Protein AF-A0A4Q5EMG2-F1 (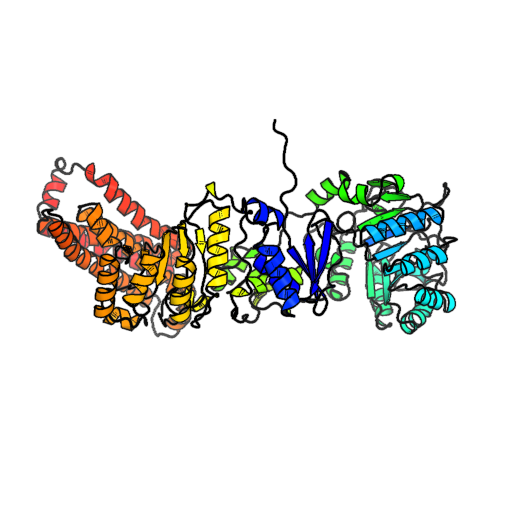afdb_monomer_lite)

Structure (mmCIF, N/CA/C/O backbone):
data_AF-A0A4Q5EMG2-F1
#
_entry.id   AF-A0A4Q5EMG2-F1
#
loop_
_atom_site.group_PDB
_atom_site.id
_atom_site.type_symbol
_atom_site.label_atom_id
_atom_site.label_alt_id
_atom_site.label_comp_id
_atom_site.label_asym_id
_atom_site.label_entity_id
_atom_site.label_seq_id
_atom_site.pdbx_PDB_ins_code
_atom_site.Cartn_x
_atom_site.Cartn_y
_atom_site.Cartn_z
_atom_site.occupancy
_atom_site.B_iso_or_equiv
_atom_site.auth_seq_id
_atom_site.auth_comp_id
_atom_site.auth_asym_id
_atom_site.auth_atom_id
_atom_site.pdbx_PDB_model_num
ATOM 1 N N . MET A 1 1 ? -4.865 -40.317 0.118 1.00 27.92 1 MET A N 1
ATOM 2 C CA . MET A 1 1 ? -5.092 -39.932 -1.301 1.00 27.92 1 MET A CA 1
ATOM 3 C C . MET A 1 1 ? -5.924 -38.646 -1.334 1.00 27.92 1 MET A C 1
ATOM 5 O O . MET A 1 1 ? -7.135 -38.726 -1.454 1.00 27.92 1 MET A O 1
ATOM 9 N N . GLU A 1 2 ? -5.395 -37.437 -1.139 1.00 19.64 2 GLU A N 1
ATOM 10 C CA . GLU A 1 2 ? -3.994 -36.978 -1.219 1.00 19.64 2 GLU A CA 1
ATOM 11 C C . GLU A 1 2 ? -3.327 -37.380 -2.540 1.00 19.64 2 GLU A C 1
ATOM 13 O O . GLU A 1 2 ? -2.670 -38.415 -2.619 1.00 19.64 2 GLU A O 1
ATOM 18 N N . ASN A 1 3 ? -3.545 -36.606 -3.606 1.00 23.00 3 ASN A N 1
ATOM 19 C CA . ASN A 1 3 ? -2.606 -35.532 -3.965 1.00 23.00 3 ASN A CA 1
ATOM 20 C C . ASN A 1 3 ? -3.003 -34.847 -5.297 1.00 23.00 3 ASN A C 1
ATOM 22 O O . ASN A 1 3 ? -3.150 -35.547 -6.290 1.00 23.00 3 ASN A O 1
ATOM 26 N N . ILE A 1 4 ? -3.095 -33.517 -5.446 1.00 27.78 4 ILE A N 1
ATOM 27 C CA . ILE A 1 4 ? -3.473 -32.428 -4.519 1.00 27.78 4 ILE A CA 1
ATOM 28 C C . ILE A 1 4 ? -3.737 -31.158 -5.385 1.00 27.78 4 ILE A C 1
ATOM 30 O O . ILE A 1 4 ? -2.862 -30.760 -6.142 1.00 27.78 4 ILE A O 1
ATOM 34 N N . TYR A 1 5 ? -4.936 -30.559 -5.282 1.00 32.84 5 TYR A N 1
ATOM 35 C CA . TYR A 1 5 ? -5.430 -29.303 -5.915 1.00 32.84 5 TYR A CA 1
ATOM 36 C C . TYR A 1 5 ? -5.467 -29.128 -7.456 1.00 32.84 5 TYR A C 1
ATOM 38 O O . TYR A 1 5 ? -4.550 -29.482 -8.186 1.00 32.84 5 TYR A O 1
ATOM 46 N N . GLY A 1 6 ? -6.522 -28.441 -7.926 1.00 27.72 6 GLY A N 1
ATOM 47 C CA . GLY A 1 6 ? -6.612 -27.826 -9.259 1.00 27.72 6 GLY A CA 1
ATOM 48 C C . GLY A 1 6 ? -8.016 -27.282 -9.575 1.00 27.72 6 GLY A C 1
ATOM 49 O O . GLY A 1 6 ? -8.986 -28.020 -9.450 1.00 27.72 6 GLY A O 1
ATOM 50 N N . PHE A 1 7 ? -8.106 -26.018 -10.011 1.00 24.73 7 PHE A N 1
ATOM 51 C CA . PHE A 1 7 ? -9.298 -25.359 -10.591 1.00 24.73 7 PHE A CA 1
ATOM 52 C C . PHE A 1 7 ? -10.506 -25.077 -9.676 1.00 24.73 7 PHE A C 1
ATOM 54 O O . PHE A 1 7 ? -11.634 -25.483 -9.942 1.00 24.73 7 PHE A O 1
ATOM 61 N N . ALA A 1 8 ? -10.283 -24.233 -8.668 1.00 31.03 8 ALA A N 1
ATOM 62 C CA . ALA A 1 8 ? -11.223 -23.142 -8.388 1.00 31.03 8 ALA A CA 1
ATOM 63 C C . ALA A 1 8 ? -10.710 -21.900 -9.131 1.00 31.03 8 ALA A C 1
ATOM 65 O O . ALA A 1 8 ? -9.516 -21.649 -9.019 1.00 31.03 8 ALA A O 1
ATOM 66 N N . GLU A 1 9 ? -11.534 -21.116 -9.844 1.00 35.69 9 GLU A N 1
ATOM 67 C CA . GLU A 1 9 ? -11.050 -19.883 -10.503 1.00 35.69 9 GLU A CA 1
ATOM 68 C C . GLU A 1 9 ? -12.164 -18.899 -10.932 1.00 35.69 9 GLU A C 1
ATOM 70 O O . GLU A 1 9 ? -13.204 -19.287 -11.457 1.00 35.69 9 GLU A O 1
ATOM 75 N N . GLN A 1 10 ? -11.942 -17.599 -10.692 1.00 36.19 10 GLN A N 1
ATOM 76 C CA . GLN A 1 10 ? -12.961 -16.533 -10.728 1.00 36.19 10 GLN A CA 1
ATOM 77 C C . GLN A 1 10 ? -12.978 -15.725 -12.040 1.00 36.19 10 GLN A C 1
ATOM 79 O O . GLN A 1 10 ? -11.938 -15.512 -12.667 1.00 36.19 10 GLN A O 1
ATOM 84 N N . LEU A 1 11 ? -14.133 -15.140 -12.391 1.00 36.66 11 LEU A N 1
ATOM 85 C CA . LEU A 1 11 ? -14.200 -14.101 -13.429 1.00 36.66 11 LEU A CA 1
ATOM 86 C C . LEU A 1 11 ? -13.647 -12.757 -12.917 1.00 36.66 11 LEU A C 1
ATOM 88 O O . LEU A 1 11 ? -14.057 -12.281 -11.861 1.00 36.66 11 LEU A O 1
ATOM 92 N N . SER A 1 12 ? -12.758 -12.105 -13.675 1.00 38.66 12 SER A N 1
ATOM 93 C CA . SER A 1 12 ? -12.147 -10.818 -13.276 1.00 38.66 12 SER A CA 1
ATOM 94 C C . SER A 1 12 ? -12.086 -9.787 -14.408 1.00 38.66 12 SER A C 1
ATOM 96 O O . SER A 1 12 ? -11.680 -10.107 -15.526 1.00 38.66 12 SER A O 1
ATOM 98 N N . ILE A 1 13 ? -12.449 -8.522 -14.138 1.00 40.47 13 ILE A N 1
ATOM 99 C CA . ILE A 1 13 ? -12.189 -7.420 -15.082 1.00 40.47 13 ILE A CA 1
ATOM 100 C C . ILE A 1 13 ? -10.678 -7.248 -15.225 1.00 40.47 13 ILE A C 1
ATOM 102 O O . ILE A 1 13 ? -9.959 -7.075 -14.244 1.00 40.47 13 ILE A O 1
ATOM 106 N N . LYS A 1 14 ? -10.213 -7.241 -16.472 1.00 42.47 14 LYS A N 1
ATOM 107 C CA . LYS A 1 14 ? -8.791 -7.190 -16.806 1.00 42.47 14 LYS A CA 1
ATOM 108 C C . LYS A 1 14 ? -8.358 -5.927 -17.546 1.00 42.47 14 LYS A C 1
ATOM 110 O O . LYS A 1 14 ? -7.235 -5.471 -17.353 1.00 42.47 14 LYS A O 1
ATOM 115 N N . LYS A 1 15 ? -9.206 -5.369 -18.417 1.00 42.41 15 LYS A N 1
ATOM 116 C CA . LYS A 1 15 ? -8.889 -4.156 -19.192 1.00 42.41 15 LYS A CA 1
ATOM 117 C C . LYS A 1 15 ? -10.165 -3.442 -19.633 1.00 42.41 15 LYS A C 1
ATOM 119 O O . LYS A 1 15 ? -11.160 -4.098 -19.924 1.00 42.41 15 LYS A O 1
ATOM 124 N N . ARG A 1 16 ? -10.132 -2.111 -19.720 1.00 42.53 16 ARG A N 1
ATOM 125 C CA . ARG A 1 16 ? -11.170 -1.301 -20.382 1.00 42.53 16 ARG A CA 1
ATOM 126 C C . ARG A 1 16 ? -10.596 -0.744 -21.687 1.00 42.53 16 ARG A C 1
ATOM 128 O O . ARG A 1 16 ? -9.432 -0.347 -21.707 1.00 42.53 16 ARG A O 1
ATOM 135 N N . ILE A 1 17 ? -11.372 -0.787 -22.766 1.00 42.50 17 ILE A N 1
ATOM 136 C CA . ILE A 1 17 ? -11.002 -0.309 -24.105 1.00 42.50 17 ILE A CA 1
ATOM 137 C C . ILE A 1 17 ? -12.223 0.430 -24.651 1.00 42.50 17 ILE A C 1
ATOM 139 O O . ILE A 1 17 ? -13.274 -0.182 -24.842 1.00 42.50 17 ILE A O 1
ATOM 143 N N . ASP A 1 18 ? -12.093 1.739 -24.857 1.00 49.81 18 ASP A N 1
ATOM 144 C CA . ASP A 1 18 ? -13.205 2.643 -25.170 1.00 49.81 18 ASP A CA 1
ATOM 145 C C . ASP A 1 18 ? -14.402 2.401 -24.220 1.00 49.81 18 ASP A C 1
ATOM 147 O O . ASP A 1 18 ? -14.230 2.355 -23.001 1.00 49.81 18 ASP A O 1
ATOM 151 N N . ASN A 1 19 ? -15.601 2.170 -24.763 1.00 39.34 19 ASN A N 1
ATOM 152 C CA . ASN A 1 19 ? -16.832 1.909 -24.004 1.00 39.34 19 ASN A CA 1
ATOM 153 C C . ASN A 1 19 ? -17.039 0.406 -23.676 1.00 39.34 19 ASN A C 1
ATOM 155 O O . ASN A 1 19 ? -18.169 -0.037 -23.434 1.00 39.34 19 ASN A O 1
ATOM 159 N N . LYS A 1 20 ? -15.978 -0.412 -23.745 1.00 42.12 20 LYS A N 1
ATOM 160 C CA . LYS A 1 20 ? -16.014 -1.879 -23.602 1.00 42.12 20 LYS A CA 1
ATOM 161 C C . LYS A 1 20 ? -15.039 -2.383 -22.536 1.00 42.12 20 LYS A C 1
ATOM 163 O O . LYS A 1 20 ? -14.019 -1.760 -22.242 1.00 42.12 20 LYS A O 1
ATOM 168 N N . ILE A 1 21 ? -15.361 -3.528 -21.940 1.00 44.53 21 ILE A N 1
ATOM 169 C CA . ILE A 1 21 ? -14.656 -4.110 -20.796 1.00 44.53 21 ILE A CA 1
ATOM 170 C C . ILE A 1 21 ? -14.336 -5.581 -21.070 1.00 44.53 21 ILE A C 1
ATOM 172 O O . ILE A 1 21 ? -15.192 -6.364 -21.472 1.00 44.53 21 ILE A O 1
ATOM 176 N N . VAL A 1 22 ? -13.075 -5.948 -20.848 1.00 44.16 22 VAL A N 1
ATOM 177 C CA . VAL A 1 22 ? -12.539 -7.298 -21.035 1.00 44.16 22 VAL A CA 1
ATOM 178 C C . VAL A 1 22 ? -12.550 -8.039 -19.696 1.00 44.16 22 VAL A C 1
ATOM 180 O O . VAL A 1 22 ? -11.909 -7.580 -18.746 1.00 44.16 22 VAL A O 1
ATOM 183 N N . ILE A 1 23 ? -13.244 -9.179 -19.623 1.00 46.97 23 ILE A N 1
ATOM 184 C CA . ILE A 1 23 ? -13.405 -10.006 -18.414 1.00 46.97 23 ILE A CA 1
ATOM 185 C C . ILE A 1 23 ? -12.776 -11.385 -18.622 1.00 46.97 23 ILE A C 1
ATOM 187 O O . ILE A 1 23 ? -13.158 -12.103 -19.540 1.00 46.97 23 ILE A O 1
ATOM 191 N N . SER A 1 24 ? -11.833 -11.773 -17.769 1.00 40.97 24 SER A N 1
ATOM 192 C CA . SER A 1 24 ? -11.163 -13.078 -17.788 1.00 40.97 24 SER A CA 1
ATOM 193 C C . SER A 1 24 ? -12.045 -14.216 -17.287 1.00 40.97 24 SER A C 1
ATOM 195 O O . SER A 1 24 ? -12.793 -13.997 -16.343 1.00 40.97 24 SER A O 1
ATOM 197 N N . GLY A 1 25 ? -11.936 -15.408 -17.888 1.00 42.31 25 GLY A N 1
ATOM 198 C CA . GLY A 1 25 ? -12.520 -16.655 -17.378 1.00 42.31 25 GLY A CA 1
ATOM 199 C C . GLY A 1 25 ? -11.681 -17.875 -17.764 1.00 42.31 25 GLY A C 1
ATOM 200 O O . GLY A 1 25 ? -11.574 -18.211 -18.947 1.00 42.31 25 GLY A O 1
ATOM 201 N N . LEU A 1 26 ? -11.067 -18.517 -16.768 1.00 38.69 26 LEU A N 1
ATOM 202 C CA . LEU A 1 26 ? -9.758 -19.155 -16.944 1.00 38.69 26 LEU A CA 1
ATOM 203 C C . LEU A 1 26 ? -9.726 -20.436 -17.793 1.00 38.69 26 LEU A C 1
ATOM 205 O O . LEU A 1 26 ? -8.726 -20.664 -18.461 1.00 38.69 26 LEU A O 1
ATOM 209 N N . ASN A 1 27 ? -10.829 -21.180 -17.924 1.00 34.81 27 ASN A N 1
ATOM 210 C CA . ASN A 1 27 ? -10.855 -22.407 -18.745 1.00 34.81 27 ASN A CA 1
ATOM 211 C C . ASN A 1 27 ? -11.343 -22.235 -20.194 1.00 34.81 27 ASN A C 1
ATOM 213 O O . ASN A 1 27 ? -11.466 -23.213 -20.922 1.00 34.81 27 ASN A O 1
ATOM 217 N N . ASN A 1 28 ? -11.627 -21.007 -20.640 1.00 39.84 28 ASN A N 1
ATOM 218 C CA . ASN A 1 28 ? -11.915 -20.732 -22.058 1.00 39.84 28 ASN A CA 1
ATOM 219 C C . ASN A 1 28 ? -11.331 -19.370 -22.548 1.00 39.84 28 ASN A C 1
ATOM 221 O O . ASN A 1 28 ? -11.437 -19.061 -23.732 1.00 39.84 28 ASN A O 1
ATOM 225 N N . GLY A 1 29 ? -10.798 -18.506 -21.659 1.00 42.53 29 GLY A N 1
ATOM 226 C CA . GLY A 1 29 ? -10.196 -17.176 -21.933 1.00 42.53 29 GLY A CA 1
ATOM 227 C C . GLY A 1 29 ? -11.034 -15.924 -21.535 1.00 42.53 29 GLY A C 1
ATOM 228 O O . GLY A 1 29 ? -12.084 -16.040 -20.908 1.00 42.53 29 GLY A O 1
ATOM 229 N N . ASN A 1 30 ? -10.655 -14.718 -21.986 1.00 43.72 30 ASN A N 1
ATOM 230 C CA . ASN A 1 30 ? -11.194 -13.405 -21.567 1.00 43.72 30 ASN A CA 1
ATOM 231 C C . ASN A 1 30 ? -12.160 -12.705 -22.558 1.00 43.72 30 ASN A C 1
ATOM 233 O O . ASN A 1 30 ? -11.714 -12.255 -23.605 1.00 43.72 30 ASN A O 1
ATOM 237 N N . TRP A 1 31 ? -13.438 -12.516 -22.216 1.00 46.03 31 TRP A N 1
ATOM 238 C CA . TRP A 1 31 ? -14.500 -11.949 -23.067 1.00 46.03 31 TRP A CA 1
ATOM 239 C C . TRP A 1 31 ? -14.543 -10.398 -23.137 1.00 46.03 31 TRP A C 1
ATOM 241 O O . TRP A 1 31 ? -14.512 -9.750 -22.096 1.00 46.03 31 TRP A O 1
ATOM 251 N N . VAL A 1 32 ? -14.698 -9.789 -24.328 1.00 47.12 32 VAL A N 1
ATOM 252 C CA . VAL A 1 32 ? -14.875 -8.318 -24.526 1.00 47.12 32 VAL A CA 1
ATOM 253 C C . VAL A 1 32 ? -16.352 -7.861 -24.603 1.00 47.12 32 VAL A C 1
ATOM 255 O O . VAL A 1 32 ? -16.915 -7.815 -25.697 1.00 47.12 32 VAL A O 1
ATOM 258 N N . LEU A 1 33 ? -16.935 -7.457 -23.469 1.00 47.97 33 LEU A N 1
ATOM 259 C CA . LEU A 1 33 ? -18.333 -7.002 -23.287 1.00 47.97 33 LEU A CA 1
ATOM 260 C C . LEU A 1 33 ? -18.477 -5.469 -23.369 1.00 47.97 33 LEU A C 1
ATOM 262 O O . LEU A 1 33 ? -17.478 -4.752 -23.310 1.00 47.97 33 LEU A O 1
ATOM 266 N N . SER A 1 34 ? -19.695 -4.918 -23.479 1.00 48.34 34 SER A N 1
ATOM 267 C CA . SER A 1 34 ? -19.894 -3.476 -23.232 1.00 48.34 34 SER A CA 1
ATOM 268 C C . SER A 1 34 ? -19.811 -3.140 -21.738 1.00 48.34 34 SER A C 1
ATOM 270 O O . SER A 1 34 ? -19.992 -3.998 -20.876 1.00 48.34 34 SER A O 1
ATOM 272 N N . GLN A 1 35 ? -19.544 -1.872 -21.418 1.00 44.25 35 GLN A N 1
ATOM 273 C CA . GLN A 1 35 ? -19.372 -1.416 -20.037 1.00 44.25 35 GLN A CA 1
ATOM 274 C C . GLN A 1 35 ? -20.612 -1.628 -19.147 1.00 44.25 35 GLN A C 1
ATOM 276 O O . GLN A 1 35 ? -20.455 -1.906 -17.960 1.00 44.25 35 GLN A O 1
ATOM 281 N N . ILE A 1 36 ? -21.827 -1.554 -19.702 1.00 42.75 36 ILE A N 1
ATOM 282 C CA . ILE A 1 36 ? -23.071 -1.834 -18.961 1.00 42.75 36 ILE A CA 1
ATOM 283 C C . ILE A 1 36 ? -23.240 -3.347 -18.765 1.00 42.75 36 ILE A C 1
ATOM 285 O O . ILE A 1 36 ? -23.458 -3.793 -17.641 1.00 42.75 36 ILE A O 1
ATOM 289 N N . GLU A 1 37 ? -23.043 -4.144 -19.822 1.00 46.97 37 GLU A N 1
ATOM 290 C CA . GLU A 1 37 ? -23.110 -5.614 -19.765 1.00 46.97 37 GLU A CA 1
ATOM 291 C C . GLU A 1 37 ? -22.126 -6.201 -18.746 1.00 46.97 37 GLU A C 1
ATOM 293 O O . GLU A 1 37 ? -22.497 -7.095 -17.988 1.00 46.97 37 GLU A O 1
ATOM 298 N N . SER A 1 38 ? -20.899 -5.673 -18.668 1.00 48.97 38 SER A N 1
ATOM 299 C CA . SER A 1 38 ? -19.909 -6.133 -17.689 1.00 48.97 38 SER A CA 1
ATOM 300 C C . SER A 1 38 ? -20.278 -5.804 -16.246 1.00 48.97 38 SER A C 1
ATOM 302 O O . SER A 1 38 ? -20.010 -6.617 -15.370 1.00 48.97 38 SER A O 1
ATOM 304 N N . ILE A 1 39 ? -20.885 -4.636 -15.995 1.00 45.84 39 ILE A N 1
ATOM 305 C CA . ILE A 1 39 ? -21.298 -4.242 -14.640 1.00 45.84 39 ILE A CA 1
ATOM 306 C C . ILE A 1 39 ? -22.461 -5.134 -14.203 1.00 45.84 39 ILE A C 1
ATOM 308 O O . ILE A 1 39 ? -22.395 -5.737 -13.141 1.00 45.84 39 ILE A O 1
ATOM 312 N N . VAL A 1 40 ? -23.475 -5.317 -15.057 1.00 42.59 40 VAL A N 1
ATOM 313 C CA . VAL A 1 40 ? -24.609 -6.202 -14.751 1.00 42.59 40 VAL A CA 1
ATOM 314 C C . VAL A 1 40 ? -24.144 -7.643 -14.504 1.00 42.59 40 VAL A C 1
ATOM 316 O O . VAL A 1 40 ? -24.553 -8.236 -13.513 1.00 42.59 40 VAL A O 1
ATOM 319 N N . LEU A 1 41 ? -23.257 -8.206 -15.334 1.00 47.03 41 LEU A N 1
ATOM 320 C CA . LEU A 1 41 ? -22.753 -9.575 -15.138 1.00 47.03 41 LEU A CA 1
ATOM 321 C C . LEU A 1 41 ? -21.890 -9.740 -13.876 1.00 47.03 41 LEU A C 1
ATOM 323 O O . LEU A 1 41 ? -21.997 -10.766 -13.207 1.00 47.03 41 LEU A O 1
ATOM 327 N N . GLN A 1 42 ? -21.051 -8.755 -13.544 1.00 46.09 42 GLN A N 1
ATOM 328 C CA . GLN A 1 42 ? -20.165 -8.820 -12.379 1.00 46.09 42 GLN A CA 1
ATOM 329 C C . GLN A 1 42 ? -20.924 -8.627 -11.055 1.00 46.09 42 GLN A C 1
ATOM 331 O O . GLN A 1 42 ? -20.636 -9.316 -10.079 1.00 46.09 42 GLN A O 1
ATOM 336 N N . GLU A 1 43 ? -21.930 -7.749 -11.029 1.00 41.72 43 GLU A N 1
ATOM 337 C CA . GLU A 1 43 ? -22.809 -7.570 -9.865 1.00 41.72 43 GLU A CA 1
ATOM 338 C C . GLU A 1 43 ? -23.739 -8.782 -9.660 1.00 41.72 43 GLU A C 1
ATOM 340 O O . GLU A 1 43 ? -23.987 -9.183 -8.525 1.00 41.72 43 GLU A O 1
ATOM 345 N N . PHE A 1 44 ? -24.219 -9.426 -10.737 1.00 39.19 44 PHE A N 1
ATOM 346 C CA . PHE A 1 44 ? -25.084 -10.612 -10.620 1.00 39.19 44 PHE A CA 1
ATOM 347 C C . PHE A 1 44 ? -24.350 -11.902 -10.227 1.00 39.19 44 PHE A C 1
ATOM 349 O O . PHE A 1 44 ? -24.978 -12.766 -9.615 1.00 39.19 44 PHE A O 1
ATOM 356 N N . ASN A 1 45 ? -23.066 -12.076 -10.572 1.00 38.62 45 ASN A N 1
ATOM 357 C CA . ASN A 1 45 ? -22.351 -13.313 -10.227 1.00 38.62 45 ASN A CA 1
ATOM 358 C C . ASN A 1 45 ? -21.724 -13.292 -8.823 1.00 38.62 45 ASN A C 1
ATOM 360 O O . ASN A 1 45 ? -21.423 -14.355 -8.282 1.00 38.62 45 ASN A O 1
ATOM 364 N N . GLY A 1 46 ? -21.501 -12.114 -8.224 1.00 36.81 46 GLY A N 1
ATOM 365 C CA . GLY A 1 46 ? -20.886 -11.988 -6.896 1.00 36.81 46 GLY A CA 1
ATOM 366 C C . GLY A 1 46 ? -19.517 -12.679 -6.771 1.00 36.81 46 GLY A C 1
ATOM 367 O O . GLY A 1 46 ? -19.140 -13.111 -5.683 1.00 36.81 46 GLY A O 1
ATOM 368 N N . GLY A 1 47 ? -18.803 -12.859 -7.889 1.00 39.62 47 GLY A N 1
ATOM 369 C CA . GLY A 1 47 ? -17.549 -13.613 -7.964 1.00 39.62 47 GLY A CA 1
ATOM 370 C C . GLY A 1 47 ? -17.669 -15.148 -7.991 1.00 39.62 47 GLY A C 1
ATOM 371 O O . GLY A 1 47 ? -16.625 -15.798 -7.945 1.00 39.62 47 GLY A O 1
ATOM 372 N N . ARG A 1 48 ? -18.879 -15.726 -8.066 1.00 36.09 48 ARG A N 1
ATOM 373 C CA . ARG A 1 48 ? -19.130 -17.175 -8.245 1.00 36.09 48 ARG A CA 1
ATOM 374 C C . ARG A 1 48 ? -19.348 -17.559 -9.712 1.00 36.09 48 ARG A C 1
ATOM 376 O O . ARG A 1 48 ? -19.688 -16.710 -10.542 1.00 36.09 48 ARG A O 1
ATOM 383 N N . ASP A 1 49 ? -19.148 -18.832 -10.033 1.00 37.03 49 ASP A N 1
ATOM 384 C CA . ASP A 1 49 ? -19.483 -19.375 -11.351 1.00 37.03 49 ASP A CA 1
ATOM 385 C C . ASP A 1 49 ? -21.009 -19.471 -11.546 1.00 37.03 49 ASP A C 1
ATOM 387 O O . ASP A 1 49 ? -21.781 -19.601 -10.592 1.00 37.03 49 ASP A O 1
ATOM 391 N N . LEU A 1 50 ? -21.466 -19.408 -12.796 1.00 35.44 50 LEU A N 1
ATOM 392 C CA . LEU A 1 50 ? -22.889 -19.508 -13.117 1.00 35.44 50 LEU A CA 1
ATOM 393 C C . LEU A 1 50 ? -23.423 -20.908 -12.781 1.00 35.44 50 LEU A C 1
ATOM 395 O O . LEU A 1 50 ? -24.528 -21.029 -12.252 1.00 35.44 50 LEU A O 1
ATOM 399 N N . GLU A 1 51 ? -22.615 -21.949 -13.015 1.00 36.78 51 GLU A N 1
ATOM 400 C CA . GLU A 1 51 ? -22.938 -23.321 -12.612 1.00 36.78 51 GLU A CA 1
ATOM 401 C C . GLU A 1 51 ? -22.828 -23.535 -11.094 1.00 36.78 51 GLU A C 1
ATOM 403 O O . GLU A 1 51 ? -23.639 -24.278 -10.551 1.00 36.78 51 GLU A O 1
ATOM 408 N N . GLU A 1 52 ? -21.953 -22.824 -10.366 1.00 36.72 52 GLU A N 1
ATOM 409 C CA . GLU A 1 52 ? -21.971 -22.831 -8.890 1.00 36.72 52 GLU A CA 1
ATOM 410 C C . GLU A 1 52 ? -23.309 -22.301 -8.349 1.00 36.72 52 GLU A C 1
ATOM 412 O O . GLU A 1 52 ? -23.906 -22.912 -7.462 1.00 36.72 52 GLU A O 1
ATOM 417 N N . ILE A 1 53 ? -23.828 -21.194 -8.894 1.00 36.28 53 ILE A N 1
ATOM 418 C CA . ILE A 1 53 ? -25.124 -20.642 -8.463 1.00 36.28 53 ILE A CA 1
ATOM 419 C C . ILE A 1 53 ? -26.279 -21.597 -8.821 1.00 36.28 53 ILE A C 1
ATOM 421 O O . ILE A 1 53 ? -27.222 -21.734 -8.039 1.00 36.28 53 ILE A O 1
ATOM 425 N N . LEU A 1 54 ? -26.201 -22.299 -9.957 1.00 35.09 54 LEU A N 1
ATOM 426 C CA . LEU A 1 54 ? -27.179 -23.324 -10.345 1.00 35.09 54 LEU A CA 1
ATOM 427 C C . LEU A 1 54 ? -27.078 -24.593 -9.471 1.00 35.09 54 LEU A C 1
ATOM 429 O O . LEU A 1 54 ? -28.108 -25.161 -9.113 1.00 35.09 54 LEU A O 1
ATOM 433 N N . ALA A 1 55 ? -25.876 -24.992 -9.046 1.00 38.31 55 ALA A N 1
ATOM 434 C CA . ALA A 1 55 ? -25.641 -26.138 -8.165 1.00 38.31 55 ALA A CA 1
ATOM 435 C C . ALA A 1 55 ? -26.101 -25.893 -6.714 1.00 38.31 55 ALA A C 1
ATOM 437 O O . ALA A 1 55 ? -26.562 -26.818 -6.044 1.00 38.31 55 ALA A O 1
ATOM 438 N N . ILE A 1 56 ? -26.035 -24.645 -6.233 1.00 35.34 56 ILE A N 1
ATOM 439 C CA . ILE A 1 56 ? -26.557 -24.233 -4.913 1.00 35.34 56 ILE A CA 1
ATOM 440 C C . ILE A 1 56 ? -28.101 -24.091 -4.932 1.00 35.34 56 ILE A C 1
ATOM 442 O O . ILE A 1 56 ? -28.732 -23.982 -3.879 1.00 35.34 56 ILE A O 1
ATOM 446 N N . LEU A 1 57 ? -28.739 -24.147 -6.110 1.00 31.72 57 LEU A N 1
ATOM 447 C CA . LEU A 1 57 ? -30.194 -24.081 -6.306 1.00 31.72 57 LEU A CA 1
ATOM 448 C C . LEU A 1 57 ? -30.793 -25.438 -6.748 1.00 31.72 57 LEU A C 1
ATOM 450 O O . LEU A 1 57 ? -31.340 -25.533 -7.854 1.00 31.72 57 LEU A O 1
ATOM 454 N N . PRO A 1 58 ? -30.781 -26.490 -5.901 1.00 31.41 58 PRO A N 1
ATOM 455 C CA . PRO A 1 58 ? -31.385 -27.770 -6.254 1.00 31.41 58 PRO A CA 1
ATOM 456 C C . PRO A 1 58 ? -32.894 -27.601 -6.508 1.00 31.41 58 PRO A C 1
ATOM 458 O O . PRO A 1 58 ? -33.686 -27.395 -5.588 1.00 31.41 58 PRO A O 1
ATOM 461 N N . GLY A 1 59 ? -33.289 -27.697 -7.782 1.00 41.25 59 GLY A N 1
ATOM 462 C CA . GLY A 1 59 ? -34.686 -27.763 -8.220 1.00 41.25 59 GLY A CA 1
ATOM 463 C C . GLY A 1 59 ? -35.296 -26.516 -8.880 1.00 41.25 59 GLY A C 1
ATOM 464 O O . GLY A 1 59 ? -36.517 -26.496 -9.036 1.00 41.25 59 GLY A O 1
ATOM 465 N N . ARG A 1 60 ? -34.530 -25.477 -9.274 1.00 34.56 60 ARG A N 1
ATOM 466 C CA . ARG A 1 60 ? -35.081 -24.316 -10.029 1.00 34.56 60 ARG A CA 1
ATOM 467 C C . ARG A 1 60 ? -34.154 -23.732 -11.114 1.00 34.56 60 ARG A C 1
ATOM 469 O O . ARG A 1 60 ? -33.742 -22.578 -11.028 1.00 34.56 60 ARG A O 1
ATOM 476 N N . GLU A 1 61 ? -33.971 -24.460 -12.215 1.00 36.16 61 GLU A N 1
ATOM 477 C CA . GLU A 1 61 ? -33.246 -24.011 -13.432 1.00 36.16 61 GLU A CA 1
ATOM 478 C C . GLU A 1 61 ? -33.840 -22.756 -14.126 1.00 36.16 61 GLU A C 1
ATOM 480 O O . GLU A 1 61 ? -33.250 -22.186 -15.038 1.00 36.16 61 GLU A O 1
ATOM 485 N N . VAL A 1 62 ? -35.021 -22.290 -13.704 1.00 39.81 62 VAL A N 1
ATOM 486 C CA . VAL A 1 62 ? -35.857 -21.325 -14.446 1.00 39.81 62 VAL A CA 1
ATOM 487 C C . VAL A 1 62 ? -35.586 -19.851 -14.079 1.00 39.81 62 VAL A C 1
ATOM 489 O O . VAL A 1 62 ? -36.252 -18.967 -14.608 1.00 39.81 62 VAL A O 1
ATOM 492 N N . SER A 1 63 ? -34.651 -19.540 -13.170 1.00 43.72 63 SER A N 1
ATOM 493 C CA . SER A 1 63 ? -34.507 -18.167 -12.635 1.00 43.72 63 SER A CA 1
ATOM 494 C C . SER A 1 63 ? -33.520 -17.275 -13.406 1.00 43.72 63 SER A C 1
ATOM 496 O O . SER A 1 63 ? -33.891 -16.200 -13.869 1.00 43.72 63 SER A O 1
ATOM 498 N N . ILE A 1 64 ? -32.262 -17.701 -13.567 1.00 37.28 64 ILE A N 1
ATOM 499 C CA . ILE A 1 64 ? -31.170 -16.811 -14.013 1.00 37.28 64 ILE A CA 1
ATOM 500 C C . ILE A 1 64 ? -31.166 -16.571 -15.525 1.00 37.28 64 ILE A C 1
ATOM 502 O O . ILE A 1 64 ? -31.051 -15.425 -15.958 1.00 37.28 64 ILE A O 1
ATOM 506 N N . ILE A 1 65 ? -31.385 -17.617 -16.327 1.00 40.94 65 ILE A N 1
ATOM 507 C CA . ILE A 1 65 ? -31.506 -17.491 -17.789 1.00 40.94 65 ILE A CA 1
ATOM 508 C C . ILE A 1 65 ? -32.668 -16.547 -18.133 1.00 40.94 65 ILE A C 1
ATOM 510 O O . ILE A 1 65 ? -32.491 -15.612 -18.903 1.00 40.94 65 ILE A O 1
ATOM 514 N N . LYS A 1 66 ? -33.803 -16.678 -17.437 1.00 45.75 66 LYS A N 1
ATOM 515 C CA . LYS A 1 66 ? -34.984 -15.816 -17.604 1.00 45.75 66 LYS A CA 1
ATOM 516 C C . LYS A 1 66 ? -34.779 -14.364 -17.171 1.00 45.75 66 LYS A C 1
ATOM 518 O O . LYS A 1 66 ? -35.504 -13.493 -17.649 1.00 45.75 66 LYS A O 1
ATOM 523 N N . ILE A 1 67 ? -33.840 -14.092 -16.262 1.00 44.47 67 ILE A N 1
ATOM 524 C CA . ILE A 1 67 ? -33.434 -12.730 -15.877 1.00 44.47 67 ILE A CA 1
ATOM 525 C C . ILE A 1 67 ? -32.565 -12.120 -16.982 1.00 44.47 67 ILE A C 1
ATOM 527 O O . ILE A 1 67 ? -32.831 -10.999 -17.410 1.00 44.47 67 ILE A O 1
ATOM 531 N N . TYR A 1 68 ? -31.593 -12.875 -17.498 1.00 44.66 68 TYR A N 1
ATOM 532 C CA . TYR A 1 68 ? -30.752 -12.456 -18.621 1.00 44.66 68 TYR A CA 1
ATOM 533 C C . TYR A 1 68 ? -31.575 -12.227 -19.903 1.00 44.66 68 TYR A C 1
ATOM 535 O O . TYR A 1 68 ? -31.444 -11.186 -20.546 1.00 44.66 68 TYR A O 1
ATOM 543 N N . GLU A 1 69 ? -32.501 -13.136 -20.217 1.00 47.09 69 GLU A N 1
ATOM 544 C CA . GLU A 1 69 ? -33.479 -12.993 -21.301 1.00 47.09 69 GLU A CA 1
ATOM 545 C C . GLU A 1 69 ? -34.399 -11.788 -21.072 1.00 47.09 69 GLU A C 1
ATOM 547 O O . GLU A 1 69 ? -34.515 -10.963 -21.968 1.00 47.09 69 GLU A O 1
ATOM 552 N N . ASN A 1 70 ? -34.945 -11.573 -19.863 1.00 45.34 70 ASN A N 1
ATOM 553 C CA . ASN A 1 70 ? -35.719 -10.357 -19.559 1.00 45.34 70 ASN A CA 1
ATOM 554 C C . ASN A 1 70 ? -34.919 -9.064 -19.767 1.00 45.34 70 ASN A C 1
ATOM 556 O O . ASN A 1 70 ? -35.504 -8.044 -20.123 1.00 45.34 70 ASN A O 1
ATOM 560 N N . PHE A 1 71 ? -33.610 -9.063 -19.506 1.00 44.47 71 PHE A N 1
ATOM 561 C CA . PHE A 1 71 ? -32.771 -7.887 -19.734 1.00 44.47 71 PHE A CA 1
ATOM 562 C C . PHE A 1 71 ? -32.456 -7.667 -21.221 1.00 44.47 71 PHE A C 1
ATOM 564 O O . PHE A 1 71 ? -32.323 -6.518 -21.637 1.00 44.47 71 PHE A O 1
ATOM 571 N N . ILE A 1 72 ? -32.417 -8.718 -22.042 1.00 46.06 72 ILE A N 1
ATOM 572 C CA . ILE A 1 72 ? -32.366 -8.589 -23.507 1.00 46.06 72 ILE A CA 1
ATOM 573 C C . ILE A 1 72 ? -33.733 -8.135 -24.055 1.00 46.06 72 ILE A C 1
ATOM 575 O O . ILE A 1 72 ? -33.796 -7.158 -24.798 1.00 46.06 72 ILE A O 1
ATOM 579 N N . ASP A 1 73 ? -34.832 -8.762 -23.630 1.00 47.66 73 ASP A N 1
ATOM 580 C CA . ASP A 1 73 ? -36.201 -8.474 -24.088 1.00 47.66 73 ASP A CA 1
ATOM 581 C C . ASP A 1 73 ? -36.681 -7.067 -23.697 1.00 47.66 73 ASP A C 1
ATOM 583 O O . ASP A 1 73 ? -37.439 -6.433 -24.430 1.00 47.66 73 ASP A O 1
ATOM 587 N N . LYS A 1 74 ? -36.214 -6.537 -22.558 1.00 46.31 74 LYS A N 1
ATOM 588 C CA . LYS A 1 74 ? -36.453 -5.143 -22.138 1.00 46.31 74 LYS A CA 1
ATOM 589 C C . LYS A 1 74 ? -35.455 -4.142 -22.737 1.00 46.31 74 LYS A C 1
ATOM 591 O O . LYS A 1 74 ? -35.486 -2.973 -22.361 1.00 46.31 74 LYS A O 1
ATOM 596 N N . GLY A 1 75 ? -34.577 -4.576 -23.645 1.00 34.66 75 GLY A N 1
ATOM 597 C CA . GLY A 1 75 ? -33.623 -3.717 -24.355 1.00 34.66 75 GLY A CA 1
ATOM 598 C C . GLY A 1 75 ? -32.492 -3.151 -23.488 1.00 34.66 75 GLY A C 1
ATOM 599 O O . GLY A 1 75 ? -31.909 -2.130 -23.843 1.00 34.66 75 GLY A O 1
ATOM 600 N N . ILE A 1 76 ? -32.195 -3.781 -22.347 1.00 37.72 76 ILE A N 1
ATOM 601 C CA . ILE A 1 76 ? -31.172 -3.341 -21.383 1.00 37.72 76 ILE A CA 1
ATOM 602 C C . ILE A 1 76 ? -29.777 -3.866 -21.777 1.00 37.72 76 ILE A C 1
ATOM 604 O O . ILE A 1 76 ? -28.778 -3.198 -21.513 1.00 37.72 76 ILE A O 1
ATOM 608 N N . LEU A 1 77 ? -29.701 -5.029 -22.437 1.00 38.50 77 LEU A N 1
ATOM 609 C CA . LEU A 1 77 ? -28.467 -5.645 -22.954 1.00 38.50 77 LEU A CA 1
ATOM 610 C C . LEU A 1 77 ? -28.585 -5.901 -24.467 1.00 38.50 77 LEU A C 1
ATOM 612 O O . LEU A 1 77 ? -29.681 -6.173 -24.960 1.00 38.50 77 LEU A O 1
ATOM 616 N N . VAL A 1 78 ? -27.473 -5.854 -25.214 1.00 42.38 78 VAL A N 1
ATOM 617 C CA . VAL A 1 78 ? -27.482 -5.983 -26.683 1.00 42.38 78 VAL A CA 1
ATOM 618 C C . VAL A 1 78 ? -26.849 -7.302 -27.127 1.00 42.38 78 VAL A C 1
ATOM 620 O O . VAL A 1 78 ? -25.705 -7.630 -26.823 1.00 42.38 78 VAL A O 1
ATOM 623 N N . LYS A 1 79 ? -27.588 -8.075 -27.924 1.00 38.69 79 LYS A N 1
ATOM 624 C CA . LYS A 1 79 ? -27.189 -9.420 -28.359 1.00 38.69 79 LYS A CA 1
ATOM 625 C C . LYS A 1 79 ? -26.103 -9.392 -29.453 1.00 38.69 79 LYS A C 1
ATOM 627 O O . LYS A 1 79 ? -26.450 -9.534 -30.620 1.00 38.69 79 LYS A O 1
ATOM 632 N N . ASN A 1 80 ? -24.824 -9.184 -29.083 1.00 42.31 80 ASN A N 1
ATOM 633 C CA . ASN A 1 80 ? -23.586 -9.687 -29.745 1.00 42.31 80 ASN A CA 1
ATOM 634 C C . ASN A 1 80 ? -22.298 -8.974 -29.241 1.00 42.31 80 ASN A C 1
ATOM 636 O O . ASN A 1 80 ? -21.763 -8.091 -29.917 1.00 42.31 80 ASN A O 1
ATOM 640 N N . SER A 1 81 ? -21.746 -9.363 -28.083 1.00 41.97 81 SER A N 1
ATOM 641 C CA . SER A 1 81 ? -20.581 -8.674 -27.483 1.00 41.97 81 SER A CA 1
ATOM 642 C C . SER A 1 81 ? -19.637 -9.572 -26.652 1.00 41.97 81 SER A C 1
ATOM 644 O O . SER A 1 81 ? -19.316 -9.248 -25.518 1.00 41.97 81 SER A O 1
ATOM 646 N N . ALA A 1 82 ? -19.143 -10.704 -27.178 1.00 38.69 82 ALA A N 1
ATOM 647 C CA . ALA A 1 82 ? -18.188 -11.545 -26.431 1.00 38.69 82 ALA A CA 1
ATOM 648 C C . ALA A 1 82 ? -17.093 -12.197 -27.316 1.00 38.69 82 ALA A C 1
ATOM 650 O O . ALA A 1 82 ? -17.402 -12.851 -28.310 1.00 38.69 82 ALA A O 1
ATOM 651 N N . ARG A 1 83 ? -15.803 -12.032 -26.952 1.00 38.22 83 ARG A N 1
ATOM 652 C CA . ARG A 1 83 ? -14.598 -12.665 -27.572 1.00 38.22 83 ARG A CA 1
ATOM 653 C C . ARG A 1 83 ? -13.412 -12.793 -26.593 1.00 38.22 83 ARG A C 1
ATOM 655 O O . ARG A 1 83 ? -13.198 -11.821 -25.885 1.00 38.22 83 ARG A O 1
ATOM 662 N N . LYS A 1 84 ? -12.668 -13.919 -26.626 1.00 33.81 84 LYS A N 1
ATOM 663 C CA . LYS A 1 84 ? -11.650 -14.470 -25.672 1.00 33.81 84 LYS A CA 1
ATOM 664 C C . LYS A 1 84 ? -10.167 -13.971 -25.806 1.00 33.81 84 LYS A C 1
ATOM 666 O O . LYS A 1 84 ? -9.781 -13.609 -26.911 1.00 33.81 84 LYS A O 1
ATOM 671 N N . ILE A 1 85 ? -9.348 -14.021 -24.720 1.00 35.34 85 ILE A N 1
ATOM 672 C CA . ILE A 1 85 ? -7.860 -13.750 -24.543 1.00 35.34 85 ILE A CA 1
ATOM 673 C C . ILE A 1 85 ? -7.314 -14.510 -23.259 1.00 35.34 85 ILE A C 1
ATOM 675 O O . ILE A 1 85 ? -8.113 -15.223 -22.676 1.00 35.34 85 ILE A O 1
ATOM 679 N N . ASP A 1 86 ? -6.075 -14.376 -22.727 1.00 32.69 86 ASP A N 1
ATOM 680 C CA . ASP A 1 86 ? -5.677 -14.728 -21.311 1.00 32.69 86 ASP A CA 1
ATOM 681 C C . ASP A 1 86 ? -4.794 -13.637 -20.637 1.00 32.69 86 ASP A C 1
ATOM 683 O O . ASP A 1 86 ? -4.220 -12.828 -21.360 1.00 32.69 86 ASP A O 1
ATOM 687 N N . LEU A 1 87 ? -4.740 -13.571 -19.282 1.00 33.09 87 LEU A N 1
ATOM 688 C CA . LEU A 1 87 ? -3.979 -12.613 -18.446 1.00 33.09 87 LEU A CA 1
ATOM 689 C C . LEU A 1 87 ? -3.487 -13.130 -17.049 1.00 33.09 87 LEU A C 1
ATOM 691 O O . LEU A 1 87 ? -3.654 -12.432 -16.038 1.00 33.09 87 LEU A O 1
ATOM 695 N N . SER A 1 88 ? -2.886 -14.317 -16.940 1.00 31.69 88 SER A N 1
ATOM 696 C CA . SER A 1 88 ? -2.128 -14.732 -15.730 1.00 31.69 88 SER A CA 1
ATOM 697 C C . SER A 1 88 ? -0.871 -13.862 -15.471 1.00 31.69 88 SER A C 1
ATOM 699 O O . SER A 1 88 ? -0.343 -13.234 -16.386 1.00 31.69 88 SER A O 1
ATOM 701 N N . ALA A 1 89 ? -0.372 -13.793 -14.224 1.00 36.06 89 ALA A N 1
ATOM 702 C CA . ALA A 1 89 ? 0.849 -13.043 -13.870 1.00 36.06 89 ALA A CA 1
ATOM 703 C C . ALA A 1 89 ? 2.131 -13.820 -14.233 1.00 36.06 89 ALA A C 1
ATOM 705 O O . ALA A 1 89 ? 2.976 -14.104 -13.385 1.00 36.06 89 ALA A O 1
ATOM 706 N N . LYS A 1 90 ? 2.254 -14.181 -15.512 1.00 47.53 90 LYS A N 1
ATOM 707 C CA . LYS A 1 90 ? 3.487 -14.713 -16.093 1.00 47.53 90 LYS A CA 1
ATOM 708 C C . LYS A 1 90 ? 4.547 -13.609 -16.132 1.00 47.53 90 LYS A C 1
ATOM 710 O O . LYS A 1 90 ? 4.221 -12.432 -16.303 1.00 47.53 90 LYS A O 1
ATOM 715 N N . TRP A 1 91 ? 5.821 -13.989 -16.040 1.00 57.12 91 TRP A N 1
ATOM 716 C CA . TRP A 1 91 ? 6.895 -13.139 -16.556 1.00 57.12 91 TRP A CA 1
ATOM 717 C C . TRP A 1 91 ? 6.573 -12.872 -18.027 1.00 57.12 91 TRP A C 1
ATOM 719 O O . TRP A 1 91 ? 6.384 -13.824 -18.782 1.00 57.12 91 TRP A O 1
ATOM 729 N N . THR A 1 92 ? 6.437 -11.617 -18.444 1.00 65.75 92 THR A N 1
ATOM 730 C CA . THR A 1 92 ? 6.110 -11.306 -19.839 1.00 65.75 92 THR A CA 1
ATOM 731 C C . THR A 1 92 ? 7.395 -11.209 -20.646 1.00 65.75 92 THR A C 1
ATOM 733 O O . THR A 1 92 ? 8.349 -10.535 -20.251 1.00 65.75 92 THR A O 1
ATOM 736 N N . LEU A 1 93 ? 7.452 -11.922 -21.772 1.00 77.81 93 LEU A N 1
ATOM 737 C CA . LEU A 1 93 ? 8.567 -11.812 -22.704 1.00 77.81 93 LEU A CA 1
ATOM 738 C C . LEU A 1 93 ? 8.358 -10.558 -23.562 1.00 77.81 93 LEU A C 1
ATOM 740 O O . LEU A 1 93 ? 7.926 -10.634 -24.705 1.00 77.81 93 LEU A O 1
ATOM 744 N N . ASP A 1 94 ? 8.612 -9.387 -22.985 1.00 75.88 94 ASP A N 1
ATOM 745 C CA . ASP A 1 94 ? 8.333 -8.100 -23.632 1.00 75.88 94 ASP A CA 1
ATOM 746 C C . ASP A 1 94 ? 9.251 -7.850 -24.845 1.00 75.88 94 ASP A C 1
ATOM 748 O O . ASP A 1 94 ? 8.828 -7.259 -25.846 1.00 75.88 94 ASP A O 1
ATOM 752 N N . GLU A 1 95 ? 10.516 -8.283 -24.754 1.00 85.50 95 GLU A N 1
ATOM 753 C CA . GLU A 1 95 ? 11.564 -7.999 -25.740 1.00 85.50 95 GLU A CA 1
ATOM 754 C C . GLU A 1 95 ? 12.347 -9.271 -26.142 1.00 85.50 95 GLU A C 1
ATOM 756 O O . GLU A 1 95 ? 12.827 -10.003 -25.280 1.00 85.50 95 GLU A O 1
ATOM 761 N N . VAL A 1 96 ? 12.598 -9.514 -27.434 1.00 91.00 96 VAL A N 1
ATOM 762 C CA . VAL A 1 96 ? 13.499 -10.606 -27.877 1.00 91.00 96 VAL A CA 1
ATOM 763 C C . VAL A 1 96 ? 14.588 -10.079 -28.804 1.00 91.00 96 VAL A C 1
ATOM 765 O O . VAL A 1 96 ? 14.316 -9.334 -29.743 1.00 91.00 96 VAL A O 1
ATOM 768 N N . PHE A 1 97 ? 15.838 -10.456 -28.544 1.00 93.62 97 PHE A N 1
ATOM 769 C CA . PHE A 1 97 ? 16.971 -10.169 -29.421 1.00 93.62 97 PHE A CA 1
ATOM 770 C C . PHE A 1 97 ? 17.148 -11.303 -30.434 1.00 93.62 97 PHE A C 1
ATOM 772 O O . PHE A 1 97 ? 17.303 -12.458 -30.043 1.00 93.62 97 PHE A O 1
ATOM 779 N N . PHE A 1 98 ? 17.146 -10.962 -31.722 1.00 95.81 98 PHE A N 1
ATOM 780 C CA . PHE A 1 98 ? 17.442 -11.874 -32.824 1.00 95.81 98 PHE A CA 1
ATOM 781 C C . PHE A 1 98 ? 18.830 -11.554 -33.371 1.00 95.81 98 PHE A C 1
ATOM 783 O O . PHE A 1 98 ? 19.017 -10.525 -34.026 1.00 95.81 98 PHE A O 1
ATOM 790 N N . GLU A 1 99 ? 19.794 -12.433 -33.131 1.00 93.00 99 GLU A N 1
ATOM 791 C CA . GLU A 1 99 ? 21.065 -12.427 -33.845 1.00 93.00 99 GLU A CA 1
ATOM 792 C C . GLU A 1 99 ? 20.830 -13.017 -35.244 1.00 93.00 99 GLU A C 1
ATOM 794 O O . GLU A 1 99 ? 20.871 -14.228 -35.438 1.00 93.00 99 GLU A O 1
ATOM 799 N N . LEU A 1 100 ? 20.510 -12.175 -36.231 1.00 93.25 100 LEU A N 1
ATOM 800 C CA . LEU A 1 100 ? 20.128 -12.677 -37.557 1.00 93.25 100 LEU A CA 1
ATOM 801 C C . LEU A 1 100 ? 21.295 -13.345 -38.290 1.00 93.25 100 LEU A C 1
ATOM 803 O O . LEU A 1 100 ? 21.085 -14.276 -39.061 1.00 93.25 100 LEU A O 1
ATOM 807 N N . THR A 1 101 ? 22.517 -12.864 -38.069 1.00 90.31 101 THR A N 1
ATOM 808 C CA . THR A 1 101 ? 23.732 -13.449 -38.639 1.00 90.31 101 THR A CA 1
ATOM 809 C C . THR A 1 101 ? 24.962 -13.074 -37.817 1.00 90.31 101 THR A C 1
ATOM 811 O O . THR A 1 101 ? 25.041 -11.974 -37.262 1.00 90.31 101 THR A O 1
ATOM 814 N N . LYS A 1 102 ? 25.963 -13.955 -37.789 1.00 88.06 102 LYS A N 1
ATOM 815 C CA . LYS A 1 102 ? 27.321 -13.648 -37.311 1.00 88.06 102 LYS A CA 1
ATOM 816 C C . LYS A 1 102 ? 28.182 -12.971 -38.385 1.00 88.06 102 LYS A C 1
ATOM 818 O O . LYS A 1 102 ? 29.279 -12.504 -38.091 1.00 88.06 102 LYS A O 1
ATOM 823 N N . GLN A 1 103 ? 27.699 -12.855 -39.622 1.00 88.50 103 GLN A N 1
ATOM 824 C CA . GLN A 1 103 ? 28.397 -12.124 -40.677 1.00 88.50 103 GLN A CA 1
ATOM 825 C C . GLN A 1 103 ? 28.413 -10.621 -40.373 1.00 88.50 103 GLN A C 1
ATOM 827 O O . GLN A 1 103 ? 27.389 -10.014 -40.070 1.00 88.50 103 GLN A O 1
ATOM 832 N N . CYS A 1 104 ? 29.593 -10.009 -40.472 1.00 89.56 104 CYS A N 1
ATOM 833 C CA . CYS A 1 104 ? 29.798 -8.568 -40.362 1.00 89.56 104 CYS A CA 1
ATOM 834 C C . CYS A 1 104 ? 30.735 -8.105 -41.479 1.00 89.56 104 CYS A C 1
ATOM 836 O O . CYS A 1 104 ? 31.689 -8.809 -41.826 1.00 89.56 104 CYS A O 1
ATOM 838 N N . ASN A 1 105 ? 30.511 -6.900 -41.996 1.00 91.25 105 ASN A N 1
ATOM 839 C CA . ASN A 1 105 ? 31.406 -6.229 -42.936 1.00 91.25 105 ASN A CA 1
ATOM 840 C C . ASN A 1 105 ? 32.520 -5.413 -42.250 1.00 91.25 105 ASN A C 1
ATOM 842 O O . ASN A 1 105 ? 33.438 -4.976 -42.935 1.00 91.25 105 ASN A O 1
ATOM 846 N N . LEU A 1 106 ? 32.471 -5.236 -40.924 1.00 90.81 106 LEU A N 1
ATOM 847 C CA . LEU A 1 106 ? 33.516 -4.572 -40.132 1.00 90.81 106 LEU A CA 1
ATOM 848 C C . LEU A 1 106 ? 34.345 -5.579 -39.316 1.00 90.81 106 LEU A C 1
ATOM 850 O O . LEU A 1 106 ? 33.994 -6.758 -39.200 1.00 90.81 106 LEU A O 1
ATOM 854 N N . ARG A 1 107 ? 35.470 -5.127 -38.750 1.00 86.31 107 ARG A N 1
ATOM 855 C CA . ARG A 1 107 ? 36.400 -5.945 -37.944 1.00 86.31 107 ARG A CA 1
ATOM 856 C C . ARG A 1 107 ? 36.863 -5.188 -36.691 1.00 86.31 107 ARG A C 1
ATOM 858 O O . ARG A 1 107 ? 38.057 -5.004 -36.478 1.00 86.31 107 ARG A O 1
ATOM 865 N N . CYS A 1 108 ? 35.894 -4.747 -35.890 1.00 86.31 108 CYS A N 1
ATOM 866 C CA . CYS A 1 108 ? 36.092 -3.940 -34.682 1.00 86.31 108 CYS A CA 1
ATOM 867 C C . CYS A 1 108 ? 36.979 -4.636 -33.635 1.00 86.31 108 CYS A C 1
ATOM 869 O O . CYS A 1 108 ? 36.850 -5.843 -33.421 1.00 86.31 108 CYS A O 1
ATOM 871 N N . HIS A 1 109 ? 37.788 -3.863 -32.907 1.00 80.88 109 HIS A N 1
ATOM 872 C CA . HIS A 1 109 ? 38.731 -4.397 -31.914 1.00 80.88 109 HIS A CA 1
ATOM 873 C C . HIS A 1 109 ? 38.063 -5.075 -30.697 1.00 80.88 109 HIS A C 1
ATOM 875 O O . HIS A 1 109 ? 38.604 -6.041 -30.169 1.00 80.88 109 HIS A O 1
ATOM 881 N N . HIS A 1 110 ? 36.858 -4.635 -30.317 1.00 76.12 110 HIS A N 1
ATOM 882 C CA . HIS A 1 110 ? 36.061 -5.151 -29.188 1.00 76.12 110 HIS A CA 1
ATOM 883 C C . HIS A 1 110 ? 35.010 -6.215 -29.586 1.00 76.12 110 HIS A C 1
ATOM 885 O O . HIS A 1 110 ? 34.066 -6.474 -28.836 1.00 76.12 110 HIS A O 1
ATOM 891 N N . CYS A 1 111 ? 35.056 -6.753 -30.811 1.00 76.69 111 CYS A N 1
ATOM 892 C CA . CYS A 1 111 ? 33.974 -7.604 -31.311 1.00 76.69 111 CYS A CA 1
ATOM 893 C C . CYS A 1 111 ? 33.958 -8.979 -30.615 1.00 76.69 111 CYS A C 1
ATOM 895 O O . CYS A 1 111 ? 34.967 -9.683 -30.605 1.00 76.69 111 CYS A O 1
ATOM 897 N N . TYR A 1 112 ? 32.807 -9.387 -30.072 1.00 70.62 112 TYR A N 1
ATOM 898 C CA . TYR A 1 112 ? 32.612 -10.704 -29.439 1.00 70.62 112 TYR A CA 1
ATOM 899 C C . TYR A 1 112 ? 32.247 -11.823 -30.430 1.00 70.62 112 TYR A C 1
ATOM 901 O O . TYR A 1 112 ? 32.104 -12.983 -30.047 1.00 70.62 112 TYR A O 1
ATOM 909 N N . ILE A 1 113 ? 32.060 -11.488 -31.708 1.00 71.94 113 ILE A N 1
ATOM 910 C CA . ILE A 1 113 ? 31.656 -12.440 -32.744 1.00 71.94 113 ILE A CA 1
ATOM 911 C C . ILE A 1 113 ? 32.915 -13.090 -33.348 1.00 71.94 113 ILE A C 1
ATOM 913 O O . ILE A 1 113 ? 33.844 -12.365 -33.718 1.00 71.94 113 ILE A O 1
ATOM 917 N N . PRO A 1 114 ? 32.979 -14.436 -33.449 1.00 65.06 114 PRO A N 1
ATOM 918 C CA . PRO A 1 114 ? 34.157 -15.146 -33.947 1.00 65.06 114 PRO A CA 1
ATOM 919 C C . PRO A 1 114 ? 34.550 -14.730 -35.370 1.00 65.06 114 PRO A C 1
ATOM 921 O O . PRO A 1 114 ? 33.705 -14.434 -36.214 1.00 65.06 114 PRO A O 1
ATOM 924 N N . LYS A 1 115 ? 35.860 -14.759 -35.647 1.00 62.34 115 LYS A N 1
ATOM 925 C CA . LYS A 1 115 ? 36.425 -14.449 -36.974 1.00 62.34 115 LYS A CA 1
ATOM 926 C C . LYS A 1 115 ? 36.119 -15.523 -38.026 1.00 62.34 115 LYS A C 1
ATOM 928 O O . LYS A 1 115 ? 36.108 -15.207 -39.213 1.00 62.34 115 LYS A O 1
ATOM 933 N N . GLU A 1 116 ? 35.870 -16.754 -37.588 1.00 60.09 116 GLU A N 1
ATOM 934 C CA . GLU A 1 116 ? 35.550 -17.915 -38.422 1.00 60.09 116 GLU A CA 1
ATOM 935 C C . GLU A 1 116 ? 34.120 -18.376 -38.112 1.00 60.09 116 GLU A C 1
ATOM 937 O O . GLU A 1 116 ? 33.763 -18.604 -36.955 1.00 60.09 116 GLU A O 1
ATOM 942 N N . ILE A 1 117 ? 33.278 -18.476 -39.146 1.00 64.19 117 ILE A N 1
ATOM 943 C CA . ILE A 1 117 ? 31.857 -18.833 -39.019 1.00 64.19 117 ILE A CA 1
ATOM 944 C C . ILE A 1 117 ? 31.673 -20.280 -39.485 1.00 64.19 117 ILE A C 1
ATOM 946 O O . ILE A 1 117 ? 31.187 -20.551 -40.582 1.00 64.19 117 ILE A O 1
ATOM 950 N N . GLU A 1 118 ? 32.066 -21.233 -38.642 1.00 55.88 118 GLU A N 1
ATOM 951 C CA . GLU A 1 118 ? 31.796 -22.654 -38.877 1.00 55.88 118 GLU A CA 1
ATOM 952 C C . GLU A 1 118 ? 30.403 -23.052 -38.366 1.00 55.88 118 GLU A C 1
ATOM 954 O O . GLU A 1 118 ? 30.261 -23.578 -37.260 1.00 55.88 118 GLU A O 1
ATOM 959 N N . LYS A 1 119 ? 29.367 -22.789 -39.179 1.00 59.88 119 LYS A N 1
ATOM 960 C CA . LYS A 1 119 ? 28.079 -23.522 -39.230 1.00 59.88 119 LYS A CA 1
ATOM 961 C C . LYS A 1 119 ? 27.128 -22.908 -40.258 1.00 59.88 119 LYS A C 1
ATOM 963 O O . LYS A 1 119 ? 27.225 -21.735 -40.601 1.00 59.88 119 LYS A O 1
ATOM 968 N N . LYS A 1 120 ? 26.157 -23.708 -40.704 1.00 77.62 120 LYS A N 1
ATOM 969 C CA . LYS A 1 120 ? 25.001 -23.230 -41.470 1.00 77.62 120 LYS A CA 1
ATOM 970 C C . LYS A 1 120 ? 24.041 -22.500 -40.521 1.00 77.62 120 LYS A C 1
ATOM 972 O O . LYS A 1 120 ? 23.510 -23.124 -39.606 1.00 77.62 120 LYS A O 1
ATOM 977 N N . GLU A 1 121 ? 23.849 -21.201 -40.737 1.00 88.19 121 GLU A N 1
ATOM 978 C CA . GLU A 1 121 ? 22.892 -20.370 -39.989 1.00 88.19 121 GLU A CA 1
ATOM 979 C C . GLU A 1 121 ? 21.432 -20.790 -40.269 1.00 88.19 121 GLU A C 1
ATOM 981 O O . GLU A 1 121 ? 21.148 -21.527 -41.223 1.00 88.19 121 GLU A O 1
ATOM 986 N N . LEU A 1 122 ? 20.495 -20.339 -39.429 1.00 90.25 122 LEU A N 1
ATOM 987 C CA . LEU A 1 122 ? 19.069 -20.642 -39.571 1.00 90.25 122 LEU A CA 1
ATOM 988 C C . LEU A 1 122 ? 18.502 -20.175 -40.923 1.00 90.25 122 LEU A C 1
ATOM 990 O O . LEU A 1 122 ? 18.629 -19.018 -41.317 1.00 90.25 122 LEU A O 1
ATOM 994 N N . GLY A 1 123 ? 17.793 -21.078 -41.605 1.00 89.75 123 GLY A N 1
ATOM 995 C CA . GLY A 1 123 ? 17.038 -20.749 -42.815 1.00 89.75 123 GLY A CA 1
ATOM 996 C C . GLY A 1 123 ? 15.797 -19.894 -42.533 1.00 89.75 123 GLY A C 1
ATOM 997 O O . GLY A 1 123 ? 15.273 -19.876 -41.418 1.00 89.75 123 GLY A O 1
ATOM 998 N N . LEU A 1 124 ? 15.285 -19.232 -43.576 1.00 93.81 124 LEU A N 1
ATOM 999 C CA . LEU A 1 124 ? 14.139 -18.314 -43.510 1.00 93.81 124 LEU A CA 1
ATOM 1000 C C . LEU A 1 124 ? 12.909 -18.900 -42.791 1.00 93.81 124 LEU A C 1
ATOM 1002 O O . LEU A 1 124 ? 12.313 -18.239 -41.944 1.00 93.81 124 LEU A O 1
ATOM 1006 N N . GLU A 1 125 ? 12.569 -20.159 -43.073 1.00 94.44 125 GLU A N 1
ATOM 1007 C CA . GLU A 1 125 ? 11.433 -20.861 -42.457 1.00 94.44 125 GLU A CA 1
ATOM 1008 C C . GLU A 1 125 ? 11.538 -20.943 -40.927 1.00 94.44 125 GLU A C 1
ATOM 1010 O O . GLU A 1 125 ? 10.530 -20.846 -40.229 1.00 94.44 125 GLU A O 1
ATOM 1015 N N . LYS A 1 126 ? 12.758 -21.079 -40.387 1.00 94.56 126 LYS A N 1
ATOM 1016 C CA . LYS A 1 126 ? 12.984 -21.126 -38.937 1.00 94.56 126 LYS A CA 1
ATOM 1017 C C . LYS A 1 126 ? 12.815 -19.755 -38.298 1.00 94.56 126 LYS A C 1
ATOM 1019 O O . LYS A 1 126 ? 12.205 -19.669 -37.238 1.00 94.56 126 LYS A O 1
ATOM 1024 N N . TRP A 1 127 ? 13.252 -18.687 -38.964 1.00 96.25 127 TRP A N 1
ATOM 1025 C CA . TRP A 1 127 ? 12.971 -17.326 -38.506 1.00 96.25 127 TRP A CA 1
ATOM 1026 C C . TRP A 1 127 ? 11.474 -17.003 -38.512 1.00 96.25 127 TRP A C 1
ATOM 1028 O O . TRP A 1 127 ? 11.003 -16.372 -37.572 1.00 96.25 127 TRP A O 1
ATOM 1038 N N . PHE A 1 128 ? 10.703 -17.480 -39.494 1.00 97.06 128 PHE A N 1
ATOM 1039 C CA . PHE A 1 128 ? 9.242 -17.333 -39.472 1.00 97.06 128 PHE A CA 1
ATOM 1040 C C . PHE A 1 128 ? 8.606 -18.082 -38.286 1.00 97.06 128 PHE A C 1
ATOM 1042 O O . PHE A 1 128 ? 7.870 -17.461 -37.526 1.00 97.06 128 PHE A O 1
ATOM 1049 N N . GLN A 1 129 ? 8.988 -19.343 -38.036 1.00 94.81 129 GLN A N 1
ATOM 1050 C CA . GLN A 1 129 ? 8.521 -20.115 -36.866 1.00 94.81 129 GLN A CA 1
ATOM 1051 C C . GLN A 1 129 ? 8.825 -19.418 -35.524 1.00 94.81 129 GLN A C 1
ATOM 1053 O O . GLN A 1 129 ? 7.987 -19.410 -34.623 1.00 94.81 129 GLN A O 1
ATOM 1058 N N . ILE A 1 130 ? 10.005 -18.800 -35.399 1.00 95.81 130 ILE A N 1
ATOM 1059 C CA . ILE A 1 130 ? 10.399 -18.010 -34.221 1.00 95.81 130 ILE A CA 1
ATOM 1060 C C . ILE A 1 130 ? 9.523 -16.755 -34.085 1.00 95.81 130 ILE A C 1
ATOM 1062 O O . ILE A 1 130 ? 9.070 -16.453 -32.985 1.00 95.81 130 ILE A O 1
ATOM 1066 N N . VAL A 1 131 ? 9.252 -16.032 -35.179 1.00 96.12 131 VAL A N 1
ATOM 1067 C CA . VAL A 1 131 ? 8.385 -14.837 -35.162 1.00 96.12 131 VAL A CA 1
ATOM 1068 C C . VAL A 1 131 ? 6.952 -15.185 -34.772 1.00 96.12 131 VAL A C 1
ATOM 1070 O O . VAL A 1 131 ? 6.356 -14.451 -33.984 1.00 96.12 131 VAL A O 1
ATOM 1073 N N . ASP A 1 132 ? 6.417 -16.297 -35.275 1.00 93.69 132 ASP A N 1
ATOM 1074 C CA . ASP A 1 132 ? 5.085 -16.775 -34.901 1.00 93.69 132 ASP A CA 1
ATOM 1075 C C . ASP A 1 132 ? 5.041 -17.137 -33.404 1.00 93.69 132 ASP A C 1
ATOM 1077 O O . ASP A 1 132 ? 4.182 -16.641 -32.681 1.00 93.69 132 ASP A O 1
ATOM 1081 N N . SER A 1 133 ? 6.053 -17.846 -32.890 1.00 91.75 133 SER A N 1
ATOM 1082 C CA . SER A 1 133 ? 6.179 -18.127 -31.447 1.00 91.75 133 SER A CA 1
ATOM 1083 C C . SER A 1 133 ? 6.292 -16.853 -30.592 1.00 91.75 133 SER A C 1
ATOM 1085 O O . SER A 1 133 ? 5.696 -16.763 -29.521 1.00 91.75 133 SER A O 1
ATOM 1087 N N . CYS A 1 134 ? 7.035 -15.838 -31.046 1.00 87.19 134 CYS A N 1
ATOM 1088 C CA . CYS A 1 134 ? 7.126 -14.545 -30.358 1.00 87.19 134 CYS A CA 1
ATOM 1089 C C . CYS A 1 134 ? 5.783 -13.797 -30.345 1.00 87.19 134 CYS A C 1
ATOM 1091 O O . CYS A 1 134 ? 5.435 -13.170 -29.346 1.00 87.19 134 CYS A O 1
ATOM 1093 N N . LYS A 1 135 ? 5.017 -13.865 -31.435 1.00 85.62 135 LYS A N 1
ATOM 1094 C CA . LYS A 1 135 ? 3.680 -13.272 -31.528 1.00 85.62 135 LYS A CA 1
ATOM 1095 C C . LYS A 1 135 ? 2.698 -13.952 -30.575 1.00 85.62 135 LYS A C 1
ATOM 1097 O O . LYS A 1 135 ? 1.973 -13.250 -29.875 1.00 85.62 135 LYS A O 1
ATOM 1102 N N . ASP A 1 136 ? 2.701 -15.282 -30.529 1.00 83.25 136 ASP A N 1
ATOM 1103 C CA . ASP A 1 136 ? 1.810 -16.062 -29.665 1.00 83.25 136 ASP A CA 1
ATOM 1104 C C . ASP A 1 136 ? 2.116 -15.817 -28.172 1.00 83.25 136 ASP A C 1
ATOM 1106 O O . ASP A 1 136 ? 1.200 -15.717 -27.358 1.00 83.25 136 ASP A O 1
ATOM 1110 N N . LEU A 1 137 ? 3.389 -15.569 -27.834 1.00 77.69 137 LEU A N 1
ATOM 1111 C CA . LEU A 1 137 ? 3.843 -15.110 -26.511 1.00 77.69 137 LEU A CA 1
ATOM 1112 C C . LEU A 1 137 ? 3.568 -13.625 -26.198 1.00 77.69 137 LEU A C 1
ATOM 1114 O O . LEU A 1 137 ? 3.859 -13.170 -25.091 1.00 77.69 137 LEU A O 1
ATOM 1118 N N . GLY A 1 138 ? 3.036 -12.847 -27.145 1.00 77.75 138 GLY A N 1
ATOM 1119 C CA . GLY A 1 138 ? 2.738 -11.425 -26.950 1.00 77.75 138 GLY A CA 1
ATOM 1120 C C . GLY A 1 138 ? 3.958 -10.493 -26.937 1.00 77.75 138 GLY A C 1
ATOM 1121 O O . GLY A 1 138 ? 3.862 -9.392 -26.392 1.00 77.75 138 GLY A O 1
ATOM 1122 N N . VAL A 1 139 ? 5.087 -10.897 -27.538 1.00 81.38 139 VAL A N 1
ATOM 1123 C CA . VAL A 1 139 ? 6.319 -10.089 -27.619 1.00 81.38 139 VAL A CA 1
ATOM 1124 C C . VAL A 1 139 ? 6.038 -8.744 -28.292 1.00 81.38 139 VAL A C 1
ATOM 1126 O O . VAL A 1 139 ? 5.640 -8.680 -29.456 1.00 81.38 139 VAL A O 1
ATOM 1129 N N . GLY A 1 140 ? 6.296 -7.647 -27.577 1.00 78.38 140 GLY A N 1
ATOM 1130 C CA . GLY A 1 140 ? 6.056 -6.292 -28.077 1.00 78.38 140 GLY A CA 1
ATOM 1131 C C . GLY A 1 140 ? 7.172 -5.754 -28.976 1.00 78.38 140 GLY A C 1
ATOM 1132 O O . GLY A 1 140 ? 6.903 -4.946 -29.870 1.00 78.38 140 GLY A O 1
ATOM 1133 N N . LEU A 1 141 ? 8.419 -6.188 -28.752 1.00 85.94 141 LEU A N 1
ATOM 1134 C CA . LEU A 1 141 ? 9.608 -5.660 -29.426 1.00 85.94 141 LEU A CA 1
ATOM 1135 C C . LEU A 1 141 ? 10.602 -6.760 -29.829 1.00 85.94 141 LEU A C 1
ATOM 1137 O O . LEU A 1 141 ? 11.177 -7.435 -28.977 1.00 85.94 141 LEU A O 1
ATOM 1141 N N . ILE A 1 142 ? 10.915 -6.850 -31.124 1.00 93.81 142 ILE A N 1
ATOM 1142 C CA . ILE A 1 142 ? 12.069 -7.608 -31.622 1.00 93.81 142 ILE A CA 1
ATOM 1143 C C . ILE A 1 142 ? 13.245 -6.657 -31.881 1.00 93.81 142 ILE A C 1
ATOM 1145 O O . ILE A 1 142 ? 13.123 -5.624 -32.548 1.00 93.81 142 ILE A O 1
ATOM 1149 N N . LYS A 1 143 ? 14.410 -7.023 -31.346 1.00 93.94 143 LYS A N 1
ATOM 1150 C CA . LYS A 1 143 ? 15.686 -6.328 -31.526 1.00 93.94 143 LYS A CA 1
ATOM 1151 C C . LYS A 1 143 ? 16.557 -7.097 -32.504 1.00 93.94 143 LYS A C 1
ATOM 1153 O O . LYS A 1 143 ? 17.107 -8.141 -32.165 1.00 93.94 143 LYS A O 1
ATOM 1158 N N . LEU A 1 144 ? 16.692 -6.560 -33.705 1.00 96.81 144 LEU A N 1
ATOM 1159 C CA . LEU A 1 144 ? 17.500 -7.140 -34.772 1.00 96.81 144 LEU A CA 1
ATOM 1160 C C . LEU A 1 144 ? 18.966 -6.792 -34.512 1.00 96.81 144 LEU A C 1
ATOM 1162 O O . LEU A 1 144 ? 19.304 -5.613 -34.425 1.00 96.81 144 LEU A O 1
ATOM 1166 N N . THR A 1 145 ? 19.811 -7.803 -34.350 1.00 93.12 145 THR A N 1
ATOM 1167 C CA . THR A 1 145 ? 21.232 -7.679 -34.006 1.00 93.12 145 THR A CA 1
ATOM 1168 C C . THR A 1 145 ? 22.050 -8.771 -34.712 1.00 93.12 145 THR A C 1
ATOM 1170 O O . THR A 1 145 ? 21.525 -9.505 -35.553 1.00 93.12 145 THR A O 1
ATOM 1173 N N . GLY A 1 146 ? 23.344 -8.859 -34.416 1.00 88.25 146 GLY A N 1
ATOM 1174 C CA . GLY A 1 146 ? 24.296 -9.765 -35.054 1.00 88.25 146 GLY A CA 1
ATOM 1175 C C . GLY A 1 146 ? 25.614 -9.069 -35.356 1.00 88.25 146 GLY A C 1
ATOM 1176 O O . GLY A 1 146 ? 25.953 -8.073 -34.719 1.00 88.25 146 GLY A O 1
ATOM 1177 N N . GLY A 1 147 ? 26.342 -9.583 -36.347 1.00 87.50 147 GLY A N 1
ATOM 1178 C CA . GLY A 1 147 ? 27.527 -8.921 -36.891 1.00 87.50 147 GLY A CA 1
ATOM 1179 C C . GLY A 1 147 ? 27.151 -7.617 -37.591 1.00 87.50 147 GLY A C 1
ATOM 1180 O O . GLY A 1 147 ? 27.526 -6.529 -37.159 1.00 87.50 147 GLY A O 1
ATOM 1181 N N . GLU A 1 148 ? 26.374 -7.724 -38.662 1.00 93.25 148 GLU A N 1
ATOM 1182 C CA . GLU A 1 148 ? 25.542 -6.648 -39.194 1.00 93.25 148 GLU A CA 1
ATOM 1183 C C . GLU A 1 148 ? 24.261 -7.283 -39.739 1.00 93.25 148 GLU A C 1
ATOM 1185 O O . GLU A 1 148 ? 24.283 -8.001 -40.739 1.00 93.25 148 GLU A O 1
ATOM 1190 N N . ALA A 1 149 ? 23.141 -7.053 -39.051 1.00 93.94 149 ALA A N 1
ATOM 1191 C CA . ALA A 1 149 ? 21.873 -7.723 -39.327 1.00 93.94 149 ALA A CA 1
ATOM 1192 C C . ALA A 1 149 ? 21.400 -7.515 -40.777 1.00 93.94 149 ALA A C 1
ATOM 1194 O O . ALA A 1 149 ? 20.822 -8.426 -41.371 1.00 93.94 149 ALA A O 1
ATOM 1195 N N . MET A 1 150 ? 21.696 -6.351 -41.371 1.00 95.12 150 MET A N 1
ATOM 1196 C CA . MET A 1 150 ? 21.329 -6.025 -42.754 1.00 95.12 150 MET A CA 1
ATOM 1197 C C . MET A 1 150 ? 22.057 -6.863 -43.824 1.00 95.12 150 MET A C 1
ATOM 1199 O O . MET A 1 150 ? 21.642 -6.830 -44.983 1.00 95.12 150 MET A O 1
ATOM 1203 N N . LEU A 1 151 ? 23.106 -7.616 -43.465 1.00 93.19 151 LEU A N 1
ATOM 1204 C CA . LEU A 1 151 ? 23.814 -8.526 -44.378 1.00 93.19 151 LEU A CA 1
ATOM 1205 C C . LEU A 1 151 ? 23.164 -9.913 -44.487 1.00 93.19 151 LEU A C 1
ATOM 1207 O O . LEU A 1 151 ? 23.519 -10.673 -45.387 1.00 93.19 151 LEU A O 1
ATOM 1211 N N . HIS A 1 152 ? 22.224 -10.264 -43.601 1.00 93.06 152 HIS A N 1
ATOM 1212 C CA . HIS A 1 152 ? 21.558 -11.563 -43.667 1.00 93.06 152 HIS A CA 1
ATOM 1213 C C . HIS A 1 152 ? 20.796 -11.707 -45.007 1.00 93.06 152 HIS A C 1
ATOM 1215 O O . HIS A 1 152 ? 19.986 -10.828 -45.323 1.00 93.06 152 HIS A O 1
ATOM 1221 N N . PRO A 1 153 ? 20.970 -12.800 -45.785 1.00 91.19 153 PRO A N 1
ATOM 1222 C CA . PRO A 1 153 ? 20.416 -12.917 -47.143 1.00 91.19 153 PRO A CA 1
ATOM 1223 C C . PRO A 1 153 ? 18.902 -12.690 -47.246 1.00 91.19 153 PRO A C 1
ATOM 1225 O O . PRO A 1 153 ? 18.421 -12.159 -48.244 1.00 91.19 153 PRO A O 1
ATOM 1228 N N . HIS A 1 154 ? 18.161 -13.040 -46.191 1.00 94.75 154 HIS A N 1
ATOM 1229 C CA . HIS A 1 154 ? 16.710 -12.862 -46.098 1.00 94.75 154 HIS A CA 1
ATOM 1230 C C . HIS A 1 154 ? 16.284 -11.746 -45.130 1.00 94.75 154 HIS A C 1
ATOM 1232 O O . HIS A 1 154 ? 15.153 -11.757 -44.646 1.00 94.75 154 HIS A O 1
ATOM 1238 N N . PHE A 1 155 ? 17.164 -10.788 -44.800 1.00 95.56 155 PHE A N 1
ATOM 1239 C CA . PHE A 1 155 ? 16.858 -9.686 -43.871 1.00 95.56 155 PHE A CA 1
ATOM 1240 C C . PHE A 1 155 ? 15.521 -9.010 -44.204 1.00 95.56 155 PHE A C 1
ATOM 1242 O O . PHE A 1 155 ? 14.645 -8.904 -43.348 1.00 95.56 155 PHE A O 1
ATOM 1249 N N . TRP A 1 156 ? 15.331 -8.624 -45.471 1.00 95.81 156 TRP A N 1
ATOM 1250 C CA . TRP A 1 156 ? 14.122 -7.940 -45.935 1.00 95.81 156 TRP A CA 1
ATOM 1251 C C . TRP A 1 156 ? 12.854 -8.791 -45.837 1.00 95.81 156 TRP A C 1
ATOM 1253 O O . TRP A 1 156 ? 11.776 -8.231 -45.655 1.00 95.81 156 TRP A O 1
ATOM 1263 N N . ASP A 1 157 ? 12.962 -10.113 -45.949 1.00 96.75 157 ASP A N 1
ATOM 1264 C CA . ASP A 1 157 ? 11.819 -11.021 -45.845 1.00 96.75 157 ASP A CA 1
ATOM 1265 C C . ASP A 1 157 ? 11.424 -11.220 -44.378 1.00 96.75 157 ASP A C 1
ATOM 1267 O O . ASP A 1 157 ? 10.244 -11.142 -44.038 1.00 96.75 157 ASP A O 1
ATOM 1271 N N . ILE A 1 158 ? 12.417 -11.358 -43.492 1.00 97.19 158 ILE A N 1
ATOM 1272 C CA . ILE A 1 158 ? 12.228 -11.475 -42.040 1.00 97.19 158 ILE A CA 1
ATOM 1273 C C . ILE A 1 158 ? 11.580 -10.208 -41.468 1.00 97.19 158 ILE A C 1
ATOM 1275 O O . ILE A 1 158 ? 10.552 -10.306 -40.802 1.00 97.19 158 ILE A O 1
ATOM 1279 N N . VAL A 1 159 ? 12.098 -9.009 -41.763 1.00 97.06 159 VAL A N 1
ATOM 1280 C CA . VAL A 1 159 ? 11.522 -7.760 -41.216 1.00 97.06 159 VAL A CA 1
ATOM 1281 C C . VAL A 1 159 ? 10.114 -7.472 -41.745 1.00 97.06 159 VAL A C 1
ATOM 1283 O O . VAL A 1 159 ? 9.253 -7.029 -40.987 1.00 97.06 159 VAL A O 1
ATOM 1286 N N . LYS A 1 160 ? 9.822 -7.805 -43.012 1.00 96.38 160 LYS A N 1
ATOM 1287 C CA . LYS A 1 160 ? 8.447 -7.757 -43.543 1.00 96.38 160 LYS A CA 1
ATOM 1288 C C . LYS A 1 160 ? 7.525 -8.719 -42.794 1.00 96.38 160 LYS A C 1
ATOM 1290 O O . LYS A 1 160 ? 6.379 -8.364 -42.533 1.00 96.38 160 LYS A O 1
ATOM 1295 N N . TYR A 1 161 ? 8.007 -9.915 -42.454 1.00 97.19 161 TYR A N 1
ATOM 1296 C CA . TYR A 1 161 ? 7.231 -10.921 -41.732 1.00 97.19 161 TYR A CA 1
ATOM 1297 C C . TYR A 1 161 ? 6.960 -10.518 -40.274 1.00 97.19 161 TYR A C 1
ATOM 1299 O O . TYR A 1 161 ? 5.830 -10.647 -39.805 1.00 97.19 161 TYR A O 1
ATOM 1307 N N . ILE A 1 162 ? 7.950 -9.932 -39.592 1.00 95.56 162 ILE A N 1
ATOM 1308 C CA . ILE A 1 162 ? 7.793 -9.348 -38.250 1.00 95.56 162 ILE A CA 1
ATOM 1309 C C . ILE A 1 162 ? 6.733 -8.237 -38.266 1.00 95.56 162 ILE A C 1
ATOM 1311 O O . ILE A 1 162 ? 5.784 -8.278 -37.484 1.00 95.56 162 ILE A O 1
ATOM 1315 N N . ASN A 1 163 ? 6.836 -7.293 -39.209 1.00 92.69 163 ASN A N 1
ATOM 1316 C CA . ASN A 1 163 ? 5.874 -6.197 -39.354 1.00 92.69 163 ASN A CA 1
ATOM 1317 C C . ASN A 1 163 ? 4.459 -6.696 -39.697 1.00 92.69 163 ASN A C 1
ATOM 1319 O O . ASN A 1 163 ? 3.477 -6.222 -39.132 1.00 92.69 163 ASN A O 1
ATOM 1323 N N . LYS A 1 164 ? 4.340 -7.706 -40.573 1.00 92.69 164 LYS A N 1
ATOM 1324 C CA . LYS A 1 164 ? 3.062 -8.368 -40.900 1.00 92.69 164 LYS A CA 1
ATOM 1325 C C . LYS A 1 164 ? 2.398 -8.991 -39.664 1.00 92.69 164 LYS A C 1
ATOM 1327 O O . LYS A 1 164 ? 1.172 -9.030 -39.596 1.00 92.69 164 LYS A O 1
ATOM 1332 N N . ASN A 1 165 ? 3.191 -9.460 -38.702 1.00 87.50 165 ASN A N 1
ATOM 1333 C CA . ASN A 1 165 ? 2.717 -10.003 -37.431 1.00 87.50 165 ASN A CA 1
ATOM 1334 C C . ASN A 1 165 ? 2.521 -8.938 -36.328 1.00 87.50 165 ASN A C 1
ATOM 1336 O O . ASN A 1 165 ? 2.109 -9.288 -35.226 1.00 87.50 165 ASN A O 1
ATOM 1340 N N . GLY A 1 166 ? 2.733 -7.648 -36.624 1.00 84.69 166 GLY A N 1
ATOM 1341 C CA . GLY A 1 166 ? 2.400 -6.525 -35.738 1.00 84.69 166 GLY A CA 1
ATOM 1342 C C . GLY A 1 166 ? 3.396 -6.256 -34.604 1.00 84.69 166 GLY A C 1
ATOM 1343 O O . GLY A 1 166 ? 3.108 -5.436 -33.733 1.00 84.69 166 GLY A O 1
ATOM 1344 N N . ILE A 1 167 ? 4.557 -6.915 -34.604 1.00 86.75 167 ILE A N 1
ATOM 1345 C CA . ILE A 1 167 ? 5.586 -6.745 -33.571 1.00 86.75 167 ILE A CA 1
ATOM 1346 C C . ILE A 1 167 ? 6.466 -5.536 -33.924 1.00 86.75 167 ILE A C 1
ATOM 1348 O O . ILE A 1 167 ? 6.910 -5.389 -35.065 1.00 86.75 167 ILE A O 1
ATOM 1352 N N . SER A 1 168 ? 6.753 -4.667 -32.948 1.00 87.50 168 SER A N 1
ATOM 1353 C CA . SER A 1 168 ? 7.637 -3.518 -33.184 1.00 87.50 168 SER A CA 1
ATOM 1354 C C . SER A 1 168 ? 9.081 -3.969 -33.390 1.00 87.50 168 SER A C 1
ATOM 1356 O O . SER A 1 168 ? 9.547 -4.912 -32.755 1.00 87.50 168 SER A O 1
ATOM 1358 N N . MET A 1 169 ? 9.826 -3.251 -34.231 1.00 94.06 169 MET A N 1
ATOM 1359 C CA . MET A 1 169 ? 11.246 -3.524 -34.471 1.00 94.06 169 MET A CA 1
ATOM 1360 C C . MET A 1 169 ? 12.147 -2.381 -34.011 1.00 94.06 169 MET A C 1
ATOM 1362 O O . MET A 1 169 ? 11.852 -1.202 -34.258 1.00 94.06 169 MET A O 1
ATOM 1366 N N . ARG A 1 170 ? 13.285 -2.763 -33.417 1.00 94.31 170 ARG A N 1
ATOM 1367 C CA . ARG A 1 170 ? 14.489 -1.933 -33.281 1.00 94.31 170 ARG A CA 1
ATOM 1368 C C . ARG A 1 170 ? 15.657 -2.613 -33.996 1.00 94.31 170 ARG A C 1
ATOM 1370 O O . ARG A 1 170 ? 15.943 -3.776 -33.722 1.00 94.31 170 ARG A O 1
ATOM 1377 N N . LEU A 1 171 ? 16.350 -1.888 -34.869 1.00 96.94 171 LEU A N 1
ATOM 1378 C CA . LEU A 1 171 ? 17.571 -2.368 -35.527 1.00 96.94 171 LEU A CA 1
ATOM 1379 C C . LEU A 1 171 ? 18.815 -1.900 -34.765 1.00 96.94 171 LEU A C 1
ATOM 1381 O O . LEU A 1 171 ? 18.931 -0.714 -34.468 1.00 96.94 171 LEU A O 1
ATOM 1385 N N . TYR A 1 172 ? 19.743 -2.812 -34.494 1.00 94.44 172 TYR A N 1
ATOM 1386 C CA . TYR A 1 172 ? 21.110 -2.522 -34.064 1.00 94.44 172 TYR A CA 1
ATOM 1387 C C . TYR A 1 172 ? 22.022 -2.651 -35.286 1.00 94.44 172 TYR A C 1
ATOM 1389 O O . TYR A 1 172 ? 22.006 -3.684 -35.952 1.00 94.44 172 TYR A O 1
ATOM 1397 N N . THR A 1 173 ? 22.783 -1.605 -35.603 1.00 95.38 173 THR A N 1
ATOM 1398 C CA . THR A 1 173 ? 23.628 -1.558 -36.807 1.00 95.38 173 THR A CA 1
ATOM 1399 C C . THR A 1 173 ? 24.934 -0.811 -36.554 1.00 95.38 173 THR A C 1
ATOM 1401 O O . THR A 1 173 ? 25.006 0.113 -35.739 1.00 95.38 173 THR A O 1
ATOM 1404 N N . ASN A 1 174 ? 25.972 -1.185 -37.300 1.00 94.31 174 ASN A N 1
ATOM 1405 C CA . ASN A 1 174 ? 27.233 -0.450 -37.360 1.00 94.31 174 ASN A CA 1
ATOM 1406 C C . ASN A 1 174 ? 27.168 0.808 -38.261 1.00 94.31 174 ASN A C 1
ATOM 1408 O O . ASN A 1 174 ? 28.146 1.548 -38.357 1.00 94.31 174 ASN A O 1
ATOM 1412 N N . GLY A 1 175 ? 26.025 1.048 -38.916 1.00 94.94 175 GLY A N 1
ATOM 1413 C CA . GLY A 1 175 ? 25.730 2.239 -39.712 1.00 94.94 175 GLY A CA 1
ATOM 1414 C C . GLY A 1 175 ? 26.116 2.152 -41.190 1.00 94.94 175 GLY A C 1
ATOM 1415 O O . GLY A 1 175 ? 25.477 2.806 -42.007 1.00 94.94 175 GLY A O 1
ATOM 1416 N N . SER A 1 176 ? 27.080 1.309 -41.565 1.00 94.50 176 SER A N 1
ATOM 1417 C CA . SER A 1 176 ? 27.651 1.244 -42.927 1.00 94.50 176 SER A CA 1
ATOM 1418 C C . SER A 1 176 ? 26.666 0.859 -44.047 1.00 94.50 176 SER A C 1
ATOM 1420 O O . SER A 1 176 ? 26.904 1.138 -45.222 1.00 94.50 176 SER A O 1
ATOM 1422 N N . CYS A 1 177 ? 25.552 0.205 -43.702 1.00 94.38 177 CYS A N 1
ATOM 1423 C CA . CYS A 1 177 ? 24.504 -0.193 -44.648 1.00 94.38 177 CYS A CA 1
ATOM 1424 C C . CYS A 1 177 ? 23.428 0.897 -44.860 1.00 94.38 177 CYS A C 1
ATOM 1426 O O . CYS A 1 177 ? 22.481 0.701 -45.635 1.00 94.38 177 CYS A O 1
ATOM 1428 N N . LEU A 1 178 ? 23.537 2.045 -44.181 1.00 95.69 178 LEU A N 1
ATOM 1429 C CA . LEU A 1 178 ? 22.531 3.103 -44.201 1.00 95.69 178 LEU A CA 1
ATOM 1430 C C . LEU A 1 178 ? 22.757 4.081 -45.361 1.00 95.69 178 LEU A C 1
ATOM 1432 O O . LEU A 1 178 ? 23.784 4.725 -45.520 1.00 95.69 178 LEU A O 1
ATOM 1436 N N . ASN A 1 179 ? 21.747 4.231 -46.202 1.00 94.50 179 ASN A N 1
ATOM 1437 C CA . ASN A 1 179 ? 21.701 5.217 -47.273 1.00 94.50 179 ASN A CA 1
ATOM 1438 C C . ASN A 1 179 ? 20.237 5.572 -47.545 1.00 94.50 179 ASN A C 1
ATOM 1440 O O . ASN A 1 179 ? 19.332 4.949 -46.995 1.00 94.50 179 ASN A O 1
ATOM 1444 N N . LYS A 1 180 ? 19.976 6.557 -48.412 1.00 93.50 180 LYS A N 1
ATOM 1445 C CA . LYS A 1 180 ? 18.604 7.010 -48.694 1.00 93.50 180 LYS A CA 1
ATOM 1446 C C . LYS A 1 180 ? 17.648 5.855 -49.043 1.00 93.50 180 LYS A C 1
ATOM 1448 O O . LYS A 1 180 ? 16.557 5.806 -48.490 1.00 93.50 180 LYS A O 1
ATOM 1453 N N . LYS A 1 181 ? 18.075 4.918 -49.900 1.00 94.56 181 LYS A N 1
ATOM 1454 C CA . LYS A 1 181 ? 17.252 3.785 -50.353 1.00 94.56 181 LYS A CA 1
ATOM 1455 C C . LYS A 1 181 ? 17.021 2.764 -49.239 1.00 94.56 181 LYS A C 1
ATOM 1457 O O . LYS A 1 181 ? 15.912 2.259 -49.100 1.00 94.56 181 LYS A O 1
ATOM 1462 N N . THR A 1 182 ? 18.040 2.449 -48.437 1.00 94.75 182 THR A N 1
ATOM 1463 C CA . THR A 1 182 ? 17.856 1.511 -47.321 1.00 94.75 182 THR A CA 1
ATOM 1464 C C . THR A 1 182 ? 17.035 2.126 -46.193 1.00 94.75 182 THR A C 1
ATOM 1466 O O . THR A 1 182 ? 16.161 1.441 -45.681 1.00 94.75 182 THR A O 1
ATOM 1469 N N . VAL A 1 183 ? 17.207 3.410 -45.865 1.00 94.81 183 VAL A N 1
ATOM 1470 C CA . VAL A 1 183 ? 16.375 4.123 -44.874 1.00 94.81 183 VAL A CA 1
ATOM 1471 C C . VAL A 1 183 ? 14.903 4.182 -45.300 1.00 94.81 183 VAL A C 1
ATOM 1473 O O . VAL A 1 183 ? 14.024 3.900 -44.489 1.00 94.81 183 VAL A O 1
ATOM 1476 N N . GLU A 1 184 ? 14.631 4.479 -46.572 1.00 93.81 184 GLU A N 1
ATOM 1477 C CA . GLU A 1 184 ? 13.282 4.454 -47.148 1.00 93.81 184 GLU A CA 1
ATOM 1478 C C . GLU A 1 184 ? 12.650 3.057 -47.024 1.00 93.81 184 GLU A C 1
ATOM 1480 O O . GLU A 1 184 ? 11.570 2.922 -46.448 1.00 93.81 184 GLU A O 1
ATOM 1485 N N . ASN A 1 185 ? 13.376 2.002 -47.415 1.00 93.94 185 ASN A N 1
ATOM 1486 C CA . ASN A 1 185 ? 12.931 0.620 -47.224 1.00 93.94 185 ASN A CA 1
ATOM 1487 C C . ASN A 1 185 ? 12.692 0.269 -45.741 1.00 93.94 185 ASN A C 1
ATOM 1489 O O . ASN A 1 185 ? 11.703 -0.391 -45.428 1.00 93.94 185 ASN A O 1
ATOM 1493 N N . LEU A 1 186 ? 13.575 0.693 -44.826 1.00 94.75 186 LEU A N 1
ATOM 1494 C CA . LEU A 1 186 ? 13.467 0.438 -43.381 1.00 94.75 186 LEU A CA 1
ATOM 1495 C C . LEU A 1 186 ? 12.212 1.098 -42.784 1.00 94.75 186 LEU A C 1
ATOM 1497 O O . LEU A 1 186 ? 11.539 0.484 -41.954 1.00 94.75 186 LEU A O 1
ATOM 1501 N N . LYS A 1 187 ? 11.841 2.299 -43.253 1.00 92.00 187 LYS A N 1
ATOM 1502 C CA . LYS A 1 187 ? 10.562 2.938 -42.908 1.00 92.00 187 LYS A CA 1
ATOM 1503 C C . LYS A 1 187 ? 9.377 2.153 -43.477 1.00 92.00 187 LYS A C 1
ATOM 1505 O O . LYS A 1 187 ? 8.425 1.897 -42.744 1.00 92.00 187 LYS A O 1
ATOM 1510 N N . THR A 1 188 ? 9.438 1.730 -44.743 1.00 90.81 188 THR A N 1
ATOM 1511 C CA . THR A 1 188 ? 8.369 0.955 -45.404 1.00 90.81 188 THR A CA 1
ATOM 1512 C C . THR A 1 188 ? 8.095 -0.387 -44.720 1.00 90.81 188 THR A C 1
ATOM 1514 O O . THR A 1 188 ? 6.940 -0.793 -44.622 1.00 90.81 188 THR A O 1
ATOM 1517 N N . VAL A 1 189 ? 9.127 -1.071 -44.214 1.00 91.19 189 VAL A N 1
ATOM 1518 C CA . VAL A 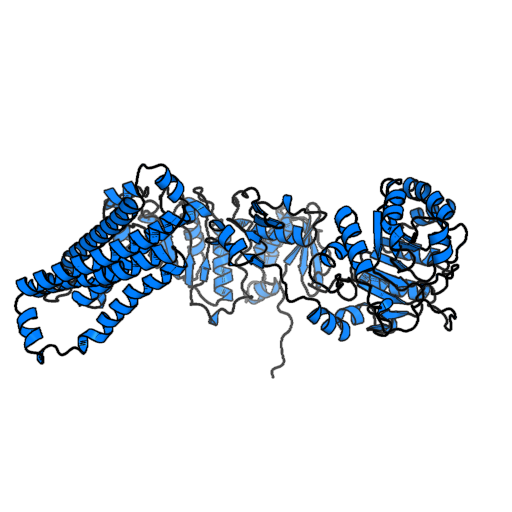1 189 ? 8.971 -2.328 -43.456 1.00 91.19 189 VAL A CA 1
ATOM 1519 C C . VAL A 1 189 ? 8.675 -2.117 -41.965 1.00 91.19 189 VAL A C 1
ATOM 1521 O O . VAL A 1 189 ? 8.641 -3.093 -41.230 1.00 91.19 189 VAL A O 1
ATOM 1524 N N . GLY A 1 190 ? 8.444 -0.884 -41.502 1.00 88.50 190 GLY A N 1
ATOM 1525 C CA . GLY A 1 190 ? 7.964 -0.616 -40.142 1.00 88.50 190 GLY A CA 1
ATOM 1526 C C . GLY A 1 190 ? 9.030 -0.592 -39.038 1.00 88.50 190 GLY A C 1
ATOM 1527 O O . GLY A 1 190 ? 8.688 -0.758 -37.866 1.00 88.50 190 GLY A O 1
ATOM 1528 N N . ILE A 1 191 ? 10.314 -0.367 -39.351 1.00 92.50 191 ILE A N 1
ATOM 1529 C CA . ILE A 1 191 ? 11.327 -0.188 -38.294 1.00 92.50 191 ILE A CA 1
ATOM 1530 C C . ILE A 1 191 ? 11.065 1.124 -37.544 1.00 92.50 191 ILE A C 1
ATOM 1532 O O . ILE A 1 191 ? 11.087 2.215 -38.114 1.00 92.50 191 ILE A O 1
ATOM 1536 N N . SER A 1 192 ? 10.821 1.007 -36.236 1.00 80.56 192 SER A N 1
ATOM 1537 C CA . SER A 1 192 ? 10.361 2.116 -35.390 1.00 80.56 192 SER A CA 1
ATOM 1538 C C . SER A 1 192 ? 11.492 2.891 -34.705 1.00 80.56 192 SER A C 1
ATOM 1540 O O . SER A 1 192 ? 11.282 4.006 -34.219 1.00 80.56 192 SER A O 1
ATOM 1542 N N . GLU A 1 193 ? 12.673 2.281 -34.591 1.00 91.19 193 GLU A N 1
ATOM 1543 C CA . GLU A 1 193 ? 13.844 2.840 -33.917 1.00 91.19 193 GLU A CA 1
ATOM 1544 C C . GLU A 1 193 ? 15.119 2.156 -34.439 1.00 91.19 193 GLU A C 1
ATOM 1546 O O . GLU A 1 193 ? 15.124 0.948 -34.685 1.00 91.19 193 GLU A O 1
ATOM 1551 N N . ILE A 1 194 ? 16.203 2.909 -34.616 1.00 95.00 194 ILE A N 1
ATOM 1552 C CA . ILE A 1 194 ? 17.507 2.383 -35.043 1.00 95.00 194 ILE A CA 1
ATOM 1553 C C . ILE A 1 194 ? 18.565 2.835 -34.041 1.00 95.00 194 ILE A C 1
ATOM 1555 O O . ILE A 1 194 ? 18.710 4.029 -33.781 1.00 95.00 194 ILE A O 1
ATOM 1559 N N . GLN A 1 195 ? 19.297 1.873 -33.482 1.00 94.38 195 GLN A N 1
ATOM 1560 C CA . GLN A 1 195 ? 20.463 2.097 -32.641 1.00 94.38 195 GLN A CA 1
ATOM 1561 C C . GLN A 1 195 ? 21.729 1.919 -33.485 1.00 94.38 195 GLN A C 1
ATOM 1563 O O . GLN A 1 195 ? 22.043 0.813 -33.924 1.00 94.38 195 GLN A O 1
ATOM 1568 N N . ILE A 1 196 ? 22.433 3.025 -33.722 1.00 95.31 196 ILE A N 1
ATOM 1569 C CA . ILE A 1 196 ? 23.652 3.082 -34.532 1.00 95.31 196 ILE A CA 1
ATOM 1570 C C . ILE A 1 196 ? 24.852 3.185 -33.596 1.00 95.31 196 ILE A C 1
ATOM 1572 O O . ILE A 1 196 ? 24.878 4.033 -32.702 1.00 95.31 196 ILE A O 1
ATOM 1576 N N . SER A 1 197 ? 25.848 2.331 -33.798 1.00 93.19 197 SER A N 1
ATOM 1577 C CA . SER A 1 197 ? 27.117 2.408 -33.075 1.00 93.19 197 SER A CA 1
ATOM 1578 C C . SER A 1 197 ? 27.962 3.602 -33.529 1.00 93.19 197 SER A C 1
ATOM 1580 O O . SER A 1 197 ? 28.313 3.687 -34.701 1.00 93.19 197 SER A O 1
ATOM 1582 N N . LEU A 1 198 ? 28.325 4.489 -32.601 1.00 93.69 198 LEU A N 1
ATOM 1583 C CA . LEU A 1 198 ? 29.196 5.647 -32.817 1.00 93.69 198 LEU A CA 1
ATOM 1584 C C . LEU A 1 198 ? 30.141 5.822 -31.614 1.00 93.69 198 LEU A C 1
ATOM 1586 O O . LEU A 1 198 ? 30.008 6.737 -30.813 1.00 93.69 198 LEU A O 1
ATOM 1590 N N . ASP A 1 199 ? 31.082 4.891 -31.462 1.00 90.50 199 ASP A N 1
ATOM 1591 C CA . ASP A 1 199 ? 31.949 4.740 -30.279 1.00 90.50 199 ASP A CA 1
ATOM 1592 C C . ASP A 1 199 ? 33.227 5.605 -30.323 1.00 90.50 199 ASP A C 1
ATOM 1594 O O . ASP A 1 199 ? 34.298 5.188 -29.885 1.00 90.50 199 ASP A O 1
ATOM 1598 N N . GLY A 1 200 ? 33.116 6.803 -30.891 1.00 91.06 200 GLY A N 1
ATOM 1599 C CA . GLY A 1 200 ? 34.154 7.830 -30.901 1.00 91.06 200 GLY A CA 1
ATOM 1600 C C . GLY A 1 200 ? 33.493 9.205 -30.957 1.00 91.06 200 GLY A C 1
ATOM 1601 O O . GLY A 1 200 ? 32.435 9.364 -31.564 1.00 91.06 200 GLY A O 1
ATOM 1602 N N . GLY A 1 201 ? 34.090 10.186 -30.290 1.00 90.44 201 GLY A N 1
ATOM 1603 C CA . GLY A 1 201 ? 33.797 11.605 -30.485 1.00 90.44 201 GLY A CA 1
ATOM 1604 C C . GLY A 1 201 ? 34.513 12.186 -31.709 1.00 90.44 201 GLY A C 1
ATOM 1605 O O . GLY A 1 201 ? 34.126 13.252 -32.182 1.00 90.44 201 GLY A O 1
ATOM 1606 N N . THR A 1 202 ? 35.528 11.493 -32.236 1.00 93.44 202 THR A N 1
ATOM 1607 C CA . THR A 1 202 ? 36.221 11.836 -33.486 1.00 93.44 202 THR A CA 1
ATOM 1608 C C . THR A 1 202 ? 36.122 10.728 -34.541 1.00 93.44 202 THR A C 1
ATOM 1610 O O . THR A 1 202 ? 35.869 9.559 -34.237 1.00 93.44 202 THR A O 1
ATOM 1613 N N . GLU A 1 203 ? 36.351 11.105 -35.804 1.00 94.94 203 GLU A N 1
ATOM 1614 C CA . GLU A 1 203 ? 36.467 10.172 -36.933 1.00 94.94 203 GLU A CA 1
ATOM 1615 C C . GLU A 1 203 ? 37.624 9.189 -36.739 1.00 94.94 203 GLU A C 1
ATOM 1617 O O . GLU A 1 203 ? 37.426 7.990 -36.896 1.00 94.94 203 GLU A O 1
ATOM 1622 N N . GLU A 1 204 ? 38.797 9.684 -36.335 1.00 94.19 204 GLU A N 1
ATOM 1623 C CA . GLU A 1 204 ? 39.994 8.873 -36.095 1.00 94.19 204 GLU A CA 1
ATOM 1624 C C . GLU A 1 204 ? 39.740 7.784 -35.045 1.00 94.19 204 GLU A C 1
ATOM 1626 O O . GLU A 1 204 ? 39.965 6.603 -35.321 1.00 94.19 204 GLU A O 1
ATOM 1631 N N . THR A 1 205 ? 39.194 8.157 -33.884 1.00 93.44 205 THR A N 1
ATOM 1632 C CA . THR A 1 205 ? 38.893 7.212 -32.803 1.00 93.44 205 THR A CA 1
ATOM 1633 C C . THR A 1 205 ? 37.824 6.203 -33.220 1.00 93.44 205 THR A C 1
ATOM 1635 O O . THR A 1 205 ? 38.022 5.002 -33.033 1.00 93.44 205 THR A O 1
ATOM 1638 N N . HIS A 1 206 ? 36.711 6.637 -33.827 1.00 94.44 206 HIS A N 1
ATOM 1639 C CA . HIS A 1 206 ? 35.645 5.713 -34.231 1.00 94.44 206 HIS A CA 1
ATOM 1640 C C . HIS A 1 206 ? 36.094 4.743 -35.332 1.00 94.44 206 HIS A C 1
ATOM 1642 O O . HIS A 1 206 ? 35.891 3.531 -35.209 1.00 94.44 206 HIS A O 1
ATOM 1648 N N . ASP A 1 207 ? 36.694 5.264 -36.403 1.00 94.69 207 ASP A N 1
ATOM 1649 C CA . ASP A 1 207 ? 37.070 4.473 -37.572 1.00 94.69 207 ASP A CA 1
ATOM 1650 C C . ASP A 1 207 ? 38.211 3.503 -37.237 1.00 94.69 207 ASP A C 1
ATOM 1652 O O . ASP A 1 207 ? 38.197 2.370 -37.721 1.00 94.69 207 ASP A O 1
ATOM 1656 N N . THR A 1 208 ? 39.144 3.884 -36.355 1.00 90.62 208 THR A N 1
ATOM 1657 C CA . THR A 1 208 ? 40.168 2.969 -35.821 1.00 90.62 208 THR A CA 1
ATOM 1658 C C . THR A 1 208 ? 39.523 1.892 -34.950 1.00 90.62 208 THR A C 1
ATOM 1660 O O . THR A 1 208 ? 39.669 0.703 -35.225 1.00 90.62 208 THR A O 1
ATOM 1663 N N . PHE A 1 209 ? 38.714 2.279 -33.958 1.00 87.75 209 PHE A N 1
ATOM 1664 C CA . PHE A 1 209 ? 38.060 1.357 -33.022 1.00 87.75 209 PHE A CA 1
ATOM 1665 C C . PHE A 1 209 ? 37.181 0.297 -33.713 1.00 87.75 209 PHE A C 1
ATOM 1667 O O . PHE A 1 209 ? 37.144 -0.874 -33.307 1.00 87.75 209 PHE A O 1
ATOM 1674 N N . ARG A 1 210 ? 36.477 0.697 -34.780 1.00 89.12 210 ARG A N 1
ATOM 1675 C CA . ARG A 1 210 ? 35.613 -0.175 -35.596 1.00 89.12 210 ARG A CA 1
ATOM 1676 C C . ARG A 1 210 ? 36.332 -0.826 -36.785 1.00 89.12 210 ARG A C 1
ATOM 1678 O O . ARG A 1 210 ? 35.753 -1.722 -37.401 1.00 89.12 210 ARG A O 1
ATOM 1685 N N . ASN A 1 211 ? 37.576 -0.431 -37.065 1.00 90.44 211 ASN A N 1
ATOM 1686 C CA . ASN A 1 211 ? 38.350 -0.793 -38.255 1.00 90.44 211 ASN A CA 1
ATOM 1687 C C . ASN A 1 211 ? 37.543 -0.555 -39.549 1.00 90.44 211 ASN A C 1
ATOM 1689 O O . ASN A 1 211 ? 37.229 -1.482 -40.299 1.00 90.44 211 ASN A O 1
ATOM 1693 N N . ALA A 1 212 ? 37.107 0.695 -39.729 1.00 92.75 212 ALA A N 1
ATOM 1694 C CA . ALA A 1 212 ? 36.101 1.099 -40.706 1.00 92.75 212 ALA A CA 1
ATOM 1695 C C . ALA A 1 212 ? 36.340 2.532 -41.246 1.00 92.75 212 ALA A C 1
ATOM 1697 O O . ALA A 1 212 ? 35.600 3.447 -40.887 1.00 92.75 212 ALA A O 1
ATOM 1698 N N . PRO A 1 213 ? 37.351 2.761 -42.108 1.00 94.56 213 PRO A N 1
ATOM 1699 C CA . PRO A 1 213 ? 37.685 4.099 -42.607 1.00 94.56 213 PRO A CA 1
ATOM 1700 C C . PRO A 1 213 ? 36.515 4.813 -43.307 1.00 94.56 213 PRO A C 1
ATOM 1702 O O . PRO A 1 213 ? 35.914 4.290 -44.246 1.00 94.56 213 PRO A O 1
ATOM 1705 N N . GLY A 1 214 ? 36.217 6.036 -42.868 1.00 94.31 214 GLY A N 1
ATOM 1706 C CA . GLY A 1 214 ? 35.121 6.883 -43.333 1.00 94.31 214 GLY A CA 1
ATOM 1707 C C . GLY A 1 214 ? 33.749 6.585 -42.709 1.00 94.31 214 GLY A C 1
ATOM 1708 O O . GLY A 1 214 ? 32.779 7.269 -43.063 1.00 94.31 214 GLY A O 1
ATOM 1709 N N . ASN A 1 215 ? 33.623 5.602 -41.807 1.00 95.62 215 ASN A N 1
ATOM 1710 C CA . ASN A 1 215 ? 32.329 5.181 -41.259 1.00 95.62 215 ASN A CA 1
ATOM 1711 C C . ASN A 1 215 ? 31.700 6.254 -40.359 1.00 95.62 215 ASN A C 1
ATOM 1713 O O . ASN A 1 215 ? 30.501 6.507 -40.462 1.00 95.62 215 ASN A O 1
ATOM 1717 N N . TYR A 1 216 ? 32.500 6.963 -39.560 1.00 95.75 216 TYR A N 1
ATOM 1718 C CA . TYR A 1 216 ? 32.041 8.086 -38.738 1.00 95.75 216 TYR A CA 1
ATOM 1719 C C . TYR A 1 216 ? 31.342 9.166 -39.582 1.00 95.75 216 TYR A C 1
ATOM 1721 O O . TYR A 1 216 ? 30.177 9.510 -39.354 1.00 95.75 216 TYR A O 1
ATOM 1729 N N . LYS A 1 217 ? 32.014 9.655 -40.638 1.00 94.75 217 LYS A N 1
ATOM 1730 C CA . LYS A 1 217 ? 31.437 10.633 -41.580 1.00 94.75 217 LYS A CA 1
ATOM 1731 C C . LYS A 1 217 ? 30.218 10.078 -42.313 1.00 94.75 217 LYS A C 1
ATOM 1733 O O . LYS A 1 217 ? 29.299 10.840 -42.619 1.00 94.75 217 LYS A O 1
ATOM 1738 N N . HIS A 1 218 ? 30.205 8.784 -42.628 1.00 95.50 218 HIS A N 1
ATOM 1739 C CA . HIS A 1 218 ? 29.059 8.129 -43.248 1.00 95.50 218 HIS A CA 1
ATOM 1740 C C . HIS A 1 218 ? 27.835 8.152 -42.319 1.00 95.50 218 HIS A C 1
ATOM 1742 O O . HIS A 1 218 ? 26.793 8.671 -42.723 1.00 95.50 218 HIS A O 1
ATOM 1748 N N . ILE A 1 219 ? 27.978 7.720 -41.059 1.00 95.25 219 ILE A N 1
ATOM 1749 C CA . ILE A 1 219 ? 26.912 7.759 -40.047 1.00 95.25 219 ILE A CA 1
ATOM 1750 C C . ILE A 1 219 ? 26.337 9.172 -39.929 1.00 95.25 219 ILE A C 1
ATOM 1752 O O . ILE A 1 219 ? 25.138 9.352 -40.151 1.00 95.25 219 ILE A O 1
ATOM 1756 N N . LEU A 1 220 ? 27.171 10.188 -39.680 1.00 93.06 220 LEU A N 1
ATOM 1757 C CA . LEU A 1 220 ? 26.701 11.570 -39.504 1.00 93.06 220 LEU A CA 1
ATOM 1758 C C . LEU A 1 220 ? 25.933 12.109 -40.725 1.00 93.06 220 LEU A C 1
ATOM 1760 O O . LEU A 1 220 ? 24.954 12.836 -40.565 1.00 93.06 220 LEU A O 1
ATOM 1764 N N . ARG A 1 221 ? 26.307 11.709 -41.948 1.00 93.12 221 ARG A N 1
ATOM 1765 C CA . ARG A 1 221 ? 25.577 12.065 -43.182 1.00 93.12 221 ARG A CA 1
ATOM 1766 C C . ARG A 1 221 ? 24.218 11.366 -43.312 1.00 93.12 221 ARG A C 1
ATOM 1768 O O . ARG A 1 221 ? 23.350 11.873 -44.020 1.00 93.12 221 ARG A O 1
ATOM 1775 N N . THR A 1 222 ? 24.012 10.227 -42.648 1.00 93.12 222 THR A N 1
ATOM 1776 C CA . THR A 1 222 ? 22.731 9.492 -42.659 1.00 93.12 222 THR A CA 1
ATOM 1777 C C . THR A 1 222 ? 21.742 9.969 -41.593 1.00 93.12 222 THR A C 1
ATOM 1779 O O . THR A 1 222 ? 20.535 9.843 -41.808 1.00 93.12 222 THR A O 1
ATOM 1782 N N . LEU A 1 223 ? 22.204 10.587 -40.495 1.00 92.50 223 LEU A N 1
ATOM 1783 C CA . LEU A 1 223 ? 21.332 11.074 -39.412 1.00 92.50 223 LEU A CA 1
ATOM 1784 C C . LEU A 1 223 ? 20.219 12.029 -39.900 1.00 92.50 223 LEU A C 1
ATOM 1786 O O . LEU A 1 223 ? 19.057 11.774 -39.574 1.00 92.50 223 LEU A O 1
ATOM 1790 N N . PRO A 1 224 ? 20.478 13.049 -40.749 1.00 90.94 224 PRO A N 1
ATOM 1791 C CA . PRO A 1 224 ? 19.416 13.914 -41.273 1.00 90.94 224 PRO A CA 1
ATOM 1792 C C . PRO A 1 224 ? 18.392 13.168 -42.141 1.00 90.94 224 PRO A C 1
ATOM 1794 O O . PRO A 1 224 ? 17.229 13.565 -42.206 1.00 90.94 224 PRO A O 1
ATOM 1797 N N . ILE A 1 225 ? 18.803 12.079 -42.802 1.00 92.44 225 ILE A N 1
ATOM 1798 C CA . ILE A 1 225 ? 17.915 11.241 -43.618 1.00 92.44 225 ILE A CA 1
ATOM 1799 C C . ILE A 1 225 ? 16.963 10.469 -42.697 1.00 92.44 225 ILE A C 1
ATOM 1801 O O . ILE A 1 225 ? 15.753 10.517 -42.895 1.00 92.44 225 ILE A O 1
ATOM 1805 N N . LEU A 1 226 ? 17.492 9.819 -41.657 1.00 91.56 226 LEU A N 1
ATOM 1806 C CA . LEU A 1 226 ? 16.705 9.083 -40.660 1.00 91.56 226 LEU A CA 1
ATOM 1807 C C . LEU A 1 226 ? 15.677 9.976 -39.953 1.00 91.56 226 LEU A C 1
ATOM 1809 O O . LEU A 1 226 ? 14.508 9.602 -39.849 1.00 91.56 226 LEU A O 1
ATOM 1813 N N . ILE A 1 227 ? 16.097 11.179 -39.545 1.00 87.50 227 ILE A N 1
ATOM 1814 C CA . ILE A 1 227 ? 15.226 12.188 -38.925 1.00 87.50 227 ILE A CA 1
ATOM 1815 C C . ILE A 1 227 ? 14.114 12.608 -39.898 1.00 87.50 227 ILE A C 1
ATOM 1817 O O . ILE A 1 227 ? 12.949 12.651 -39.509 1.00 87.50 227 ILE A O 1
ATOM 1821 N N . ARG A 1 228 ? 14.437 12.850 -41.179 1.00 89.56 228 ARG A N 1
ATOM 1822 C CA . ARG A 1 228 ? 13.452 13.220 -42.213 1.00 89.56 228 ARG A CA 1
ATOM 1823 C C . ARG A 1 228 ? 12.419 12.124 -42.496 1.00 89.56 228 ARG A C 1
ATOM 1825 O O . ARG A 1 228 ? 11.289 12.450 -42.841 1.00 89.56 228 ARG A O 1
ATOM 1832 N N . PHE A 1 229 ? 12.788 10.851 -42.369 1.00 89.00 229 PHE A N 1
ATOM 1833 C CA . PHE A 1 229 ? 11.852 9.725 -42.472 1.00 89.00 229 PHE A CA 1
ATOM 1834 C C . PHE A 1 229 ? 11.144 9.409 -41.140 1.00 89.00 229 PHE A C 1
ATOM 1836 O O . PHE A 1 229 ? 10.446 8.399 -41.046 1.00 89.00 229 PHE A O 1
ATOM 1843 N N . GLU A 1 230 ? 11.292 10.250 -40.110 1.00 87.38 230 GLU A N 1
ATOM 1844 C CA . GLU A 1 230 ? 10.695 10.074 -38.779 1.00 87.38 230 GLU A CA 1
ATOM 1845 C C . GLU A 1 230 ? 11.000 8.688 -38.179 1.00 87.38 230 GLU A C 1
ATOM 1847 O O . GLU A 1 230 ? 10.124 8.008 -37.636 1.00 87.38 230 GLU A O 1
ATOM 1852 N N . ILE A 1 231 ? 12.241 8.224 -38.339 1.00 89.25 231 ILE A N 1
ATOM 1853 C CA . ILE A 1 231 ? 12.755 7.049 -37.635 1.00 89.25 231 ILE A CA 1
ATOM 1854 C C . ILE A 1 231 ? 13.434 7.547 -36.359 1.00 89.25 231 ILE A C 1
ATOM 1856 O O . ILE A 1 231 ? 14.276 8.443 -36.407 1.00 89.25 231 ILE A O 1
ATOM 1860 N N . ARG A 1 232 ? 13.082 6.973 -35.203 1.00 89.06 232 ARG A N 1
ATOM 1861 C CA . ARG A 1 232 ? 13.739 7.316 -33.933 1.00 89.06 232 ARG A CA 1
ATOM 1862 C C . ARG A 1 232 ? 15.182 6.817 -33.969 1.00 89.06 232 ARG A C 1
ATOM 1864 O O . ARG A 1 232 ? 15.410 5.641 -34.243 1.00 89.06 232 ARG A O 1
ATOM 1871 N N . VAL A 1 233 ? 16.147 7.683 -33.678 1.00 91.56 233 VAL A N 1
ATOM 1872 C CA . VAL A 1 233 ? 17.570 7.317 -33.698 1.00 91.56 233 VAL A CA 1
ATOM 1873 C C . VAL A 1 233 ? 18.128 7.286 -32.282 1.00 91.56 233 VAL A C 1
ATOM 1875 O O . VAL A 1 233 ? 17.891 8.199 -31.490 1.00 91.56 233 VAL A O 1
ATOM 1878 N N . ILE A 1 234 ? 18.888 6.237 -31.982 1.00 90.75 234 ILE A N 1
ATOM 1879 C CA . ILE A 1 234 ? 19.744 6.129 -30.805 1.00 90.75 234 ILE A CA 1
ATOM 1880 C C . ILE A 1 234 ? 21.192 6.069 -31.301 1.00 90.75 234 ILE A C 1
ATOM 1882 O O . ILE A 1 234 ? 21.536 5.172 -32.066 1.00 90.75 234 ILE A O 1
ATOM 1886 N N . LEU A 1 235 ? 22.053 6.978 -30.850 1.00 91.75 235 LEU A N 1
ATOM 1887 C CA . LEU A 1 235 ? 23.502 6.827 -30.985 1.00 91.75 235 LEU A CA 1
ATOM 1888 C C . LEU A 1 235 ? 24.049 6.061 -29.778 1.00 91.75 235 LEU A C 1
ATOM 1890 O O . LEU A 1 235 ? 23.723 6.385 -28.636 1.00 91.75 235 LEU A O 1
ATOM 1894 N N . SER A 1 236 ? 24.852 5.032 -30.039 1.00 89.56 236 SER A N 1
ATOM 1895 C CA . SER A 1 236 ? 25.373 4.097 -29.040 1.00 89.56 236 SER A CA 1
ATOM 1896 C C . SER A 1 236 ? 26.889 4.207 -28.922 1.00 89.56 236 SER A C 1
ATOM 1898 O O . SER A 1 236 ? 27.577 4.035 -29.924 1.00 89.56 236 SER A O 1
ATOM 1900 N N . PHE A 1 237 ? 27.409 4.407 -27.713 1.00 86.44 237 PHE A N 1
ATOM 1901 C CA . PHE A 1 237 ? 28.846 4.498 -27.442 1.00 86.44 237 PHE A CA 1
ATOM 1902 C C . PHE A 1 237 ? 29.274 3.418 -26.447 1.00 86.44 237 PHE A C 1
ATOM 1904 O O . PHE A 1 237 ? 28.864 3.442 -25.288 1.00 86.44 237 PHE A O 1
ATOM 1911 N N . THR A 1 238 ? 30.090 2.464 -26.887 1.00 84.06 238 THR A N 1
ATOM 1912 C CA . THR A 1 238 ? 30.699 1.440 -26.026 1.00 84.06 238 THR A CA 1
ATOM 1913 C C . THR A 1 238 ? 31.971 1.996 -25.408 1.00 84.06 238 THR A C 1
ATOM 1915 O O . THR A 1 238 ? 32.891 2.355 -26.142 1.00 84.06 238 THR A O 1
ATOM 1918 N N . VAL A 1 239 ? 32.030 2.089 -24.078 1.00 77.62 239 VAL A N 1
ATOM 1919 C CA . VAL A 1 239 ? 33.201 2.653 -23.391 1.00 77.62 239 VAL A CA 1
ATOM 1920 C C . VAL A 1 239 ? 34.324 1.626 -23.329 1.00 77.62 239 VAL A C 1
ATOM 1922 O O . VAL A 1 239 ? 34.089 0.470 -22.993 1.00 77.62 239 VAL A O 1
ATOM 1925 N N . THR A 1 240 ? 35.544 2.067 -23.605 1.00 76.81 240 THR A N 1
ATOM 1926 C CA . THR A 1 240 ? 36.787 1.307 -23.464 1.00 76.81 240 THR A CA 1
ATOM 1927 C C . THR A 1 240 ? 37.899 2.215 -22.938 1.00 76.81 240 THR A C 1
ATOM 1929 O O . THR A 1 240 ? 37.770 3.441 -22.950 1.00 76.81 240 THR A O 1
ATOM 1932 N N . ASP A 1 241 ? 39.015 1.624 -22.524 1.00 76.56 241 ASP A N 1
ATOM 1933 C CA . ASP A 1 241 ? 40.266 2.314 -22.191 1.00 76.56 241 ASP A CA 1
ATOM 1934 C C . ASP A 1 241 ? 40.778 3.221 -23.324 1.00 76.56 241 ASP A C 1
ATOM 1936 O O . ASP A 1 241 ? 41.367 4.268 -23.058 1.00 76.56 241 ASP A O 1
ATOM 1940 N N . TYR A 1 242 ? 40.485 2.877 -24.582 1.00 82.75 242 TYR A N 1
ATOM 1941 C CA . TYR A 1 242 ? 40.871 3.666 -25.752 1.00 82.75 242 TYR A CA 1
ATOM 1942 C C . TYR A 1 242 ? 40.025 4.938 -25.947 1.00 82.75 242 TYR A C 1
ATOM 1944 O O . TYR A 1 242 ? 40.567 5.987 -26.287 1.00 82.75 242 TYR A O 1
ATOM 1952 N N . ASN A 1 243 ? 38.706 4.879 -25.717 1.00 86.69 243 ASN A N 1
ATOM 1953 C CA . ASN A 1 243 ? 37.777 5.963 -26.084 1.00 86.69 243 ASN A CA 1
ATOM 1954 C C . ASN A 1 243 ? 37.114 6.700 -24.900 1.00 86.69 243 ASN A C 1
ATOM 1956 O O . ASN A 1 243 ? 36.426 7.695 -25.128 1.00 86.69 243 ASN A O 1
ATOM 1960 N N . VAL A 1 244 ? 37.324 6.283 -23.642 1.00 82.06 244 VAL A N 1
ATOM 1961 C CA . VAL A 1 244 ? 36.668 6.884 -22.455 1.00 82.06 244 VAL A CA 1
ATOM 1962 C C . VAL A 1 244 ? 36.824 8.409 -22.361 1.00 82.06 244 VAL A C 1
ATOM 1964 O O . VAL A 1 244 ? 35.888 9.106 -21.966 1.00 82.06 244 VAL A O 1
ATOM 1967 N N . ASN A 1 245 ? 37.967 8.960 -22.778 1.00 85.31 245 ASN A N 1
ATOM 1968 C CA . ASN A 1 245 ? 38.215 10.403 -22.715 1.00 85.31 245 ASN A CA 1
ATOM 1969 C C . ASN A 1 245 ? 37.373 11.209 -23.737 1.00 85.31 245 ASN A C 1
ATOM 1971 O O . ASN A 1 245 ? 37.222 12.420 -23.584 1.00 85.31 245 ASN A O 1
ATOM 1975 N N . GLU A 1 246 ? 36.780 10.562 -24.750 1.00 89.62 246 GLU A N 1
ATOM 1976 C CA . GLU A 1 246 ? 35.961 11.218 -25.782 1.00 89.62 246 GLU A CA 1
ATOM 1977 C C . GLU A 1 246 ? 34.450 11.238 -25.482 1.00 89.62 246 GLU A C 1
ATOM 1979 O O . GLU A 1 246 ? 33.702 11.855 -26.240 1.00 89.62 246 GLU A O 1
ATOM 1984 N N . ILE A 1 247 ? 33.963 10.636 -24.386 1.00 84.31 247 ILE A N 1
ATOM 1985 C CA . ILE A 1 247 ? 32.509 10.530 -24.113 1.00 84.31 247 ILE A CA 1
ATOM 1986 C C . ILE A 1 247 ? 31.822 11.911 -24.127 1.00 84.31 247 ILE A C 1
ATOM 1988 O O . ILE A 1 247 ? 30.765 12.084 -24.737 1.00 84.31 247 ILE A O 1
ATOM 1992 N N . ASN A 1 248 ? 32.440 12.926 -23.514 1.00 84.69 248 ASN A N 1
ATOM 1993 C CA . ASN A 1 248 ? 31.908 14.295 -23.499 1.00 84.69 248 ASN A CA 1
ATOM 1994 C C . ASN A 1 248 ? 31.891 14.957 -24.893 1.00 84.69 248 ASN A C 1
ATOM 1996 O O . ASN A 1 248 ? 31.029 15.797 -25.160 1.00 84.69 248 ASN A O 1
ATOM 2000 N N . LEU A 1 249 ? 32.820 14.584 -25.780 1.00 89.19 249 LEU A N 1
ATOM 2001 C CA . LEU A 1 249 ? 32.853 15.046 -27.169 1.00 89.19 249 LEU A CA 1
ATOM 2002 C C . LEU A 1 249 ? 31.759 14.352 -27.987 1.00 89.19 249 LEU A C 1
ATOM 2004 O O . LEU A 1 249 ? 30.962 15.029 -28.625 1.00 89.19 249 LEU A O 1
ATOM 2008 N N . PHE A 1 250 ? 31.631 13.030 -27.870 1.00 89.88 250 PHE A N 1
ATOM 2009 C CA . PHE A 1 250 ? 30.537 12.264 -28.472 1.00 89.88 250 PHE A CA 1
ATOM 2010 C C . PHE A 1 250 ? 29.151 12.811 -28.079 1.00 89.88 250 PHE A C 1
ATOM 2012 O O . PHE A 1 250 ? 28.305 13.027 -28.947 1.00 89.88 250 PHE A O 1
ATOM 2019 N N . ILE A 1 251 ? 28.920 13.122 -26.794 1.00 85.62 251 ILE A N 1
ATOM 2020 C CA . ILE A 1 251 ? 27.662 13.742 -26.335 1.00 85.62 251 ILE A CA 1
ATOM 2021 C C . ILE A 1 251 ? 27.437 15.111 -26.998 1.00 85.62 251 ILE A C 1
ATOM 2023 O O . ILE A 1 251 ? 26.301 15.446 -27.340 1.00 85.62 251 ILE A O 1
ATOM 2027 N N . ARG A 1 252 ? 28.495 15.912 -27.182 1.00 86.31 252 ARG A N 1
ATOM 2028 C CA . ARG A 1 252 ? 28.419 17.224 -27.844 1.00 86.31 252 ARG A CA 1
ATOM 2029 C C . ARG A 1 252 ? 28.031 17.088 -29.315 1.00 86.31 252 ARG A C 1
ATOM 2031 O O . ARG A 1 252 ? 27.118 17.788 -29.743 1.00 86.31 252 ARG A O 1
ATOM 2038 N N . GLU A 1 253 ? 28.664 16.176 -30.049 1.00 85.69 253 GLU A N 1
ATOM 2039 C CA . GLU A 1 253 ? 28.369 15.934 -31.467 1.00 85.69 253 GLU A CA 1
ATOM 2040 C C . GLU A 1 253 ? 26.960 15.361 -31.660 1.00 85.69 253 GLU A C 1
ATOM 2042 O O . GLU A 1 253 ? 26.181 15.871 -32.463 1.00 85.69 253 GLU A O 1
ATOM 2047 N N . ALA A 1 254 ? 26.568 14.375 -30.850 1.00 85.19 254 ALA A N 1
ATOM 2048 C CA . ALA A 1 254 ? 25.230 13.791 -30.895 1.00 85.19 254 ALA A CA 1
ATOM 2049 C C . ALA A 1 254 ? 24.113 14.821 -30.616 1.00 85.19 254 ALA A C 1
ATOM 2051 O O . ALA A 1 254 ? 23.064 14.776 -31.259 1.00 85.19 254 ALA A O 1
ATOM 2052 N N . ARG A 1 255 ? 24.342 15.787 -29.711 1.00 82.12 255 ARG A N 1
ATOM 2053 C CA . ARG A 1 255 ? 23.391 16.875 -29.398 1.00 82.12 255 ARG A CA 1
ATOM 2054 C C . ARG A 1 255 ? 23.156 17.866 -30.542 1.00 82.12 255 ARG A C 1
ATOM 2056 O O . ARG A 1 255 ? 22.179 18.608 -30.471 1.00 82.12 255 ARG A O 1
ATOM 2063 N N . GLN A 1 256 ? 23.998 17.898 -31.577 1.00 85.12 256 GLN A N 1
ATOM 2064 C CA . GLN A 1 256 ? 23.764 18.750 -32.754 1.00 85.12 256 GLN A CA 1
ATOM 2065 C C . GLN A 1 256 ? 22.539 18.290 -33.566 1.00 85.12 256 GLN A C 1
ATOM 2067 O O . GLN A 1 256 ? 21.972 19.070 -34.331 1.00 85.12 256 GLN A O 1
ATOM 2072 N N . PHE A 1 257 ? 22.105 17.038 -33.388 1.00 83.25 257 PHE A N 1
ATOM 2073 C CA . PHE A 1 257 ? 20.991 16.443 -34.116 1.00 83.25 257 PHE A CA 1
ATOM 2074 C C . PHE A 1 257 ? 19.718 16.410 -33.249 1.00 83.25 257 PHE A C 1
ATOM 2076 O O . PHE A 1 257 ? 19.686 15.727 -32.220 1.00 83.25 257 PHE A O 1
ATOM 2083 N N . PRO A 1 258 ? 18.631 17.104 -33.640 1.00 73.38 258 PRO A N 1
ATOM 2084 C CA . PRO A 1 258 ? 17.384 17.076 -32.883 1.00 73.38 258 PRO A CA 1
ATOM 2085 C C . PRO A 1 258 ? 16.759 15.674 -32.904 1.00 73.38 258 PRO A C 1
ATOM 2087 O O . PRO A 1 258 ? 16.832 14.957 -33.901 1.00 73.38 258 PRO A O 1
ATOM 2090 N N . ASN A 1 259 ? 16.093 15.304 -31.807 1.00 73.19 259 ASN A N 1
ATOM 2091 C CA . ASN A 1 259 ? 15.402 14.019 -31.616 1.00 73.19 259 ASN A CA 1
ATOM 2092 C C . ASN A 1 259 ? 16.290 12.755 -31.667 1.00 73.19 259 ASN A C 1
ATOM 2094 O O . ASN A 1 259 ? 15.761 11.642 -31.711 1.00 73.19 259 ASN A O 1
ATOM 2098 N N . VAL A 1 260 ? 17.617 12.900 -31.594 1.00 82.31 260 VAL A N 1
ATOM 2099 C CA . VAL A 1 260 ? 18.544 11.777 -31.396 1.00 82.31 260 VAL A CA 1
ATOM 2100 C C . VAL A 1 260 ? 18.684 11.478 -29.902 1.00 82.31 260 VAL A C 1
ATOM 2102 O O . VAL A 1 260 ? 19.021 12.349 -29.101 1.00 82.31 260 VAL A O 1
ATOM 2105 N N . LYS A 1 261 ? 18.425 10.228 -29.513 1.00 82.62 261 LYS A N 1
ATOM 2106 C CA . LYS A 1 261 ? 18.735 9.710 -28.174 1.00 82.62 261 LYS A CA 1
ATOM 2107 C C . LYS A 1 261 ? 20.187 9.248 -28.118 1.00 82.62 261 LYS A C 1
ATOM 2109 O O . LYS A 1 261 ? 20.756 8.846 -29.129 1.00 82.62 261 LYS A O 1
ATOM 2114 N N . ILE A 1 262 ? 20.756 9.219 -26.919 1.00 81.44 262 ILE A N 1
ATOM 2115 C CA . ILE A 1 262 ? 22.115 8.734 -26.679 1.00 81.44 262 ILE A CA 1
ATOM 2116 C C . ILE A 1 262 ? 22.048 7.571 -25.688 1.00 81.44 262 ILE A C 1
ATOM 2118 O O . ILE A 1 262 ? 21.323 7.631 -24.697 1.00 81.44 262 ILE A O 1
ATOM 2122 N N . VAL A 1 263 ? 22.801 6.509 -25.958 1.00 77.06 263 VAL A N 1
ATOM 2123 C CA . VAL A 1 263 ? 23.027 5.381 -25.051 1.00 77.06 263 VAL A CA 1
ATOM 2124 C C . VAL A 1 263 ? 24.529 5.179 -24.925 1.00 77.06 263 VAL A C 1
ATOM 2126 O O . VAL A 1 263 ? 25.236 5.076 -25.922 1.00 77.06 263 VAL A O 1
ATOM 2129 N N . ILE A 1 264 ? 25.015 5.103 -23.693 1.00 74.38 264 ILE A N 1
ATOM 2130 C CA . ILE A 1 264 ? 26.392 4.715 -23.395 1.00 74.38 264 ILE A CA 1
ATOM 2131 C C . ILE A 1 264 ? 26.323 3.302 -22.815 1.00 74.38 264 ILE A C 1
ATOM 2133 O O . ILE A 1 264 ? 25.552 3.044 -21.891 1.00 74.38 264 ILE A O 1
ATOM 2137 N N . SER A 1 265 ? 27.054 2.371 -23.416 1.00 69.88 265 SER A N 1
ATOM 2138 C CA . SER A 1 265 ? 27.097 0.961 -23.024 1.00 69.88 265 SER A CA 1
ATOM 2139 C C . SER A 1 265 ? 28.194 0.716 -21.974 1.00 69.88 265 SER A C 1
ATOM 2141 O O . SER A 1 265 ? 29.102 1.541 -21.853 1.00 69.88 265 SER A O 1
ATOM 2143 N N . PRO A 1 266 ? 28.126 -0.390 -21.201 1.00 61.31 266 PRO A N 1
ATOM 2144 C CA . PRO A 1 266 ? 29.123 -0.712 -20.177 1.00 61.31 266 PRO A CA 1
ATOM 2145 C C . PRO A 1 266 ? 30.556 -0.767 -20.717 1.00 61.31 266 PRO A C 1
ATOM 2147 O O . PRO A 1 266 ? 30.766 -0.955 -21.916 1.00 61.31 266 PRO A O 1
ATOM 2150 N N . TYR A 1 267 ? 31.528 -0.637 -19.812 1.00 65.00 267 TYR A N 1
ATOM 2151 C CA . TYR A 1 267 ? 32.947 -0.734 -20.146 1.00 65.00 267 TYR A CA 1
ATOM 2152 C C . TYR A 1 267 ? 33.308 -2.118 -20.712 1.00 65.00 267 TYR A C 1
ATOM 2154 O O . TYR A 1 267 ? 32.942 -3.144 -20.136 1.00 65.00 267 TYR A O 1
ATOM 2162 N N . ILE A 1 268 ? 34.064 -2.137 -21.809 1.00 63.53 268 ILE A N 1
ATOM 2163 C CA . ILE A 1 268 ? 34.673 -3.323 -22.425 1.00 63.53 268 ILE A CA 1
ATOM 2164 C C . ILE A 1 268 ? 36.162 -3.018 -22.655 1.00 63.53 268 ILE A C 1
ATOM 2166 O O . ILE A 1 268 ? 36.531 -1.880 -22.920 1.00 63.53 268 ILE A O 1
ATOM 2170 N N . ASN A 1 269 ? 37.044 -4.011 -22.551 1.00 59.22 269 ASN A N 1
ATOM 2171 C CA . ASN A 1 269 ? 38.466 -3.813 -22.844 1.00 59.22 269 ASN A CA 1
ATOM 2172 C C . ASN A 1 269 ? 38.707 -3.703 -24.365 1.00 59.22 269 ASN A C 1
ATOM 2174 O O . ASN A 1 269 ? 38.155 -4.492 -25.135 1.00 59.22 269 ASN A O 1
ATOM 2178 N N . TYR A 1 270 ? 39.563 -2.773 -24.801 1.00 57.03 270 TYR A N 1
ATOM 2179 C CA . TYR A 1 270 ? 39.865 -2.526 -26.219 1.00 57.03 270 TYR A CA 1
ATOM 2180 C C . TYR A 1 270 ? 40.455 -3.737 -26.978 1.00 57.03 270 TYR A C 1
ATOM 2182 O O . TYR A 1 270 ? 40.439 -3.748 -28.209 1.00 57.03 270 TYR A O 1
ATOM 2190 N N . HIS A 1 271 ? 40.958 -4.772 -26.292 1.00 54.09 271 HIS A N 1
ATOM 2191 C CA . HIS A 1 271 ? 41.681 -5.892 -26.913 1.00 54.09 271 HIS A CA 1
ATOM 2192 C C . HIS A 1 271 ? 41.199 -7.311 -26.543 1.00 54.09 271 HIS A C 1
ATOM 2194 O O . HIS A 1 271 ? 41.791 -8.283 -27.020 1.00 54.09 271 HIS A O 1
ATOM 2200 N N . GLN A 1 272 ? 40.140 -7.482 -25.738 1.00 51.38 272 GLN A N 1
ATOM 2201 C CA . GLN A 1 272 ? 39.672 -8.815 -25.314 1.00 51.38 272 GLN A CA 1
ATOM 2202 C C . GLN A 1 272 ? 38.147 -8.987 -25.317 1.00 51.38 272 GLN A C 1
ATOM 2204 O O . GLN A 1 272 ? 37.460 -8.505 -24.423 1.00 51.38 272 GLN A O 1
ATOM 2209 N N . THR A 1 273 ? 37.644 -9.808 -26.248 1.00 53.56 273 THR A N 1
ATOM 2210 C CA . THR A 1 273 ? 36.255 -10.322 -26.264 1.00 53.56 273 THR A CA 1
ATOM 2211 C C . THR A 1 273 ? 36.139 -11.737 -26.865 1.00 53.56 273 THR A C 1
ATOM 2213 O O . THR A 1 273 ? 35.148 -12.063 -27.510 1.00 53.56 273 THR A O 1
ATOM 2216 N N . TYR A 1 274 ? 37.141 -12.609 -26.667 1.00 46.97 274 TYR A N 1
ATOM 2217 C CA . TYR A 1 274 ? 37.052 -14.033 -27.067 1.00 46.97 274 TYR A CA 1
ATOM 2218 C C . TYR A 1 274 ? 37.449 -15.047 -25.976 1.00 46.97 274 TYR A C 1
ATOM 2220 O O . TYR A 1 274 ? 37.415 -16.253 -26.200 1.00 46.97 274 TYR A O 1
ATOM 2228 N N . GLN A 1 275 ? 37.809 -14.588 -24.777 1.00 38.72 275 GLN A N 1
ATOM 2229 C CA . GLN A 1 275 ? 37.998 -15.461 -23.616 1.00 38.72 275 GLN A CA 1
ATOM 2230 C C . GLN A 1 275 ? 36.847 -15.192 -22.652 1.00 38.72 275 GLN A C 1
ATOM 2232 O O . GLN A 1 275 ? 36.822 -14.164 -21.984 1.00 38.72 275 GLN A O 1
ATOM 2237 N N . GLY A 1 276 ? 35.856 -16.086 -22.666 1.00 42.69 276 GLY A N 1
ATOM 2238 C CA . GLY A 1 276 ? 34.561 -15.931 -21.997 1.00 42.69 276 GLY A CA 1
ATOM 2239 C C . GLY A 1 276 ? 34.587 -16.080 -20.476 1.00 42.69 276 GLY A C 1
ATOM 2240 O O . GLY A 1 276 ? 33.719 -16.759 -19.949 1.00 42.69 276 GLY A O 1
ATOM 2241 N N . ASP A 1 277 ? 35.574 -15.476 -19.809 1.00 39.06 277 ASP A N 1
ATOM 2242 C CA . ASP A 1 277 ? 35.619 -15.251 -18.361 1.00 39.06 277 ASP A CA 1
ATOM 2243 C C . ASP A 1 277 ? 36.656 -14.164 -18.030 1.00 39.06 277 ASP A C 1
ATOM 2245 O O . ASP A 1 277 ? 37.857 -14.440 -17.952 1.00 39.06 277 ASP A O 1
ATOM 2249 N N . ARG A 1 278 ? 36.165 -12.927 -17.852 1.00 39.34 278 ARG A N 1
ATOM 2250 C CA . ARG A 1 278 ? 36.694 -11.826 -17.013 1.00 39.34 278 ARG A CA 1
ATOM 2251 C C . ARG A 1 278 ? 35.977 -10.527 -17.381 1.00 39.34 278 ARG A C 1
ATOM 2253 O O . ARG A 1 278 ? 36.244 -9.936 -18.425 1.00 39.34 278 ARG A O 1
ATOM 2260 N N . PHE A 1 279 ? 35.139 -10.023 -16.475 1.00 44.59 279 PHE A N 1
ATOM 2261 C CA . PHE A 1 279 ? 35.007 -8.571 -16.363 1.00 44.59 279 PHE A CA 1
ATOM 2262 C C . PHE A 1 279 ? 36.396 -8.054 -15.980 1.00 44.59 279 PHE A C 1
ATOM 2264 O O . PHE A 1 279 ? 36.925 -8.446 -14.942 1.00 44.59 279 PHE A O 1
ATOM 2271 N N . VAL A 1 280 ? 37.024 -7.263 -16.849 1.00 49.59 280 VAL A N 1
ATOM 2272 C CA . VAL A 1 280 ? 38.309 -6.636 -16.527 1.00 49.59 280 VAL A CA 1
ATOM 2273 C C . VAL A 1 280 ? 38.046 -5.575 -15.465 1.00 49.59 280 VAL A C 1
ATOM 2275 O O . VAL A 1 280 ? 37.120 -4.778 -15.633 1.00 49.59 280 VAL A O 1
ATOM 2278 N N . ASP A 1 281 ? 38.846 -5.563 -14.397 1.00 50.47 281 ASP A N 1
ATOM 2279 C CA . ASP A 1 281 ? 38.768 -4.519 -13.378 1.00 50.47 281 ASP A CA 1
ATOM 2280 C C . ASP A 1 281 ? 38.936 -3.149 -14.044 1.00 50.47 281 ASP A C 1
ATOM 2282 O O . ASP A 1 281 ? 39.967 -2.832 -14.644 1.00 50.47 281 ASP A O 1
ATOM 2286 N N . VAL A 1 282 ? 37.876 -2.347 -13.977 1.00 58.59 282 VAL A N 1
ATOM 2287 C CA . VAL A 1 282 ? 37.862 -0.985 -14.507 1.00 58.59 282 VAL A CA 1
ATOM 2288 C C . VAL A 1 282 ? 38.713 -0.136 -13.568 1.00 58.59 282 VAL A C 1
ATOM 2290 O O . VAL A 1 282 ? 38.431 -0.098 -12.371 1.00 58.59 282 VAL A O 1
ATOM 2293 N N . SER A 1 283 ? 39.750 0.536 -14.083 1.00 64.25 283 SER A N 1
ATOM 2294 C CA . SER A 1 283 ? 40.614 1.367 -13.234 1.00 64.25 283 SER A CA 1
ATOM 2295 C C . SER A 1 283 ? 39.798 2.434 -12.502 1.00 64.25 283 SER A C 1
ATOM 2297 O O . SER A 1 283 ? 38.847 2.981 -13.066 1.00 64.25 283 SER A O 1
ATOM 2299 N N . GLU A 1 284 ? 40.166 2.757 -11.258 1.00 66.62 284 GLU A N 1
ATOM 2300 C CA . GLU A 1 284 ? 39.429 3.741 -10.451 1.00 66.62 284 GLU A CA 1
ATOM 2301 C C . GLU A 1 284 ? 39.312 5.092 -11.177 1.00 66.62 284 GLU A C 1
ATOM 2303 O O . GLU A 1 284 ? 38.225 5.656 -11.233 1.00 66.62 284 GLU A O 1
ATOM 2308 N N . GLU A 1 285 ? 40.368 5.527 -11.874 1.00 68.56 285 GLU A N 1
ATOM 2309 C CA . GLU A 1 285 ? 40.364 6.706 -12.756 1.00 68.56 285 GLU A CA 1
ATOM 2310 C C . GLU A 1 285 ? 39.279 6.633 -13.854 1.00 68.56 285 GLU A C 1
ATOM 2312 O O . GLU A 1 285 ? 38.585 7.612 -14.136 1.00 68.56 285 GLU A O 1
ATOM 2317 N N . THR A 1 286 ? 39.092 5.464 -14.474 1.00 66.56 286 THR A N 1
ATOM 2318 C CA . THR A 1 286 ? 38.045 5.240 -15.486 1.00 66.56 286 THR A CA 1
ATOM 2319 C C . THR A 1 286 ? 36.655 5.260 -14.843 1.00 66.56 286 THR A C 1
ATOM 2321 O O . THR A 1 286 ? 35.721 5.826 -15.415 1.00 66.56 286 THR A O 1
ATOM 2324 N N . VAL A 1 287 ? 36.507 4.705 -13.634 1.00 66.62 287 VAL A N 1
ATOM 2325 C CA . VAL A 1 287 ? 35.256 4.755 -12.856 1.00 66.62 287 VAL A CA 1
ATOM 2326 C C . VAL A 1 287 ? 34.912 6.190 -12.440 1.00 66.62 287 VAL A C 1
ATOM 2328 O O . VAL A 1 287 ? 33.747 6.579 -12.526 1.00 66.62 287 VAL A O 1
ATOM 2331 N N . GLU A 1 288 ? 35.889 6.996 -12.027 1.00 68.69 288 GLU A N 1
ATOM 2332 C CA . GLU A 1 288 ? 35.694 8.406 -11.670 1.00 68.69 288 GLU A CA 1
ATOM 2333 C C . GLU A 1 288 ? 35.278 9.253 -12.875 1.00 68.69 288 GLU A C 1
ATOM 2335 O O . GLU A 1 288 ? 34.265 9.950 -12.800 1.00 68.69 288 GLU A O 1
ATOM 2340 N N . LYS A 1 289 ? 35.959 9.119 -14.021 1.00 67.81 289 LYS A N 1
ATOM 2341 C CA . LYS A 1 289 ? 35.563 9.788 -15.276 1.00 67.81 289 LYS A CA 1
ATOM 2342 C C . LYS A 1 289 ? 34.152 9.397 -15.724 1.00 67.81 289 LYS A C 1
ATOM 2344 O O . LYS A 1 289 ? 33.380 10.247 -16.176 1.00 67.81 289 LYS A O 1
ATOM 2349 N N . LEU A 1 290 ? 33.784 8.121 -15.574 1.00 67.50 290 LEU A N 1
ATOM 2350 C CA . LEU A 1 290 ? 32.426 7.642 -15.843 1.00 67.50 290 LEU A CA 1
ATOM 2351 C C . LEU A 1 290 ? 31.397 8.261 -14.890 1.00 67.50 290 LEU A C 1
ATOM 2353 O O . LEU A 1 290 ? 30.339 8.687 -15.353 1.00 67.50 290 LEU A O 1
ATOM 2357 N N . LYS A 1 291 ? 31.706 8.362 -13.589 1.00 66.50 291 LYS A N 1
ATOM 2358 C CA . LYS A 1 291 ? 30.855 9.039 -12.597 1.00 66.50 291 LYS A CA 1
ATOM 2359 C C . LYS A 1 291 ? 30.683 10.522 -12.931 1.00 66.50 291 LYS A C 1
ATOM 2361 O O . LYS A 1 291 ? 29.546 10.972 -13.016 1.00 66.50 291 LYS A O 1
ATOM 2366 N N . GLU A 1 292 ? 31.760 11.261 -13.194 1.00 68.44 292 GLU A N 1
ATOM 2367 C CA . GLU A 1 292 ? 31.710 12.692 -13.535 1.00 68.44 292 GLU A CA 1
ATOM 2368 C C . GLU A 1 292 ? 30.880 12.949 -14.806 1.00 68.44 292 GLU A C 1
ATOM 2370 O O . GLU A 1 292 ? 29.989 13.807 -14.834 1.00 68.44 292 GLU A O 1
ATOM 2375 N N . CYS A 1 293 ? 31.118 12.168 -15.865 1.00 64.31 293 CYS A N 1
ATOM 2376 C CA . CYS A 1 293 ? 30.355 12.280 -17.105 1.00 64.31 293 CYS A CA 1
ATOM 2377 C C . CYS A 1 293 ? 28.876 11.911 -16.901 1.00 64.31 293 CYS A C 1
ATOM 2379 O O . CYS A 1 293 ? 27.986 12.588 -17.430 1.00 64.31 293 CYS A O 1
ATOM 2381 N N . PHE A 1 294 ? 28.592 10.878 -16.102 1.00 61.50 294 PHE A N 1
ATOM 2382 C CA . PHE A 1 294 ? 27.231 10.513 -15.723 1.00 61.50 294 PHE A CA 1
ATOM 2383 C C . PHE A 1 294 ? 26.540 11.642 -14.949 1.00 61.50 294 PHE A C 1
ATOM 2385 O O . PHE A 1 294 ? 25.417 12.025 -15.290 1.00 61.50 294 PHE A O 1
ATOM 2392 N N . GLU A 1 295 ? 27.220 12.225 -13.959 1.00 62.94 295 GLU A N 1
A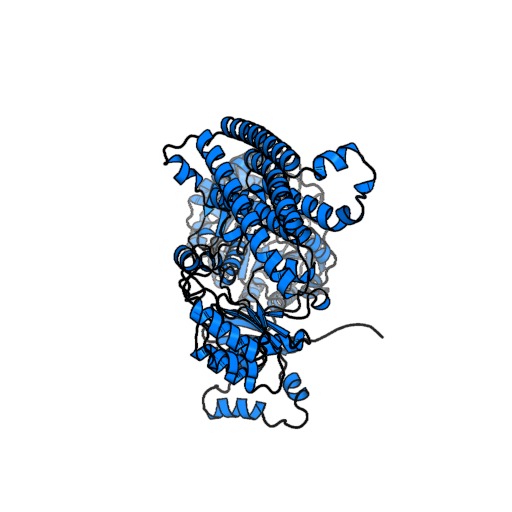TOM 2393 C CA . GLU A 1 295 ? 26.673 13.263 -13.088 1.00 62.94 295 GLU A CA 1
ATOM 2394 C C . GLU A 1 295 ? 26.266 14.526 -13.848 1.00 62.94 295 GLU A C 1
ATOM 2396 O O . GLU A 1 295 ? 25.170 15.051 -13.636 1.00 62.94 295 GLU A O 1
ATOM 2401 N N . ASN A 1 296 ? 27.100 14.952 -14.794 1.00 63.38 296 ASN A N 1
ATOM 2402 C CA . ASN A 1 296 ? 26.852 16.125 -15.628 1.00 63.38 296 ASN A CA 1
ATOM 2403 C C . ASN A 1 296 ? 25.791 15.896 -16.725 1.00 63.38 296 ASN A C 1
ATOM 2405 O O . ASN A 1 296 ? 25.345 16.850 -17.364 1.00 63.38 296 ASN A O 1
ATOM 2409 N N . ASN A 1 297 ? 25.359 14.648 -16.960 1.00 60.53 297 ASN A N 1
ATOM 2410 C CA . ASN A 1 297 ? 24.473 14.291 -18.077 1.00 60.53 297 ASN A CA 1
ATOM 2411 C C . ASN A 1 297 ? 23.255 13.427 -17.684 1.00 60.53 297 ASN A C 1
ATOM 2413 O O . ASN A 1 297 ? 22.609 12.866 -18.572 1.00 60.53 297 ASN A O 1
ATOM 2417 N N . LYS A 1 298 ? 22.888 13.345 -16.391 1.00 54.03 298 LYS A N 1
ATOM 2418 C CA . LYS A 1 298 ? 21.840 12.449 -15.827 1.00 54.03 298 LYS A CA 1
ATOM 2419 C C . LYS A 1 298 ? 20.511 12.387 -16.603 1.00 54.03 298 LYS A C 1
ATOM 2421 O O . LYS A 1 298 ? 19.844 11.358 -16.576 1.00 54.03 298 LYS A O 1
ATOM 2426 N N . ASN A 1 299 ? 20.131 13.445 -17.320 1.00 51.12 299 ASN A N 1
ATOM 2427 C CA . ASN A 1 299 ? 18.887 13.517 -18.101 1.00 51.12 299 ASN A CA 1
ATOM 2428 C C . ASN A 1 299 ? 18.906 12.734 -19.431 1.00 51.12 299 ASN A C 1
ATOM 2430 O O . ASN A 1 299 ? 17.865 12.622 -20.071 1.00 51.12 299 ASN A O 1
ATOM 2434 N N . ILE A 1 300 ? 20.064 12.229 -19.868 1.00 52.06 300 ILE A N 1
ATOM 2435 C CA . ILE A 1 300 ? 20.257 11.611 -21.194 1.00 52.06 300 ILE A CA 1
ATOM 2436 C C . ILE A 1 300 ? 20.425 10.086 -21.112 1.00 52.06 300 ILE A C 1
ATOM 2438 O O . ILE A 1 300 ? 20.109 9.375 -22.063 1.00 52.06 300 ILE A O 1
ATOM 2442 N N . TRP A 1 301 ? 20.883 9.570 -19.973 1.00 49.12 301 TRP A N 1
ATOM 2443 C CA . TRP A 1 301 ? 21.078 8.137 -19.760 1.00 49.12 301 TRP A CA 1
ATOM 2444 C C . TRP A 1 301 ? 19.740 7.398 -19.686 1.00 49.12 301 TRP A C 1
ATOM 2446 O O . TRP A 1 301 ? 18.797 7.869 -19.046 1.00 49.12 301 TRP A O 1
ATOM 2456 N N . SER A 1 302 ? 19.676 6.199 -20.277 1.00 46.69 302 SER A N 1
ATOM 2457 C CA . SER A 1 302 ? 18.529 5.307 -20.077 1.00 46.69 302 SER A CA 1
ATOM 2458 C C . SER A 1 302 ? 18.375 4.982 -18.590 1.00 46.69 302 SER A C 1
ATOM 2460 O O . SER A 1 302 ? 19.381 4.719 -17.926 1.00 46.69 302 SER A O 1
ATOM 2462 N N . ASP A 1 303 ? 17.142 4.933 -18.081 1.00 39.12 303 ASP A N 1
ATOM 2463 C CA . ASP A 1 303 ? 16.883 4.778 -16.640 1.00 39.12 303 ASP A CA 1
ATOM 2464 C C . ASP A 1 303 ? 17.543 3.526 -16.031 1.00 39.12 303 ASP A C 1
ATOM 2466 O O . ASP A 1 303 ? 17.960 3.550 -14.878 1.00 39.12 303 ASP A O 1
ATOM 2470 N N . LYS A 1 304 ? 17.770 2.479 -16.839 1.00 41.94 304 LYS A N 1
ATOM 2471 C CA . LYS A 1 304 ? 18.469 1.236 -16.457 1.00 41.94 304 LYS A CA 1
ATOM 2472 C C . LYS A 1 304 ? 19.935 1.443 -16.013 1.00 41.94 304 LYS A C 1
ATOM 2474 O O . LYS A 1 304 ? 20.456 0.605 -15.288 1.00 41.94 304 LYS A O 1
ATOM 2479 N N . ILE A 1 305 ? 20.585 2.546 -16.408 1.00 39.12 305 ILE A N 1
ATOM 2480 C CA . ILE A 1 305 ? 21.954 2.916 -15.978 1.00 39.12 305 ILE A CA 1
ATOM 2481 C C . ILE A 1 305 ? 21.928 3.915 -14.808 1.00 39.12 305 ILE A C 1
ATOM 2483 O O . ILE A 1 305 ? 22.894 4.012 -14.057 1.00 39.12 305 ILE A O 1
ATOM 2487 N N . LYS A 1 306 ? 20.812 4.626 -14.576 1.00 36.91 306 LYS A N 1
ATOM 2488 C CA . LYS A 1 306 ? 20.731 5.573 -13.449 1.00 36.91 306 LYS A CA 1
ATOM 2489 C C . LYS A 1 306 ? 20.912 4.890 -12.095 1.00 36.91 306 LYS A C 1
ATOM 2491 O O . LYS A 1 306 ? 21.552 5.465 -11.223 1.00 36.91 306 LYS A O 1
ATOM 2496 N N . TYR A 1 307 ? 20.397 3.669 -11.959 1.00 34.03 307 TYR A N 1
ATOM 2497 C CA . TYR A 1 307 ? 20.502 2.870 -10.738 1.00 34.03 307 TYR A CA 1
ATOM 2498 C C . TYR A 1 307 ? 21.891 2.239 -10.529 1.00 34.03 307 TYR A C 1
ATOM 2500 O O . TYR A 1 307 ? 22.294 2.047 -9.388 1.00 34.03 307 TYR A O 1
ATOM 2508 N N . SER A 1 308 ? 22.657 1.964 -11.594 1.00 41.25 308 SER A N 1
ATOM 2509 C CA . SER A 1 308 ? 23.934 1.229 -11.496 1.00 41.25 308 SER A CA 1
ATOM 2510 C C . SER A 1 308 ? 25.119 2.063 -11.002 1.00 41.25 308 SER A C 1
ATOM 2512 O O . SER A 1 308 ? 26.200 1.522 -10.790 1.00 41.25 308 SER A O 1
ATOM 2514 N N . LEU A 1 309 ? 24.944 3.383 -10.896 1.00 37.59 309 LEU A N 1
ATOM 2515 C CA . LEU A 1 309 ? 25.973 4.337 -10.466 1.00 37.59 309 LEU A CA 1
ATOM 2516 C C . LEU A 1 309 ? 25.589 5.095 -9.186 1.00 37.59 309 LEU A C 1
ATOM 2518 O O . LEU A 1 309 ? 26.436 5.778 -8.617 1.00 37.59 309 LEU A O 1
ATOM 2522 N N . SER A 1 310 ? 24.335 4.992 -8.728 1.00 36.53 310 SER A N 1
ATOM 2523 C CA . SER A 1 310 ? 23.848 5.708 -7.543 1.00 36.53 310 SER A CA 1
ATOM 2524 C C . SER A 1 310 ? 23.999 4.932 -6.231 1.00 36.53 310 SER A C 1
ATOM 2526 O O . SER A 1 310 ? 23.967 5.563 -5.178 1.00 36.53 310 SER A O 1
ATOM 2528 N N . PHE A 1 311 ? 24.177 3.605 -6.271 1.00 33.19 311 PHE A N 1
ATOM 2529 C CA . PHE A 1 311 ? 24.260 2.759 -5.073 1.00 33.19 311 PHE A CA 1
ATOM 2530 C C . PHE A 1 311 ? 25.431 1.756 -5.129 1.00 33.19 311 PHE A C 1
ATOM 2532 O O . PHE A 1 311 ? 25.355 0.709 -5.766 1.00 33.19 311 PHE A O 1
ATOM 2539 N N . SER A 1 312 ? 26.482 2.054 -4.353 1.00 30.42 312 SER A N 1
ATOM 2540 C CA . SER A 1 312 ? 27.623 1.182 -3.995 1.00 30.42 312 SER A CA 1
ATOM 2541 C C . SER A 1 312 ? 28.702 0.872 -5.060 1.00 30.42 312 SER A C 1
ATOM 2543 O O . SER A 1 312 ? 28.556 1.110 -6.255 1.00 30.42 312 SER A O 1
ATOM 2545 N N . ASN A 1 313 ? 29.845 0.354 -4.587 1.00 31.34 313 ASN A N 1
ATOM 2546 C CA . ASN A 1 313 ? 31.101 0.159 -5.334 1.00 31.34 313 ASN A CA 1
ATOM 2547 C C . ASN A 1 313 ? 31.139 -1.095 -6.241 1.00 31.34 313 ASN A C 1
ATOM 2549 O O . ASN A 1 313 ? 32.205 -1.676 -6.441 1.00 31.34 313 ASN A O 1
ATOM 2553 N N . ARG A 1 314 ? 30.008 -1.543 -6.803 1.00 32.81 314 ARG A N 1
ATOM 2554 C CA . ARG A 1 314 ? 29.992 -2.601 -7.832 1.00 32.81 314 ARG A CA 1
ATOM 2555 C C . ARG A 1 314 ? 29.010 -2.261 -8.944 1.00 32.81 314 ARG A C 1
ATOM 2557 O O . ARG A 1 314 ? 27.864 -1.917 -8.692 1.00 32.81 314 ARG A O 1
ATOM 2564 N N . PHE A 1 315 ? 29.478 -2.381 -10.183 1.00 33.88 315 PHE A N 1
ATOM 2565 C CA . PHE A 1 315 ? 28.741 -1.998 -11.386 1.00 33.88 315 PHE A CA 1
ATOM 2566 C C . PHE A 1 315 ? 27.621 -3.014 -11.682 1.00 33.88 315 PHE A C 1
ATOM 2568 O O . PHE A 1 315 ? 27.801 -3.940 -12.471 1.00 33.88 315 PHE A O 1
ATOM 2575 N N . ILE A 1 316 ? 26.462 -2.862 -11.036 1.00 34.69 316 ILE A N 1
ATOM 2576 C CA . ILE A 1 316 ? 25.287 -3.720 -11.247 1.00 34.69 316 ILE A CA 1
ATOM 2577 C C . ILE A 1 316 ? 24.125 -2.855 -11.737 1.00 34.69 316 ILE A C 1
ATOM 2579 O O . ILE A 1 316 ? 23.390 -2.245 -10.967 1.00 34.69 316 ILE A O 1
ATOM 2583 N N . GLY A 1 317 ? 23.962 -2.793 -13.058 1.00 40.50 317 GLY A N 1
ATOM 2584 C CA . GLY A 1 317 ? 22.706 -2.362 -13.667 1.00 40.50 317 GLY A CA 1
ATOM 2585 C C . GLY A 1 317 ? 21.789 -3.560 -13.861 1.00 40.50 317 GLY A C 1
ATOM 2586 O O . GLY A 1 317 ? 22.247 -4.609 -14.313 1.00 40.50 317 GLY A O 1
ATOM 2587 N N . TYR A 1 318 ? 20.497 -3.398 -13.566 1.00 46.53 318 TYR A N 1
ATOM 2588 C CA . TYR A 1 318 ? 19.483 -4.424 -13.819 1.00 46.53 318 TYR A CA 1
ATOM 2589 C C . TYR A 1 318 ? 19.340 -4.679 -15.326 1.00 46.53 318 TYR A C 1
ATOM 2591 O O . TYR A 1 318 ? 18.585 -4.014 -16.045 1.00 46.53 318 TYR A O 1
ATOM 2599 N N . CYS A 1 319 ? 20.108 -5.650 -15.815 1.00 54.97 319 CYS A N 1
ATOM 2600 C CA . CYS A 1 319 ? 20.041 -6.122 -17.184 1.00 54.97 319 CYS A CA 1
ATOM 2601 C C . CYS A 1 319 ? 18.739 -6.913 -17.383 1.00 54.97 319 CYS A C 1
ATOM 2603 O O . CYS A 1 319 ? 18.397 -7.765 -16.574 1.00 54.97 319 CYS A O 1
ATOM 2605 N N . GLY A 1 320 ? 17.992 -6.629 -18.454 1.00 60.62 320 GLY A N 1
ATOM 2606 C CA . GLY A 1 320 ? 16.644 -7.186 -18.658 1.00 60.62 320 GLY A CA 1
ATOM 2607 C C . GLY A 1 320 ? 16.565 -8.667 -19.020 1.00 60.62 320 GLY A C 1
ATOM 2608 O O . GLY A 1 320 ? 15.476 -9.249 -19.029 1.00 60.62 320 GLY A O 1
ATOM 2609 N N . PHE A 1 321 ? 17.711 -9.262 -19.345 1.00 74.12 321 PHE A N 1
ATOM 2610 C CA . PHE A 1 321 ? 17.809 -10.649 -19.767 1.00 74.12 321 PHE A CA 1
ATOM 2611 C C . PHE A 1 321 ? 17.311 -11.607 -18.682 1.00 74.12 321 PHE A C 1
ATOM 2613 O O . PHE A 1 321 ? 17.648 -11.463 -17.516 1.00 74.12 321 PHE A O 1
ATOM 2620 N N . GLY A 1 322 ? 16.469 -12.564 -19.067 1.00 71.94 322 GLY A N 1
ATOM 2621 C CA . GLY A 1 322 ? 15.818 -13.513 -18.162 1.00 71.94 322 GLY A CA 1
ATOM 2622 C C . GLY A 1 322 ? 14.631 -12.956 -17.365 1.00 71.94 322 GLY A C 1
ATOM 2623 O O . GLY A 1 322 ? 13.806 -13.741 -16.902 1.00 71.94 322 GLY A O 1
ATOM 2624 N N . ILE A 1 323 ? 14.489 -11.630 -17.253 1.00 71.62 323 ILE A N 1
ATOM 2625 C CA . ILE A 1 323 ? 13.403 -10.970 -16.504 1.00 71.62 323 ILE A CA 1
ATOM 2626 C C . ILE A 1 323 ? 12.238 -10.601 -17.428 1.00 71.62 323 ILE A C 1
ATOM 2628 O O . ILE A 1 323 ? 11.112 -11.025 -17.195 1.00 71.62 323 ILE A O 1
ATOM 2632 N N . TYR A 1 324 ? 12.527 -9.877 -18.514 1.00 70.56 324 TYR A N 1
ATOM 2633 C CA . TYR A 1 324 ? 11.565 -9.539 -19.578 1.00 70.56 324 TYR A CA 1
ATOM 2634 C C . TYR A 1 324 ? 12.156 -9.669 -20.994 1.00 70.56 324 TYR A C 1
ATOM 2636 O O . TYR A 1 324 ? 11.486 -9.339 -21.974 1.00 70.56 324 TYR A O 1
ATOM 2644 N N . SER A 1 325 ? 13.410 -10.132 -21.138 1.00 83.25 325 SER A N 1
ATOM 2645 C CA . SER A 1 325 ? 14.001 -10.366 -22.461 1.00 83.25 325 SER A CA 1
ATOM 2646 C C . SER A 1 325 ? 14.829 -11.639 -22.616 1.00 83.25 325 SER A C 1
ATOM 2648 O O . SER A 1 325 ? 15.486 -12.088 -21.678 1.00 83.25 325 SER A O 1
ATOM 2650 N N . LEU A 1 326 ? 14.867 -12.174 -23.839 1.00 88.31 326 LEU A N 1
ATOM 2651 C CA . LEU A 1 326 ? 15.700 -13.316 -24.250 1.00 88.31 326 LEU A CA 1
ATOM 2652 C C . LEU A 1 326 ? 16.605 -12.967 -25.437 1.00 88.31 326 LEU A C 1
ATOM 2654 O O . LEU A 1 326 ? 16.352 -12.000 -26.160 1.00 88.31 326 LEU A O 1
ATOM 2658 N N . TYR A 1 327 ? 17.640 -13.781 -25.653 1.00 91.25 327 TYR A N 1
ATOM 2659 C CA . TYR A 1 327 ? 18.519 -13.716 -26.820 1.00 91.25 327 TYR A CA 1
ATOM 2660 C C . TYR A 1 327 ? 18.474 -15.032 -27.602 1.00 91.25 327 TYR A C 1
ATOM 2662 O O . TYR A 1 327 ? 18.650 -16.103 -27.018 1.00 91.25 327 TYR A O 1
ATOM 2670 N N . ILE A 1 328 ? 18.262 -14.943 -28.916 1.00 93.25 328 ILE A N 1
ATOM 2671 C CA . ILE A 1 328 ? 18.273 -16.072 -29.853 1.00 93.25 328 ILE A CA 1
ATOM 2672 C C . ILE A 1 328 ? 19.428 -15.865 -30.836 1.00 93.25 328 ILE A C 1
ATOM 2674 O O . ILE A 1 328 ? 19.482 -14.829 -31.503 1.00 93.25 328 ILE A O 1
ATOM 2678 N N . ASP A 1 329 ? 20.358 -16.822 -30.893 1.00 90.69 329 ASP A N 1
ATOM 2679 C CA . ASP A 1 329 ? 21.538 -16.755 -31.766 1.00 90.69 329 ASP A CA 1
ATOM 2680 C C . ASP A 1 329 ? 21.235 -17.196 -33.217 1.00 90.69 329 ASP A C 1
ATOM 2682 O O . ASP A 1 329 ? 20.192 -17.805 -33.487 1.00 90.69 329 ASP A O 1
ATOM 2686 N N . SER A 1 330 ? 22.147 -16.931 -34.163 1.00 90.94 330 SER A N 1
ATOM 2687 C CA . SER A 1 330 ? 21.934 -17.268 -35.586 1.00 90.94 330 SER A CA 1
ATOM 2688 C C . SER A 1 330 ? 21.912 -18.774 -35.899 1.00 90.94 330 SER A C 1
ATOM 2690 O O . SER A 1 330 ? 21.644 -19.173 -37.037 1.00 90.94 330 SER A O 1
ATOM 2692 N N . PHE A 1 331 ? 22.144 -19.625 -34.894 1.00 89.81 331 PHE A N 1
ATOM 2693 C CA . PHE A 1 331 ? 22.060 -21.084 -34.962 1.00 89.81 331 PHE A CA 1
ATOM 2694 C C . PHE A 1 331 ? 20.820 -21.647 -34.244 1.00 89.81 331 PHE A C 1
ATOM 2696 O O . PHE A 1 331 ? 20.604 -22.859 -34.262 1.00 89.81 331 PHE A O 1
ATOM 2703 N N . GLY A 1 332 ? 19.991 -20.796 -33.629 1.00 89.69 332 GLY A N 1
ATOM 2704 C CA . GLY A 1 332 ? 18.794 -21.204 -32.895 1.00 89.69 332 GLY A CA 1
ATOM 2705 C C . GLY A 1 332 ? 19.049 -21.662 -31.460 1.00 89.69 332 GLY A C 1
ATOM 2706 O O . GLY A 1 332 ? 18.205 -22.354 -30.887 1.00 89.69 332 GLY A O 1
ATOM 2707 N N . LYS A 1 333 ? 20.177 -21.290 -30.849 1.00 90.88 333 LYS A N 1
ATOM 2708 C CA . LYS A 1 333 ? 20.344 -21.380 -29.395 1.00 90.88 333 LYS A CA 1
ATOM 2709 C C . LYS A 1 333 ? 19.619 -20.230 -28.716 1.00 90.88 333 LYS A C 1
ATOM 2711 O O . LYS A 1 333 ? 19.627 -19.104 -29.207 1.00 90.88 333 LYS A O 1
ATOM 2716 N N . ILE A 1 334 ? 19.058 -20.506 -27.546 1.00 92.12 334 ILE A N 1
ATOM 2717 C CA . ILE A 1 334 ? 18.448 -19.496 -26.685 1.00 92.12 334 ILE A CA 1
ATOM 2718 C C . ILE A 1 334 ? 19.341 -19.370 -25.455 1.00 92.12 334 ILE A C 1
ATOM 2720 O O . ILE A 1 334 ? 19.580 -20.351 -24.748 1.00 92.12 334 ILE A O 1
ATOM 2724 N N . ILE A 1 335 ? 19.894 -18.180 -25.241 1.00 86.69 335 ILE A N 1
ATOM 2725 C CA . ILE A 1 335 ? 20.912 -17.905 -24.218 1.00 86.69 335 ILE A CA 1
ATOM 2726 C C . ILE A 1 335 ? 20.466 -16.750 -23.324 1.00 86.69 335 ILE A C 1
ATOM 2728 O O . ILE A 1 335 ? 19.670 -15.905 -23.741 1.00 86.69 335 ILE A O 1
ATOM 2732 N N . LEU A 1 336 ? 20.985 -16.701 -22.093 1.00 80.00 336 LEU A N 1
ATOM 2733 C CA . LEU A 1 336 ? 20.651 -15.616 -21.171 1.00 80.00 336 LEU A CA 1
ATOM 2734 C C . LEU A 1 336 ? 21.228 -14.286 -21.672 1.00 80.00 336 LEU A C 1
ATOM 2736 O O . LEU A 1 336 ? 20.493 -13.323 -21.833 1.00 80.00 336 LEU A O 1
ATOM 2740 N N . CYS A 1 337 ? 22.529 -14.229 -21.960 1.00 76.44 337 CYS A N 1
ATOM 2741 C CA . CYS A 1 337 ? 23.199 -13.022 -22.441 1.00 76.44 337 CYS A CA 1
ATOM 2742 C C . CYS A 1 337 ? 24.406 -13.402 -23.317 1.00 76.44 337 CYS A C 1
ATOM 2744 O O . CYS A 1 337 ? 25.187 -14.257 -22.893 1.00 76.44 337 CYS A O 1
ATOM 2746 N N . PRO A 1 338 ? 24.627 -12.762 -24.485 1.00 70.00 338 PRO A N 1
ATOM 2747 C CA . PRO A 1 338 ? 25.780 -13.057 -25.343 1.00 70.00 338 PRO A CA 1
ATOM 2748 C C . PRO A 1 338 ? 27.124 -12.750 -24.666 1.00 70.00 338 PRO A C 1
ATOM 2750 O O . PRO A 1 338 ? 28.097 -13.455 -24.906 1.00 70.00 338 PRO A O 1
ATOM 2753 N N . LEU A 1 339 ? 27.174 -11.759 -23.764 1.00 64.62 339 LEU A N 1
ATOM 2754 C CA . LEU A 1 339 ? 28.381 -11.434 -22.989 1.00 64.62 339 LEU A CA 1
ATOM 2755 C C . LEU A 1 339 ? 28.701 -12.475 -21.906 1.00 64.62 339 LEU A C 1
ATOM 2757 O O . LEU A 1 339 ? 29.837 -12.537 -21.451 1.00 64.62 339 LEU A O 1
ATOM 2761 N N . LEU A 1 340 ? 27.717 -13.280 -21.488 1.00 63.88 340 LEU A N 1
ATOM 2762 C CA . LEU A 1 340 ? 27.910 -14.341 -20.494 1.00 63.88 340 LEU A CA 1
ATOM 2763 C C . LEU A 1 340 ? 28.248 -15.700 -21.124 1.00 63.88 340 LEU A C 1
ATOM 2765 O O . LEU A 1 340 ? 28.468 -16.638 -20.367 1.00 63.88 340 LEU A O 1
ATOM 2769 N N . GLY A 1 341 ? 28.285 -15.800 -22.466 1.00 53.97 341 GLY A N 1
ATOM 2770 C CA . GLY A 1 341 ? 28.894 -16.857 -23.301 1.00 53.97 341 GLY A CA 1
ATOM 2771 C C . GLY A 1 341 ? 28.389 -18.301 -23.145 1.00 53.97 341 GLY A C 1
ATOM 2772 O O . GLY A 1 341 ? 28.023 -18.953 -24.121 1.00 53.97 341 GLY A O 1
ATOM 2773 N N . ASN A 1 342 ? 28.371 -18.791 -21.911 1.00 59.44 342 ASN A N 1
ATOM 2774 C CA . ASN A 1 342 ? 28.253 -20.186 -21.506 1.00 59.44 342 ASN A CA 1
ATOM 2775 C C . ASN A 1 342 ? 26.848 -20.541 -20.973 1.00 59.44 342 ASN A C 1
ATOM 2777 O O . ASN A 1 342 ? 26.513 -21.718 -20.858 1.00 59.44 342 ASN A O 1
ATOM 2781 N N . ILE A 1 343 ? 26.001 -19.546 -20.668 1.00 76.62 343 ILE A N 1
ATOM 2782 C CA . ILE A 1 343 ? 24.653 -19.754 -20.104 1.00 76.62 343 ILE A CA 1
ATOM 2783 C C . ILE A 1 343 ? 23.619 -19.951 -21.226 1.00 76.62 343 ILE A C 1
ATOM 2785 O O . ILE A 1 343 ? 22.864 -19.039 -21.588 1.00 76.62 343 ILE A O 1
ATOM 2789 N N . GLN A 1 344 ? 23.590 -21.163 -21.783 1.00 86.75 344 GLN A N 1
ATOM 2790 C CA . GLN A 1 344 ? 22.541 -21.606 -22.701 1.00 86.75 344 GLN A CA 1
ATOM 2791 C C . GLN A 1 344 ? 21.299 -22.055 -21.913 1.00 86.75 344 GLN A C 1
ATOM 2793 O O . GLN A 1 344 ? 21.385 -22.913 -21.040 1.00 86.75 344 GLN A O 1
ATOM 2798 N N . LEU A 1 345 ? 20.142 -21.478 -22.240 1.00 89.69 345 LEU A N 1
ATOM 2799 C CA . LEU A 1 345 ? 18.846 -21.785 -21.622 1.00 89.69 345 LEU A CA 1
ATOM 2800 C C . LEU A 1 345 ? 18.114 -22.926 -22.342 1.00 89.69 345 LEU A C 1
ATOM 2802 O O . LEU A 1 345 ? 17.309 -23.618 -21.725 1.00 89.69 345 LEU A O 1
ATOM 2806 N N . GLY A 1 346 ? 18.392 -23.098 -23.637 1.00 90.69 346 GLY A N 1
ATOM 2807 C CA . GLY A 1 346 ? 17.830 -24.135 -24.500 1.00 90.69 346 GLY A CA 1
ATOM 2808 C C . GLY A 1 346 ? 18.100 -23.839 -25.977 1.00 90.69 346 GLY A C 1
ATOM 2809 O O . GLY A 1 346 ? 19.085 -23.181 -26.329 1.00 90.69 346 GLY A O 1
ATOM 2810 N N . THR A 1 347 ? 17.227 -24.325 -26.847 1.00 92.62 347 THR A N 1
ATOM 2811 C CA . THR A 1 347 ? 17.235 -24.135 -28.301 1.00 92.62 347 THR A CA 1
ATOM 2812 C C . THR A 1 347 ? 15.818 -23.902 -28.826 1.00 92.62 347 THR A C 1
ATOM 2814 O O . THR A 1 347 ? 14.833 -24.216 -28.163 1.00 92.62 347 THR A O 1
ATOM 2817 N N . ILE A 1 348 ? 15.685 -23.389 -30.049 1.00 91.19 348 ILE A N 1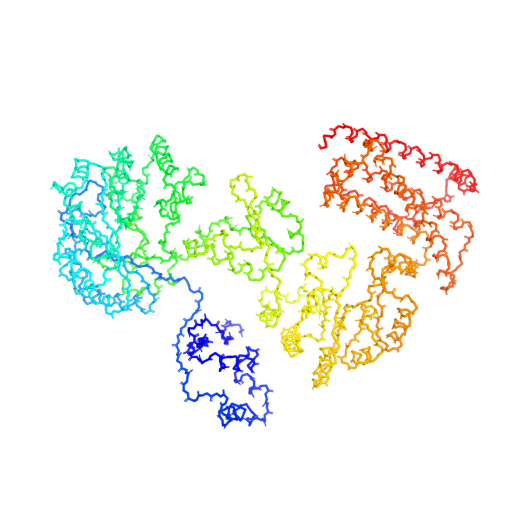
ATOM 2818 C CA . ILE A 1 348 ? 14.375 -23.149 -30.679 1.00 91.19 348 ILE A CA 1
ATOM 2819 C C . ILE A 1 348 ? 13.526 -24.422 -30.849 1.00 91.19 348 ILE A C 1
ATOM 2821 O O . ILE A 1 348 ? 12.314 -24.316 -31.013 1.00 91.19 348 ILE A O 1
ATOM 2825 N N . THR A 1 349 ? 14.127 -25.618 -30.803 1.00 90.06 349 THR A N 1
ATOM 2826 C CA . THR A 1 349 ? 13.397 -26.897 -30.827 1.00 90.06 349 THR A CA 1
ATOM 2827 C C . THR A 1 349 ? 12.759 -27.265 -29.490 1.00 90.06 349 THR A C 1
ATOM 2829 O O . THR A 1 349 ? 11.816 -28.048 -29.490 1.00 90.06 349 THR A O 1
ATOM 2832 N N . ASP A 1 350 ? 13.213 -26.682 -28.377 1.00 89.75 350 ASP A N 1
ATOM 2833 C CA . ASP A 1 350 ? 12.644 -26.933 -27.043 1.00 89.75 350 ASP A CA 1
ATOM 2834 C C . ASP A 1 350 ? 11.411 -26.051 -26.751 1.00 89.75 350 ASP A C 1
ATOM 2836 O O . ASP A 1 350 ? 10.752 -26.233 -25.727 1.00 89.75 350 ASP A O 1
ATOM 2840 N N . GLY A 1 351 ? 11.103 -25.103 -27.650 1.00 90.31 351 GLY A N 1
ATOM 2841 C CA . GLY A 1 351 ? 10.011 -24.132 -27.546 1.00 90.31 351 GLY A CA 1
ATOM 2842 C C . GLY A 1 351 ? 10.388 -22.883 -26.740 1.00 90.31 351 GLY A C 1
ATOM 2843 O O . GLY A 1 351 ? 10.815 -22.977 -25.591 1.00 90.31 351 GLY A O 1
ATOM 2844 N N . ILE A 1 352 ? 10.195 -21.690 -27.321 1.00 91.44 352 ILE A N 1
ATOM 2845 C CA . ILE A 1 352 ? 10.514 -20.408 -26.655 1.00 91.44 352 ILE A CA 1
ATOM 2846 C C . ILE A 1 352 ? 9.679 -20.236 -25.377 1.00 91.44 352 ILE A C 1
ATOM 2848 O O . ILE A 1 352 ? 10.220 -19.851 -24.345 1.00 91.44 352 ILE A O 1
ATOM 2852 N N . GLU A 1 353 ? 8.388 -20.576 -25.440 1.00 88.25 353 GLU A N 1
ATOM 2853 C CA . GLU A 1 353 ? 7.453 -20.561 -24.306 1.00 88.25 353 GLU A CA 1
ATOM 2854 C C . GLU A 1 353 ? 7.941 -21.461 -23.169 1.00 88.25 353 GLU A C 1
ATOM 2856 O O . GLU A 1 353 ? 8.169 -21.003 -22.053 1.00 88.25 353 GLU A O 1
ATOM 2861 N N . ASN A 1 354 ? 8.211 -22.729 -23.479 1.00 89.38 354 ASN A N 1
ATOM 2862 C CA . ASN A 1 354 ? 8.682 -23.710 -22.512 1.00 89.38 354 ASN A CA 1
ATOM 2863 C C . ASN A 1 354 ? 10.021 -23.305 -21.864 1.00 89.38 354 ASN A C 1
ATOM 2865 O O . ASN A 1 354 ? 10.176 -23.432 -20.652 1.00 89.38 354 ASN A O 1
ATOM 2869 N N . ILE A 1 355 ? 10.972 -22.754 -22.627 1.00 91.06 355 ILE A N 1
ATOM 2870 C CA . ILE A 1 355 ? 12.215 -22.213 -22.053 1.00 91.06 355 ILE A CA 1
ATOM 2871 C C . ILE A 1 355 ? 11.920 -21.021 -21.137 1.00 91.06 355 ILE A C 1
ATOM 2873 O O . ILE A 1 355 ? 12.498 -20.919 -20.057 1.00 91.06 355 ILE A O 1
ATOM 2877 N N . TRP A 1 356 ? 11.036 -20.116 -21.550 1.00 88.56 356 TRP A N 1
ATOM 2878 C CA . TRP A 1 356 ? 10.728 -18.900 -20.804 1.00 88.56 356 TRP A CA 1
ATOM 2879 C C . TRP A 1 356 ? 10.007 -19.160 -19.474 1.00 88.56 356 TRP A C 1
ATOM 2881 O O . TRP A 1 356 ? 10.271 -18.470 -18.481 1.00 88.56 356 TRP A O 1
ATOM 2891 N N . GLU A 1 357 ? 9.129 -20.162 -19.450 1.00 83.88 357 GLU A N 1
ATOM 2892 C CA . GLU A 1 357 ? 8.325 -20.539 -18.286 1.00 83.88 357 GLU A CA 1
ATOM 2893 C C . GLU A 1 357 ? 9.035 -21.555 -17.385 1.00 83.88 357 GLU A C 1
ATOM 2895 O O . GLU A 1 357 ? 9.090 -21.354 -16.172 1.00 83.88 357 GLU A O 1
ATOM 2900 N N . ASN A 1 358 ? 9.641 -22.599 -17.962 1.00 83.56 358 ASN A N 1
ATOM 2901 C CA . ASN A 1 358 ? 10.083 -23.789 -17.225 1.00 83.56 358 ASN A CA 1
ATOM 2902 C C . ASN A 1 358 ? 11.611 -23.934 -17.096 1.00 83.56 358 ASN A C 1
ATOM 2904 O O . ASN A 1 358 ? 12.086 -24.895 -16.479 1.00 83.56 358 ASN A O 1
ATOM 2908 N N . SER A 1 359 ? 12.420 -23.019 -17.649 1.00 87.81 359 SER A N 1
ATOM 2909 C CA . SER A 1 359 ? 13.880 -23.098 -17.494 1.00 87.81 359 SER A CA 1
ATOM 2910 C C . SER A 1 359 ? 14.292 -22.925 -16.030 1.00 87.81 359 SER A C 1
ATOM 2912 O O . SER A 1 359 ? 14.113 -21.863 -15.431 1.00 87.81 359 SER A O 1
ATOM 2914 N N . LYS A 1 360 ? 14.925 -23.963 -15.467 1.00 83.88 360 LYS A N 1
ATOM 2915 C CA . LYS A 1 360 ? 15.483 -23.948 -14.104 1.00 83.88 360 LYS A CA 1
ATOM 2916 C C . LYS A 1 360 ? 16.459 -22.792 -13.890 1.00 83.88 360 LYS A C 1
ATOM 2918 O O . LYS A 1 360 ? 16.391 -22.135 -12.859 1.00 83.88 360 LYS A O 1
ATOM 2923 N N . ILE A 1 361 ? 17.286 -22.500 -14.899 1.00 83.56 361 ILE A N 1
ATOM 2924 C CA . ILE A 1 361 ? 18.243 -21.386 -14.879 1.00 83.56 361 ILE A CA 1
ATOM 2925 C C . ILE A 1 361 ? 17.503 -20.049 -14.761 1.00 83.56 361 ILE A C 1
ATOM 2927 O O . ILE A 1 361 ? 17.918 -19.194 -13.988 1.00 83.56 361 ILE A O 1
ATOM 2931 N N . LEU A 1 362 ? 16.391 -19.862 -15.484 1.00 81.25 362 LEU A N 1
ATOM 2932 C CA . LEU A 1 362 ? 15.591 -18.641 -15.354 1.00 81.25 362 LEU A CA 1
ATOM 2933 C C . LEU A 1 362 ? 14.901 -18.549 -13.994 1.00 81.25 362 LEU A C 1
ATOM 2935 O O . LEU A 1 362 ? 14.888 -17.467 -13.421 1.00 81.25 362 LEU A O 1
ATOM 2939 N N . MET A 1 363 ? 14.355 -19.645 -13.460 1.00 77.25 363 MET A N 1
ATOM 2940 C CA . MET A 1 363 ? 13.726 -19.644 -12.132 1.00 77.25 363 MET A CA 1
ATOM 2941 C C . MET A 1 363 ? 14.725 -19.279 -11.024 1.00 77.25 363 MET A C 1
ATOM 2943 O O . MET A 1 363 ? 14.437 -18.401 -10.215 1.00 77.25 363 MET A O 1
ATOM 2947 N N . GLU A 1 364 ? 15.914 -19.883 -11.035 1.00 74.12 364 GLU A N 1
ATOM 2948 C CA . GLU A 1 364 ? 16.994 -19.596 -10.083 1.00 74.12 364 GLU A CA 1
ATOM 2949 C C . GLU A 1 364 ? 17.573 -18.183 -10.268 1.00 74.12 364 GLU A C 1
ATOM 2951 O O . GLU A 1 364 ? 17.821 -17.472 -9.297 1.00 74.12 364 GLU A O 1
ATOM 2956 N N . TYR A 1 365 ? 17.727 -17.713 -11.509 1.00 72.12 365 TYR A N 1
ATOM 2957 C CA . TYR A 1 365 ? 18.145 -16.336 -11.776 1.00 72.12 365 TYR A CA 1
ATOM 2958 C C . TYR A 1 365 ? 17.109 -15.322 -11.266 1.00 72.12 365 TYR A C 1
ATOM 2960 O O . TYR A 1 365 ? 17.466 -14.348 -10.602 1.00 72.12 365 TYR A O 1
ATOM 2968 N N . ARG A 1 366 ? 15.815 -15.568 -11.514 1.00 70.88 366 ARG A N 1
ATOM 2969 C CA . ARG A 1 366 ? 14.694 -14.724 -11.063 1.00 70.88 366 ARG A CA 1
ATOM 2970 C C . ARG A 1 366 ? 14.567 -14.687 -9.536 1.00 70.88 366 ARG A C 1
ATOM 2972 O O . ARG A 1 366 ? 14.234 -13.635 -9.003 1.00 70.88 366 ARG A O 1
ATOM 2979 N N . SER A 1 367 ? 14.877 -15.775 -8.822 1.00 59.97 367 SER A N 1
ATOM 2980 C CA . SER A 1 367 ? 14.827 -15.788 -7.351 1.00 59.97 367 SER A CA 1
ATOM 2981 C C . SER A 1 367 ? 15.949 -14.985 -6.684 1.00 59.97 367 SER A C 1
ATOM 2983 O O . SER A 1 367 ? 15.756 -14.525 -5.567 1.00 59.97 367 SER A O 1
ATOM 2985 N N . HIS A 1 368 ? 17.092 -14.794 -7.353 1.00 53.53 368 HIS A N 1
ATOM 2986 C CA . HIS A 1 368 ? 18.242 -14.037 -6.826 1.00 53.53 368 HIS A CA 1
ATOM 2987 C C . HIS A 1 368 ? 18.362 -12.604 -7.385 1.00 53.53 368 HIS A C 1
ATOM 2989 O O . HIS A 1 368 ? 19.236 -11.848 -6.969 1.00 53.53 368 HIS A O 1
ATOM 2995 N N . THR A 1 369 ? 17.521 -12.223 -8.352 1.00 48.59 369 THR A N 1
ATOM 2996 C CA . THR A 1 369 ? 17.509 -10.878 -8.973 1.00 48.59 369 THR A CA 1
ATOM 2997 C C . THR A 1 369 ? 16.379 -9.985 -8.475 1.00 48.59 369 THR A C 1
ATOM 2999 O O . THR A 1 369 ? 16.401 -8.779 -8.726 1.00 48.59 369 THR A O 1
ATOM 3002 N N . ILE A 1 370 ? 15.432 -10.541 -7.716 1.00 48.81 370 ILE A N 1
ATOM 3003 C CA . ILE A 1 370 ? 14.650 -9.772 -6.749 1.00 48.81 370 ILE A CA 1
ATOM 3004 C C . ILE A 1 370 ? 15.621 -9.426 -5.615 1.00 48.81 370 ILE A C 1
ATOM 3006 O O . ILE A 1 370 ? 15.855 -10.242 -4.731 1.00 48.81 370 ILE A O 1
ATOM 3010 N N . ALA A 1 371 ? 16.255 -8.256 -5.694 1.00 42.09 371 ALA A N 1
ATOM 3011 C CA . ALA A 1 371 ? 17.173 -7.810 -4.654 1.00 42.09 371 ALA A CA 1
ATOM 3012 C C . ALA A 1 371 ? 16.438 -7.602 -3.321 1.00 42.09 371 ALA A C 1
ATOM 3014 O O . ALA A 1 371 ? 15.297 -7.136 -3.306 1.00 42.09 371 ALA A O 1
ATOM 3015 N N . ASP A 1 372 ? 17.137 -7.854 -2.212 1.00 38.84 372 ASP A N 1
ATOM 3016 C CA . ASP A 1 372 ? 16.657 -7.675 -0.831 1.00 38.84 372 ASP A CA 1
ATOM 3017 C C . ASP A 1 372 ? 16.361 -6.204 -0.433 1.00 38.84 372 ASP A C 1
ATOM 3019 O O . ASP A 1 372 ? 16.058 -5.916 0.722 1.00 38.84 372 ASP A O 1
ATOM 3023 N N . GLU A 1 373 ? 16.400 -5.260 -1.380 1.00 51.78 373 GLU A N 1
ATOM 3024 C CA . GLU A 1 373 ? 16.025 -3.851 -1.202 1.00 51.78 373 GLU A CA 1
ATOM 3025 C C . GLU A 1 373 ? 14.689 -3.558 -1.908 1.00 51.78 373 GLU A C 1
ATOM 3027 O O . GLU A 1 373 ? 14.611 -2.912 -2.956 1.00 51.78 373 GLU A O 1
ATOM 3032 N N . GLY A 1 374 ? 13.603 -4.078 -1.330 1.00 60.69 374 GLY A N 1
ATOM 3033 C CA . GLY A 1 374 ? 12.242 -3.743 -1.746 1.00 60.69 374 GLY A CA 1
ATOM 3034 C C . GLY A 1 374 ? 11.849 -2.320 -1.332 1.00 60.69 374 GLY A C 1
ATOM 3035 O O . GLY A 1 374 ? 12.102 -1.907 -0.202 1.00 60.69 374 GLY A O 1
ATOM 3036 N N . ILE A 1 375 ? 11.171 -1.588 -2.226 1.00 72.06 375 ILE A N 1
ATOM 3037 C CA . ILE A 1 375 ? 10.686 -0.226 -1.943 1.00 72.06 375 ILE A CA 1
ATOM 3038 C C . ILE A 1 375 ? 9.681 -0.262 -0.784 1.00 72.06 375 ILE A C 1
ATOM 3040 O O . ILE A 1 375 ? 8.599 -0.845 -0.895 1.00 72.06 375 ILE A O 1
ATOM 3044 N N . THR A 1 376 ? 10.022 0.406 0.313 1.00 77.12 376 THR A N 1
ATOM 3045 C CA . THR A 1 376 ? 9.236 0.430 1.545 1.00 77.12 376 THR A CA 1
ATOM 3046 C C . THR A 1 376 ? 8.225 1.571 1.514 1.00 77.12 376 THR A C 1
ATOM 3048 O O . THR A 1 376 ? 8.573 2.753 1.556 1.00 77.12 376 THR A O 1
ATOM 3051 N N . VAL A 1 377 ? 6.940 1.212 1.477 1.00 88.25 377 VAL A N 1
ATOM 3052 C CA . VAL A 1 377 ? 5.815 2.157 1.496 1.00 88.25 377 VAL A CA 1
ATOM 3053 C C . VAL A 1 377 ? 5.016 1.974 2.783 1.00 88.25 377 VAL A C 1
ATOM 3055 O O . VAL A 1 377 ? 4.525 0.880 3.056 1.00 88.25 377 VAL A O 1
ATOM 3058 N N . VAL A 1 378 ? 4.835 3.046 3.556 1.00 91.56 378 VAL A N 1
ATOM 3059 C CA . VAL A 1 378 ? 4.033 3.034 4.793 1.00 91.56 378 VAL A CA 1
ATOM 3060 C C . VAL A 1 378 ? 2.822 3.959 4.690 1.00 91.56 378 VAL A C 1
ATOM 3062 O O . VAL A 1 378 ? 2.854 4.982 4.010 1.00 91.56 378 VAL A O 1
ATOM 3065 N N . GLY A 1 379 ? 1.727 3.623 5.372 1.00 92.06 379 GLY A N 1
ATOM 3066 C CA . GLY A 1 379 ? 0.478 4.385 5.296 1.00 92.06 379 GLY A CA 1
ATOM 3067 C C . GLY A 1 379 ? -0.481 4.102 6.451 1.00 92.06 379 GLY A C 1
ATOM 3068 O O . GLY A 1 379 ? -0.205 3.292 7.334 1.00 92.06 379 GLY A O 1
ATOM 3069 N N . GLY A 1 380 ? -1.622 4.793 6.450 1.00 89.06 380 GLY A N 1
ATOM 3070 C CA . GLY A 1 380 ? -2.639 4.691 7.501 1.00 89.06 380 GLY A CA 1
ATOM 3071 C C . GLY A 1 380 ? -2.566 5.819 8.542 1.00 89.06 380 GLY A C 1
ATOM 3072 O O . GLY A 1 380 ? -1.861 6.813 8.332 1.00 89.06 380 GLY A O 1
ATOM 3073 N N . PRO A 1 381 ? -3.308 5.714 9.664 1.00 87.19 381 PRO A N 1
ATOM 3074 C CA . PRO A 1 381 ? -3.566 6.849 10.552 1.00 87.19 381 PRO A CA 1
ATOM 3075 C C . PRO A 1 381 ? -2.311 7.483 11.160 1.00 87.19 381 PRO A C 1
ATOM 3077 O O . PRO A 1 381 ? -2.206 8.703 11.192 1.00 87.19 381 PRO A O 1
ATOM 3080 N N . HIS A 1 382 ? -1.345 6.686 11.625 1.00 87.00 382 HIS A N 1
ATOM 3081 C CA . HIS A 1 382 ? -0.134 7.222 12.253 1.00 87.00 382 HIS A CA 1
ATOM 3082 C C . HIS A 1 382 ? 0.846 7.842 11.231 1.00 87.00 382 HIS A C 1
ATOM 3084 O O . HIS A 1 382 ? 1.179 9.019 11.420 1.00 87.00 382 HIS A O 1
ATOM 3090 N N . PRO A 1 383 ? 1.221 7.165 10.122 1.00 89.69 383 PRO A N 1
ATOM 3091 C CA . PRO A 1 383 ? 2.026 7.771 9.055 1.00 89.69 383 PRO A CA 1
ATOM 3092 C C . PRO A 1 383 ? 1.426 9.059 8.474 1.00 89.69 383 PRO A C 1
ATOM 3094 O O . PRO A 1 383 ? 2.159 10.004 8.198 1.00 89.69 383 PRO A O 1
ATOM 3097 N N . SER A 1 384 ? 0.092 9.153 8.381 1.00 88.81 384 SER A N 1
ATOM 3098 C CA . SER A 1 384 ? -0.614 10.332 7.846 1.00 88.81 384 SER A CA 1
ATOM 3099 C C . SER A 1 384 ? -0.378 11.640 8.615 1.00 88.81 384 SER A C 1
ATOM 3101 O O . SER A 1 384 ? -0.597 12.713 8.048 1.00 88.81 384 SER A O 1
ATOM 3103 N N . PHE A 1 385 ? 0.035 11.560 9.886 1.00 86.69 385 PHE A N 1
ATOM 3104 C CA . PHE A 1 385 ? 0.306 12.716 10.754 1.00 86.69 385 PHE A CA 1
ATOM 3105 C C . PHE A 1 385 ? 1.767 12.807 11.228 1.00 86.69 385 PHE A C 1
ATOM 3107 O O . PHE A 1 385 ? 2.095 13.717 11.982 1.00 86.69 385 PHE A O 1
ATOM 3114 N N . ASN A 1 386 ? 2.623 11.840 10.879 1.00 85.75 386 ASN A N 1
ATOM 3115 C CA . ASN A 1 386 ? 3.996 11.738 11.390 1.00 85.75 386 ASN A CA 1
ATOM 3116 C C . ASN A 1 386 ? 4.960 11.349 10.250 1.00 85.75 386 ASN A C 1
ATOM 3118 O O . ASN A 1 386 ? 5.849 10.526 10.440 1.00 85.75 386 ASN A O 1
ATOM 3122 N N . GLU A 1 387 ? 4.792 11.909 9.046 1.00 85.06 387 GLU A N 1
ATOM 3123 C CA . GLU A 1 387 ? 5.558 11.480 7.864 1.00 85.06 387 GLU A CA 1
ATOM 3124 C C . GLU A 1 387 ? 7.082 11.627 8.011 1.00 85.06 387 GLU A C 1
ATOM 3126 O O . GLU A 1 387 ? 7.821 10.879 7.384 1.00 85.06 387 GLU A O 1
ATOM 3131 N N . ARG A 1 388 ? 7.564 12.545 8.859 1.00 84.00 388 ARG A N 1
ATOM 3132 C CA . ARG A 1 388 ? 9.001 12.696 9.142 1.00 84.00 388 ARG A CA 1
ATOM 3133 C C . ARG A 1 388 ? 9.550 11.526 9.956 1.00 84.00 388 ARG A C 1
ATOM 3135 O O . ARG A 1 388 ? 10.524 10.934 9.530 1.00 84.00 388 ARG A O 1
ATOM 3142 N N . GLU A 1 389 ? 8.870 11.121 11.034 1.00 83.75 389 GLU A N 1
ATOM 3143 C CA . GLU A 1 389 ? 9.205 9.922 11.839 1.00 83.75 389 GLU A CA 1
ATOM 3144 C C . GLU A 1 389 ? 9.325 8.683 10.925 1.00 83.75 389 GLU A C 1
ATOM 3146 O O . GLU A 1 389 ? 10.257 7.892 11.028 1.00 83.75 389 GLU A O 1
ATOM 3151 N N . MET A 1 390 ? 8.427 8.559 9.943 1.00 85.44 390 MET A N 1
ATOM 3152 C CA . MET A 1 390 ? 8.438 7.447 8.988 1.00 85.44 390 MET A CA 1
ATOM 3153 C C . MET A 1 390 ? 9.596 7.492 7.971 1.00 85.44 390 MET A C 1
ATOM 3155 O O . MET A 1 390 ? 10.104 6.443 7.583 1.00 85.44 390 MET A O 1
ATOM 3159 N N . LEU A 1 391 ? 10.006 8.679 7.514 1.00 78.94 391 LEU A N 1
ATOM 3160 C CA . LEU A 1 391 ? 11.088 8.833 6.532 1.00 78.94 391 LEU A CA 1
ATOM 3161 C C . LEU A 1 391 ? 12.476 8.877 7.191 1.00 78.94 391 LEU A C 1
ATOM 3163 O O . LEU A 1 391 ? 13.436 8.374 6.610 1.00 78.94 391 LEU A O 1
ATOM 3167 N N . ASP A 1 392 ? 12.600 9.514 8.359 1.00 78.88 392 ASP A N 1
ATOM 3168 C CA . ASP A 1 392 ? 13.855 9.755 9.087 1.00 78.88 392 ASP A CA 1
ATOM 3169 C C . ASP A 1 392 ? 14.212 8.604 10.043 1.00 78.88 392 ASP A C 1
ATOM 3171 O O . ASP A 1 392 ? 15.335 8.109 9.976 1.00 78.88 392 ASP A O 1
ATOM 3175 N N . ASP A 1 393 ? 13.279 8.146 10.889 1.00 76.25 393 ASP A N 1
ATOM 3176 C CA . ASP A 1 393 ? 13.576 7.154 11.940 1.00 76.25 393 ASP A CA 1
ATOM 3177 C C . ASP A 1 393 ? 13.319 5.706 11.484 1.00 76.25 393 ASP A C 1
ATOM 3179 O O . ASP A 1 393 ? 14.055 4.794 11.861 1.00 76.25 393 ASP A O 1
ATOM 3183 N N . ILE A 1 394 ? 12.271 5.481 10.679 1.00 72.88 394 ILE A N 1
ATOM 3184 C CA . ILE A 1 394 ? 11.931 4.156 10.119 1.00 72.88 394 ILE A CA 1
ATOM 3185 C C . ILE A 1 394 ? 12.652 3.889 8.786 1.00 72.88 394 ILE A C 1
ATOM 3187 O O . ILE A 1 394 ? 12.823 2.732 8.408 1.00 72.88 394 ILE A O 1
ATOM 3191 N N . GLY A 1 395 ? 13.090 4.937 8.080 1.00 70.75 395 GLY A N 1
ATOM 3192 C CA . GLY A 1 395 ? 13.791 4.808 6.799 1.00 70.75 395 GLY A CA 1
ATOM 3193 C C . GLY A 1 395 ? 12.908 4.348 5.634 1.00 70.75 395 GLY A C 1
ATOM 3194 O O . GLY A 1 395 ? 13.421 3.750 4.694 1.00 70.75 395 GLY A O 1
ATOM 3195 N N . ALA A 1 396 ? 11.593 4.597 5.676 1.00 77.06 396 ALA A N 1
ATOM 3196 C CA . ALA A 1 396 ? 10.710 4.281 4.553 1.00 77.06 396 ALA A CA 1
ATOM 3197 C C . ALA A 1 396 ? 11.021 5.160 3.325 1.00 77.06 396 ALA A C 1
ATOM 3199 O O . ALA A 1 396 ? 11.333 6.343 3.464 1.00 77.06 396 ALA A O 1
ATOM 3200 N N . ASP A 1 397 ? 10.855 4.616 2.118 1.00 81.31 397 ASP A N 1
ATOM 3201 C CA . ASP A 1 397 ? 11.013 5.370 0.868 1.00 81.31 397 ASP A CA 1
ATOM 3202 C C . ASP A 1 397 ? 9.838 6.330 0.632 1.00 81.31 397 ASP A C 1
ATOM 3204 O O . ASP A 1 397 ? 10.019 7.478 0.211 1.00 81.31 397 ASP A O 1
ATOM 3208 N N . PHE A 1 398 ? 8.618 5.858 0.920 1.00 89.25 398 PHE A N 1
ATOM 3209 C CA . PHE A 1 398 ? 7.373 6.589 0.685 1.00 89.25 398 PHE A CA 1
ATOM 3210 C C . PHE A 1 398 ? 6.405 6.488 1.867 1.00 89.25 398 PHE A C 1
ATOM 3212 O O . PHE A 1 398 ? 6.162 5.417 2.425 1.00 89.25 398 PHE A O 1
ATOM 3219 N N . VAL A 1 399 ? 5.758 7.610 2.176 1.00 94.12 399 VAL A N 1
ATOM 3220 C CA . VAL A 1 399 ? 4.650 7.710 3.130 1.00 94.12 399 VAL A CA 1
ATOM 3221 C C . VAL A 1 399 ? 3.382 8.103 2.391 1.00 94.12 399 VAL A C 1
ATOM 3223 O O . VAL A 1 399 ? 3.356 9.135 1.725 1.00 94.12 399 VAL A O 1
ATOM 3226 N N . ILE A 1 400 ? 2.312 7.331 2.552 1.00 95.00 400 ILE A N 1
ATOM 3227 C CA . ILE A 1 400 ? 0.974 7.641 2.039 1.00 95.00 400 ILE A CA 1
ATOM 3228 C C . ILE A 1 400 ? 0.138 8.300 3.140 1.00 95.00 400 ILE A C 1
ATOM 3230 O O . ILE A 1 400 ? 0.019 7.779 4.252 1.00 95.00 400 ILE A O 1
ATOM 3234 N N . LYS A 1 401 ? -0.467 9.446 2.815 1.00 90.25 401 LYS A N 1
ATOM 3235 C CA . LYS A 1 401 ? -1.239 10.287 3.734 1.00 90.25 401 LYS A CA 1
ATOM 3236 C C . LYS A 1 401 ? -2.734 10.241 3.419 1.00 90.25 401 LYS A C 1
ATOM 3238 O O . LYS A 1 401 ? -3.157 10.594 2.321 1.00 90.25 401 LYS A O 1
ATOM 3243 N N . GLY A 1 402 ? -3.545 9.920 4.424 1.00 89.75 402 GLY A N 1
ATOM 3244 C CA . GLY A 1 402 ? -5.000 9.856 4.308 1.00 89.75 402 GLY A CA 1
ATOM 3245 C C . GLY A 1 402 ? -5.478 8.563 3.650 1.00 89.75 402 GLY A C 1
ATOM 3246 O O . GLY A 1 402 ? -5.081 7.473 4.055 1.00 89.75 402 GLY A O 1
ATOM 3247 N N . GLU A 1 403 ? -6.368 8.693 2.667 1.00 90.44 403 GLU A N 1
ATOM 3248 C CA . GLU A 1 403 ? -6.950 7.565 1.933 1.00 90.44 403 GLU A CA 1
ATOM 3249 C C . GLU A 1 403 ? -5.960 7.077 0.864 1.00 90.44 403 GLU A C 1
ATOM 3251 O O . GLU A 1 403 ? -5.500 7.833 0.003 1.00 90.44 403 GLU A O 1
ATOM 3256 N N . GLY A 1 404 ? -5.550 5.815 0.993 1.00 90.25 404 GLY A N 1
ATOM 3257 C CA . GLY A 1 404 ? -4.377 5.281 0.309 1.00 90.25 404 GLY A CA 1
ATOM 3258 C C . GLY A 1 404 ? -4.667 4.527 -0.982 1.00 90.25 404 GLY A C 1
ATOM 3259 O O . GLY A 1 404 ? -3.736 4.263 -1.727 1.00 90.25 404 GLY A O 1
ATOM 3260 N N . GLU A 1 405 ? -5.918 4.185 -1.274 1.00 87.75 405 GLU A N 1
ATOM 3261 C CA . GLU A 1 405 ? -6.285 3.203 -2.299 1.00 87.75 405 GLU A CA 1
ATOM 3262 C C . GLU A 1 405 ? -5.866 3.648 -3.708 1.00 87.75 405 GLU A C 1
ATOM 3264 O O . GLU A 1 405 ? -5.092 2.969 -4.386 1.00 87.75 405 GLU A O 1
ATOM 3269 N N . PHE A 1 406 ? -6.310 4.834 -4.133 1.00 86.38 406 PHE A N 1
ATOM 3270 C CA . PHE A 1 406 ? -5.901 5.407 -5.418 1.00 86.38 406 PHE A CA 1
ATOM 3271 C C . PHE A 1 406 ? -4.473 5.962 -5.375 1.00 86.38 406 PHE A C 1
ATOM 3273 O O . PHE A 1 406 ? -3.752 5.865 -6.366 1.00 86.38 406 PHE A O 1
ATOM 3280 N N . THR A 1 407 ? -4.043 6.503 -4.233 1.00 89.81 407 THR A N 1
ATOM 3281 C CA . THR A 1 407 ? -2.689 7.041 -4.035 1.00 89.81 407 THR A CA 1
ATOM 3282 C C . THR A 1 407 ? -1.620 5.968 -4.240 1.00 89.81 407 THR A C 1
ATOM 3284 O O . THR A 1 407 ? -0.660 6.184 -4.976 1.00 89.81 407 THR A O 1
ATOM 3287 N N . PHE A 1 408 ? -1.812 4.785 -3.653 1.00 90.50 408 PHE A N 1
ATOM 3288 C CA . PHE A 1 408 ? -0.908 3.646 -3.780 1.00 90.50 408 PHE A CA 1
ATOM 3289 C C . PHE A 1 408 ? -0.903 3.098 -5.206 1.00 90.50 408 PHE A C 1
ATOM 3291 O O . PHE A 1 408 ? 0.169 2.875 -5.761 1.00 90.50 408 PHE A O 1
ATOM 3298 N N . LEU A 1 409 ? -2.070 2.987 -5.854 1.00 84.88 409 LEU A N 1
ATOM 3299 C CA . LEU A 1 409 ? -2.145 2.630 -7.273 1.00 84.88 409 LEU A CA 1
ATOM 3300 C C . LEU A 1 409 ? -1.348 3.611 -8.152 1.00 84.88 409 LEU A C 1
ATOM 3302 O O . LEU A 1 409 ? -0.589 3.176 -9.015 1.00 84.88 409 LEU A O 1
ATOM 3306 N N . LYS A 1 410 ? -1.463 4.926 -7.916 1.00 83.25 410 LYS A N 1
ATOM 3307 C CA . LYS A 1 410 ? -0.698 5.942 -8.662 1.00 83.25 410 LYS A CA 1
ATOM 3308 C C . LYS A 1 410 ? 0.793 5.942 -8.342 1.00 83.25 410 LYS A C 1
ATOM 3310 O O . LYS A 1 410 ? 1.591 6.173 -9.248 1.00 83.25 410 LYS A O 1
ATOM 3315 N N . LEU A 1 411 ? 1.181 5.620 -7.110 1.00 83.06 411 LEU A N 1
ATOM 3316 C CA . LEU A 1 411 ? 2.579 5.377 -6.760 1.00 83.06 411 LEU A CA 1
ATOM 3317 C C . LEU A 1 411 ? 3.130 4.158 -7.519 1.00 83.06 411 LEU A C 1
ATOM 3319 O O . LEU A 1 411 ? 4.174 4.267 -8.150 1.00 83.06 411 LEU A O 1
ATOM 3323 N N . LEU A 1 412 ? 2.406 3.035 -7.552 1.00 80.44 412 LEU A N 1
ATOM 3324 C CA . LEU A 1 412 ? 2.808 1.830 -8.290 1.00 80.44 412 LEU A CA 1
ATOM 3325 C C . LEU A 1 412 ? 2.886 2.063 -9.810 1.00 80.44 412 LEU A C 1
ATOM 3327 O O . LEU A 1 412 ? 3.851 1.638 -10.442 1.00 80.44 412 LEU A O 1
ATOM 3331 N N . GLU A 1 413 ? 1.921 2.778 -10.401 1.00 74.00 413 GLU A N 1
ATOM 3332 C CA . GLU A 1 413 ? 1.991 3.224 -11.803 1.00 74.00 413 GLU A CA 1
ATOM 3333 C C . GLU A 1 413 ? 3.238 4.088 -12.063 1.00 74.00 413 GLU A C 1
ATOM 3335 O O . GLU A 1 413 ? 3.891 3.928 -13.095 1.00 74.00 413 GLU A O 1
ATOM 3340 N N . SER A 1 414 ? 3.586 4.975 -11.125 1.00 73.69 414 SER A N 1
ATOM 3341 C CA . SER A 1 414 ? 4.748 5.860 -11.228 1.00 73.69 414 SER A CA 1
ATOM 3342 C C . SER A 1 414 ? 6.077 5.118 -11.115 1.00 73.69 414 SER A C 1
ATOM 3344 O O . SER A 1 414 ? 6.967 5.329 -11.935 1.00 73.69 414 SER A O 1
ATOM 3346 N N . LEU A 1 415 ? 6.193 4.197 -10.156 1.00 71.31 415 LEU A N 1
ATOM 3347 C CA . LEU A 1 415 ? 7.380 3.363 -9.971 1.00 71.31 415 LEU A CA 1
ATOM 3348 C C . LEU A 1 415 ? 7.594 2.408 -11.156 1.00 71.31 415 LEU A C 1
ATOM 3350 O O . LEU A 1 415 ? 8.730 2.186 -11.568 1.00 71.31 415 LEU A O 1
ATOM 3354 N N . LYS A 1 416 ? 6.511 1.876 -11.743 1.00 67.50 416 LYS A N 1
ATOM 3355 C CA . LYS A 1 416 ? 6.585 0.949 -12.882 1.00 67.50 416 LYS A CA 1
ATOM 3356 C C . LYS A 1 416 ? 6.787 1.649 -14.234 1.00 67.50 416 LYS A C 1
ATOM 3358 O O . LYS A 1 416 ? 7.445 1.090 -15.109 1.00 67.50 416 LYS A O 1
ATOM 3363 N N . TYR A 1 417 ? 6.242 2.854 -14.421 1.00 62.00 417 TYR A N 1
ATOM 3364 C CA . TYR A 1 417 ? 6.289 3.592 -15.692 1.00 62.00 417 TYR A CA 1
ATOM 3365 C C . TYR A 1 417 ? 6.659 5.084 -15.497 1.00 62.00 417 TYR A C 1
ATOM 3367 O O . TYR A 1 417 ? 5.891 5.971 -15.892 1.00 62.00 417 TYR A O 1
ATOM 3375 N N . PRO A 1 418 ? 7.848 5.403 -14.946 1.00 48.97 418 PRO A N 1
ATOM 3376 C CA . PRO A 1 418 ? 8.197 6.755 -14.479 1.00 48.97 418 PRO A CA 1
ATOM 3377 C C . PRO A 1 418 ? 8.222 7.832 -15.574 1.00 48.97 418 PRO A C 1
ATOM 3379 O O . PRO A 1 418 ? 8.023 9.012 -15.287 1.00 48.97 418 PRO A O 1
ATOM 3382 N N . VAL A 1 419 ? 8.423 7.444 -16.839 1.00 49.72 419 VAL A N 1
ATOM 3383 C CA . VAL A 1 419 ? 8.370 8.357 -17.998 1.00 49.72 419 VAL A CA 1
ATOM 3384 C C . VAL A 1 419 ? 6.935 8.803 -18.313 1.00 49.72 419 VAL A C 1
ATOM 3386 O O . VAL A 1 419 ? 6.719 9.939 -18.729 1.00 49.72 419 VAL A O 1
ATOM 3389 N N . GLN A 1 420 ? 5.948 7.922 -18.121 1.00 56.16 420 GLN A N 1
ATOM 3390 C CA . GLN A 1 420 ? 4.538 8.202 -18.412 1.00 56.16 420 GLN A CA 1
ATOM 3391 C C . GLN A 1 420 ? 3.825 8.828 -17.206 1.00 56.16 420 GLN A C 1
ATOM 3393 O O . GLN A 1 420 ? 3.020 9.751 -17.363 1.00 56.16 420 GLN A O 1
ATOM 3398 N N . TYR A 1 421 ? 4.158 8.357 -16.003 1.00 62.06 421 TYR A N 1
ATOM 3399 C CA . TYR A 1 421 ? 3.587 8.803 -14.736 1.00 62.06 421 TYR A CA 1
ATOM 3400 C C . TYR A 1 421 ? 4.714 9.298 -13.811 1.00 62.06 421 TYR A C 1
ATOM 3402 O O . TYR A 1 421 ? 5.155 8.567 -12.928 1.00 62.06 421 TYR A O 1
ATOM 3410 N N . PRO A 1 422 ? 5.231 10.526 -13.999 1.00 68.50 422 PRO A N 1
ATOM 3411 C CA . PRO A 1 422 ? 6.302 11.051 -13.153 1.00 68.50 422 PRO A CA 1
ATOM 3412 C C . PRO A 1 422 ? 5.836 11.223 -11.701 1.00 68.50 422 PRO A C 1
ATOM 3414 O O . PRO A 1 422 ? 4.728 11.705 -11.455 1.00 68.50 422 PRO A O 1
ATOM 3417 N N . ILE A 1 423 ? 6.709 10.889 -10.745 1.00 76.44 423 ILE A N 1
ATOM 3418 C CA . ILE A 1 423 ? 6.409 10.871 -9.299 1.0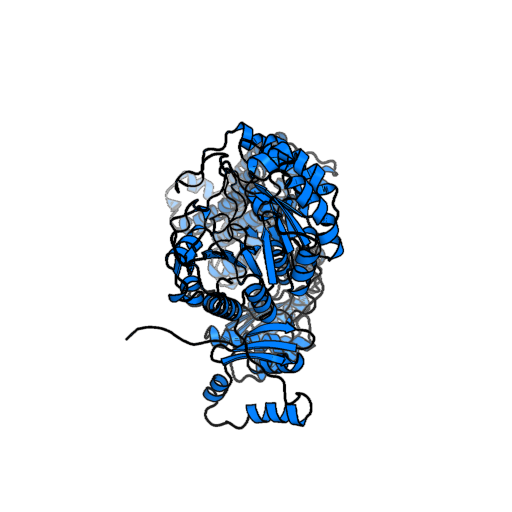0 76.44 423 ILE A CA 1
ATOM 3419 C C . ILE A 1 423 ? 5.887 12.212 -8.762 1.00 76.44 423 ILE A C 1
ATOM 3421 O O . ILE A 1 423 ? 5.040 12.245 -7.874 1.00 76.44 423 ILE A O 1
ATOM 3425 N N . SER A 1 424 ? 6.292 13.328 -9.375 1.00 77.25 424 SER A N 1
ATOM 3426 C CA . SER A 1 424 ? 5.805 14.679 -9.065 1.00 77.25 424 SER A CA 1
ATOM 3427 C C . SER A 1 424 ? 4.311 14.905 -9.342 1.00 77.25 424 SER A C 1
ATOM 3429 O O . SER A 1 424 ? 3.765 15.916 -8.908 1.00 77.25 424 SER A O 1
ATOM 3431 N N . ARG A 1 425 ? 3.633 13.990 -10.051 1.00 80.38 425 ARG A N 1
ATOM 3432 C CA . ARG A 1 425 ? 2.174 14.009 -10.265 1.00 80.38 425 ARG A CA 1
ATOM 3433 C C . ARG A 1 425 ? 1.396 13.135 -9.279 1.00 80.38 425 ARG A C 1
ATOM 3435 O O . ARG A 1 425 ? 0.167 13.193 -9.283 1.00 80.38 425 ARG A O 1
ATOM 3442 N N . VAL A 1 426 ? 2.069 12.335 -8.452 1.00 85.50 426 VAL A N 1
ATOM 3443 C CA . VAL A 1 426 ? 1.410 11.537 -7.413 1.00 85.50 426 VAL A CA 1
ATOM 3444 C C . VAL A 1 426 ? 1.108 12.456 -6.226 1.00 85.50 426 VAL A C 1
ATOM 3446 O O . VAL A 1 426 ? 2.013 13.035 -5.630 1.00 85.50 426 VAL A O 1
ATOM 3449 N N . LYS A 1 427 ? -0.181 12.623 -5.916 1.00 92.12 427 LYS A N 1
ATOM 3450 C CA . LYS A 1 427 ? -0.675 13.387 -4.758 1.00 92.12 427 LYS A CA 1
ATOM 3451 C C . LYS A 1 427 ? -0.835 12.473 -3.545 1.00 92.12 427 LYS A C 1
ATOM 3453 O O . LYS A 1 427 ? -0.996 11.271 -3.707 1.00 92.12 427 LYS A O 1
ATOM 3458 N N . GLY A 1 428 ? -0.850 13.040 -2.341 1.00 92.50 428 GLY A N 1
ATOM 3459 C CA . GLY A 1 428 ? -1.067 12.297 -1.095 1.00 92.50 428 GLY A CA 1
ATOM 3460 C C . GLY A 1 428 ? 0.147 11.511 -0.585 1.00 92.50 428 GLY A C 1
ATOM 3461 O O . GLY A 1 428 ? -0.011 10.713 0.334 1.00 92.50 428 GLY A O 1
ATOM 3462 N N . ILE A 1 429 ? 1.341 11.737 -1.141 1.00 94.12 429 ILE A N 1
ATOM 3463 C CA . ILE A 1 429 ? 2.601 11.110 -0.708 1.00 94.12 429 ILE A CA 1
ATOM 3464 C C . ILE A 1 429 ? 3.609 12.101 -0.105 1.00 94.12 429 ILE A C 1
ATOM 3466 O O . ILE A 1 429 ? 3.668 13.266 -0.514 1.00 94.12 429 ILE A O 1
ATOM 3470 N N . SER A 1 430 ? 4.455 11.604 0.796 1.00 90.62 430 SER A N 1
ATOM 3471 C CA . SER A 1 430 ? 5.727 12.222 1.196 1.00 90.62 430 SER A CA 1
ATOM 3472 C C . SER A 1 430 ? 6.878 11.251 0.926 1.00 90.62 430 SER A C 1
ATOM 3474 O O . SER A 1 430 ? 6.710 10.049 1.116 1.00 90.62 430 SER A O 1
ATOM 3476 N N . TYR A 1 431 ? 8.030 11.749 0.478 1.00 85.31 431 TYR A N 1
ATOM 3477 C CA . TYR A 1 431 ? 9.206 10.935 0.136 1.00 85.31 431 TYR A CA 1
ATOM 3478 C C . TYR A 1 431 ? 10.492 11.766 0.192 1.00 85.31 431 TYR A C 1
ATOM 3480 O O . TYR A 1 431 ? 10.437 12.998 0.190 1.00 85.31 431 TYR A O 1
ATOM 3488 N N . ARG A 1 432 ? 11.660 11.117 0.251 1.00 70.12 432 ARG A N 1
ATOM 3489 C CA . ARG A 1 432 ? 12.960 11.807 0.311 1.00 70.12 432 ARG A CA 1
ATOM 3490 C C . ARG A 1 432 ? 13.587 11.954 -1.079 1.00 70.12 432 ARG A C 1
ATOM 3492 O O . ARG A 1 432 ? 13.597 11.015 -1.868 1.00 70.12 432 ARG A O 1
ATOM 3499 N N . ILE A 1 433 ? 14.177 13.116 -1.361 1.00 63.03 433 ILE A N 1
ATOM 3500 C CA . ILE A 1 433 ? 15.113 13.321 -2.474 1.00 63.03 433 ILE A CA 1
ATOM 3501 C C . ILE A 1 433 ? 16.412 13.875 -1.880 1.00 63.03 433 ILE A C 1
ATOM 3503 O O . ILE A 1 433 ? 16.442 14.999 -1.384 1.00 63.03 433 ILE A O 1
ATOM 3507 N N . LYS A 1 434 ? 17.506 13.104 -1.946 1.00 64.38 434 LYS A N 1
ATOM 3508 C CA . LYS A 1 434 ? 18.774 13.417 -1.255 1.00 64.38 434 LYS A CA 1
ATOM 3509 C C . LYS A 1 434 ? 18.543 13.615 0.254 1.00 64.38 434 LYS A C 1
ATOM 3511 O O . LYS A 1 434 ? 18.168 12.658 0.916 1.00 64.38 434 LYS A O 1
ATOM 3516 N N . ASN A 1 435 ? 18.725 14.830 0.775 1.00 65.06 435 ASN A N 1
ATOM 3517 C CA . ASN A 1 435 ? 18.501 15.167 2.184 1.00 65.06 435 ASN A CA 1
ATOM 3518 C C . ASN A 1 435 ? 17.140 15.843 2.427 1.00 65.06 435 ASN A C 1
ATOM 3520 O O . ASN A 1 435 ? 16.744 16.000 3.580 1.00 65.06 435 ASN A O 1
ATOM 3524 N N . ASP A 1 436 ? 16.418 16.223 1.370 1.00 67.62 436 ASP A N 1
ATOM 3525 C CA . ASP A 1 436 ? 15.180 16.992 1.468 1.00 67.62 436 ASP A CA 1
ATOM 3526 C C . ASP A 1 436 ? 13.951 16.076 1.447 1.00 67.62 436 ASP A C 1
ATOM 3528 O O . ASP A 1 436 ? 13.836 15.164 0.624 1.00 67.62 436 ASP A O 1
ATOM 3532 N N . ILE A 1 437 ? 13.002 16.337 2.348 1.00 77.00 437 ILE A N 1
ATOM 3533 C CA . ILE A 1 437 ? 11.699 15.663 2.366 1.00 77.00 437 ILE A CA 1
ATOM 3534 C C . ILE A 1 437 ? 10.737 16.439 1.469 1.00 77.00 437 ILE A C 1
ATOM 3536 O O . ILE A 1 437 ? 10.382 17.583 1.761 1.00 77.00 437 ILE A O 1
ATOM 3540 N N . TYR A 1 438 ? 10.282 15.794 0.399 1.00 79.31 438 TYR A N 1
ATOM 3541 C CA . TYR A 1 438 ? 9.242 16.309 -0.475 1.00 79.31 438 TYR A CA 1
ATOM 3542 C C . TYR A 1 438 ? 7.867 15.858 0.024 1.00 79.31 438 TYR A C 1
ATOM 3544 O O . TYR A 1 438 ? 7.653 14.680 0.312 1.00 79.31 438 TYR A O 1
ATOM 3552 N N . ILE A 1 439 ? 6.922 16.793 0.110 1.00 85.88 439 ILE A N 1
ATOM 3553 C CA . ILE A 1 439 ? 5.534 16.537 0.508 1.00 85.88 439 ILE A CA 1
ATOM 3554 C C . ILE A 1 439 ? 4.652 17.002 -0.648 1.00 85.88 439 ILE A C 1
ATOM 3556 O O . ILE A 1 439 ? 4.627 18.187 -0.975 1.00 85.88 439 ILE A O 1
ATOM 3560 N N . SER A 1 440 ? 3.961 16.062 -1.290 1.00 87.25 440 SER A N 1
ATOM 3561 C CA . SER A 1 440 ? 3.035 16.370 -2.384 1.00 87.25 440 SER A CA 1
ATOM 3562 C C . SER A 1 440 ? 1.737 17.008 -1.873 1.00 87.25 440 SER A C 1
ATOM 3564 O O . SER A 1 440 ? 1.415 16.968 -0.682 1.00 87.25 440 SER A O 1
ATOM 3566 N N . GLU A 1 441 ? 0.963 17.593 -2.788 1.00 88.06 441 GLU A N 1
ATOM 3567 C CA . GLU A 1 441 ? -0.377 18.098 -2.481 1.00 88.06 441 GLU A CA 1
ATOM 3568 C C . GLU A 1 441 ? -1.273 17.003 -1.885 1.00 88.06 441 GLU A C 1
ATOM 3570 O O . GLU A 1 441 ? -1.204 15.836 -2.278 1.00 88.06 441 GLU A O 1
ATOM 3575 N N . LYS A 1 442 ? -2.170 17.382 -0.968 1.00 82.81 442 LYS A N 1
ATOM 3576 C CA . LYS A 1 442 ? -3.172 16.460 -0.422 1.00 82.81 442 LYS A CA 1
ATOM 3577 C C . LYS A 1 442 ? -4.118 15.992 -1.540 1.00 82.81 442 LYS A C 1
ATOM 3579 O O . LYS A 1 442 ? -4.597 16.807 -2.327 1.00 82.81 442 LYS A O 1
ATOM 3584 N N . ILE A 1 443 ? -4.409 14.692 -1.585 1.00 83.50 443 ILE A N 1
ATOM 3585 C CA . ILE A 1 443 ? -5.457 14.133 -2.448 1.00 83.50 443 ILE A CA 1
ATOM 3586 C C . ILE A 1 443 ? -6.852 14.424 -1.866 1.00 83.50 443 ILE A C 1
ATOM 3588 O O . ILE A 1 443 ? -7.028 14.502 -0.647 1.00 83.50 443 ILE A O 1
ATOM 3592 N N . GLU A 1 444 ? -7.844 14.611 -2.734 1.00 85.38 444 GLU A N 1
ATOM 3593 C CA . GLU A 1 444 ? -9.240 14.731 -2.310 1.00 85.38 444 GLU A CA 1
ATOM 3594 C C . GLU A 1 444 ? -9.765 13.414 -1.726 1.00 85.38 444 GLU A C 1
ATOM 3596 O O . GLU A 1 444 ? -9.245 12.331 -1.997 1.00 85.38 444 GLU A O 1
ATOM 3601 N N . TYR A 1 445 ? -10.805 13.519 -0.900 1.00 90.44 445 TYR A N 1
ATOM 3602 C CA . TYR A 1 445 ? -11.458 12.362 -0.304 1.00 90.44 445 TYR A CA 1
ATOM 3603 C C . TYR A 1 445 ? -12.249 11.562 -1.343 1.00 90.44 445 TYR A C 1
ATOM 3605 O O . TYR A 1 445 ? -12.877 12.127 -2.235 1.00 90.44 445 TYR A O 1
ATOM 3613 N N . ILE A 1 446 ? -12.266 10.239 -1.191 1.00 87.44 446 ILE A N 1
ATOM 3614 C CA . ILE A 1 446 ? -12.983 9.313 -2.070 1.00 87.44 446 ILE A CA 1
ATOM 3615 C C . ILE A 1 446 ? -14.489 9.504 -1.867 1.00 87.44 446 ILE A C 1
ATOM 3617 O O . ILE A 1 446 ? -15.060 9.021 -0.891 1.00 87.44 446 ILE A O 1
ATOM 3621 N N . GLU A 1 447 ? -15.127 10.254 -2.762 1.00 85.19 447 GLU A N 1
ATOM 3622 C CA . GLU A 1 447 ? -16.547 10.613 -2.657 1.00 85.19 447 GLU A CA 1
ATOM 3623 C C . GLU A 1 447 ? -17.482 9.407 -2.815 1.00 85.19 447 GLU A C 1
ATOM 3625 O O . GLU A 1 447 ? -18.366 9.202 -1.985 1.00 85.19 447 GLU A O 1
ATOM 3630 N N . ASN A 1 448 ? -17.262 8.579 -3.842 1.00 83.31 448 ASN A N 1
ATOM 3631 C CA . ASN A 1 448 ? -18.016 7.344 -4.040 1.00 83.31 448 ASN A CA 1
ATOM 3632 C C . ASN A 1 448 ? -17.268 6.153 -3.427 1.00 83.31 448 ASN A C 1
ATOM 3634 O O . ASN A 1 448 ? -16.324 5.638 -4.027 1.00 83.31 448 ASN A O 1
ATOM 3638 N N . LEU A 1 449 ? -17.707 5.702 -2.251 1.00 84.75 449 LEU A N 1
ATOM 3639 C CA . LEU A 1 449 ? -17.118 4.544 -1.576 1.00 84.75 449 LEU A CA 1
ATOM 3640 C C . LEU A 1 449 ? -17.528 3.196 -2.200 1.00 84.75 449 LEU A C 1
ATOM 3642 O O . LEU A 1 449 ? -16.801 2.228 -2.009 1.00 84.75 449 LEU A O 1
ATOM 3646 N N . ASP A 1 450 ? -18.612 3.124 -2.984 1.00 79.50 450 ASP A N 1
ATOM 3647 C CA . ASP A 1 450 ? -19.006 1.895 -3.705 1.00 79.50 450 ASP A CA 1
ATOM 3648 C C . ASP A 1 450 ? -18.070 1.585 -4.887 1.00 79.50 450 ASP A C 1
ATOM 3650 O O . ASP A 1 450 ? -18.078 0.479 -5.419 1.00 79.50 450 ASP A O 1
ATOM 3654 N N . ALA A 1 451 ? -17.239 2.548 -5.301 1.00 76.12 451 ALA A N 1
ATOM 3655 C CA . ALA A 1 451 ? -16.194 2.332 -6.302 1.00 76.12 451 ALA A CA 1
ATOM 3656 C C . ALA A 1 451 ? -14.969 1.573 -5.748 1.00 76.12 451 ALA A C 1
ATOM 3658 O O . ALA A 1 451 ? -14.058 1.249 -6.514 1.00 76.12 451 ALA A O 1
ATOM 3659 N N . LEU A 1 452 ? -14.918 1.323 -4.434 1.00 74.44 452 LEU A N 1
ATOM 3660 C CA . LEU A 1 452 ? -13.884 0.510 -3.802 1.00 74.44 452 LEU A CA 1
ATOM 3661 C C . LEU A 1 452 ? -14.248 -0.983 -3.885 1.00 74.44 452 LEU A C 1
ATOM 3663 O O . LEU A 1 452 ? -15.423 -1.333 -3.768 1.00 74.44 452 LEU A O 1
ATOM 3667 N N . PRO A 1 453 ? -13.263 -1.880 -4.071 1.00 69.19 453 PRO A N 1
ATOM 3668 C CA . PRO A 1 453 ? -13.516 -3.314 -4.047 1.00 69.19 453 PRO A CA 1
ATOM 3669 C C . PRO A 1 453 ? -13.957 -3.774 -2.650 1.00 69.19 453 PRO A C 1
ATOM 3671 O O . PRO A 1 453 ? -13.590 -3.173 -1.637 1.00 69.19 453 PRO A O 1
ATOM 3674 N N . LEU A 1 454 ? -14.688 -4.891 -2.604 1.00 73.38 454 LEU A N 1
ATOM 3675 C CA . LEU A 1 454 ? -14.943 -5.625 -1.361 1.00 73.38 454 LEU A CA 1
ATOM 3676 C C . LEU A 1 454 ? -13.618 -6.070 -0.718 1.00 73.38 454 LEU A C 1
ATOM 3678 O O . LEU A 1 454 ? -12.608 -6.217 -1.415 1.00 73.38 454 LEU A O 1
ATOM 3682 N N . GLN A 1 455 ? -13.608 -6.315 0.597 1.00 71.31 455 GLN A N 1
ATOM 3683 C CA . GLN A 1 455 ? -12.395 -6.744 1.296 1.00 71.31 455 GLN A CA 1
ATOM 3684 C C . GLN A 1 455 ? -11.766 -7.993 0.665 1.00 71.31 455 GLN A C 1
ATOM 3686 O O . GLN A 1 455 ? -12.401 -9.039 0.511 1.00 71.31 455 GLN A O 1
ATOM 3691 N N . ALA A 1 456 ? -10.477 -7.878 0.339 1.00 65.25 456 ALA A N 1
ATOM 3692 C CA . ALA A 1 456 ? -9.680 -8.966 -0.203 1.00 65.25 456 ALA A CA 1
ATOM 3693 C C . ALA A 1 456 ? -9.407 -10.021 0.881 1.00 65.25 456 ALA A C 1
ATOM 3695 O O . ALA A 1 456 ? -8.507 -9.878 1.710 1.00 65.25 456 ALA A O 1
ATOM 3696 N N . ILE A 1 457 ? -10.188 -11.095 0.855 1.00 58.91 457 ILE A N 1
ATOM 3697 C CA . ILE A 1 457 ? -10.007 -12.289 1.684 1.00 58.91 457 ILE A CA 1
ATOM 3698 C C . ILE A 1 457 ? -9.372 -13.421 0.868 1.00 58.91 457 ILE A C 1
ATOM 3700 O O . ILE A 1 457 ? -9.629 -13.553 -0.326 1.00 58.91 457 ILE A O 1
ATOM 3704 N N . GLY A 1 458 ? -8.520 -14.222 1.516 1.00 54.22 458 GLY A N 1
ATOM 3705 C CA . GLY A 1 458 ? -7.686 -15.254 0.875 1.00 54.22 458 GLY A CA 1
ATOM 3706 C C . GLY A 1 458 ? -6.173 -15.026 1.004 1.00 54.22 458 GLY A C 1
ATOM 3707 O O . GLY A 1 458 ? -5.404 -15.944 0.749 1.00 54.22 458 GLY A O 1
ATOM 3708 N N . ILE A 1 459 ? -5.740 -13.837 1.444 1.00 51.69 459 ILE A N 1
ATOM 3709 C CA . ILE A 1 459 ? -4.336 -13.546 1.817 1.00 51.69 459 ILE A CA 1
ATOM 3710 C C . ILE A 1 459 ? -4.109 -13.770 3.325 1.00 51.69 459 ILE A C 1
ATOM 3712 O O . ILE A 1 459 ? -3.010 -14.102 3.761 1.00 51.69 459 ILE A O 1
ATOM 3716 N N . ILE A 1 460 ? -5.163 -13.594 4.127 1.00 55.81 460 ILE A N 1
ATOM 3717 C CA . ILE A 1 460 ? -5.167 -13.831 5.572 1.00 55.81 460 ILE A CA 1
ATOM 3718 C C . ILE A 1 460 ? -5.748 -15.206 5.899 1.00 55.81 460 ILE A C 1
ATOM 3720 O O . ILE A 1 460 ? -6.716 -15.640 5.278 1.00 55.81 460 ILE A O 1
ATOM 3724 N N . ASP A 1 461 ? -5.167 -15.851 6.905 1.00 66.50 461 ASP A N 1
ATOM 3725 C CA . ASP A 1 461 ? -5.631 -17.106 7.497 1.00 66.50 461 ASP A CA 1
ATOM 3726 C C . ASP A 1 461 ? -6.728 -16.809 8.541 1.00 66.50 461 ASP A C 1
ATOM 3728 O O . ASP A 1 461 ? -6.405 -16.236 9.587 1.00 66.50 461 ASP A O 1
ATOM 3732 N N . PRO A 1 462 ? -8.009 -17.152 8.288 1.00 64.44 462 PRO A N 1
ATOM 3733 C CA . PRO A 1 462 ? -9.110 -16.796 9.180 1.00 64.44 462 PRO A CA 1
ATOM 3734 C C . PRO A 1 462 ? -9.014 -17.414 10.576 1.00 64.44 462 PRO A C 1
ATOM 3736 O O . PRO A 1 462 ? -9.490 -16.803 11.530 1.00 64.44 462 PRO A O 1
ATOM 3739 N N . GLU A 1 463 ? -8.388 -18.587 10.723 1.00 69.25 463 GLU A N 1
ATOM 3740 C CA . GLU A 1 463 ? -8.325 -19.307 12.004 1.00 69.25 463 GLU A CA 1
ATOM 3741 C C . GLU A 1 463 ? -7.461 -18.575 13.042 1.00 69.25 463 GLU A C 1
ATOM 3743 O O . GLU A 1 463 ? -7.639 -18.746 14.249 1.00 69.25 463 GLU A O 1
ATOM 3748 N N . LYS A 1 464 ? -6.555 -17.700 12.584 1.00 71.69 464 LYS A N 1
ATOM 3749 C CA . LYS A 1 464 ? -5.688 -16.875 13.439 1.00 71.69 464 LYS A CA 1
ATOM 3750 C C . LYS A 1 464 ? -6.373 -15.627 14.006 1.00 71.69 464 LYS A C 1
ATOM 3752 O O . LYS A 1 464 ? -5.792 -14.970 14.872 1.00 71.69 464 LYS A O 1
ATOM 3757 N N . TYR A 1 465 ? -7.575 -15.281 13.543 1.00 66.06 465 TYR A N 1
ATOM 3758 C CA . TYR A 1 465 ? -8.277 -14.054 13.928 1.00 66.06 465 TYR A CA 1
ATOM 3759 C C . TYR A 1 465 ? -9.626 -14.351 14.594 1.00 66.06 465 TYR A C 1
ATOM 3761 O O . TYR A 1 465 ? -10.232 -15.404 14.421 1.00 66.06 465 TYR A O 1
ATOM 3769 N N . SER A 1 466 ? -10.103 -13.421 15.427 1.00 57.91 466 SER A N 1
ATOM 3770 C CA . SER A 1 466 ? -11.318 -13.650 16.216 1.00 57.91 466 SER A CA 1
ATOM 3771 C C . SER A 1 466 ? -12.574 -13.757 15.342 1.00 57.91 466 SER A C 1
ATOM 3773 O O . SER A 1 466 ? -12.696 -13.044 14.354 1.00 57.91 466 SER A O 1
ATOM 3775 N N . THR A 1 467 ? -13.548 -14.553 15.794 1.00 57.44 467 THR A N 1
ATOM 3776 C CA . THR A 1 467 ? -14.798 -14.956 15.100 1.00 57.44 467 THR A CA 1
ATOM 3777 C C . THR A 1 467 ? -15.698 -13.877 14.457 1.00 57.44 467 THR A C 1
ATOM 3779 O O . THR A 1 467 ? -16.717 -14.245 13.872 1.00 57.44 467 THR A O 1
ATOM 3782 N N . ALA A 1 468 ? -15.395 -12.581 14.562 1.00 69.38 468 ALA A N 1
ATOM 3783 C CA . ALA A 1 468 ? -16.167 -11.500 13.949 1.00 69.38 468 ALA A CA 1
ATOM 3784 C C . ALA A 1 468 ? -15.304 -10.694 12.968 1.00 69.38 468 ALA A C 1
ATOM 3786 O O . ALA A 1 468 ? -14.268 -10.155 13.357 1.00 69.38 468 ALA A O 1
ATOM 3787 N N . PHE A 1 469 ? -15.754 -10.580 11.716 1.00 82.25 469 PHE A N 1
ATOM 3788 C CA . PHE A 1 469 ? -15.069 -9.786 10.694 1.00 82.25 469 PHE A CA 1
ATOM 3789 C C . PHE A 1 469 ? -15.449 -8.304 10.777 1.00 82.25 469 PHE A C 1
ATOM 3791 O O . PHE A 1 469 ? -16.531 -7.943 11.246 1.00 82.25 469 PHE A O 1
ATOM 3798 N N . THR A 1 470 ? -14.553 -7.427 10.333 1.00 88.19 470 THR A N 1
ATOM 3799 C CA . THR A 1 470 ? -14.757 -5.974 10.365 1.00 88.19 470 THR A CA 1
ATOM 3800 C C . THR A 1 470 ? -15.271 -5.438 9.035 1.00 88.19 470 THR A C 1
ATOM 3802 O O . THR A 1 470 ? -14.916 -5.945 7.976 1.00 88.19 470 THR A O 1
ATOM 3805 N N . LEU A 1 471 ? -16.078 -4.382 9.085 1.00 90.69 471 LEU A N 1
ATOM 3806 C CA . LEU A 1 471 ? -16.597 -3.661 7.924 1.00 90.69 471 LEU A CA 1
ATOM 3807 C C . LEU A 1 471 ? -16.414 -2.157 8.121 1.00 90.69 471 LEU A C 1
ATOM 3809 O O . LEU A 1 471 ? -16.669 -1.633 9.205 1.00 90.69 471 LEU A O 1
ATOM 3813 N N . ILE A 1 472 ? -16.036 -1.461 7.051 1.00 92.88 472 ILE A N 1
ATOM 3814 C CA . ILE A 1 472 ? -16.110 0.000 6.955 1.00 92.88 472 ILE A CA 1
ATOM 3815 C C . ILE A 1 472 ? -17.181 0.312 5.908 1.00 92.88 472 ILE A C 1
ATOM 3817 O O . ILE A 1 472 ? -17.021 0.014 4.721 1.00 92.88 472 ILE A O 1
ATOM 3821 N N . THR A 1 473 ? -18.297 0.877 6.362 1.00 95.12 473 THR A N 1
ATOM 3822 C CA . THR A 1 473 ? -19.473 1.191 5.538 1.00 95.12 473 THR A CA 1
ATOM 3823 C C . THR A 1 473 ? -19.653 2.692 5.305 1.00 95.12 473 THR A C 1
ATOM 3825 O O . THR A 1 473 ? -20.346 3.103 4.373 1.00 95.12 473 THR A O 1
ATOM 3828 N N . SER A 1 474 ? -18.974 3.524 6.095 1.00 95.44 474 SER A N 1
ATOM 3829 C CA . SER A 1 474 ? -18.845 4.964 5.878 1.00 95.44 474 SER A CA 1
ATOM 3830 C C . SER A 1 474 ? -17.494 5.499 6.357 1.00 95.44 474 SER A C 1
ATOM 3832 O O . SER A 1 474 ? -16.765 4.835 7.092 1.00 95.44 474 SER A O 1
ATOM 3834 N N . ARG A 1 475 ? -17.143 6.707 5.908 1.00 94.06 475 ARG A N 1
ATOM 3835 C CA . ARG A 1 475 ? -15.940 7.442 6.310 1.00 94.06 475 ARG A CA 1
ATOM 3836 C C . ARG A 1 475 ? -16.283 8.894 6.611 1.00 94.06 475 ARG A C 1
ATOM 3838 O O . ARG A 1 475 ? -16.992 9.545 5.838 1.00 94.06 475 ARG A O 1
ATOM 3845 N N . GLY A 1 476 ? -15.712 9.407 7.698 1.00 91.06 476 GLY A N 1
ATOM 3846 C CA . GLY A 1 476 ? -15.939 10.767 8.169 1.00 91.06 476 GLY A CA 1
ATOM 3847 C C . GLY A 1 476 ? -17.180 10.872 9.053 1.00 91.06 476 GLY A C 1
ATOM 3848 O O . GLY A 1 476 ? -18.095 10.054 9.001 1.00 91.06 476 GLY A O 1
ATOM 3849 N N . CYS A 1 477 ? -17.219 11.914 9.883 1.00 90.50 477 CYS A N 1
ATOM 3850 C CA . CYS A 1 477 ? -18.247 12.092 10.907 1.00 90.50 477 CYS A CA 1
ATOM 3851 C C . CYS A 1 477 ? -18.770 13.536 10.905 1.00 90.50 477 CYS A C 1
ATOM 3853 O O . CYS A 1 477 ? -17.954 14.458 10.960 1.00 90.50 477 CYS A O 1
ATOM 3855 N N . PRO A 1 478 ? -20.097 13.777 10.958 1.00 89.00 478 PRO A N 1
ATOM 3856 C CA . PRO A 1 478 ? -20.644 15.135 11.056 1.00 89.00 478 PRO A CA 1
ATOM 3857 C C . PRO A 1 478 ? -20.302 15.843 12.386 1.00 89.00 478 PRO A C 1
ATOM 3859 O O . PRO A 1 478 ? -20.552 17.038 12.542 1.00 89.00 478 PRO A O 1
ATOM 3862 N N . GLY A 1 479 ? -19.731 15.131 13.365 1.00 87.19 479 GLY A N 1
ATOM 3863 C CA . GLY A 1 479 ? -19.328 15.680 14.659 1.00 87.19 479 GLY A CA 1
ATOM 3864 C C . GLY A 1 479 ? -18.109 16.612 14.594 1.00 87.19 479 GLY A C 1
ATOM 3865 O O . GLY A 1 479 ? -17.122 16.347 13.909 1.00 87.19 479 GLY A O 1
ATOM 3866 N N . ASN A 1 480 ? -18.138 17.684 15.393 1.00 85.31 480 ASN A N 1
ATOM 3867 C CA . ASN A 1 480 ? -17.058 18.675 15.523 1.00 85.31 480 ASN A CA 1
ATOM 3868 C C . ASN A 1 480 ? -16.185 18.470 16.785 1.00 85.31 480 ASN A C 1
ATOM 3870 O O . ASN A 1 480 ? -15.664 19.428 17.348 1.00 85.31 480 ASN A O 1
ATOM 3874 N N . CYS A 1 481 ? -16.025 17.221 17.237 1.00 80.06 481 CYS A N 1
ATOM 3875 C CA . CYS A 1 481 ? -15.253 16.875 18.436 1.00 80.06 481 CYS A CA 1
ATOM 3876 C C . CYS A 1 481 ? -13.767 17.256 18.291 1.00 80.06 481 CYS A C 1
ATOM 3878 O O . CYS A 1 481 ? -13.085 16.744 17.403 1.00 80.06 481 CYS A O 1
ATOM 3880 N N . VAL A 1 482 ? -13.245 18.089 19.199 1.00 75.50 482 VAL A N 1
ATOM 3881 C CA . VAL A 1 482 ? -11.902 18.705 19.072 1.00 75.50 482 VAL A CA 1
ATOM 3882 C C . VAL A 1 482 ? -10.727 17.730 19.238 1.00 75.50 482 VAL A C 1
ATOM 3884 O O . VAL A 1 482 ? -9.608 18.049 18.859 1.00 75.50 482 VAL A O 1
ATOM 3887 N N . TYR A 1 483 ? -10.977 16.545 19.796 1.00 70.44 483 TYR A N 1
ATOM 3888 C CA . TYR A 1 483 ? -9.978 15.501 20.068 1.00 70.44 483 TYR A CA 1
ATOM 3889 C C . TYR A 1 483 ? -9.962 14.376 19.014 1.00 70.44 483 TYR A C 1
ATOM 3891 O O . TYR A 1 483 ? -9.204 13.417 19.141 1.00 70.44 483 TYR A O 1
ATOM 3899 N N . CYS A 1 484 ? -10.852 14.419 18.016 1.00 77.00 484 CYS A N 1
ATOM 3900 C CA . CYS A 1 484 ? -11.131 13.266 17.162 1.00 77.00 484 CYS A CA 1
ATOM 3901 C C . CYS A 1 484 ? -10.119 13.124 16.011 1.00 77.00 484 CYS A C 1
ATOM 3903 O O . CYS A 1 484 ? -10.187 13.850 15.019 1.00 77.00 484 CYS A O 1
ATOM 3905 N N . ALA A 1 485 ? -9.236 12.125 16.106 1.00 78.31 485 ALA A N 1
ATOM 3906 C CA . ALA A 1 485 ? -8.286 11.786 15.043 1.00 78.31 485 ALA A CA 1
ATOM 3907 C C . ALA A 1 485 ? -8.973 11.366 13.728 1.00 78.31 485 ALA A C 1
ATOM 3909 O O . ALA A 1 485 ? -8.496 11.723 12.653 1.00 78.31 485 ALA A O 1
ATOM 3910 N N . SER A 1 486 ? -10.120 10.676 13.790 1.00 80.19 486 SER A N 1
ATOM 3911 C CA . SER A 1 486 ? -10.835 10.251 12.576 1.00 80.19 486 SER A CA 1
ATOM 3912 C C . SER A 1 486 ? -11.359 11.435 11.756 1.00 80.19 486 SER A C 1
ATOM 3914 O O . SER A 1 486 ? -11.237 11.440 10.537 1.00 80.19 486 SER A O 1
ATOM 3916 N N . ARG A 1 487 ? -11.810 12.522 12.402 1.00 83.31 487 ARG A N 1
ATOM 3917 C CA . ARG A 1 487 ? -12.152 13.775 11.705 1.00 83.31 487 ARG A CA 1
ATOM 3918 C C . ARG A 1 487 ? -10.951 14.358 10.952 1.00 83.31 487 ARG A C 1
ATOM 3920 O O . ARG A 1 487 ? -11.117 14.854 9.840 1.00 83.31 487 ARG A O 1
ATOM 3927 N N . ALA A 1 488 ? -9.761 14.325 11.553 1.00 79.88 488 ALA A N 1
ATOM 3928 C CA . ALA A 1 488 ? -8.540 14.821 10.921 1.00 79.88 488 ALA A CA 1
ATOM 3929 C C . ALA A 1 488 ? -8.093 13.934 9.742 1.00 79.88 488 ALA A C 1
ATOM 3931 O O . ALA A 1 488 ? -7.545 14.445 8.766 1.00 79.88 488 ALA A O 1
ATOM 3932 N N . LEU A 1 489 ? -8.365 12.626 9.816 1.00 83.81 489 LEU A N 1
ATOM 3933 C CA . LEU A 1 489 ? -8.048 11.661 8.767 1.00 83.81 489 LEU A CA 1
ATOM 3934 C C . LEU A 1 489 ? -9.079 11.704 7.630 1.00 83.81 489 LEU A C 1
ATOM 3936 O O . LEU A 1 489 ? -8.730 12.062 6.510 1.00 83.81 489 LEU A O 1
ATOM 3940 N N . SER A 1 490 ? -10.343 11.408 7.933 1.00 85.75 490 SER A N 1
ATOM 3941 C CA . SER A 1 490 ? -11.440 11.107 6.996 1.00 85.75 490 SER A CA 1
ATOM 3942 C C . SER A 1 490 ? -12.353 12.296 6.664 1.00 85.75 490 SER A C 1
ATOM 3944 O O . SER A 1 490 ? -13.219 12.177 5.792 1.00 85.75 490 SER A O 1
ATOM 3946 N N . GLY A 1 491 ? -12.179 13.430 7.351 1.00 86.44 491 GLY A N 1
ATOM 3947 C CA . GLY A 1 491 ? -12.984 14.642 7.190 1.00 86.44 491 GLY A CA 1
ATOM 3948 C C . GLY A 1 491 ? -14.273 14.671 8.025 1.00 86.44 491 GLY A C 1
ATOM 3949 O O . GLY A 1 491 ? -14.590 13.758 8.788 1.00 86.44 491 GLY A O 1
ATOM 3950 N N . ASN A 1 492 ? -15.031 15.764 7.885 1.00 87.75 492 ASN A N 1
ATOM 3951 C CA . ASN A 1 492 ? -16.322 15.976 8.555 1.00 87.75 492 ASN A CA 1
ATOM 3952 C C . ASN A 1 492 ? -17.549 15.688 7.667 1.00 87.75 492 ASN A C 1
ATOM 3954 O O . ASN A 1 492 ? -18.684 15.741 8.140 1.00 87.75 492 ASN A O 1
ATOM 3958 N N . LYS A 1 493 ? -17.334 15.418 6.376 1.00 90.94 493 LYS A N 1
ATOM 3959 C CA . LYS A 1 493 ? -18.379 15.012 5.437 1.00 90.94 493 LYS A CA 1
ATOM 3960 C C . LYS A 1 493 ? -18.623 13.513 5.594 1.00 90.94 493 LYS A C 1
ATOM 3962 O O . LYS A 1 493 ? -17.693 12.729 5.440 1.00 90.94 493 LYS A O 1
ATOM 3967 N N . TYR A 1 494 ? -19.864 13.134 5.889 1.00 93.00 494 TYR A N 1
ATOM 3968 C CA . TYR A 1 494 ? -20.271 11.733 5.967 1.00 93.00 494 TYR A CA 1
ATOM 3969 C C . TYR A 1 494 ? -20.373 11.149 4.552 1.00 93.00 494 TYR A C 1
ATOM 3971 O O . TYR A 1 494 ? -21.296 11.488 3.811 1.00 93.00 494 TYR A O 1
ATOM 3979 N N . ARG A 1 495 ? -19.406 10.311 4.171 1.00 93.94 495 ARG A N 1
ATOM 3980 C CA . ARG A 1 495 ? -19.387 9.568 2.901 1.00 93.94 495 ARG A CA 1
ATOM 3981 C C . ARG A 1 495 ? -19.719 8.118 3.208 1.00 93.94 495 ARG A C 1
ATOM 3983 O O . ARG A 1 495 ? -19.170 7.569 4.157 1.00 93.94 495 ARG A O 1
ATOM 3990 N N . MET A 1 496 ? -20.616 7.498 2.454 1.00 92.81 496 MET A N 1
ATOM 3991 C CA . MET A 1 496 ? -21.161 6.177 2.782 1.00 92.81 496 MET A CA 1
ATOM 3992 C C . MET A 1 496 ? -21.272 5.294 1.546 1.00 92.81 496 MET A C 1
ATOM 3994 O O . MET A 1 496 ? -21.394 5.799 0.433 1.00 92.81 496 MET A O 1
ATOM 3998 N N . ARG A 1 497 ? -21.250 3.985 1.779 1.00 89.88 497 ARG A N 1
ATOM 3999 C CA . ARG A 1 497 ? -21.582 2.960 0.791 1.00 89.88 497 ARG A CA 1
ATOM 4000 C C . ARG A 1 497 ? -23.096 2.773 0.701 1.00 89.88 497 ARG A C 1
ATOM 4002 O O . ARG A 1 497 ? -23.814 3.073 1.665 1.00 89.88 497 ARG A O 1
ATOM 4009 N N . SER A 1 498 ? -23.590 2.298 -0.439 1.00 86.94 498 SER A N 1
ATOM 4010 C CA . SER A 1 498 ? -24.997 1.906 -0.587 1.00 86.94 498 SER A CA 1
ATOM 4011 C C . SER A 1 498 ? -25.333 0.714 0.311 1.00 86.94 498 SER A C 1
ATOM 4013 O O . SER A 1 498 ? -24.469 -0.080 0.689 1.00 86.94 498 SER A O 1
ATOM 4015 N N . ALA A 1 499 ? -26.608 0.590 0.684 1.00 84.06 499 ALA A N 1
ATOM 4016 C CA . ALA A 1 499 ? -27.056 -0.509 1.533 1.00 84.06 499 ALA A CA 1
ATOM 4017 C C . ALA A 1 499 ? -26.840 -1.864 0.837 1.00 84.06 499 ALA A C 1
ATOM 4019 O O . ALA A 1 499 ? -26.401 -2.815 1.474 1.00 84.06 499 ALA A O 1
ATOM 4020 N N . GLU A 1 500 ? -27.071 -1.921 -0.473 1.00 82.38 500 GLU A N 1
ATOM 4021 C CA . GLU A 1 500 ? -26.805 -3.061 -1.345 1.00 82.38 500 GLU A CA 1
ATOM 4022 C C . GLU A 1 500 ? -25.337 -3.486 -1.279 1.00 82.38 500 GLU A C 1
ATOM 4024 O O . GLU A 1 500 ? -25.053 -4.634 -0.947 1.00 82.38 500 GLU A O 1
ATOM 4029 N N . ASN A 1 501 ? -24.404 -2.558 -1.513 1.00 83.25 501 ASN A N 1
ATOM 4030 C CA . ASN A 1 501 ? -22.970 -2.851 -1.538 1.00 83.25 501 ASN A CA 1
ATOM 4031 C C . ASN A 1 501 ? -22.455 -3.374 -0.178 1.00 83.25 501 ASN A C 1
ATOM 4033 O O . ASN A 1 501 ? -21.624 -4.282 -0.135 1.00 83.25 501 ASN A O 1
ATOM 4037 N N . ILE A 1 502 ? -23.006 -2.871 0.934 1.00 86.75 502 ILE A N 1
ATOM 4038 C CA . ILE A 1 502 ? -22.717 -3.367 2.292 1.00 86.75 502 ILE A CA 1
ATOM 4039 C C . ILE A 1 502 ? -23.269 -4.787 2.497 1.00 86.75 502 ILE A C 1
ATOM 4041 O O . ILE A 1 502 ? -22.576 -5.646 3.042 1.00 86.75 502 ILE A O 1
ATOM 4045 N N . ILE A 1 503 ? -24.510 -5.049 2.077 1.00 82.88 503 ILE A N 1
ATOM 4046 C CA . ILE A 1 503 ? -25.165 -6.358 2.230 1.00 82.88 503 ILE A CA 1
ATOM 4047 C C . ILE A 1 503 ? -24.471 -7.426 1.374 1.00 82.88 503 ILE A C 1
ATOM 4049 O O . ILE A 1 503 ? -24.262 -8.540 1.856 1.00 82.88 503 ILE A O 1
ATOM 4053 N N . CYS A 1 504 ? -24.044 -7.080 0.156 1.00 75.69 504 CYS A N 1
ATOM 4054 C CA . CYS A 1 504 ? -23.231 -7.951 -0.691 1.00 75.69 504 CYS A CA 1
ATOM 4055 C C . CYS A 1 504 ? -21.927 -8.363 0.009 1.00 75.69 504 CYS A C 1
ATOM 4057 O O . CYS A 1 504 ? -21.565 -9.539 -0.022 1.00 75.69 504 CYS A O 1
ATOM 4059 N N . GLU A 1 505 ? -21.249 -7.433 0.693 1.00 82.00 505 GLU A N 1
ATOM 4060 C CA . GLU A 1 505 ? -20.032 -7.756 1.443 1.00 82.00 505 GLU A CA 1
ATOM 4061 C C . GLU A 1 505 ? -20.300 -8.597 2.695 1.00 82.00 505 GLU A C 1
ATOM 4063 O O . GLU A 1 505 ? -19.575 -9.560 2.933 1.00 82.00 505 GLU A O 1
ATOM 4068 N N . ILE A 1 506 ? -21.347 -8.280 3.471 1.00 84.62 506 ILE A N 1
ATOM 4069 C CA . ILE A 1 506 ? -21.760 -9.092 4.629 1.00 84.62 506 ILE A CA 1
ATOM 4070 C C . ILE A 1 506 ? -21.977 -10.538 4.189 1.00 84.62 506 ILE A C 1
ATOM 4072 O O . ILE A 1 506 ? -21.409 -11.444 4.790 1.00 84.62 506 ILE A O 1
ATOM 4076 N N . TYR A 1 507 ? -22.745 -10.752 3.120 1.00 79.19 507 TYR A N 1
ATOM 4077 C CA . TYR A 1 507 ? -23.032 -12.084 2.600 1.00 79.19 507 TYR A CA 1
ATOM 4078 C C . TYR A 1 507 ? -21.757 -12.795 2.113 1.00 79.19 507 TYR A C 1
ATOM 4080 O O . TYR A 1 507 ? -21.476 -13.916 2.537 1.00 79.19 507 TYR A O 1
ATOM 4088 N N . PHE A 1 508 ? -20.933 -12.126 1.299 1.00 77.69 508 PHE A N 1
ATOM 4089 C CA . PHE A 1 508 ? -19.667 -12.668 0.790 1.00 77.69 508 PHE A CA 1
ATOM 4090 C C . PHE A 1 508 ? -18.697 -13.086 1.909 1.00 77.69 508 PHE A C 1
ATOM 4092 O O . PHE A 1 508 ? -18.186 -14.211 1.901 1.00 77.69 508 PHE A O 1
ATOM 4099 N N . LEU A 1 509 ? -18.470 -12.214 2.896 1.00 78.19 509 LEU A N 1
ATOM 4100 C CA . LEU A 1 509 ? -17.595 -12.496 4.035 1.00 78.19 509 LEU A CA 1
ATOM 4101 C C . LEU A 1 509 ? -18.188 -13.572 4.950 1.00 78.19 509 LEU A C 1
ATOM 4103 O O . LEU A 1 509 ? -17.455 -14.441 5.421 1.00 78.19 509 LEU A O 1
ATOM 4107 N N . SER A 1 510 ? -19.505 -13.568 5.166 1.00 80.12 510 SER A N 1
ATOM 4108 C CA . SER A 1 510 ? -20.165 -14.572 5.999 1.00 80.12 510 SER A CA 1
ATOM 4109 C C . SER A 1 510 ? -20.065 -15.984 5.442 1.00 80.12 510 SER A C 1
ATOM 4111 O O . SER A 1 510 ? -19.868 -16.920 6.220 1.00 80.12 510 SER A O 1
ATOM 4113 N N . GLU A 1 511 ? -20.170 -16.139 4.123 1.00 77.44 511 GLU A N 1
ATOM 4114 C CA . GLU A 1 511 ? -19.988 -17.419 3.438 1.00 77.44 511 GLU A CA 1
ATOM 4115 C C . GLU A 1 511 ? -18.531 -17.881 3.474 1.00 77.44 511 GLU A C 1
ATOM 4117 O O . GLU A 1 511 ? -18.252 -19.036 3.786 1.00 77.44 511 GLU A O 1
ATOM 4122 N N . LYS A 1 512 ? -17.579 -16.983 3.198 1.00 74.94 512 LYS A N 1
ATOM 4123 C CA . LYS A 1 512 ? -16.160 -17.352 3.106 1.00 74.94 512 LYS A CA 1
ATOM 4124 C C . LYS A 1 512 ? -15.473 -17.566 4.455 1.00 74.94 512 LYS A C 1
ATOM 4126 O O . LYS A 1 512 ? -14.527 -18.342 4.520 1.00 74.94 512 LYS A O 1
ATOM 4131 N N . LEU A 1 513 ? -15.934 -16.902 5.514 1.00 76.12 513 LEU A N 1
ATOM 4132 C CA . LEU A 1 513 ? -15.390 -17.031 6.872 1.00 76.12 513 LEU A CA 1
ATOM 4133 C C . LEU A 1 513 ? -16.234 -17.957 7.765 1.00 76.12 513 LEU A C 1
ATOM 4135 O O . LEU A 1 513 ? -15.949 -18.073 8.955 1.00 76.12 513 LEU A O 1
ATOM 4139 N N . ASN A 1 514 ? -17.296 -18.568 7.218 1.00 79.00 514 ASN A N 1
ATOM 4140 C CA . ASN A 1 514 ? -18.281 -19.386 7.937 1.00 79.00 514 ASN A CA 1
ATOM 4141 C C . ASN A 1 514 ? -18.753 -18.750 9.266 1.00 79.00 514 ASN A C 1
ATOM 4143 O O . ASN A 1 514 ? -18.899 -19.409 10.296 1.00 79.00 514 ASN A O 1
ATOM 4147 N N . SER A 1 515 ? -18.957 -17.430 9.256 1.00 82.06 515 SER A N 1
ATOM 4148 C CA . SER A 1 515 ? -19.341 -16.656 10.438 1.00 82.06 515 SER A CA 1
ATOM 4149 C C . SER A 1 515 ? -20.476 -15.702 10.111 1.00 82.06 515 SER A C 1
ATOM 4151 O O . SER A 1 515 ? -20.439 -14.975 9.123 1.00 82.06 515 SER A O 1
ATOM 4153 N N . ARG A 1 516 ? -21.487 -15.654 10.978 1.00 87.50 516 ARG A N 1
ATOM 4154 C CA . ARG A 1 516 ? -22.582 -14.673 10.896 1.00 87.50 516 ARG A CA 1
ATOM 4155 C C . ARG A 1 516 ? -22.378 -13.485 11.849 1.00 87.50 516 ARG A C 1
ATOM 4157 O O . ARG A 1 516 ? -23.328 -12.763 12.148 1.00 87.50 516 ARG A O 1
ATOM 4164 N N . LYS A 1 517 ? -21.144 -13.288 12.340 1.00 90.00 517 LYS A N 1
ATOM 4165 C CA . LYS A 1 517 ? -20.763 -12.206 13.260 1.00 90.00 517 LYS A CA 1
ATOM 4166 C C . LYS A 1 517 ? -19.904 -11.150 12.576 1.00 90.00 517 LYS A C 1
ATOM 4168 O O . LYS A 1 517 ? -18.875 -11.489 11.996 1.00 90.00 517 LYS A O 1
ATOM 4173 N N . PHE A 1 518 ? -20.272 -9.877 12.720 1.00 90.75 518 PHE A N 1
ATOM 4174 C CA . PHE A 1 518 ? -19.479 -8.766 12.186 1.00 90.75 518 PHE A CA 1
ATOM 4175 C C . PHE A 1 518 ? -19.503 -7.499 13.054 1.00 90.75 518 PHE A C 1
ATOM 4177 O O . PHE A 1 518 ? -20.375 -7.298 13.902 1.00 90.75 518 PHE A O 1
ATOM 4184 N N . LEU A 1 519 ? -18.514 -6.634 12.843 1.00 92.31 519 LEU A N 1
ATOM 4185 C CA . LEU A 1 519 ? -18.335 -5.354 13.526 1.00 92.31 519 LEU A CA 1
ATOM 4186 C C . LEU A 1 519 ? -18.216 -4.235 12.486 1.00 92.31 519 LEU A C 1
ATOM 4188 O O . LEU A 1 519 ? -17.298 -4.245 11.669 1.00 92.31 519 LEU A O 1
ATOM 4192 N N . ILE A 1 520 ? -19.119 -3.257 12.536 1.00 95.19 520 ILE A N 1
ATOM 4193 C CA . ILE A 1 520 ? -19.035 -2.054 11.706 1.00 95.19 520 ILE A CA 1
ATOM 4194 C C . ILE A 1 520 ? -18.205 -0.996 12.444 1.00 95.19 520 ILE A C 1
ATOM 4196 O O . ILE A 1 520 ? -18.586 -0.557 13.528 1.00 95.19 520 ILE A O 1
ATOM 4200 N N . LEU A 1 521 ? -17.091 -0.584 11.833 1.00 92.50 521 LEU A N 1
ATOM 4201 C CA . LEU A 1 521 ? -16.085 0.345 12.370 1.00 92.50 521 LEU A CA 1
ATOM 4202 C C . LEU A 1 521 ? -16.337 1.823 12.001 1.00 92.50 521 LEU A C 1
ATOM 4204 O O . LEU A 1 521 ? -15.433 2.653 12.059 1.00 92.50 521 LEU A O 1
ATOM 4208 N N . ASP A 1 522 ? -17.553 2.151 11.574 1.00 94.75 522 ASP A N 1
ATOM 4209 C CA . ASP A 1 522 ? -17.950 3.503 11.181 1.00 94.75 522 ASP A CA 1
ATOM 4210 C C . ASP A 1 522 ? -17.913 4.490 12.357 1.00 94.75 522 ASP A C 1
ATOM 4212 O O . ASP A 1 522 ? -18.493 4.221 13.407 1.00 94.75 522 ASP A O 1
ATOM 4216 N N . ASP A 1 523 ? -17.395 5.705 12.137 1.00 91.31 523 ASP A N 1
ATOM 4217 C CA . ASP A 1 523 ? -17.396 6.775 13.151 1.00 91.31 523 ASP A CA 1
ATOM 4218 C C . ASP A 1 523 ? -18.796 7.078 13.716 1.00 91.31 523 ASP A C 1
ATOM 4220 O O . ASP A 1 523 ? -18.956 7.507 14.863 1.00 91.31 523 ASP A O 1
ATOM 4224 N N . THR A 1 524 ? -19.830 6.964 12.874 1.00 93.56 524 THR A N 1
ATOM 4225 C CA . THR A 1 524 ? -21.243 7.071 13.261 1.00 93.56 524 THR A CA 1
ATOM 4226 C C . THR A 1 524 ? -22.130 6.361 12.241 1.00 93.56 524 THR A C 1
ATOM 4228 O O . THR A 1 524 ? -22.659 6.988 11.323 1.00 93.56 524 THR A O 1
ATOM 4231 N N . PHE A 1 525 ? -22.328 5.051 12.411 1.00 96.44 525 PHE A N 1
ATOM 4232 C CA . PHE A 1 525 ? -23.129 4.235 11.489 1.00 96.44 525 PHE A CA 1
ATOM 4233 C C . PHE A 1 525 ? -24.558 4.760 11.256 1.00 96.44 525 PHE A C 1
ATOM 4235 O O . PHE A 1 525 ? -25.095 4.607 10.160 1.00 96.44 525 PHE A O 1
ATOM 4242 N N . THR A 1 526 ? -25.196 5.376 12.258 1.00 95.69 526 THR A N 1
ATOM 4243 C CA . THR A 1 526 ? -26.601 5.824 12.188 1.00 95.69 526 THR A CA 1
ATOM 4244 C C . THR A 1 526 ? -26.802 7.261 11.687 1.00 95.69 526 THR A C 1
ATOM 4246 O O . THR A 1 526 ? -27.916 7.789 11.801 1.00 95.69 526 THR A O 1
ATOM 4249 N N . ALA A 1 527 ? -25.755 7.908 11.154 1.00 94.19 527 ALA A N 1
ATOM 4250 C CA . ALA A 1 527 ? -25.792 9.316 10.745 1.00 94.19 527 ALA A CA 1
ATOM 4251 C C . ALA A 1 527 ? -26.806 9.595 9.620 1.00 94.19 527 ALA A C 1
ATOM 4253 O O . ALA A 1 527 ? -27.538 10.582 9.694 1.00 94.19 527 ALA A O 1
ATOM 4254 N N . ASN A 1 528 ? -26.888 8.723 8.609 1.00 95.62 528 ASN A N 1
ATOM 4255 C CA . ASN A 1 528 ? -27.886 8.818 7.542 1.00 95.62 528 ASN A CA 1
ATOM 4256 C C . ASN A 1 528 ? -29.084 7.895 7.834 1.00 95.62 528 ASN A C 1
ATOM 4258 O O . ASN A 1 528 ? -28.913 6.693 8.039 1.00 95.62 528 ASN A O 1
ATOM 4262 N N . LYS A 1 529 ? -30.300 8.460 7.864 1.00 94.38 529 LYS A N 1
ATOM 4263 C CA . LYS A 1 529 ? -31.528 7.730 8.228 1.00 94.38 529 LYS A CA 1
ATOM 4264 C C . LYS A 1 529 ? -32.090 6.878 7.104 1.00 94.38 529 LYS A C 1
ATOM 4266 O O . LYS A 1 529 ? -32.414 5.725 7.350 1.00 94.38 529 LYS A O 1
ATOM 4271 N N . GLU A 1 530 ? -32.122 7.399 5.886 1.00 94.12 530 GLU A N 1
ATOM 4272 C CA . GLU A 1 530 ? -32.618 6.675 4.712 1.00 94.12 530 GLU A CA 1
ATOM 4273 C C . GLU A 1 530 ? -31.763 5.427 4.448 1.00 94.12 530 GLU A C 1
ATOM 4275 O O . GLU A 1 530 ? -32.289 4.319 4.357 1.00 94.12 530 GLU A O 1
ATOM 4280 N N . ARG A 1 531 ? -30.428 5.567 4.472 1.00 94.75 531 ARG A N 1
ATOM 4281 C CA . ARG A 1 531 ? -29.485 4.444 4.336 1.00 94.75 531 ARG A CA 1
ATOM 4282 C C . ARG A 1 531 ? -29.555 3.463 5.508 1.00 94.75 531 ARG A C 1
ATOM 4284 O O . ARG A 1 531 ? -29.262 2.288 5.321 1.00 94.75 531 ARG A O 1
ATOM 4291 N N . LEU A 1 532 ? -29.898 3.904 6.721 1.00 96.62 532 LEU A N 1
ATOM 4292 C CA . LEU A 1 532 ? -30.077 3.013 7.876 1.00 96.62 532 LEU A CA 1
ATOM 4293 C C . LEU A 1 532 ? -31.376 2.204 7.774 1.00 96.62 532 LEU A C 1
ATOM 4295 O O . LEU A 1 532 ? -31.350 0.988 7.938 1.00 96.62 532 LEU A O 1
ATOM 4299 N N . GLU A 1 533 ? -32.495 2.865 7.484 1.00 93.69 533 GLU A N 1
ATOM 4300 C CA . GLU A 1 533 ? -33.801 2.222 7.317 1.00 93.69 533 GLU A CA 1
ATOM 4301 C C . GLU A 1 533 ? -33.772 1.220 6.162 1.00 93.69 533 GLU A C 1
ATOM 4303 O O . GLU A 1 533 ? -34.236 0.088 6.310 1.00 93.69 533 GLU A O 1
ATOM 4308 N N . TYR A 1 534 ? -33.150 1.597 5.045 1.00 89.50 534 TYR A N 1
ATOM 4309 C CA . TYR A 1 534 ? -33.020 0.735 3.880 1.00 89.50 534 TYR A CA 1
ATOM 4310 C C . TYR A 1 534 ? -32.044 -0.433 4.103 1.00 89.50 534 TYR A C 1
ATOM 4312 O O . TYR A 1 534 ? -32.364 -1.559 3.731 1.00 89.50 534 TYR A O 1
ATOM 4320 N N . PHE A 1 535 ? -30.924 -0.224 4.808 1.00 93.06 535 PHE A N 1
ATOM 4321 C CA . PHE A 1 535 ? -30.048 -1.316 5.262 1.00 93.06 535 PHE A CA 1
ATOM 4322 C C . PHE A 1 535 ? -30.800 -2.335 6.127 1.00 93.06 535 PHE A C 1
ATOM 4324 O O . PHE A 1 535 ? -30.726 -3.534 5.864 1.00 93.06 535 PHE A O 1
ATOM 4331 N N . CYS A 1 536 ? -31.582 -1.878 7.111 1.00 93.62 536 CYS A N 1
ATOM 4332 C CA . CYS A 1 536 ? -32.401 -2.773 7.928 1.00 93.62 536 CYS A CA 1
ATOM 4333 C C . CYS A 1 536 ? -33.482 -3.481 7.085 1.00 93.62 536 CYS A C 1
ATOM 4335 O O . CYS A 1 536 ? -33.718 -4.677 7.261 1.00 93.62 536 CYS A O 1
ATOM 4337 N N . LEU A 1 537 ? -34.110 -2.792 6.125 1.00 86.19 537 LEU A N 1
ATOM 4338 C CA . LEU A 1 537 ? -35.075 -3.411 5.212 1.00 86.19 537 LEU A CA 1
ATOM 4339 C C . LEU A 1 537 ? -34.428 -4.512 4.360 1.00 86.19 537 LEU A C 1
ATOM 4341 O O . LEU A 1 537 ? -35.003 -5.589 4.238 1.00 86.19 537 LEU A O 1
ATOM 4345 N N . LEU A 1 538 ? -33.247 -4.272 3.787 1.00 80.50 538 LEU A N 1
ATOM 4346 C CA . LEU A 1 538 ? -32.529 -5.286 3.015 1.00 80.50 538 LEU A CA 1
ATOM 4347 C C . LEU A 1 538 ? -32.108 -6.459 3.904 1.00 80.50 538 LEU A C 1
ATOM 4349 O O . LEU A 1 538 ? -32.451 -7.593 3.584 1.00 80.50 538 LEU A O 1
ATOM 4353 N N . LEU A 1 539 ? -31.462 -6.206 5.047 1.00 83.94 539 LEU A N 1
ATOM 4354 C CA . LEU A 1 539 ? -30.991 -7.261 5.951 1.00 83.94 539 LEU A CA 1
ATOM 4355 C C . LEU A 1 539 ? -32.146 -8.128 6.487 1.00 83.94 539 LEU A C 1
ATOM 4357 O O . LEU A 1 539 ? -32.009 -9.342 6.558 1.00 83.94 539 LEU A O 1
ATOM 4361 N N . SER A 1 540 ? -33.314 -7.537 6.771 1.00 82.31 540 SER A N 1
ATOM 4362 C CA . SER A 1 540 ? -34.519 -8.281 7.194 1.00 82.31 540 SER A CA 1
ATOM 4363 C C . SER A 1 540 ? -35.168 -9.150 6.108 1.00 82.31 540 SER A C 1
ATOM 4365 O O . SER A 1 540 ? -35.986 -10.008 6.438 1.00 82.31 540 SER A O 1
ATOM 4367 N N . LYS A 1 541 ? -34.830 -8.953 4.825 1.00 76.94 541 LYS A N 1
ATOM 4368 C CA . LYS A 1 541 ? -35.275 -9.830 3.727 1.00 76.94 541 LYS A CA 1
ATOM 4369 C C . LYS A 1 541 ? -34.407 -11.081 3.578 1.00 76.94 541 LYS A C 1
ATOM 4371 O O . LYS A 1 541 ? -34.845 -12.029 2.929 1.00 76.94 541 LYS A O 1
ATOM 4376 N N . TYR A 1 542 ? -33.208 -11.103 4.162 1.00 73.00 542 TYR A N 1
ATOM 4377 C CA . TYR A 1 542 ? -32.389 -12.309 4.224 1.00 73.00 542 TYR A CA 1
ATOM 4378 C C . TYR A 1 542 ? -32.873 -13.188 5.376 1.00 73.00 542 TYR A C 1
ATOM 4380 O O . TYR A 1 542 ? -33.013 -12.735 6.508 1.00 73.00 542 TYR A O 1
ATOM 4388 N N . ASN A 1 543 ? -33.112 -14.470 5.099 1.00 60.88 543 ASN A N 1
ATOM 4389 C CA . ASN A 1 543 ? -33.642 -15.423 6.080 1.00 60.88 543 ASN A CA 1
ATOM 4390 C C . ASN A 1 543 ? -32.564 -15.948 7.059 1.00 60.88 543 ASN A C 1
ATOM 4392 O O . ASN A 1 543 ? -32.704 -17.027 7.633 1.00 60.88 543 ASN A O 1
ATOM 4396 N N . GLU A 1 544 ? -31.467 -15.206 7.222 1.00 72.69 544 GLU A N 1
ATOM 4397 C CA . GLU A 1 544 ? -30.325 -15.560 8.060 1.00 72.69 544 GLU A CA 1
ATOM 4398 C C . GLU A 1 544 ? -30.229 -14.655 9.287 1.00 72.69 544 GLU A C 1
ATOM 4400 O O . GLU A 1 544 ? -30.498 -13.456 9.234 1.00 72.69 544 GLU A O 1
ATOM 4405 N N . LYS A 1 545 ? -29.800 -15.232 10.412 1.00 82.75 545 LYS A N 1
ATOM 4406 C CA . LYS A 1 545 ? -29.597 -14.490 11.657 1.00 82.75 545 LYS A CA 1
ATOM 4407 C C . LYS A 1 545 ? -28.148 -14.041 11.771 1.00 82.75 545 LYS A C 1
ATOM 4409 O O . LYS A 1 545 ? -27.287 -14.814 12.189 1.00 82.75 545 LYS A O 1
ATOM 4414 N N . TYR A 1 546 ? -27.908 -12.782 11.432 1.00 90.00 546 TYR A N 1
ATOM 4415 C CA . TYR A 1 546 ? -26.652 -12.105 11.726 1.00 90.00 546 TYR A CA 1
ATOM 4416 C C . TYR A 1 546 ? -26.620 -11.604 13.172 1.00 90.00 546 TYR A C 1
ATOM 4418 O O . TYR A 1 546 ? -27.658 -11.388 13.796 1.00 90.00 546 TYR A O 1
ATOM 4426 N N . ALA A 1 547 ? -25.415 -11.421 13.699 1.00 91.69 547 ALA A N 1
ATOM 4427 C CA . ALA A 1 547 ? -25.173 -10.868 15.023 1.00 91.69 547 ALA A CA 1
ATOM 4428 C C . ALA A 1 547 ? -24.065 -9.817 14.919 1.00 91.69 547 ALA A C 1
ATOM 4430 O O . ALA A 1 547 ? -22.911 -10.155 14.651 1.00 91.69 547 ALA A O 1
ATOM 4431 N N . PHE A 1 548 ? -24.404 -8.536 15.071 1.00 94.00 548 PHE A N 1
ATOM 4432 C CA . PHE A 1 548 ? -23.457 -7.468 14.755 1.00 94.00 548 PHE A CA 1
ATOM 4433 C C . PHE A 1 548 ? -23.426 -6.305 15.736 1.00 94.00 548 PHE A C 1
ATOM 4435 O O . PHE A 1 548 ? -24.319 -6.099 16.562 1.00 94.00 548 PHE A O 1
ATOM 4442 N N . ARG A 1 549 ? -22.339 -5.542 15.639 1.00 94.56 549 ARG A N 1
ATOM 4443 C CA . ARG A 1 549 ? -22.015 -4.419 16.518 1.00 94.56 549 ARG A CA 1
ATOM 4444 C C . ARG A 1 549 ? -21.737 -3.176 15.688 1.00 94.56 549 ARG A C 1
ATOM 4446 O O . ARG A 1 549 ? -21.153 -3.285 14.611 1.00 94.56 549 ARG A O 1
ATOM 4453 N N . ILE A 1 550 ? -22.145 -2.019 16.198 1.00 95.25 550 ILE A N 1
ATOM 4454 C CA . ILE A 1 550 ? -21.930 -0.722 15.549 1.00 95.25 550 ILE A CA 1
ATOM 4455 C C . ILE A 1 550 ? -21.411 0.309 16.550 1.00 95.25 550 ILE A C 1
ATOM 4457 O O . ILE A 1 550 ? -21.719 0.241 17.744 1.00 95.25 550 ILE A O 1
ATOM 4461 N N . GLU A 1 551 ? -20.708 1.319 16.048 1.00 93.19 551 GLU A N 1
ATOM 4462 C CA . GLU A 1 551 ? -20.424 2.548 16.789 1.00 93.19 551 GLU A CA 1
ATOM 4463 C C . GLU A 1 551 ? -21.308 3.692 16.283 1.00 93.19 551 GLU A C 1
ATOM 4465 O O . GLU A 1 551 ? -21.591 3.812 15.084 1.00 93.19 551 GLU A O 1
ATOM 4470 N N . SER A 1 552 ? -21.823 4.525 17.193 1.00 93.19 552 SER A N 1
ATOM 4471 C CA . SER A 1 552 ? -22.613 5.708 16.832 1.00 93.19 552 SER A CA 1
ATOM 4472 C C . SER A 1 552 ? -22.626 6.781 17.912 1.00 93.19 552 SER A C 1
ATOM 4474 O O . SER A 1 552 ? -22.526 6.519 19.110 1.00 93.19 552 SER A O 1
ATOM 4476 N N . ARG A 1 553 ? -22.800 8.037 17.491 1.00 91.81 553 ARG A N 1
ATOM 4477 C CA . ARG A 1 553 ? -23.129 9.120 18.417 1.00 91.81 553 ARG A CA 1
ATOM 4478 C C . ARG A 1 553 ? -24.575 8.993 18.894 1.00 91.81 553 ARG A C 1
ATOM 4480 O O . ARG A 1 553 ? -25.477 8.710 18.112 1.00 91.81 553 ARG A O 1
ATOM 4487 N N . VAL A 1 554 ? -24.801 9.288 20.170 1.00 90.69 554 VAL A N 1
ATOM 4488 C CA . VAL A 1 554 ? -26.115 9.139 20.817 1.00 90.69 554 VAL A CA 1
ATOM 4489 C C . VAL A 1 554 ? -27.164 10.165 20.355 1.00 90.69 554 VAL A C 1
ATOM 4491 O O . VAL A 1 554 ? -28.358 9.886 20.374 1.00 90.69 554 VAL A O 1
ATOM 4494 N N . ASP A 1 555 ? -26.739 11.333 19.867 1.00 90.81 555 ASP A N 1
ATOM 4495 C CA . ASP A 1 555 ? -27.616 12.323 19.221 1.00 90.81 555 ASP A CA 1
ATOM 4496 C C . ASP A 1 555 ? -28.011 11.929 17.786 1.00 90.81 555 ASP A C 1
ATOM 4498 O O . ASP A 1 555 ? -28.994 12.436 17.248 1.00 90.81 555 ASP A O 1
ATOM 4502 N N . ALA A 1 556 ? -27.292 10.978 17.185 1.00 91.75 556 ALA A N 1
ATOM 4503 C CA . ALA A 1 556 ? -27.598 10.399 15.884 1.00 91.75 556 ALA A CA 1
ATOM 4504 C C . ALA A 1 556 ? -28.443 9.114 15.982 1.00 91.75 556 ALA A C 1
ATOM 4506 O O . ALA A 1 556 ? -28.531 8.387 14.995 1.00 91.75 556 ALA A O 1
ATOM 4507 N N . VAL A 1 557 ? -29.081 8.804 17.118 1.00 93.12 557 VAL A N 1
ATOM 4508 C CA . VAL A 1 557 ? -29.929 7.605 17.301 1.00 93.12 557 VAL A CA 1
ATOM 4509 C C . VAL A 1 557 ? -31.296 7.977 17.879 1.00 93.12 557 VAL A C 1
ATOM 4511 O O . VAL A 1 557 ? -31.404 8.856 18.729 1.00 93.12 557 VAL A O 1
ATOM 4514 N N . ARG A 1 558 ? -32.347 7.306 17.396 1.00 94.19 558 ARG A N 1
ATOM 4515 C CA . ARG A 1 558 ? -33.739 7.393 17.868 1.00 94.19 558 ARG A CA 1
ATOM 4516 C C . ARG A 1 558 ? -34.241 6.006 18.280 1.00 94.19 558 ARG A C 1
ATOM 4518 O O . ARG A 1 558 ? -33.720 5.002 17.804 1.00 94.19 558 ARG A O 1
ATOM 4525 N N . GLU A 1 559 ? -35.302 5.942 19.082 1.00 95.19 559 GLU A N 1
ATOM 4526 C CA . GLU A 1 559 ? -35.922 4.675 19.520 1.00 95.19 559 GLU A CA 1
ATOM 4527 C C . GLU A 1 559 ? -36.280 3.748 18.342 1.00 95.19 559 GLU A C 1
ATOM 4529 O O . GLU A 1 559 ? -35.869 2.590 18.317 1.00 95.19 559 GLU A O 1
ATOM 4534 N N . LYS A 1 560 ? -36.915 4.282 17.286 1.00 95.25 560 LYS A N 1
ATOM 4535 C CA . LYS A 1 560 ? -37.238 3.503 16.075 1.00 95.25 560 LYS A CA 1
ATOM 4536 C C . LYS A 1 560 ? -36.010 2.910 15.364 1.00 95.25 560 LYS A C 1
ATOM 4538 O O . LYS A 1 560 ? -36.124 1.881 14.701 1.00 95.25 560 LYS A O 1
ATOM 4543 N N . ASP A 1 561 ? -34.851 3.562 15.484 1.00 96.00 561 ASP A N 1
ATOM 4544 C CA . ASP A 1 561 ? -33.606 3.110 14.862 1.00 96.00 561 ASP A CA 1
ATOM 4545 C C . ASP A 1 561 ? -33.063 1.895 15.633 1.00 96.00 561 ASP A C 1
ATOM 4547 O O . ASP A 1 561 ? -32.613 0.927 15.026 1.00 96.00 561 ASP A O 1
ATOM 4551 N N . ILE A 1 562 ? -33.166 1.930 16.969 1.00 96.00 562 ILE A N 1
ATOM 4552 C CA . ILE A 1 562 ? -32.829 0.824 17.878 1.00 96.00 562 ILE A CA 1
ATOM 4553 C C . ILE A 1 562 ? -33.726 -0.382 17.592 1.00 96.00 562 ILE A C 1
ATOM 4555 O O . ILE A 1 562 ? -33.216 -1.490 17.450 1.00 96.00 562 ILE A O 1
ATOM 4559 N N . ASP A 1 563 ? -35.037 -0.177 17.445 1.00 95.12 563 ASP A N 1
ATOM 4560 C CA . ASP A 1 563 ? -35.979 -1.256 17.126 1.00 95.12 563 ASP A CA 1
ATOM 4561 C C . ASP A 1 563 ? -35.680 -1.902 15.767 1.00 95.12 563 ASP A C 1
ATOM 4563 O O . ASP A 1 563 ? -35.720 -3.127 15.633 1.00 95.12 563 ASP A O 1
ATOM 4567 N N . ALA A 1 564 ? -35.371 -1.091 14.748 1.00 94.81 564 ALA A N 1
ATOM 4568 C CA . ALA A 1 564 ? -34.993 -1.580 13.425 1.00 94.81 564 ALA A CA 1
ATOM 4569 C C . ALA A 1 564 ? -33.685 -2.384 13.478 1.00 94.81 564 ALA A C 1
ATOM 4571 O O . ALA A 1 564 ? -33.642 -3.509 12.984 1.00 94.81 564 ALA A O 1
ATOM 4572 N N . LEU A 1 565 ? -32.655 -1.846 14.140 1.00 95.56 565 LEU A N 1
ATOM 4573 C CA . LEU A 1 565 ? -31.365 -2.507 14.350 1.00 95.56 565 LEU A CA 1
ATOM 4574 C C . LEU A 1 565 ? -31.506 -3.818 15.135 1.00 95.56 565 LEU A C 1
ATOM 4576 O O . LEU A 1 565 ? -30.900 -4.824 14.763 1.00 95.56 565 LEU A O 1
ATOM 4580 N N . LYS A 1 566 ? -32.330 -3.845 16.191 1.00 94.12 566 LYS A N 1
ATOM 4581 C CA . LYS A 1 566 ? -32.546 -5.050 17.001 1.00 94.12 566 LYS A CA 1
ATOM 4582 C C . LYS A 1 566 ? -33.196 -6.168 16.190 1.00 94.12 566 LYS A C 1
ATOM 4584 O O . LYS A 1 566 ? -32.761 -7.314 16.292 1.00 94.12 566 LYS A O 1
ATOM 4589 N N . LYS A 1 567 ? -34.199 -5.839 15.365 1.00 92.69 567 LYS A N 1
ATOM 4590 C CA . LYS A 1 567 ? -34.904 -6.801 14.495 1.00 92.69 567 LYS A CA 1
ATOM 4591 C C . LYS A 1 567 ? -33.976 -7.513 13.510 1.00 92.69 567 LYS A C 1
ATOM 4593 O O . LYS A 1 567 ? -34.239 -8.665 13.187 1.00 92.69 567 LYS A O 1
ATOM 4598 N N . VAL A 1 568 ? -32.909 -6.850 13.061 1.00 93.12 568 VAL A N 1
ATOM 4599 C CA . VAL A 1 568 ? -31.957 -7.399 12.079 1.00 93.12 568 VAL A CA 1
ATOM 4600 C C . VAL A 1 568 ? -30.677 -7.978 12.687 1.00 93.12 568 VAL A C 1
ATOM 4602 O O . VAL A 1 568 ? -29.787 -8.379 11.945 1.00 93.12 568 VAL A O 1
ATOM 4605 N N . GLY A 1 569 ? -30.578 -8.053 14.020 1.00 93.06 569 GLY A N 1
ATOM 4606 C CA . GLY A 1 569 ? -29.472 -8.738 14.699 1.00 93.06 569 GLY A CA 1
ATOM 4607 C C . GLY A 1 569 ? -28.391 -7.844 15.312 1.00 93.06 569 GLY A C 1
ATOM 4608 O O . GLY A 1 569 ? -27.303 -8.328 15.619 1.00 93.06 569 GLY A O 1
ATOM 4609 N N . CYS A 1 570 ? -28.650 -6.552 15.530 1.00 95.19 570 CYS A N 1
ATOM 4610 C CA . CYS A 1 570 ? -27.720 -5.720 16.292 1.00 95.19 570 CYS A CA 1
ATOM 4611 C C . CYS A 1 570 ? -27.706 -6.138 17.778 1.00 95.19 570 CYS A C 1
ATOM 4613 O O . CYS A 1 570 ? -28.736 -6.119 18.461 1.00 95.19 570 CYS A O 1
ATOM 4615 N N . GLU A 1 571 ? -26.531 -6.524 18.280 1.00 93.38 571 GLU A N 1
ATOM 4616 C CA . GLU A 1 571 ? -26.298 -6.933 19.671 1.00 93.38 571 GLU A CA 1
ATOM 4617 C C . GLU A 1 571 ? -25.770 -5.790 20.545 1.00 93.38 571 GLU A C 1
ATOM 4619 O O . GLU A 1 571 ? -26.078 -5.730 21.736 1.00 93.38 571 GLU A O 1
ATOM 4624 N N . VAL A 1 572 ? -24.943 -4.908 19.972 1.00 91.69 572 VAL A N 1
ATOM 4625 C CA . VAL A 1 572 ? -24.198 -3.874 20.704 1.00 91.69 572 VAL A CA 1
ATOM 4626 C C . VAL A 1 572 ? -24.198 -2.567 19.919 1.00 91.69 572 VAL A C 1
ATOM 4628 O O . VAL A 1 572 ? -23.820 -2.550 18.745 1.00 91.69 572 VAL A O 1
ATOM 4631 N N . ILE A 1 573 ? -24.536 -1.470 20.597 1.00 93.25 573 ILE A N 1
ATOM 4632 C CA . ILE A 1 573 ? -24.289 -0.109 20.112 1.00 93.25 573 ILE A CA 1
ATOM 4633 C C . ILE A 1 573 ? -23.288 0.540 21.070 1.00 93.25 573 ILE A C 1
ATOM 4635 O O . ILE A 1 573 ? -23.582 0.742 22.251 1.00 93.25 573 ILE A O 1
ATOM 4639 N N . HIS A 1 574 ? -22.094 0.857 20.569 1.00 89.94 574 HIS A N 1
ATOM 4640 C CA . HIS A 1 574 ? -21.117 1.645 21.313 1.00 89.94 574 HIS A CA 1
ATOM 4641 C C . HIS A 1 574 ? -21.471 3.130 21.193 1.00 89.94 574 HIS A C 1
ATOM 4643 O O . HIS A 1 574 ? -21.484 3.689 20.092 1.00 89.94 574 HIS A O 1
ATOM 4649 N N . PHE A 1 575 ? -21.765 3.765 22.331 1.00 87.06 575 PHE A N 1
ATOM 4650 C CA . PHE A 1 575 ? -22.062 5.191 22.405 1.00 87.06 575 PHE A CA 1
ATOM 4651 C C . PHE A 1 575 ? -20.881 5.949 23.010 1.00 87.06 575 PHE A C 1
ATOM 4653 O O . PHE A 1 575 ? -20.679 5.964 24.226 1.00 87.06 575 PHE A O 1
ATOM 4660 N N . GLY A 1 576 ? -20.149 6.679 22.169 1.00 78.81 576 GLY A N 1
ATOM 4661 C CA . GLY A 1 576 ? -19.173 7.654 22.647 1.00 78.81 576 GLY A CA 1
ATOM 4662 C C . GLY A 1 576 ? -19.872 8.826 23.345 1.00 78.81 576 GLY A C 1
ATOM 4663 O O . GLY A 1 576 ? -20.264 9.788 22.683 1.00 78.81 576 GLY A O 1
ATOM 4664 N N . VAL A 1 577 ? -20.043 8.760 24.668 1.00 76.50 577 VAL A N 1
ATOM 4665 C CA . VAL A 1 577 ? -20.560 9.867 25.507 1.00 76.50 577 VAL A CA 1
ATOM 4666 C C . VAL A 1 577 ? -19.415 10.694 26.119 1.00 76.50 577 VAL A C 1
ATOM 4668 O O . VAL A 1 577 ? -19.554 11.901 26.304 1.00 76.50 577 VAL A O 1
ATOM 4671 N N . GLU A 1 578 ? -18.260 10.065 26.358 1.00 65.12 578 GLU A N 1
ATOM 4672 C CA . GLU A 1 578 ? -17.005 10.589 26.947 1.00 65.12 578 GLU A CA 1
ATOM 4673 C C . GLU A 1 578 ? -17.061 11.140 28.378 1.00 65.12 578 GLU A C 1
ATOM 4675 O O . GLU A 1 578 ? -16.093 11.011 29.122 1.00 65.12 578 GLU A O 1
ATOM 4680 N N . SER A 1 579 ? -18.144 11.806 28.780 1.00 60.75 579 SER A N 1
ATOM 4681 C CA . SER A 1 579 ? -18.217 12.469 30.082 1.00 60.75 579 SER A CA 1
ATOM 4682 C C . SER A 1 579 ? -19.638 12.535 30.619 1.00 60.75 579 SER A C 1
ATOM 4684 O O . SER A 1 579 ? -20.569 12.852 29.891 1.00 60.75 579 SER A O 1
ATOM 4686 N N . GLY A 1 580 ? -19.794 12.331 31.929 1.00 63.25 580 GLY A N 1
ATOM 4687 C CA . GLY A 1 580 ? -21.041 12.611 32.648 1.00 63.25 580 GLY A CA 1
ATOM 4688 C C . GLY A 1 580 ? -21.277 14.099 32.950 1.00 63.25 580 GLY A C 1
ATOM 4689 O O . GLY A 1 580 ? -22.261 14.423 33.606 1.00 63.25 580 GLY A O 1
ATOM 4690 N N . SER A 1 581 ? -20.397 15.010 32.507 1.00 67.62 581 SER A N 1
ATOM 4691 C CA . SER A 1 581 ? -20.563 16.459 32.683 1.00 67.62 581 SER A CA 1
ATOM 4692 C C . SER A 1 581 ? -20.967 17.147 31.380 1.00 67.62 581 SER A C 1
ATOM 4694 O O . SER A 1 581 ? -20.234 17.142 30.387 1.00 67.62 581 SER A O 1
ATOM 4696 N N . GLN A 1 582 ? -22.120 17.820 31.414 1.00 74.31 582 GLN A N 1
ATOM 4697 C CA . GLN A 1 582 ? -22.647 18.578 30.278 1.00 74.31 582 GLN A CA 1
ATOM 4698 C C . GLN A 1 582 ? -21.735 19.753 29.885 1.00 74.31 582 GLN A C 1
ATOM 4700 O O . GLN A 1 582 ? -21.703 20.147 28.718 1.00 74.31 582 GLN A O 1
ATOM 4705 N N . GLU A 1 583 ? -20.986 20.302 30.845 1.00 59.25 583 GLU A N 1
ATOM 4706 C CA . GLU A 1 583 ? -20.000 21.360 30.621 1.00 59.25 583 GLU A CA 1
ATOM 4707 C C . GLU A 1 583 ? -18.776 20.829 29.860 1.00 59.25 583 GLU A C 1
ATOM 4709 O O . GLU A 1 583 ? -18.346 21.436 28.878 1.00 59.25 583 GLU A O 1
ATOM 4714 N N . ILE A 1 584 ? -18.259 19.659 30.254 1.00 54.19 584 ILE A N 1
ATOM 4715 C CA . ILE A 1 584 ? -17.123 19.015 29.578 1.00 54.19 584 ILE A CA 1
ATOM 4716 C C . ILE A 1 584 ? -17.506 18.640 28.142 1.00 54.19 584 ILE A C 1
ATOM 4718 O O . ILE A 1 584 ? -16.759 18.954 27.219 1.00 54.19 584 ILE A O 1
ATOM 4722 N N . ILE A 1 585 ? -18.699 18.071 27.926 1.00 66.19 585 ILE A N 1
ATOM 4723 C CA . ILE A 1 585 ? -19.225 17.742 26.586 1.00 66.19 585 ILE A CA 1
ATOM 4724 C C . ILE A 1 585 ? -19.278 18.958 25.647 1.00 66.19 585 ILE A C 1
ATOM 4726 O O . ILE A 1 585 ? -18.981 18.825 24.454 1.00 66.19 585 ILE A O 1
ATOM 4730 N N . LYS A 1 586 ? -19.634 20.140 26.170 1.00 73.81 586 LYS A N 1
ATOM 4731 C CA . LYS A 1 586 ? -19.596 21.400 25.412 1.00 73.81 586 LYS A CA 1
ATOM 4732 C C . LYS A 1 586 ? -18.153 21.812 25.105 1.00 73.81 586 LYS A C 1
ATOM 4734 O O . LYS A 1 586 ? -17.837 22.079 23.950 1.00 73.81 586 LYS A O 1
ATOM 4739 N N . LYS A 1 587 ? -17.259 21.794 26.104 1.00 66.50 587 LYS A N 1
ATOM 4740 C CA . LYS A 1 587 ? -15.837 22.167 25.944 1.00 66.50 587 LYS A CA 1
ATOM 4741 C C . LYS A 1 587 ? -15.092 21.300 24.921 1.00 66.50 587 LYS A C 1
ATOM 4743 O O . LYS A 1 587 ? -14.271 21.827 24.181 1.00 66.50 587 LYS A O 1
ATOM 4748 N N . ILE A 1 588 ? -15.400 20.004 24.825 1.00 67.69 588 ILE A N 1
ATOM 4749 C CA . ILE A 1 588 ? -14.788 19.097 23.831 1.00 67.69 588 ILE A CA 1
ATOM 4750 C C . ILE A 1 588 ? -15.446 19.158 22.434 1.00 67.69 588 ILE A C 1
ATOM 4752 O O . ILE A 1 588 ? -15.124 18.342 21.568 1.00 67.69 588 ILE A O 1
ATOM 4756 N N . GLY A 1 589 ? -16.384 20.085 22.199 1.00 74.44 589 GLY A N 1
ATOM 4757 C CA . GLY A 1 589 ? -17.065 20.266 20.909 1.00 74.44 589 GLY A CA 1
ATOM 4758 C C . GLY A 1 589 ? -18.023 19.131 20.526 1.00 74.44 589 GLY A C 1
ATOM 4759 O O . GLY A 1 589 ? -18.386 18.995 19.357 1.00 74.44 589 GLY A O 1
ATOM 4760 N N . LYS A 1 590 ? -18.420 18.280 21.486 1.00 78.69 590 LYS A N 1
ATOM 4761 C CA . LYS A 1 590 ? -19.248 17.095 21.209 1.00 78.69 590 LYS A CA 1
ATOM 4762 C C . LYS A 1 590 ? -20.743 17.406 21.167 1.00 78.69 590 LYS A C 1
ATOM 4764 O O . LYS A 1 590 ? -21.449 16.750 20.407 1.00 78.69 590 LYS A O 1
ATOM 4769 N N . ASN A 1 591 ? -21.193 18.414 21.918 1.00 83.31 591 ASN A N 1
ATOM 4770 C CA . ASN A 1 591 ? -22.524 19.043 21.834 1.00 83.31 591 ASN A CA 1
ATOM 4771 C C . ASN A 1 591 ? -23.746 18.107 21.972 1.00 83.31 591 ASN A C 1
ATOM 4773 O O . ASN A 1 591 ? -24.843 18.468 21.557 1.00 83.31 591 ASN A O 1
ATOM 4777 N N . ILE A 1 592 ? -23.585 16.937 22.596 1.00 87.81 592 ILE A N 1
ATOM 4778 C CA . ILE A 1 592 ? -24.699 16.034 22.927 1.00 87.81 592 ILE A CA 1
ATOM 4779 C C . ILE A 1 592 ? -25.429 16.491 24.203 1.00 87.81 592 ILE A C 1
ATOM 4781 O O . ILE A 1 592 ? -24.820 17.097 25.089 1.00 87.81 592 ILE A O 1
ATOM 4785 N N . ASN A 1 593 ? -26.722 16.180 24.319 1.00 89.38 593 ASN A N 1
ATOM 4786 C CA . ASN A 1 593 ? -27.496 16.375 25.548 1.00 89.38 593 ASN A CA 1
ATOM 4787 C C . ASN A 1 593 ? -27.443 15.100 26.410 1.00 89.38 593 ASN A C 1
ATOM 4789 O O . ASN A 1 593 ? -27.797 14.020 25.939 1.00 89.38 593 ASN A O 1
ATOM 4793 N N . LEU A 1 594 ? -27.022 15.224 27.672 1.00 79.50 594 LEU A N 1
ATOM 4794 C CA . LEU A 1 594 ? -26.914 14.098 28.602 1.00 79.50 594 LEU A CA 1
ATOM 4795 C C . LEU A 1 594 ? -28.249 13.492 29.053 1.00 79.50 594 LEU A C 1
ATOM 4797 O O . LEU A 1 594 ? -28.277 12.293 29.330 1.00 79.50 594 LEU A O 1
ATOM 4801 N N . SER A 1 595 ? -29.342 14.264 29.124 1.00 85.31 595 SER A N 1
ATOM 4802 C CA . SER A 1 595 ? -30.655 13.699 29.478 1.00 85.31 595 SER A CA 1
ATOM 4803 C C . SER A 1 595 ? -31.144 12.768 28.368 1.00 85.31 595 SER A C 1
ATOM 4805 O O . SER A 1 595 ? -31.401 11.594 28.620 1.00 85.31 595 SER A O 1
ATOM 4807 N N . TRP A 1 596 ? -31.104 13.255 27.124 1.00 87.88 596 TRP A N 1
ATOM 4808 C CA . TRP A 1 596 ? -31.379 12.467 25.921 1.00 87.88 596 TRP A CA 1
ATOM 4809 C C . TRP A 1 596 ? -30.463 11.244 25.806 1.00 87.88 596 TRP A C 1
ATOM 4811 O O . TRP A 1 596 ? -30.922 10.138 25.528 1.00 87.88 596 TRP A O 1
ATOM 4821 N N . ALA A 1 597 ? -29.162 11.417 26.068 1.00 86.12 597 ALA A N 1
ATOM 4822 C CA . ALA A 1 597 ? -28.218 10.308 26.035 1.00 86.12 597 ALA A CA 1
ATOM 4823 C C . ALA A 1 597 ? -28.609 9.204 27.027 1.00 86.12 597 ALA A C 1
ATOM 4825 O O . ALA A 1 597 ? -28.601 8.027 26.675 1.00 86.12 597 ALA A O 1
ATOM 4826 N N . LYS A 1 598 ? -28.991 9.578 28.255 1.00 82.56 598 LYS A N 1
ATOM 4827 C CA . LYS A 1 598 ? -29.479 8.639 29.270 1.00 82.56 598 LYS A CA 1
ATOM 4828 C C . LYS A 1 598 ? -30.759 7.931 28.814 1.00 82.56 598 LYS A C 1
ATOM 4830 O O . LYS A 1 598 ? -30.838 6.716 28.954 1.00 82.56 598 LYS A O 1
ATOM 4835 N N . GLU A 1 599 ? -31.725 8.660 28.262 1.00 89.75 599 GLU A N 1
ATOM 4836 C CA . GLU A 1 599 ? -32.993 8.108 27.760 1.00 89.75 599 GLU A CA 1
ATOM 4837 C C . GLU A 1 599 ? -32.761 7.060 26.660 1.00 89.75 599 GLU A C 1
ATOM 4839 O O . GLU A 1 599 ? -33.172 5.910 26.819 1.00 89.75 599 GLU A O 1
ATOM 4844 N N . ILE A 1 600 ? -32.009 7.410 25.611 1.00 91.75 600 ILE A N 1
ATOM 4845 C CA . ILE A 1 600 ? -31.684 6.511 24.492 1.00 91.75 600 ILE A CA 1
ATOM 4846 C C . ILE A 1 600 ? -30.864 5.294 24.937 1.00 91.75 600 ILE A C 1
ATOM 4848 O O . ILE A 1 600 ? -31.149 4.175 24.506 1.00 91.75 600 ILE A O 1
ATOM 4852 N N . MET A 1 601 ? -29.889 5.462 25.838 1.00 85.88 601 MET A N 1
ATOM 4853 C CA . MET A 1 601 ? -29.134 4.329 26.391 1.00 85.88 601 MET A CA 1
ATOM 4854 C C . MET A 1 601 ? -30.022 3.402 27.237 1.00 85.88 601 MET A C 1
ATOM 4856 O O . MET A 1 601 ? -29.925 2.179 27.125 1.00 85.88 601 MET A O 1
ATOM 4860 N N . CYS A 1 602 ? -30.929 3.954 28.050 1.00 83.56 602 CYS A N 1
ATOM 4861 C CA . CYS A 1 602 ? -31.908 3.158 28.789 1.00 83.56 602 CYS A CA 1
ATOM 4862 C C . CYS A 1 602 ? -32.879 2.421 27.852 1.00 83.56 602 CYS A C 1
ATOM 4864 O O . CYS A 1 602 ? -33.241 1.281 28.142 1.00 83.56 602 CYS A O 1
ATOM 4866 N N . TYR A 1 603 ? -33.281 3.036 26.736 1.00 89.56 603 TYR A N 1
ATOM 4867 C CA . TYR A 1 603 ? -34.132 2.407 25.726 1.00 89.56 603 TYR A CA 1
ATOM 4868 C C . TYR A 1 603 ? -33.420 1.242 25.021 1.00 89.56 603 TYR A C 1
ATOM 4870 O O . TYR A 1 603 ? -33.951 0.134 24.982 1.00 89.56 603 TYR A O 1
ATOM 4878 N N . ALA A 1 604 ? -32.185 1.449 24.551 1.00 87.44 604 ALA A N 1
ATOM 4879 C CA . ALA A 1 604 ? -31.364 0.397 23.944 1.00 87.44 604 ALA A CA 1
ATOM 4880 C C . ALA A 1 604 ? -31.209 -0.821 24.871 1.00 87.44 604 ALA A C 1
ATOM 4882 O O . ALA A 1 604 ? -31.437 -1.957 24.452 1.00 87.44 604 ALA A O 1
ATOM 4883 N N . ASN A 1 605 ? -30.928 -0.579 26.155 1.00 81.19 605 ASN A N 1
ATOM 4884 C CA . ASN A 1 605 ? -30.807 -1.643 27.148 1.00 81.19 605 ASN A CA 1
ATOM 4885 C C . ASN A 1 605 ? -32.137 -2.389 27.388 1.00 81.19 605 ASN A C 1
ATOM 4887 O O . ASN A 1 605 ? -32.131 -3.611 27.517 1.00 81.19 605 ASN A O 1
ATOM 4891 N N . LYS A 1 606 ? -33.288 -1.694 27.388 1.00 85.50 606 LYS A N 1
ATOM 4892 C CA . LYS A 1 606 ? -34.620 -2.337 27.453 1.00 85.50 606 LYS A CA 1
ATOM 4893 C C . LYS A 1 606 ? -34.889 -3.252 26.253 1.00 85.50 606 LYS A C 1
ATOM 4895 O O . LYS A 1 606 ? -35.493 -4.304 26.432 1.00 85.50 606 LYS A O 1
ATOM 4900 N N . GLN A 1 607 ? -34.404 -2.894 25.062 1.00 83.88 607 GLN A N 1
ATOM 4901 C CA . GLN A 1 607 ? -34.499 -3.727 23.854 1.00 83.88 607 GLN A CA 1
ATOM 4902 C C . GLN A 1 607 ? -33.451 -4.859 23.796 1.00 83.88 607 GLN A C 1
ATOM 4904 O O . GLN A 1 607 ? -33.285 -5.509 22.762 1.00 83.88 607 GLN A O 1
ATOM 4909 N N . ASN A 1 608 ? -32.733 -5.130 24.895 1.00 79.88 608 ASN A N 1
ATOM 4910 C CA . ASN A 1 608 ? -31.623 -6.086 24.952 1.00 79.88 608 ASN A CA 1
ATOM 4911 C C . ASN A 1 608 ? -30.539 -5.812 23.889 1.00 79.88 608 ASN A C 1
ATOM 4913 O O . ASN A 1 608 ? -29.997 -6.746 23.294 1.00 79.88 608 ASN A O 1
ATOM 4917 N N . ILE A 1 609 ? -30.242 -4.539 23.612 1.00 79.44 609 ILE A N 1
ATOM 4918 C CA . ILE A 1 609 ? -28.981 -4.130 22.986 1.00 79.44 609 ILE A CA 1
ATOM 4919 C C . ILE A 1 609 ? -28.025 -3.741 24.109 1.00 79.44 609 ILE A C 1
ATOM 4921 O O . ILE A 1 609 ? -28.342 -2.885 24.936 1.00 79.44 609 ILE A O 1
ATOM 4925 N N . HIS A 1 610 ? -26.840 -4.348 24.135 1.00 74.06 610 HIS A N 1
ATOM 4926 C CA . HIS A 1 610 ? -25.818 -3.970 25.098 1.00 74.06 610 HIS A CA 1
ATOM 4927 C C . HIS A 1 610 ? -25.298 -2.568 24.776 1.00 74.06 610 HIS A C 1
ATOM 4929 O O . HIS A 1 610 ? -24.788 -2.305 23.685 1.00 74.06 610 HIS A O 1
ATOM 4935 N N . VAL A 1 611 ? -25.406 -1.674 25.755 1.00 63.75 611 VAL A N 1
ATOM 4936 C CA . VAL A 1 611 ? -24.790 -0.350 25.709 1.00 63.75 611 VAL A CA 1
ATOM 4937 C C . VAL A 1 611 ? -23.435 -0.429 26.390 1.00 63.75 611 VAL A C 1
ATOM 4939 O O . VAL A 1 611 ? -23.347 -0.729 27.581 1.00 63.75 611 VAL A O 1
ATOM 4942 N N . VAL A 1 612 ? -22.379 -0.134 25.638 1.00 55.66 612 VAL A N 1
ATOM 4943 C CA . VAL A 1 612 ? -21.033 0.036 26.188 1.00 55.66 612 VAL A CA 1
ATOM 4944 C C . VAL A 1 612 ? -20.732 1.530 26.263 1.00 55.66 612 VAL A C 1
ATOM 4946 O O . VAL A 1 612 ? -20.816 2.232 25.257 1.00 55.66 612 VAL A O 1
ATOM 4949 N N . THR A 1 613 ? -20.359 1.987 27.459 1.00 48.34 613 THR A N 1
ATOM 4950 C CA . THR A 1 613 ? -19.893 3.352 27.732 1.00 48.34 613 THR A CA 1
ATOM 4951 C C . THR A 1 613 ? -18.633 3.263 28.589 1.00 48.34 613 THR A C 1
ATOM 4953 O O . THR A 1 613 ? -18.616 2.582 29.616 1.00 48.34 613 THR A O 1
ATOM 4956 N N . LEU A 1 614 ? -17.562 3.940 28.175 1.00 49.31 614 LEU A N 1
ATOM 4957 C CA . LEU A 1 614 ? -16.241 3.844 28.803 1.00 49.31 614 LEU A CA 1
ATOM 4958 C C . LEU A 1 614 ? -16.180 4.545 30.175 1.00 49.31 614 LEU A C 1
ATOM 4960 O O . LEU A 1 614 ? -15.829 5.715 30.290 1.00 49.31 614 LEU A O 1
ATOM 4964 N N . LEU A 1 615 ? -16.462 3.783 31.236 1.00 54.62 615 LEU A N 1
ATOM 4965 C CA . LEU A 1 615 ? -16.165 4.115 32.638 1.00 54.62 615 LEU A CA 1
ATOM 4966 C C . LEU A 1 615 ? -15.270 3.026 33.259 1.00 54.62 615 LEU A C 1
ATOM 4968 O O . LEU A 1 615 ? -15.603 2.431 34.284 1.00 54.62 615 LEU A O 1
ATOM 4972 N N . ILE A 1 616 ? -14.130 2.753 32.611 1.00 57.12 616 ILE A N 1
ATOM 4973 C CA . ILE A 1 616 ? -13.226 1.625 32.923 1.00 57.12 616 ILE A CA 1
ATOM 4974 C C . ILE A 1 616 ? -12.917 1.484 34.434 1.00 57.12 616 ILE A C 1
ATOM 4976 O O . ILE A 1 616 ? -13.039 0.367 34.940 1.00 57.12 616 ILE A O 1
ATOM 4980 N N . PRO A 1 617 ? -12.599 2.557 35.200 1.00 61.84 617 PRO A N 1
ATOM 4981 C CA . PRO A 1 617 ? -12.306 2.421 36.632 1.00 61.84 617 PRO A CA 1
ATOM 4982 C C . PRO A 1 617 ? -13.489 1.911 37.468 1.00 61.84 617 PRO A C 1
ATOM 4984 O O . PRO A 1 617 ? -13.299 1.121 38.390 1.00 61.84 617 PRO A O 1
ATOM 4987 N N . VAL A 1 618 ? -14.716 2.308 37.112 1.00 63.25 618 VAL A N 1
ATOM 4988 C CA . VAL A 1 618 ? -15.941 1.910 37.823 1.00 63.25 618 VAL A CA 1
ATOM 4989 C C . VAL A 1 618 ? -16.272 0.443 37.546 1.00 63.25 618 VAL A C 1
ATOM 4991 O O . VAL A 1 618 ? -16.610 -0.297 38.466 1.00 63.25 618 VAL A O 1
ATOM 4994 N N . VAL A 1 619 ? -16.112 -0.007 36.297 1.00 63.97 619 VAL A N 1
ATOM 4995 C CA . VAL A 1 619 ? -16.294 -1.421 35.920 1.00 63.97 619 VAL A CA 1
ATOM 4996 C C . VAL A 1 619 ? -15.284 -2.311 36.647 1.00 63.97 619 VAL A C 1
ATOM 4998 O O . VAL A 1 619 ? -15.649 -3.360 37.175 1.00 63.97 619 VAL A O 1
ATOM 5001 N N . PHE A 1 620 ? -14.027 -1.870 36.749 1.00 64.44 620 PHE A N 1
ATOM 5002 C CA . PHE A 1 620 ? -12.997 -2.598 37.487 1.00 64.44 620 PHE A CA 1
ATOM 5003 C C . PHE A 1 620 ? -13.340 -2.746 38.984 1.00 64.44 620 PHE A C 1
ATOM 5005 O O . PHE A 1 620 ? -13.084 -3.804 39.566 1.00 64.44 620 PHE A O 1
ATOM 5012 N N . ALA A 1 621 ? -13.982 -1.736 39.586 1.00 66.81 621 ALA A N 1
ATOM 5013 C CA . ALA A 1 621 ? -14.449 -1.791 40.972 1.00 66.81 621 ALA A CA 1
ATOM 5014 C C . ALA A 1 621 ? -15.584 -2.800 41.201 1.00 66.81 621 ALA A C 1
ATOM 5016 O O . ALA A 1 621 ? -15.568 -3.515 42.204 1.00 66.81 621 ALA A O 1
ATOM 5017 N N . ILE A 1 622 ? -16.520 -2.906 40.251 1.00 67.94 622 ILE A N 1
ATOM 5018 C CA . ILE A 1 622 ? -17.607 -3.898 40.285 1.00 67.94 622 ILE A CA 1
ATOM 5019 C C . ILE A 1 622 ? -17.045 -5.328 40.261 1.00 67.94 622 ILE A C 1
ATOM 5021 O O . ILE A 1 622 ? -17.532 -6.191 40.987 1.00 67.94 622 ILE A O 1
ATOM 5025 N N . ILE A 1 623 ? -16.008 -5.573 39.453 1.00 67.06 623 ILE A N 1
ATOM 5026 C CA . ILE A 1 623 ? -15.412 -6.907 39.279 1.00 67.06 623 ILE A CA 1
ATOM 5027 C C . ILE A 1 623 ? -14.576 -7.324 40.497 1.00 67.06 623 ILE A C 1
ATOM 5029 O O . ILE A 1 623 ? -14.731 -8.433 40.998 1.00 67.06 623 ILE A O 1
ATOM 5033 N N . ASN A 1 624 ? -13.684 -6.452 40.979 1.00 70.50 624 ASN A N 1
ATOM 5034 C CA . ASN A 1 624 ? -12.682 -6.834 41.985 1.00 70.50 624 ASN A CA 1
ATOM 5035 C C . ASN A 1 624 ? -13.172 -6.710 43.432 1.00 70.50 624 ASN A C 1
ATOM 5037 O O . ASN A 1 624 ? -12.479 -7.163 44.339 1.00 70.50 624 ASN A O 1
ATOM 5041 N N . ARG A 1 625 ? -14.315 -6.045 43.664 1.00 74.00 625 ARG A N 1
ATOM 5042 C CA . ARG A 1 625 ? -14.954 -5.861 44.984 1.00 74.00 625 ARG A CA 1
ATOM 5043 C C . ARG A 1 625 ? -14.011 -5.354 46.097 1.00 74.00 625 ARG A C 1
ATOM 5045 O O . ARG A 1 625 ? -14.239 -5.565 47.283 1.00 74.00 625 ARG A O 1
ATOM 5052 N N . SER A 1 626 ? -12.948 -4.643 45.711 1.00 80.12 626 SER A N 1
ATOM 5053 C CA . SER A 1 626 ? -11.881 -4.155 46.591 1.00 80.12 626 SER A CA 1
ATOM 5054 C C . SER A 1 626 ? -11.638 -2.671 46.351 1.00 80.12 626 SER A C 1
ATOM 5056 O O . SER A 1 626 ? -11.195 -2.269 45.271 1.00 80.12 626 SER A O 1
ATOM 5058 N N . LEU A 1 627 ? -11.884 -1.841 47.368 1.00 80.69 627 LEU A N 1
ATOM 5059 C CA . LEU A 1 627 ? -11.693 -0.391 47.276 1.00 80.69 627 LEU A CA 1
ATOM 5060 C C . LEU A 1 627 ? -10.242 -0.027 46.919 1.00 80.69 627 LEU A C 1
ATOM 5062 O O . LEU A 1 627 ? -10.011 0.796 46.033 1.00 80.69 627 LEU A O 1
ATOM 5066 N N . MET A 1 628 ? -9.272 -0.671 47.570 1.00 78.94 628 MET A N 1
ATOM 5067 C CA . MET A 1 628 ? -7.849 -0.371 47.404 1.00 78.94 628 MET A CA 1
ATOM 5068 C C . MET A 1 628 ? -7.342 -0.743 46.008 1.00 78.94 628 MET A C 1
ATOM 5070 O O . MET A 1 628 ? -6.689 0.073 45.354 1.00 78.94 628 MET A O 1
ATOM 5074 N N . THR A 1 629 ? -7.708 -1.925 45.504 1.00 77.81 629 THR A N 1
ATOM 5075 C CA . THR A 1 629 ? -7.350 -2.366 44.147 1.00 77.81 629 THR A CA 1
ATOM 5076 C C . THR A 1 629 ? -8.003 -1.470 43.087 1.00 77.81 629 THR A C 1
ATOM 5078 O O . THR A 1 629 ? -7.372 -1.131 42.090 1.00 77.81 629 THR A O 1
ATOM 5081 N N . SER A 1 630 ? -9.234 -1.006 43.334 1.00 77.62 630 SER A N 1
ATOM 5082 C CA . SER A 1 630 ? -9.979 -0.122 42.422 1.00 77.62 630 SER A CA 1
ATOM 5083 C C . SER A 1 630 ? -9.399 1.288 42.339 1.00 77.62 630 SER A C 1
ATOM 5085 O O . SER A 1 630 ? -9.271 1.845 41.250 1.00 77.62 630 SER A O 1
ATOM 5087 N N . VAL A 1 631 ? -9.018 1.875 43.479 1.00 84.25 631 VAL A N 1
ATOM 5088 C CA . VAL A 1 631 ? -8.329 3.176 43.503 1.00 84.25 631 VAL A CA 1
ATOM 5089 C C . VAL A 1 631 ? -6.931 3.051 42.894 1.00 84.25 631 VAL A C 1
ATOM 5091 O O . VAL A 1 631 ? -6.539 3.928 42.133 1.00 84.25 631 VAL A O 1
ATOM 5094 N N . SER A 1 632 ? -6.218 1.943 43.125 1.00 82.62 632 SER A N 1
ATOM 5095 C CA . SER A 1 632 ? -4.909 1.685 42.498 1.00 82.62 632 SER A CA 1
ATOM 5096 C C . SER A 1 632 ? -5.002 1.547 40.974 1.00 82.62 632 SER A C 1
ATOM 5098 O O . SER A 1 632 ? -4.170 2.083 40.247 1.00 82.62 632 SER A O 1
ATOM 5100 N N . PHE A 1 633 ? -6.044 0.883 40.465 1.00 81.06 633 PHE A N 1
ATOM 5101 C CA . PHE A 1 633 ? -6.311 0.827 39.029 1.00 81.06 633 PHE A CA 1
ATOM 5102 C C . PHE A 1 633 ? -6.627 2.219 38.456 1.00 81.06 633 PHE A C 1
ATOM 5104 O O . PHE A 1 633 ? -6.080 2.604 37.421 1.00 81.06 633 PHE A O 1
ATOM 5111 N N . ALA A 1 634 ? -7.453 3.012 39.149 1.00 82.50 634 ALA A N 1
ATOM 5112 C CA . ALA A 1 634 ? -7.773 4.377 38.739 1.00 82.50 634 ALA A CA 1
ATOM 5113 C C . ALA A 1 634 ? -6.533 5.291 38.713 1.00 82.50 634 ALA A C 1
ATOM 5115 O O . ALA A 1 634 ? -6.336 6.022 37.741 1.00 82.50 634 ALA A O 1
ATOM 5116 N N . THR A 1 635 ? -5.662 5.233 39.727 1.00 85.69 635 THR A N 1
ATOM 5117 C CA . THR A 1 635 ? -4.417 6.022 39.754 1.00 85.69 635 THR A CA 1
ATOM 5118 C C . THR A 1 635 ? -3.423 5.565 38.695 1.00 85.69 635 THR A C 1
ATOM 5120 O O . THR A 1 635 ? -2.793 6.415 38.070 1.00 85.69 635 THR A O 1
ATOM 5123 N N . CYS A 1 636 ? -3.325 4.259 38.432 1.00 83.75 636 CYS A N 1
ATOM 5124 C CA . CYS A 1 636 ? -2.534 3.715 37.331 1.00 83.75 636 CYS A CA 1
ATOM 5125 C C . CYS A 1 636 ? -3.011 4.264 35.979 1.00 83.75 636 CYS A C 1
ATOM 5127 O O . CYS A 1 636 ? -2.229 4.860 35.236 1.00 83.75 636 CYS A O 1
ATOM 5129 N N . PHE A 1 637 ? -4.309 4.133 35.688 1.00 82.00 637 PHE A N 1
ATOM 5130 C CA . PHE A 1 637 ? -4.908 4.604 34.440 1.00 82.00 637 PHE A CA 1
ATOM 5131 C C . PHE A 1 637 ? -4.733 6.118 34.249 1.00 82.00 637 PHE A C 1
ATOM 5133 O O . PHE A 1 637 ? -4.352 6.568 33.168 1.00 82.00 637 PHE A O 1
ATOM 5140 N N . ILE A 1 638 ? -4.943 6.916 35.302 1.00 81.81 638 ILE A N 1
ATOM 5141 C CA . ILE A 1 638 ? -4.790 8.374 35.230 1.00 81.81 638 ILE A CA 1
ATOM 5142 C C . ILE A 1 638 ? -3.318 8.794 35.130 1.00 81.81 638 ILE A C 1
ATOM 5144 O O . ILE A 1 638 ? -3.045 9.755 34.423 1.00 81.81 638 ILE A O 1
ATOM 5148 N N . ALA A 1 639 ? -2.361 8.079 35.736 1.00 83.25 639 ALA A N 1
ATOM 5149 C CA . ALA A 1 639 ? -0.928 8.360 35.564 1.00 83.25 639 ALA A CA 1
ATOM 5150 C C . ALA A 1 639 ? -0.448 8.055 34.131 1.00 83.25 639 ALA A C 1
ATOM 5152 O O . ALA A 1 639 ? 0.309 8.825 33.531 1.00 83.25 639 ALA A O 1
ATOM 5153 N N . MET A 1 640 ? -0.954 6.971 33.533 1.00 77.75 640 MET A N 1
ATOM 5154 C CA . MET A 1 640 ? -0.740 6.670 32.115 1.00 77.75 640 MET A CA 1
ATOM 5155 C C . MET A 1 640 ? -1.357 7.751 31.213 1.00 77.75 640 MET A C 1
ATOM 5157 O O . MET A 1 640 ? -0.678 8.280 30.331 1.00 77.75 640 MET A O 1
ATOM 5161 N N . ALA A 1 641 ? -2.616 8.129 31.457 1.00 71.44 641 ALA A N 1
ATOM 5162 C CA . ALA A 1 641 ? -3.329 9.133 30.668 1.00 71.44 641 ALA A CA 1
ATOM 5163 C C . ALA A 1 641 ? -2.734 10.547 30.813 1.00 71.44 641 ALA A C 1
ATOM 5165 O O . ALA A 1 641 ? -2.641 11.274 29.824 1.00 71.44 641 ALA A O 1
ATOM 5166 N N . SER A 1 642 ? -2.259 10.931 32.004 1.00 69.81 642 SER A N 1
ATOM 5167 C CA . SER A 1 642 ? -1.604 12.227 32.220 1.00 69.81 642 SER A CA 1
ATOM 5168 C C . SER A 1 642 ? -0.260 12.337 31.503 1.00 69.81 642 SER A C 1
ATOM 5170 O O . SER A 1 642 ? 0.140 13.444 31.179 1.00 69.81 642 SER A O 1
ATOM 5172 N N . GLY A 1 643 ? 0.418 11.225 31.191 1.00 62.62 643 GLY A N 1
ATOM 5173 C CA . GLY A 1 643 ? 1.579 11.231 30.290 1.00 62.62 643 GLY A CA 1
ATOM 5174 C C . GLY A 1 643 ? 1.209 11.461 28.817 1.00 62.62 643 GLY A C 1
ATOM 5175 O O . GLY A 1 643 ? 2.020 11.952 28.033 1.00 62.62 643 GLY A O 1
ATOM 5176 N N . TYR A 1 644 ? -0.029 11.154 28.424 1.00 61.75 644 TYR A N 1
ATOM 5177 C CA . TYR A 1 644 ? -0.476 11.241 27.033 1.00 61.75 644 TYR A CA 1
ATOM 5178 C C . TYR A 1 644 ? -0.641 12.694 26.556 1.00 61.75 644 TYR A C 1
ATOM 5180 O O . TYR A 1 644 ? -0.334 13.007 25.406 1.00 61.75 644 TYR A O 1
ATOM 5188 N N . THR A 1 645 ? -1.028 13.618 27.444 1.00 57.69 645 THR A N 1
ATOM 5189 C CA . THR A 1 645 ? -1.104 15.059 27.131 1.00 57.69 645 THR A CA 1
ATOM 5190 C C . THR A 1 645 ? 0.265 15.676 26.820 1.00 57.69 645 THR A C 1
ATOM 5192 O O . THR A 1 645 ? 0.335 16.622 26.037 1.00 57.69 645 THR A O 1
ATOM 5195 N N . PHE A 1 646 ? 1.362 15.109 27.338 1.00 59.34 646 PHE A N 1
ATOM 5196 C CA . PHE A 1 646 ? 2.730 15.514 26.989 1.00 59.34 646 PHE A CA 1
ATOM 5197 C C . PHE A 1 646 ? 3.040 15.134 25.539 1.00 59.34 646 PHE A C 1
ATOM 5199 O O . PHE A 1 646 ? 3.531 15.967 24.779 1.00 59.34 646 PHE A O 1
ATOM 5206 N N . SER A 1 647 ? 2.674 13.912 25.132 1.00 53.16 647 SER A N 1
ATOM 5207 C CA . SER A 1 647 ? 2.843 13.462 23.748 1.00 53.16 647 SER A CA 1
ATOM 5208 C C . SER A 1 647 ? 1.968 14.248 22.773 1.00 53.16 647 SER A C 1
ATOM 5210 O O . SER A 1 647 ? 2.461 14.637 21.724 1.00 53.16 647 SER A O 1
ATOM 5212 N N . ILE A 1 648 ? 0.718 14.569 23.125 1.00 50.62 648 ILE A N 1
ATOM 5213 C CA . ILE A 1 648 ? -0.150 15.419 22.290 1.00 50.62 648 ILE A CA 1
ATOM 5214 C C . ILE A 1 648 ? 0.426 16.838 22.151 1.00 50.62 648 ILE A C 1
ATOM 5216 O O . ILE A 1 648 ? 0.427 17.383 21.050 1.00 50.62 648 ILE A O 1
ATOM 5220 N N . SER A 1 649 ? 0.933 17.434 23.236 1.00 53.75 649 SER A N 1
ATOM 5221 C CA . SER A 1 649 ? 1.538 18.773 23.210 1.00 53.75 649 SER A CA 1
ATOM 5222 C C . SER A 1 649 ? 2.772 18.837 22.306 1.00 53.75 649 SER A C 1
ATOM 5224 O O . SER A 1 649 ? 2.890 19.779 21.531 1.00 53.75 649 SER A O 1
ATOM 5226 N N . GLU A 1 650 ? 3.678 17.865 22.410 1.00 54.75 650 GLU A N 1
ATOM 5227 C CA . GLU A 1 650 ? 4.917 17.831 21.616 1.00 54.75 650 GLU A CA 1
ATOM 5228 C C . GLU A 1 650 ? 4.632 17.423 20.156 1.00 54.75 650 GLU A C 1
ATOM 5230 O O . GLU A 1 650 ? 5.112 18.057 19.224 1.00 54.75 650 GLU A O 1
ATOM 5235 N N . LYS A 1 651 ? 3.761 16.433 19.907 1.00 50.94 651 LYS A N 1
ATOM 5236 C CA . LYS A 1 651 ? 3.466 15.966 18.536 1.00 50.94 651 LYS A CA 1
ATOM 5237 C C . LYS A 1 651 ? 2.709 16.966 17.662 1.00 50.94 651 LYS A C 1
ATOM 5239 O O . LYS A 1 651 ? 2.795 16.876 16.444 1.00 50.94 651 LYS A O 1
ATOM 5244 N N . ASN A 1 652 ? 1.971 17.908 18.250 1.00 51.66 652 ASN A N 1
ATOM 5245 C CA . ASN A 1 652 ? 1.266 18.951 17.493 1.00 51.66 652 ASN A CA 1
ATOM 5246 C C . ASN A 1 652 ? 2.104 20.229 17.294 1.00 51.66 652 ASN A C 1
ATOM 5248 O O . ASN A 1 652 ? 1.554 21.263 16.916 1.00 51.66 652 ASN A O 1
ATOM 5252 N N . GLY A 1 653 ? 3.414 20.198 17.573 1.00 48.03 653 GLY A N 1
ATOM 5253 C CA . GLY A 1 653 ? 4.295 21.356 17.402 1.00 48.03 653 GLY A CA 1
ATOM 5254 C C . GLY A 1 653 ? 3.974 22.520 18.345 1.00 48.03 653 GLY A C 1
ATOM 5255 O O . GLY A 1 653 ? 4.298 23.675 18.044 1.00 48.03 653 GLY A O 1
ATOM 5256 N N . MET A 1 654 ? 3.279 22.261 19.463 1.00 50.34 654 MET A N 1
ATOM 5257 C CA . MET A 1 654 ? 2.784 23.332 20.331 1.00 50.34 654 MET A CA 1
ATOM 5258 C C . MET A 1 654 ? 3.894 24.032 21.112 1.00 50.34 654 MET A C 1
ATOM 5260 O O . MET A 1 654 ? 3.649 25.125 21.622 1.00 50.34 654 MET A O 1
ATOM 5264 N N . GLU A 1 655 ? 5.122 23.502 21.147 1.00 51.50 655 GLU A N 1
ATOM 5265 C CA . GLU A 1 655 ? 6.301 24.257 21.587 1.00 51.50 655 GLU A CA 1
ATOM 5266 C C . GLU A 1 655 ? 6.442 25.615 20.880 1.00 51.50 655 GLU A C 1
ATOM 5268 O O . GLU A 1 655 ? 6.831 26.578 21.536 1.00 51.50 655 GLU A O 1
ATOM 5273 N N . ARG A 1 656 ? 6.020 25.762 19.612 1.00 50.12 656 ARG A N 1
ATOM 5274 C CA . ARG A 1 656 ? 5.971 27.083 18.954 1.00 50.12 656 ARG A CA 1
ATOM 5275 C C . ARG A 1 656 ? 4.980 28.042 19.610 1.00 50.12 656 ARG A C 1
ATOM 5277 O O . ARG A 1 656 ? 5.289 29.220 19.736 1.00 50.12 656 ARG A O 1
ATOM 5284 N N . LEU A 1 657 ? 3.815 27.563 20.053 1.00 48.47 657 LEU A N 1
ATOM 5285 C CA . LEU A 1 657 ? 2.851 28.404 20.771 1.00 48.47 657 LEU A CA 1
ATOM 5286 C C . LEU A 1 657 ? 3.366 28.749 22.177 1.00 48.47 657 LEU A C 1
ATOM 5288 O O . LEU A 1 657 ? 3.249 29.891 22.613 1.00 48.47 657 LEU A O 1
ATOM 5292 N N . TYR A 1 658 ? 3.985 27.787 22.867 1.00 53.28 658 TYR A N 1
ATOM 5293 C CA . TYR A 1 658 ? 4.579 28.009 24.187 1.00 53.28 658 TYR A CA 1
ATOM 5294 C C . TYR A 1 658 ? 5.814 28.922 24.153 1.00 53.28 658 TYR A C 1
ATOM 5296 O O . TYR A 1 658 ? 6.018 29.660 25.108 1.00 53.28 658 TYR A O 1
ATOM 5304 N N . GLY A 1 659 ? 6.588 28.931 23.064 1.00 54.22 659 GLY A N 1
ATOM 5305 C CA . GLY A 1 659 ? 7.717 29.847 22.861 1.00 54.22 659 GLY A CA 1
ATOM 5306 C C . GLY A 1 659 ? 7.319 31.295 22.544 1.00 54.22 659 GLY A C 1
ATOM 5307 O O . GLY A 1 659 ? 8.141 32.193 22.695 1.00 54.22 659 GLY A O 1
ATOM 5308 N N . ILE A 1 660 ? 6.067 31.535 22.134 1.00 56.31 660 ILE A N 1
ATOM 5309 C CA . ILE A 1 660 ? 5.493 32.885 21.960 1.00 56.31 660 ILE A CA 1
ATOM 5310 C C . ILE A 1 660 ? 4.957 33.432 23.296 1.00 56.31 660 ILE A C 1
ATOM 5312 O O . ILE A 1 660 ? 4.881 34.645 23.492 1.00 56.31 660 ILE A O 1
ATOM 5316 N N . LEU A 1 661 ? 4.590 32.553 24.233 1.00 57.91 661 LEU A N 1
ATOM 5317 C CA . LEU A 1 661 ? 4.176 32.952 25.575 1.00 57.91 661 LEU A CA 1
ATOM 5318 C C . LEU A 1 661 ? 5.405 33.358 26.414 1.00 57.91 661 LEU A C 1
ATOM 5320 O O . LEU A 1 661 ? 6.439 32.695 26.336 1.00 57.91 661 LEU A O 1
ATOM 5324 N N . PRO A 1 662 ? 5.309 34.396 27.267 1.00 70.75 662 PRO A N 1
ATOM 5325 C CA . PRO A 1 662 ? 6.416 34.866 28.102 1.00 70.75 662 PRO A CA 1
ATOM 5326 C C . PRO A 1 662 ? 6.622 33.956 29.329 1.00 70.75 662 PRO A C 1
ATOM 5328 O O . PRO A 1 662 ? 6.521 34.400 30.470 1.00 70.75 662 PRO A O 1
ATOM 5331 N N . ILE A 1 663 ? 6.867 32.664 29.096 1.00 74.19 663 ILE A N 1
ATOM 5332 C CA . ILE A 1 663 ? 7.049 31.637 30.127 1.00 74.19 663 ILE A CA 1
ATOM 5333 C C . ILE A 1 663 ? 8.462 31.055 30.078 1.00 74.19 663 ILE A C 1
ATOM 5335 O O . ILE A 1 663 ? 8.981 30.670 29.031 1.00 74.19 663 ILE A O 1
ATOM 5339 N N . THR A 1 664 ? 9.104 30.943 31.235 1.00 80.81 664 THR A N 1
ATOM 5340 C CA . THR A 1 664 ? 10.413 30.298 31.339 1.00 80.81 664 THR A CA 1
ATOM 5341 C C . THR A 1 664 ? 10.286 28.773 31.291 1.00 80.81 664 THR A C 1
ATOM 5343 O O . THR A 1 664 ? 9.298 28.186 31.741 1.00 80.81 664 THR A O 1
ATOM 5346 N N . LYS A 1 665 ? 11.360 28.085 30.871 1.00 79.56 665 LYS A N 1
ATOM 5347 C CA . LYS A 1 665 ? 11.476 26.613 30.972 1.00 79.56 665 LYS A CA 1
ATOM 5348 C C . LYS A 1 665 ? 11.167 26.089 32.388 1.00 79.56 665 LYS A C 1
ATOM 5350 O O . LYS A 1 665 ? 10.662 24.981 32.539 1.00 79.56 665 LYS A O 1
ATOM 5355 N N . LYS A 1 666 ? 11.456 26.878 33.433 1.00 84.44 666 LYS A N 1
ATOM 5356 C CA . LYS A 1 666 ? 11.167 26.531 34.834 1.00 84.44 666 LYS A CA 1
ATOM 5357 C C . LYS A 1 666 ? 9.662 26.550 35.121 1.00 84.44 666 LYS A C 1
ATOM 5359 O O . LYS A 1 666 ? 9.159 25.606 35.724 1.00 84.44 666 LYS A O 1
ATOM 5364 N N . GLU A 1 667 ? 8.957 27.592 34.690 1.00 82.50 667 GLU A N 1
ATOM 5365 C CA . GLU A 1 667 ? 7.502 27.719 34.862 1.00 82.50 667 GLU A CA 1
ATOM 5366 C C . GLU A 1 667 ? 6.747 26.668 34.050 1.00 82.50 667 GLU A C 1
ATOM 5368 O O . GLU A 1 667 ? 5.796 26.081 34.554 1.00 82.50 667 GLU A O 1
ATOM 5373 N N . PHE A 1 668 ? 7.226 26.341 32.847 1.00 78.94 668 PHE A N 1
ATOM 5374 C CA . PHE A 1 668 ? 6.682 25.252 32.034 1.00 78.94 668 PHE A CA 1
ATOM 5375 C C . PHE A 1 668 ? 6.779 23.884 32.733 1.00 78.94 668 PHE A C 1
ATOM 5377 O O . PHE A 1 668 ? 5.809 23.122 32.751 1.00 78.94 668 PHE A O 1
ATOM 5384 N N . VAL A 1 669 ? 7.924 23.579 33.362 1.00 86.56 669 VAL A N 1
ATOM 5385 C CA . VAL A 1 669 ? 8.071 22.368 34.186 1.00 86.56 669 VAL A CA 1
ATOM 5386 C C . VAL A 1 669 ? 7.131 22.418 35.391 1.00 86.56 669 VAL A C 1
ATOM 5388 O O . VAL A 1 669 ? 6.356 21.486 35.591 1.00 86.56 669 VAL A O 1
ATOM 5391 N N . LEU A 1 670 ? 7.136 23.509 36.161 1.00 87.88 670 LEU A N 1
ATOM 5392 C CA . LEU A 1 670 ? 6.272 23.660 37.338 1.00 87.88 670 LEU A CA 1
ATOM 5393 C C . LEU A 1 670 ? 4.780 23.522 36.996 1.00 87.88 670 LEU A C 1
ATOM 5395 O O . LEU A 1 670 ? 4.067 22.814 37.703 1.00 87.88 670 LEU A O 1
ATOM 5399 N N . GLY A 1 671 ? 4.317 24.117 35.895 1.00 82.62 671 GLY A N 1
ATOM 5400 C CA . GLY A 1 671 ? 2.936 24.013 35.423 1.00 82.62 671 GLY A CA 1
ATOM 5401 C C . GLY A 1 671 ? 2.540 22.586 35.033 1.00 82.62 671 GLY A C 1
ATOM 5402 O O . GLY A 1 671 ? 1.462 22.128 35.409 1.00 82.62 671 GLY A O 1
ATOM 5403 N N . ARG A 1 672 ? 3.427 21.844 34.353 1.00 83.06 672 ARG A N 1
ATOM 5404 C CA . ARG A 1 672 ? 3.214 20.423 34.011 1.00 83.06 672 ARG A CA 1
ATOM 5405 C C . ARG A 1 672 ? 3.153 19.529 35.264 1.00 83.06 672 ARG A C 1
ATOM 5407 O O . ARG A 1 672 ? 2.287 18.655 35.336 1.00 83.06 672 ARG A O 1
ATOM 5414 N N . TYR A 1 673 ? 3.988 19.775 36.279 1.00 90.38 673 TYR A N 1
ATOM 5415 C CA . TYR A 1 673 ? 3.888 19.084 37.576 1.00 90.38 673 TYR A CA 1
ATOM 5416 C C . TYR A 1 673 ? 2.605 19.445 38.333 1.00 90.38 673 TYR A C 1
ATOM 5418 O O . TYR A 1 673 ? 1.905 18.548 38.795 1.00 90.38 673 TYR A O 1
ATOM 5426 N N . LEU A 1 674 ? 2.257 20.732 38.413 1.00 88.69 674 LEU A N 1
ATOM 5427 C CA . LEU A 1 674 ? 1.043 21.212 39.078 1.00 88.69 674 LEU A CA 1
ATOM 5428 C C . LEU A 1 674 ? -0.222 20.607 38.453 1.00 88.69 674 LEU A C 1
ATOM 5430 O O . LEU A 1 674 ? -1.065 20.080 39.174 1.00 88.69 674 LEU A O 1
ATOM 5434 N N . TYR A 1 675 ? -0.324 20.611 37.120 1.00 83.50 675 TYR A N 1
ATOM 5435 C CA . TYR A 1 675 ? -1.412 19.956 36.390 1.00 83.50 675 TYR A CA 1
ATOM 5436 C C . TYR A 1 675 ? -1.514 18.464 36.737 1.00 83.50 675 TYR A C 1
ATOM 5438 O O . TYR A 1 675 ? -2.594 17.975 37.061 1.00 83.50 675 TYR A O 1
ATOM 5446 N N . THR A 1 676 ? -0.383 17.755 36.723 1.00 85.56 676 THR A N 1
ATOM 5447 C CA . THR A 1 676 ? -0.327 16.318 37.027 1.00 85.56 676 THR A CA 1
ATOM 5448 C C . THR A 1 676 ? -0.791 16.035 38.463 1.00 85.56 676 THR A C 1
ATOM 5450 O O . THR A 1 676 ? -1.650 15.184 38.678 1.00 85.56 676 THR A O 1
ATOM 5453 N N . ILE A 1 677 ? -0.314 16.810 39.444 1.00 89.38 677 ILE A N 1
ATOM 5454 C CA . ILE A 1 677 ? -0.722 16.702 40.855 1.00 89.38 677 ILE A CA 1
ATOM 5455 C C . ILE A 1 677 ? -2.230 16.955 41.020 1.00 89.38 677 ILE A C 1
ATOM 5457 O O . ILE A 1 677 ? -2.907 16.181 41.697 1.00 89.38 677 ILE A O 1
ATOM 5461 N N . ILE A 1 678 ? -2.773 17.995 40.377 1.00 86.19 678 ILE A N 1
ATOM 5462 C CA . ILE A 1 678 ? -4.207 18.324 40.425 1.00 86.19 678 ILE A CA 1
ATOM 5463 C C . ILE A 1 678 ? -5.049 17.186 39.832 1.00 86.19 678 ILE A C 1
ATOM 5465 O O . ILE A 1 678 ? -6.011 16.748 40.462 1.00 86.19 678 ILE A O 1
ATOM 5469 N N . MET A 1 679 ? -4.676 16.667 38.657 1.00 81.19 679 MET A N 1
ATOM 5470 C CA . MET A 1 679 ? -5.400 15.569 38.005 1.00 81.19 679 MET A CA 1
ATOM 5471 C C . MET A 1 679 ? -5.389 14.288 38.848 1.00 81.19 679 MET A C 1
ATOM 5473 O O . MET A 1 679 ? -6.432 13.648 38.994 1.00 81.19 679 MET A O 1
ATOM 5477 N N . GLY A 1 680 ? -4.250 13.944 39.457 1.00 85.75 680 GLY A N 1
ATOM 5478 C CA . GLY A 1 680 ? -4.148 12.830 40.399 1.00 85.75 680 GLY A CA 1
ATOM 5479 C C . GLY A 1 680 ? -5.012 13.012 41.643 1.00 85.75 680 GLY A C 1
ATOM 5480 O O . GLY A 1 680 ? -5.765 12.111 42.006 1.00 85.75 680 GLY A O 1
ATOM 5481 N N . GLY A 1 681 ? -4.957 14.192 42.268 1.00 87.69 681 GLY A N 1
ATOM 5482 C CA . GLY A 1 681 ? -5.763 14.519 43.446 1.00 87.69 681 GLY A CA 1
ATOM 5483 C C . GLY A 1 681 ? -7.266 14.421 43.174 1.00 87.69 681 GLY A C 1
ATOM 5484 O O . GLY A 1 681 ? -7.984 13.772 43.934 1.00 87.69 681 GLY A O 1
ATOM 5485 N N . ILE A 1 682 ? -7.734 14.985 42.054 1.00 85.62 682 ILE A N 1
ATOM 5486 C CA . ILE A 1 682 ? -9.134 14.882 41.611 1.00 85.62 682 ILE A CA 1
A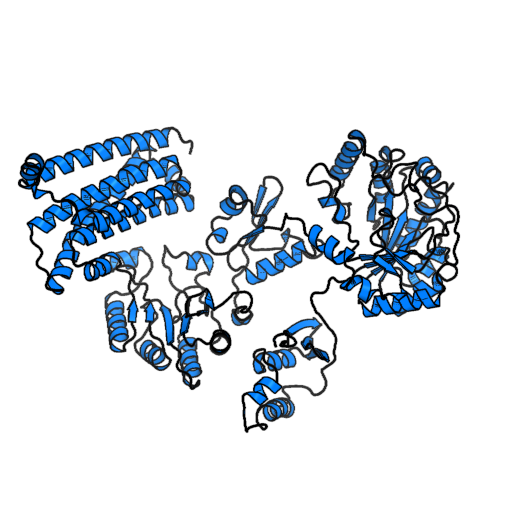TOM 5487 C C . ILE A 1 682 ? -9.518 13.418 41.359 1.00 85.62 682 ILE A C 1
ATOM 5489 O O . ILE A 1 682 ? -10.577 12.983 41.808 1.00 85.62 682 ILE A O 1
ATOM 5493 N N . ALA A 1 683 ? -8.666 12.641 40.682 1.00 82.56 683 ALA A N 1
ATOM 5494 C CA . ALA A 1 683 ? -8.940 11.239 40.380 1.00 82.56 683 ALA A CA 1
ATOM 5495 C C . ALA A 1 683 ? -9.026 10.357 41.635 1.00 82.56 683 ALA A C 1
ATOM 5497 O O . ALA A 1 683 ? -9.946 9.542 41.740 1.00 82.56 683 ALA A O 1
ATOM 5498 N N . VAL A 1 684 ? -8.110 10.524 42.597 1.00 89.25 684 VAL A N 1
ATOM 5499 C CA . VAL A 1 684 ? -8.149 9.791 43.874 1.00 89.25 684 VAL A CA 1
ATOM 5500 C C . VAL A 1 684 ? -9.380 10.197 44.678 1.00 89.25 684 VAL A C 1
ATOM 5502 O O . VAL A 1 684 ? -10.119 9.321 45.115 1.00 89.25 684 VAL A O 1
ATOM 5505 N N . LEU A 1 685 ? -9.655 11.499 44.813 1.00 90.38 685 LEU A N 1
ATOM 5506 C CA . LEU A 1 685 ? -10.829 12.004 45.530 1.00 90.38 685 LEU A CA 1
ATOM 5507 C C . LEU A 1 685 ? -12.135 11.456 44.930 1.00 90.38 685 LEU A C 1
ATOM 5509 O O . LEU A 1 685 ? -12.960 10.906 45.655 1.00 90.38 685 LEU A O 1
ATOM 5513 N N . PHE A 1 686 ? -12.294 11.533 43.607 1.00 86.31 686 PHE A N 1
ATOM 5514 C CA . PHE A 1 686 ? -13.451 10.984 42.898 1.00 86.31 686 PHE A CA 1
ATOM 5515 C C . PHE A 1 686 ? -13.585 9.470 43.110 1.00 86.31 686 PHE A C 1
ATOM 5517 O O . PHE A 1 686 ? -14.663 8.987 43.449 1.00 86.31 686 PHE A O 1
ATOM 5524 N N . SER A 1 687 ? -12.487 8.719 42.985 1.00 85.88 687 SER A N 1
ATOM 5525 C CA . SER A 1 687 ? -12.480 7.261 43.173 1.00 85.88 687 SER A CA 1
ATOM 5526 C C . SER A 1 687 ? -12.828 6.863 44.613 1.00 85.88 687 SER A C 1
ATOM 5528 O O . SER A 1 687 ? -13.602 5.932 44.827 1.00 85.88 687 SER A O 1
ATOM 5530 N N . CYS A 1 688 ? -12.322 7.598 45.607 1.00 88.44 688 CYS A N 1
ATOM 5531 C CA . CYS A 1 688 ? -12.632 7.412 47.026 1.00 88.44 688 CYS A CA 1
ATOM 5532 C C . CYS A 1 688 ? -14.056 7.842 47.420 1.00 88.44 688 CYS A C 1
ATOM 5534 O O . CYS A 1 688 ? -14.480 7.519 48.525 1.00 88.44 688 CYS A O 1
ATOM 5536 N N . ILE A 1 689 ? -14.802 8.523 46.544 1.00 88.38 689 ILE A N 1
ATOM 5537 C CA . ILE A 1 689 ? -16.234 8.817 46.726 1.00 88.38 689 ILE A CA 1
ATOM 5538 C C . ILE A 1 689 ? -17.087 7.785 45.977 1.00 88.38 689 ILE A C 1
ATOM 5540 O O . ILE A 1 689 ? -17.994 7.190 46.552 1.00 88.38 689 ILE A O 1
ATOM 5544 N N . VAL A 1 690 ? -16.790 7.538 44.698 1.00 86.06 690 VAL A N 1
ATOM 5545 C CA . VAL A 1 690 ? -17.626 6.708 43.819 1.00 86.06 690 VAL A CA 1
ATOM 5546 C C . VAL A 1 690 ? -17.476 5.216 44.108 1.00 86.06 690 VAL A C 1
ATOM 5548 O O . VAL A 1 690 ? -18.482 4.512 44.169 1.00 86.06 690 VAL A O 1
ATOM 5551 N N . HIS A 1 691 ? -16.258 4.707 44.321 1.00 86.62 691 HIS A N 1
ATOM 5552 C CA . HIS A 1 691 ? -16.067 3.268 44.525 1.00 86.62 691 HIS A CA 1
ATOM 5553 C C . HIS A 1 691 ? -16.711 2.748 45.826 1.00 86.62 691 HIS A C 1
ATOM 5555 O O . HIS A 1 691 ? -17.346 1.698 45.755 1.00 86.62 691 HIS A O 1
ATOM 5561 N N . PRO A 1 692 ? -16.672 3.448 46.982 1.00 87.69 692 PRO A N 1
ATOM 5562 C CA . PRO A 1 692 ? -17.433 3.026 48.162 1.00 87.69 692 PRO A CA 1
ATOM 5563 C C . PRO A 1 692 ? -18.948 2.972 47.939 1.00 87.69 692 PRO A C 1
ATOM 5565 O O . PRO A 1 692 ? -19.588 2.049 48.431 1.00 87.69 692 PRO A O 1
ATOM 5568 N N . ILE A 1 693 ? -19.519 3.907 47.166 1.00 86.38 693 ILE A N 1
ATOM 5569 C CA . ILE A 1 693 ? -20.951 3.892 46.815 1.00 86.38 693 ILE A CA 1
ATOM 5570 C C . ILE A 1 693 ? -21.278 2.656 45.965 1.00 86.38 693 ILE A C 1
ATOM 5572 O O . ILE A 1 693 ? -22.259 1.967 46.231 1.00 86.38 693 ILE A O 1
ATOM 5576 N N . VAL A 1 694 ? -20.437 2.339 44.975 1.00 80.31 694 VAL A N 1
ATOM 5577 C CA . VAL A 1 694 ? -20.597 1.148 44.123 1.00 80.31 694 VAL A CA 1
ATOM 5578 C C . VAL A 1 694 ? -20.488 -0.144 44.938 1.00 80.31 694 VAL A C 1
ATOM 5580 O O . VAL A 1 694 ? -21.347 -1.012 44.815 1.00 80.31 694 VAL A O 1
ATOM 5583 N N . LEU A 1 695 ? -19.486 -0.257 45.813 1.00 78.75 695 LEU A N 1
ATOM 5584 C CA . LEU A 1 695 ? -19.301 -1.416 46.694 1.00 78.75 695 LEU A CA 1
ATOM 5585 C C . LEU A 1 695 ? -20.484 -1.592 47.663 1.00 78.75 695 LEU A C 1
ATOM 5587 O O . LEU A 1 695 ? -20.988 -2.702 47.820 1.00 78.75 695 LEU A O 1
ATOM 5591 N N . PHE A 1 696 ? -20.996 -0.496 48.230 1.00 84.88 696 PHE A N 1
ATOM 5592 C CA . PHE A 1 696 ? -22.189 -0.514 49.078 1.00 84.88 696 PHE A CA 1
ATOM 5593 C C . PHE A 1 696 ? -23.435 -1.015 48.327 1.00 84.88 696 PHE A C 1
ATOM 5595 O O . PHE A 1 696 ? -24.167 -1.852 48.852 1.00 84.88 696 PHE A O 1
ATOM 5602 N N . ILE A 1 697 ? -23.650 -0.573 47.080 1.00 82.75 697 ILE A N 1
ATOM 5603 C CA . ILE A 1 697 ? -24.753 -1.049 46.221 1.00 82.75 697 ILE A CA 1
ATOM 5604 C C . ILE A 1 697 ? -24.640 -2.558 45.933 1.00 82.75 697 ILE A C 1
ATOM 5606 O O . ILE A 1 697 ? -25.658 -3.237 45.822 1.00 82.75 697 ILE A O 1
ATOM 5610 N N . LEU A 1 698 ? -23.420 -3.097 45.849 1.00 75.69 698 LEU A N 1
ATOM 5611 C CA . LEU A 1 698 ? -23.163 -4.530 45.650 1.00 75.69 698 LEU A CA 1
ATOM 5612 C C . LEU A 1 698 ? -23.276 -5.363 46.945 1.00 75.69 698 LEU A C 1
ATOM 5614 O O . LEU A 1 698 ? -23.191 -6.593 46.885 1.00 75.69 698 LEU A O 1
ATOM 5618 N N . GLY A 1 699 ? -23.483 -4.722 48.101 1.00 82.44 699 GLY A N 1
ATOM 5619 C CA . GLY A 1 699 ? -23.625 -5.361 49.414 1.00 82.44 699 GLY A CA 1
ATOM 5620 C C . GLY A 1 699 ? -22.344 -5.433 50.255 1.00 82.44 699 GLY A C 1
ATOM 5621 O O . GLY A 1 699 ? -22.368 -6.017 51.339 1.00 82.44 699 GLY A O 1
ATOM 5622 N N . ASP A 1 700 ? -21.238 -4.838 49.800 1.00 79.19 700 ASP A N 1
ATOM 5623 C CA . ASP A 1 700 ? -19.968 -4.831 50.534 1.00 79.19 700 ASP A CA 1
ATOM 5624 C C . ASP A 1 700 ? -19.923 -3.708 51.584 1.00 79.19 700 ASP A C 1
ATOM 5626 O O . ASP A 1 700 ? -20.373 -2.581 51.360 1.00 79.19 700 ASP A O 1
ATOM 5630 N N . LYS A 1 701 ? -19.334 -3.995 52.752 1.00 81.69 701 LYS A N 1
ATOM 5631 C CA . LYS A 1 701 ? -19.159 -3.009 53.830 1.00 81.69 701 LYS A CA 1
ATOM 5632 C C . LYS A 1 701 ? -17.793 -2.335 53.730 1.00 81.69 701 LYS A C 1
ATOM 5634 O O . LYS A 1 701 ? -16.768 -2.979 53.935 1.00 81.69 701 LYS A O 1
ATOM 5639 N N . VAL A 1 702 ? -17.797 -1.025 53.496 1.00 82.81 702 VAL A N 1
ATOM 5640 C CA . VAL A 1 702 ? -16.602 -0.168 53.484 1.00 82.81 702 VAL A CA 1
ATOM 5641 C C . VAL A 1 702 ? -16.599 0.727 54.725 1.00 82.81 702 VAL A C 1
ATOM 5643 O O . VAL A 1 702 ? -17.605 1.367 55.026 1.00 82.81 702 VAL A O 1
ATOM 5646 N N . THR A 1 703 ? -15.480 0.798 55.449 1.00 83.88 703 THR A N 1
ATOM 5647 C CA . THR A 1 703 ? -15.343 1.662 56.636 1.00 83.88 703 THR A CA 1
ATOM 5648 C C . THR A 1 703 ? -14.695 3.008 56.302 1.00 83.88 703 THR A C 1
ATOM 5650 O O . THR A 1 703 ? -13.860 3.116 55.404 1.00 83.88 703 THR A O 1
ATOM 5653 N N . TRP A 1 704 ? -15.004 4.051 57.080 1.00 80.69 704 TRP A N 1
ATOM 5654 C CA . TRP A 1 704 ? -14.359 5.366 56.940 1.00 80.69 704 TRP A CA 1
ATOM 5655 C C . TRP A 1 704 ? -12.829 5.306 57.080 1.00 80.69 704 TRP A C 1
ATOM 5657 O O . TRP A 1 704 ? -12.115 6.009 56.368 1.00 80.69 704 TRP A O 1
ATOM 5667 N N . GLN A 1 705 ? -12.317 4.416 57.935 1.00 76.12 705 GLN A N 1
ATOM 5668 C CA . GLN A 1 705 ? -10.878 4.170 58.084 1.00 76.12 705 GLN A CA 1
ATOM 5669 C C . GLN A 1 705 ? -10.261 3.603 56.795 1.00 76.12 705 GLN A C 1
ATOM 5671 O O . GLN A 1 705 ? -9.205 4.072 56.372 1.00 76.12 705 GLN A O 1
ATOM 5676 N N . GLN A 1 706 ? -10.936 2.659 56.125 1.00 78.88 706 GLN A N 1
ATOM 5677 C CA . GLN A 1 706 ? -10.500 2.126 54.828 1.00 78.88 706 GLN A CA 1
ATOM 5678 C C . GLN A 1 706 ? -10.512 3.198 53.732 1.00 78.88 706 GLN A C 1
ATOM 5680 O O . GLN A 1 706 ? -9.599 3.219 52.907 1.00 78.88 706 GLN A O 1
ATOM 5685 N N . ILE A 1 707 ? -11.497 4.105 53.726 1.00 84.88 707 ILE A N 1
ATOM 5686 C CA . ILE A 1 707 ? -11.559 5.215 52.760 1.00 84.88 707 ILE A CA 1
ATOM 5687 C C . ILE A 1 707 ? -10.370 6.163 52.954 1.00 84.88 707 ILE A C 1
ATOM 5689 O O . ILE A 1 707 ? -9.666 6.444 51.986 1.00 84.88 707 ILE A O 1
ATOM 5693 N N . ILE A 1 708 ? -10.091 6.605 54.188 1.00 84.00 708 ILE A N 1
ATOM 5694 C CA . ILE A 1 708 ? -8.973 7.525 54.466 1.00 84.00 708 ILE A CA 1
ATOM 5695 C C . ILE A 1 708 ? -7.623 6.855 54.175 1.00 84.00 708 ILE A C 1
ATOM 5697 O O . ILE A 1 708 ? -6.763 7.464 53.539 1.00 84.00 708 ILE A O 1
ATOM 5701 N N . PHE A 1 709 ? -7.445 5.591 54.573 1.00 82.81 709 PHE A N 1
ATOM 5702 C CA . PHE A 1 709 ? -6.237 4.831 54.248 1.00 82.81 709 PHE A CA 1
ATOM 5703 C C . PHE A 1 709 ? -6.044 4.708 52.731 1.00 82.81 709 PHE A C 1
ATOM 5705 O O . PHE A 1 709 ? -4.965 5.005 52.222 1.00 82.81 709 PHE A O 1
ATOM 5712 N N . THR A 1 710 ? -7.101 4.352 51.991 1.00 84.56 710 THR A N 1
ATOM 5713 C CA . THR A 1 710 ? -7.036 4.219 50.528 1.00 84.56 710 THR A CA 1
ATOM 5714 C C . THR A 1 710 ? -6.791 5.563 49.835 1.00 84.56 710 THR A C 1
ATOM 5716 O O . THR A 1 710 ? -6.097 5.603 48.825 1.00 84.56 710 THR A O 1
ATOM 5719 N N . PHE A 1 711 ? -7.304 6.669 50.377 1.00 89.69 711 PHE A N 1
ATOM 5720 C CA . PHE A 1 711 ? -7.040 8.018 49.872 1.00 89.69 711 PHE A CA 1
ATOM 5721 C C . PHE A 1 711 ? -5.557 8.392 50.016 1.00 89.69 711 PHE A C 1
ATOM 5723 O O . PHE A 1 711 ? -4.912 8.740 49.026 1.00 89.69 711 PHE A O 1
ATOM 5730 N N . LEU A 1 712 ? -4.984 8.242 51.218 1.00 87.25 712 LEU A N 1
ATOM 5731 C CA . LEU A 1 712 ? -3.555 8.479 51.467 1.00 87.25 712 LEU A CA 1
ATOM 5732 C C . LEU A 1 712 ? -2.672 7.574 50.595 1.00 87.25 712 LEU A C 1
ATOM 5734 O O . LEU A 1 712 ? -1.701 8.037 49.992 1.00 87.25 712 LEU A O 1
ATOM 5738 N N . TYR A 1 713 ? -3.043 6.297 50.486 1.00 86.69 713 TYR A N 1
ATOM 5739 C CA . TYR A 1 713 ? -2.356 5.314 49.656 1.00 86.69 713 TYR A CA 1
ATOM 5740 C C . TYR A 1 713 ? -2.421 5.663 48.163 1.00 86.69 713 TYR A C 1
ATOM 5742 O O . TYR A 1 713 ? -1.397 5.654 47.485 1.00 86.69 713 TYR A O 1
ATOM 5750 N N . GLY A 1 714 ? -3.598 6.036 47.652 1.00 88.62 714 GLY A N 1
ATOM 5751 C CA . GLY A 1 714 ? -3.804 6.421 46.257 1.00 88.62 714 GLY A CA 1
ATOM 5752 C C . GLY A 1 714 ? -2.994 7.655 45.859 1.00 88.62 714 GLY A C 1
ATOM 5753 O O . GLY A 1 714 ? -2.371 7.653 44.798 1.00 88.62 714 GLY A O 1
ATOM 5754 N N . ILE A 1 715 ? -2.930 8.676 46.724 1.00 91.12 715 ILE A N 1
ATOM 5755 C CA . ILE A 1 715 ? -2.086 9.858 46.488 1.00 91.12 715 ILE A CA 1
ATOM 5756 C C . ILE A 1 715 ? -0.604 9.470 46.473 1.00 91.12 715 ILE A C 1
ATOM 5758 O O . ILE A 1 715 ? 0.116 9.885 45.562 1.00 91.12 715 ILE A O 1
ATOM 5762 N N . LEU A 1 716 ? -0.136 8.667 47.436 1.00 90.19 716 LEU A N 1
ATOM 5763 C CA . LEU A 1 716 ? 1.255 8.203 47.477 1.00 90.19 716 LEU A CA 1
ATOM 5764 C C . LEU A 1 716 ? 1.619 7.415 46.211 1.00 90.19 716 LEU A C 1
ATOM 5766 O O . LEU A 1 716 ? 2.636 7.695 45.579 1.00 90.19 716 LEU A O 1
ATOM 5770 N N . LEU A 1 717 ? 0.766 6.470 45.818 1.00 89.25 717 LEU A N 1
ATOM 5771 C CA . LEU A 1 717 ? 0.963 5.594 44.668 1.00 89.25 717 LEU A CA 1
ATOM 5772 C C . LEU A 1 717 ? 1.002 6.388 43.350 1.00 89.25 717 LEU A C 1
ATOM 5774 O O . LEU A 1 717 ? 1.941 6.241 42.569 1.00 89.25 717 LEU A O 1
ATOM 5778 N N . TYR A 1 718 ? 0.050 7.306 43.147 1.00 91.62 718 TYR A N 1
ATOM 5779 C CA . TYR A 1 718 ? 0.048 8.224 42.002 1.00 91.62 718 TYR A CA 1
ATOM 5780 C C . TYR A 1 718 ? 1.289 9.133 41.976 1.00 91.62 718 TYR A C 1
ATOM 5782 O O . TYR A 1 718 ? 1.868 9.388 40.917 1.00 91.62 718 TYR A O 1
ATOM 5790 N N . SER A 1 719 ? 1.726 9.604 43.146 1.00 91.81 719 SER A N 1
ATOM 5791 C CA . SER A 1 719 ? 2.926 10.435 43.262 1.00 91.81 719 SER A CA 1
ATOM 5792 C C . SER A 1 719 ? 4.174 9.656 42.858 1.00 91.81 719 SER A C 1
ATOM 5794 O O . SER A 1 719 ? 4.945 10.146 42.041 1.00 91.81 719 SER A O 1
ATOM 5796 N N . ILE A 1 720 ? 4.332 8.417 43.337 1.00 90.62 720 ILE A N 1
ATOM 5797 C CA . ILE A 1 720 ? 5.428 7.518 42.940 1.00 90.62 720 ILE A CA 1
ATOM 5798 C C . ILE A 1 720 ? 5.446 7.311 41.421 1.00 90.62 720 ILE A C 1
ATOM 5800 O O . ILE A 1 720 ? 6.504 7.433 40.807 1.00 90.62 720 ILE A O 1
ATOM 5804 N N . TYR A 1 721 ? 4.297 7.048 40.793 1.00 90.75 721 TYR A N 1
ATOM 5805 C CA . TYR A 1 721 ? 4.232 6.865 39.340 1.00 90.75 721 TYR A CA 1
ATOM 5806 C C . TYR A 1 721 ? 4.749 8.098 38.586 1.00 90.75 721 TYR A C 1
ATOM 5808 O O . TYR A 1 721 ? 5.622 7.993 37.723 1.00 90.75 721 TYR A O 1
ATOM 5816 N N . THR A 1 722 ? 4.257 9.281 38.951 1.00 89.81 722 THR A N 1
ATOM 5817 C CA . THR A 1 722 ? 4.506 10.511 38.193 1.00 89.81 722 THR A CA 1
ATOM 5818 C C . THR A 1 722 ? 5.902 11.101 38.416 1.00 89.81 722 THR A C 1
ATOM 5820 O O . THR A 1 722 ? 6.473 11.636 37.463 1.00 89.81 722 THR A O 1
ATOM 5823 N N . VAL A 1 723 ? 6.516 10.945 39.601 1.00 91.25 723 VAL A N 1
ATOM 5824 C CA . VAL A 1 723 ? 7.890 11.442 39.855 1.00 91.25 723 VAL A CA 1
ATOM 5825 C C . VAL A 1 723 ? 8.983 10.680 39.105 1.00 91.25 723 VAL A C 1
ATOM 5827 O O . VAL A 1 723 ? 10.035 11.242 38.826 1.00 91.25 723 VAL A O 1
ATOM 5830 N N . PHE A 1 724 ? 8.766 9.418 38.732 1.00 86.44 724 PHE A N 1
ATOM 5831 C CA . PHE A 1 724 ? 9.707 8.714 37.849 1.00 86.44 724 PHE A CA 1
ATOM 5832 C C . PHE A 1 724 ? 9.375 8.938 36.372 1.00 86.44 724 PHE A C 1
ATOM 5834 O O . PHE A 1 724 ? 10.275 9.054 35.539 1.00 86.44 724 PHE A O 1
ATOM 5841 N N . GLN A 1 725 ? 8.087 9.063 36.053 1.00 86.62 725 GLN A N 1
ATOM 5842 C CA . GLN A 1 725 ? 7.597 9.258 34.695 1.00 86.62 725 GLN A CA 1
ATOM 5843 C C . GLN A 1 725 ? 8.005 10.619 34.114 1.00 86.62 725 GLN A C 1
ATOM 5845 O O . GLN A 1 725 ? 8.602 10.671 33.038 1.00 86.62 725 GLN A O 1
ATOM 5850 N N . LEU A 1 726 ? 7.752 11.723 34.824 1.00 87.81 726 LEU A N 1
ATOM 5851 C CA . LEU A 1 726 ? 7.966 13.076 34.297 1.00 87.81 726 LEU A CA 1
ATOM 5852 C C . LEU A 1 726 ? 9.436 13.383 33.930 1.00 87.81 726 LEU A C 1
ATOM 5854 O O . LEU A 1 726 ? 9.662 13.840 32.806 1.00 87.81 726 LEU A O 1
ATOM 5858 N N . PRO A 1 727 ? 10.459 13.092 34.764 1.00 88.88 727 PRO A N 1
ATOM 5859 C CA . PRO A 1 727 ? 11.860 13.260 34.367 1.00 88.88 727 PRO A CA 1
ATOM 5860 C C . PRO A 1 727 ? 12.252 12.387 33.168 1.00 88.88 727 PRO A C 1
ATOM 5862 O O . PRO A 1 727 ? 13.043 12.822 32.329 1.00 88.88 727 PRO A O 1
ATOM 5865 N N . GLY A 1 728 ? 11.680 11.179 33.061 1.00 85.06 728 GLY A N 1
ATOM 5866 C CA . GLY A 1 728 ? 11.857 10.284 31.916 1.00 85.06 728 GLY A CA 1
ATOM 5867 C C . GLY A 1 728 ? 11.371 10.919 30.612 1.00 85.06 728 GLY A C 1
ATOM 5868 O O . GLY A 1 728 ? 12.133 10.981 29.646 1.00 85.06 728 GLY A O 1
ATOM 5869 N N . TYR A 1 729 ? 10.159 11.482 30.609 1.00 83.12 729 TYR A N 1
ATOM 5870 C CA . TYR A 1 729 ? 9.624 12.245 29.474 1.00 83.12 729 TYR A CA 1
ATOM 5871 C C . TYR A 1 729 ? 10.505 13.446 29.109 1.00 83.12 729 TYR A C 1
ATOM 5873 O O . TYR A 1 729 ? 10.886 13.591 27.949 1.00 83.12 729 TYR A O 1
ATOM 5881 N N . TYR A 1 730 ? 10.911 14.273 30.081 1.00 84.06 730 TYR A N 1
ATOM 5882 C CA . TYR A 1 730 ? 11.783 15.420 29.792 1.00 84.06 730 TYR A CA 1
ATOM 5883 C C . TYR A 1 730 ? 13.145 15.014 29.223 1.00 84.06 730 TYR A C 1
ATOM 5885 O O . TYR A 1 730 ? 13.683 15.723 28.368 1.00 84.06 730 TYR A O 1
ATOM 5893 N N . LYS A 1 731 ? 13.714 13.885 29.667 1.00 85.62 731 LYS A N 1
ATOM 5894 C CA . LYS A 1 731 ? 15.010 13.401 29.178 1.00 85.62 731 LYS A CA 1
ATOM 5895 C C . LYS A 1 731 ? 14.886 12.809 27.777 1.00 85.62 731 LYS A C 1
ATOM 5897 O O . LYS A 1 731 ? 15.529 13.310 26.855 1.00 85.62 731 LYS A O 1
ATOM 5902 N N . TYR A 1 732 ? 14.034 11.803 27.613 1.00 81.75 732 TYR A N 1
ATOM 5903 C CA . TYR A 1 732 ? 13.996 10.940 26.430 1.00 81.75 732 TYR A CA 1
ATOM 5904 C C . TYR A 1 732 ? 12.926 11.328 25.387 1.00 81.75 732 TYR A C 1
ATOM 5906 O O . TYR A 1 732 ? 12.851 10.694 24.338 1.00 81.75 732 TYR A O 1
ATOM 5914 N N . GLY A 1 733 ? 12.123 12.368 25.645 1.00 72.56 733 GLY A N 1
ATOM 5915 C CA . GLY A 1 733 ? 11.047 12.828 24.756 1.00 72.56 733 GLY A CA 1
ATOM 5916 C C . GLY A 1 733 ? 9.810 11.925 24.787 1.00 72.56 733 GLY A C 1
ATOM 5917 O O . GLY A 1 733 ? 9.824 10.842 25.373 1.00 72.56 733 GLY A O 1
ATOM 5918 N N . SER A 1 734 ? 8.716 12.347 24.149 1.00 66.19 734 SER A N 1
ATOM 5919 C CA . SER A 1 734 ? 7.438 11.616 24.204 1.00 66.19 734 SER A CA 1
ATOM 5920 C C . SER A 1 734 ? 7.388 10.252 23.491 1.00 66.19 734 SER A C 1
ATOM 5922 O O . SER A 1 734 ? 6.397 9.530 23.634 1.00 66.19 734 SER A O 1
ATOM 5924 N N . ILE A 1 735 ? 8.431 9.849 22.758 1.00 59.69 735 ILE A N 1
ATOM 5925 C CA . ILE A 1 735 ? 8.550 8.495 22.191 1.00 59.69 735 ILE A CA 1
ATOM 5926 C C . ILE A 1 735 ? 9.212 7.569 23.215 1.00 59.69 735 ILE A C 1
ATOM 5928 O O . ILE A 1 735 ? 8.518 6.786 23.859 1.00 59.69 735 ILE A O 1
ATOM 5932 N N . ASN A 1 736 ? 10.515 7.720 23.457 1.00 70.62 736 ASN A N 1
ATOM 5933 C CA . ASN A 1 736 ? 11.268 6.851 24.370 1.00 70.62 736 ASN A CA 1
ATOM 5934 C C . ASN A 1 736 ? 10.846 7.020 25.846 1.00 70.62 736 ASN A C 1
ATOM 5936 O O . ASN A 1 736 ? 10.925 6.080 26.638 1.00 70.62 736 ASN A O 1
ATOM 5940 N N . GLY A 1 737 ? 10.296 8.182 26.216 1.00 70.25 737 GLY A N 1
ATOM 5941 C CA . GLY A 1 737 ? 9.665 8.420 27.516 1.00 70.25 737 GLY A CA 1
ATOM 5942 C C . GLY A 1 737 ? 8.421 7.561 27.785 1.00 70.25 737 GLY A C 1
ATOM 5943 O O . GLY A 1 737 ? 8.095 7.336 28.951 1.00 70.25 737 GLY A O 1
ATOM 5944 N N . ARG A 1 738 ? 7.762 6.995 26.756 1.00 69.81 738 ARG A N 1
ATOM 5945 C CA . ARG A 1 738 ? 6.608 6.092 26.952 1.00 69.81 738 ARG A CA 1
ATOM 5946 C C . ARG A 1 738 ? 6.962 4.807 27.699 1.00 69.81 738 ARG A C 1
ATOM 5948 O O . ARG A 1 738 ? 6.074 4.253 28.337 1.00 69.81 738 ARG A O 1
ATOM 5955 N N . MET A 1 739 ? 8.229 4.375 27.736 1.00 77.38 739 MET A N 1
ATOM 5956 C CA . MET A 1 739 ? 8.626 3.243 28.591 1.00 77.38 739 MET A CA 1
ATOM 5957 C C . MET A 1 739 ? 8.290 3.480 30.073 1.00 77.38 739 MET A C 1
ATOM 5959 O O . MET A 1 739 ? 7.954 2.545 30.795 1.00 77.38 739 MET A O 1
ATOM 5963 N N . PHE A 1 740 ? 8.299 4.735 30.528 1.00 81.00 740 PHE A N 1
ATOM 5964 C CA . PHE A 1 740 ? 7.971 5.070 31.911 1.00 81.00 740 PHE A CA 1
ATOM 5965 C C . PHE A 1 740 ? 6.462 4.973 32.217 1.00 81.00 740 PHE A C 1
ATOM 5967 O O . PHE A 1 740 ? 6.093 4.944 33.387 1.00 81.00 740 PHE A O 1
ATOM 5974 N N . MET A 1 741 ? 5.582 4.834 31.210 1.00 76.12 741 MET A N 1
ATOM 5975 C CA . MET A 1 741 ? 4.158 4.516 31.426 1.00 76.12 741 MET A CA 1
ATOM 5976 C C . MET A 1 741 ? 3.933 3.098 31.971 1.00 76.12 741 MET A C 1
ATOM 5978 O O . MET A 1 741 ? 2.882 2.835 32.552 1.00 76.12 741 MET A O 1
ATOM 5982 N N . TYR A 1 742 ? 4.904 2.189 31.826 1.00 81.56 742 TYR A N 1
ATOM 5983 C CA . TYR A 1 742 ? 4.812 0.845 32.402 1.00 81.56 742 TYR A CA 1
ATOM 5984 C C . TYR A 1 742 ? 5.083 0.820 33.916 1.00 81.56 742 TYR A C 1
ATOM 5986 O O . TYR A 1 742 ? 4.712 -0.149 34.571 1.00 81.56 742 TYR A O 1
ATOM 5994 N N . ILE A 1 743 ? 5.649 1.885 34.504 1.00 86.06 743 ILE A N 1
ATOM 5995 C CA . ILE A 1 743 ? 5.834 2.007 35.963 1.00 86.06 743 ILE A CA 1
ATOM 5996 C C . ILE A 1 743 ? 4.480 1.969 36.705 1.00 86.06 743 ILE A C 1
ATOM 5998 O O . ILE A 1 743 ? 4.347 1.135 37.604 1.00 86.06 743 ILE A O 1
ATOM 6002 N N . PRO A 1 744 ? 3.459 2.773 36.322 1.00 85.81 744 PRO A N 1
ATOM 6003 C CA . PRO A 1 744 ? 2.087 2.607 36.800 1.00 85.81 744 PRO A CA 1
ATOM 6004 C C . PRO A 1 744 ? 1.579 1.161 36.741 1.00 85.81 744 PRO A C 1
ATOM 6006 O O . PRO A 1 744 ? 1.068 0.654 37.736 1.00 85.81 744 PRO A O 1
ATOM 6009 N N . ILE A 1 745 ? 1.769 0.479 35.603 1.00 81.38 745 ILE A N 1
ATOM 6010 C CA . ILE A 1 745 ? 1.277 -0.890 35.385 1.00 81.38 745 ILE A CA 1
ATOM 6011 C C . ILE A 1 745 ? 1.966 -1.872 36.335 1.00 81.38 745 ILE A C 1
ATOM 6013 O O . ILE A 1 745 ? 1.285 -2.617 37.031 1.00 81.38 745 ILE A O 1
ATOM 6017 N N . ILE A 1 746 ? 3.300 -1.852 36.416 1.00 84.62 746 ILE A N 1
ATOM 6018 C CA . ILE A 1 746 ? 4.070 -2.719 37.322 1.00 84.62 746 ILE A CA 1
ATOM 6019 C C . ILE A 1 746 ? 3.640 -2.476 38.772 1.00 84.62 746 ILE A C 1
ATOM 6021 O O . ILE A 1 746 ? 3.373 -3.428 39.503 1.00 84.62 746 ILE A O 1
ATOM 6025 N N . GLY A 1 747 ? 3.509 -1.211 39.181 1.00 82.81 747 GLY A N 1
ATOM 6026 C CA . GLY A 1 747 ? 3.042 -0.862 40.518 1.00 82.81 747 GLY A CA 1
ATOM 6027 C C . GLY A 1 747 ? 1.629 -1.374 40.805 1.00 82.81 747 GLY A C 1
ATOM 6028 O O . GLY A 1 747 ? 1.393 -1.933 41.870 1.00 82.81 747 GLY A O 1
ATOM 6029 N N . PHE A 1 748 ? 0.700 -1.237 39.860 1.00 82.69 748 PHE A N 1
ATOM 6030 C CA . PHE A 1 748 ? -0.659 -1.760 39.992 1.00 82.69 748 PHE A CA 1
ATOM 6031 C C . PHE A 1 748 ? -0.691 -3.296 40.066 1.00 82.69 748 PHE A C 1
ATOM 6033 O O . PHE A 1 748 ? -1.380 -3.844 40.923 1.00 82.69 748 PHE A O 1
ATOM 6040 N N . LEU A 1 749 ? 0.089 -4.000 39.239 1.00 82.00 749 LEU A N 1
ATOM 6041 C CA . LEU A 1 749 ? 0.186 -5.464 39.273 1.00 82.00 749 LEU A CA 1
ATOM 6042 C C . LEU A 1 749 ? 0.783 -5.967 40.599 1.00 82.00 749 LEU A C 1
ATOM 6044 O O . LEU A 1 749 ? 0.319 -6.971 41.139 1.00 82.00 749 LEU A O 1
ATOM 6048 N N . LEU A 1 750 ? 1.755 -5.246 41.171 1.00 81.38 750 LEU A N 1
ATOM 6049 C CA . LEU A 1 750 ? 2.284 -5.527 42.511 1.00 81.38 750 LEU A CA 1
ATOM 6050 C C . LEU A 1 750 ? 1.228 -5.337 43.610 1.00 81.38 750 LEU A C 1
ATOM 6052 O O . LEU A 1 750 ? 1.226 -6.096 44.576 1.00 81.38 750 LEU A O 1
ATOM 6056 N N . VAL A 1 751 ? 0.304 -4.380 43.468 1.00 77.38 751 VAL A N 1
ATOM 6057 C CA . VAL A 1 751 ? -0.841 -4.249 44.387 1.00 77.38 751 VAL A CA 1
ATOM 6058 C C . VAL A 1 751 ? -1.820 -5.405 44.207 1.00 77.38 751 VAL A C 1
ATOM 6060 O O . VAL A 1 751 ? -2.191 -6.043 45.191 1.00 77.38 751 VAL A O 1
ATOM 6063 N N . LEU A 1 752 ? -2.193 -5.697 42.957 1.00 74.94 752 LEU A N 1
ATOM 6064 C CA . LEU A 1 752 ? -3.176 -6.716 42.588 1.00 74.94 752 LEU A CA 1
ATOM 6065 C C . LEU A 1 752 ? -2.775 -8.124 43.056 1.00 74.94 752 LEU A C 1
ATOM 6067 O O . LEU A 1 752 ? -3.619 -8.843 43.577 1.00 74.94 752 LEU A O 1
ATOM 6071 N N . PHE A 1 753 ? -1.503 -8.507 42.896 1.00 77.12 753 PHE A N 1
ATOM 6072 C CA . PHE A 1 753 ? -1.017 -9.860 43.208 1.00 77.12 753 PHE A CA 1
ATOM 6073 C C . PHE A 1 753 ? -0.163 -9.960 44.482 1.00 77.12 753 PHE A C 1
ATOM 6075 O O . PHE A 1 753 ? 0.058 -11.060 44.994 1.00 77.12 753 PHE A O 1
ATOM 6082 N N . GLY A 1 754 ? 0.375 -8.844 44.983 1.00 64.50 754 GLY A N 1
ATOM 6083 C CA . GLY A 1 754 ? 1.324 -8.842 46.100 1.00 64.50 754 GLY A CA 1
ATOM 6084 C C . GLY A 1 754 ? 0.691 -8.618 47.472 1.00 64.50 754 GLY A C 1
ATOM 6085 O O . GLY A 1 754 ? 1.167 -9.187 48.456 1.00 64.50 754 GLY A O 1
ATOM 6086 N N . MET A 1 755 ? -0.379 -7.818 47.572 1.00 57.28 755 MET A N 1
ATOM 6087 C CA . MET A 1 755 ? -0.885 -7.387 48.884 1.00 57.28 755 MET A CA 1
ATOM 6088 C C . MET A 1 755 ? -1.587 -8.482 49.697 1.00 57.28 755 MET A C 1
ATOM 6090 O O . MET A 1 755 ? -1.571 -8.397 50.922 1.00 57.28 755 MET A O 1
ATOM 6094 N N . GLU A 1 756 ? -2.083 -9.557 49.077 1.00 48.69 756 GLU A N 1
ATOM 6095 C CA . GLU A 1 756 ? -2.601 -10.727 49.814 1.00 48.69 756 GLU A CA 1
ATOM 6096 C C . GLU A 1 756 ? -1.514 -11.482 50.606 1.00 48.69 756 GLU A C 1
ATOM 6098 O O . GLU A 1 756 ? -1.828 -12.246 51.517 1.00 48.69 756 GLU A O 1
ATOM 6103 N N . LYS A 1 757 ? -0.224 -11.270 50.298 1.00 43.22 757 LYS A N 1
ATOM 6104 C CA . LYS A 1 757 ? 0.900 -11.978 50.941 1.00 43.22 757 LYS A CA 1
ATOM 6105 C C . LYS A 1 757 ? 1.622 -11.173 52.025 1.00 43.22 757 LYS A C 1
ATOM 6107 O O . LYS A 1 757 ? 2.440 -11.740 52.752 1.00 43.22 757 LYS A O 1
ATOM 6112 N N . VAL A 1 758 ? 1.347 -9.874 52.173 1.00 48.16 758 VAL A N 1
ATOM 6113 C CA . VAL A 1 758 ? 2.065 -9.016 53.133 1.00 48.16 758 VAL A CA 1
ATOM 6114 C C . VAL A 1 758 ? 1.394 -9.064 54.505 1.00 48.16 758 VAL A C 1
ATOM 6116 O O . VAL A 1 758 ? 0.551 -8.240 54.855 1.00 48.16 758 VAL A O 1
ATOM 6119 N N . ASN A 1 759 ? 1.809 -10.033 55.320 1.00 41.03 759 ASN A N 1
ATOM 6120 C CA . ASN A 1 759 ? 1.294 -10.227 56.673 1.00 41.03 759 ASN A CA 1
ATOM 6121 C C . ASN A 1 759 ? 1.887 -9.186 57.657 1.00 41.03 759 ASN A C 1
ATOM 6123 O O . ASN A 1 759 ? 2.773 -9.483 58.461 1.00 41.03 759 ASN A O 1
ATOM 6127 N N . LEU A 1 760 ? 1.396 -7.940 57.574 1.00 46.59 760 LEU A N 1
ATOM 6128 C CA . LEU A 1 760 ? 1.801 -6.766 58.377 1.00 46.59 760 LEU A CA 1
ATOM 6129 C C . LEU A 1 760 ? 1.652 -6.946 59.903 1.00 46.59 760 LEU A C 1
ATOM 6131 O O . LEU A 1 760 ? 2.199 -6.160 60.674 1.00 46.59 760 LEU A O 1
ATOM 6135 N N . SER A 1 761 ? 0.971 -8.006 60.342 1.00 47.00 761 SER A N 1
ATOM 6136 C CA . SER A 1 761 ? 0.723 -8.370 61.744 1.00 47.00 761 SER A CA 1
ATOM 6137 C C . SER A 1 761 ? 1.974 -8.692 62.579 1.00 47.00 761 SER A C 1
ATOM 6139 O O . SER A 1 761 ? 1.870 -8.798 63.799 1.00 47.00 761 SER A O 1
ATOM 6141 N N . LYS A 1 762 ? 3.152 -8.860 61.960 1.00 45.69 762 LYS A N 1
ATOM 6142 C CA . LYS A 1 762 ? 4.377 -9.336 62.637 1.00 45.69 762 LYS A CA 1
ATOM 6143 C C . LYS A 1 762 ? 5.442 -8.275 62.939 1.00 45.69 762 LYS A C 1
ATOM 6145 O O . LYS A 1 762 ? 6.471 -8.629 63.506 1.00 45.69 762 LYS A O 1
ATOM 6150 N N . ASN A 1 763 ? 5.250 -7.005 62.569 1.00 49.31 763 ASN A N 1
ATOM 6151 C CA . ASN A 1 763 ? 6.313 -5.995 62.672 1.00 49.31 763 ASN A CA 1
ATOM 6152 C C . ASN A 1 763 ? 5.893 -4.794 63.542 1.00 49.31 763 ASN A C 1
ATOM 6154 O O . ASN A 1 763 ? 5.205 -3.884 63.080 1.00 49.31 763 ASN A O 1
ATOM 6158 N N . GLY A 1 764 ? 6.304 -4.791 64.817 1.00 48.38 764 GLY A N 1
ATOM 6159 C CA . GLY A 1 764 ? 5.800 -3.864 65.846 1.00 48.38 764 GLY A CA 1
ATOM 6160 C C . GLY A 1 764 ? 5.981 -2.372 65.537 1.00 48.38 764 GLY A C 1
ATOM 6161 O O . GLY A 1 764 ? 5.118 -1.568 65.882 1.00 48.38 764 GLY A O 1
ATOM 6162 N N . PHE A 1 765 ? 7.050 -2.002 64.824 1.00 50.22 765 PHE A N 1
ATOM 6163 C CA . PHE A 1 765 ? 7.293 -0.619 64.395 1.00 50.22 765 PHE A CA 1
ATOM 6164 C C . PHE A 1 765 ? 6.345 -0.170 63.270 1.00 50.22 765 PHE A C 1
ATOM 6166 O O . PHE A 1 765 ? 5.920 0.981 63.231 1.00 50.22 765 PHE A O 1
ATOM 6173 N N . ALA A 1 766 ? 5.957 -1.085 62.376 1.00 48.16 766 ALA A N 1
ATOM 6174 C CA . ALA A 1 766 ? 4.946 -0.794 61.364 1.00 48.16 766 ALA A CA 1
ATOM 6175 C C . ALA A 1 766 ? 3.564 -0.629 62.016 1.00 48.16 766 ALA A C 1
ATOM 6177 O O . ALA A 1 766 ? 2.836 0.303 61.687 1.00 48.16 766 ALA A O 1
ATOM 6178 N N . ILE A 1 767 ? 3.224 -1.490 62.981 1.00 51.72 767 ILE A N 1
ATOM 6179 C CA . ILE A 1 767 ? 1.922 -1.475 63.664 1.00 51.72 767 ILE A CA 1
ATOM 6180 C C . ILE A 1 767 ? 1.669 -0.138 64.383 1.00 51.72 767 ILE A C 1
ATOM 6182 O O . ILE A 1 767 ? 0.550 0.364 64.315 1.00 51.72 767 ILE A O 1
ATOM 6186 N N . SER A 1 768 ? 2.673 0.481 65.019 1.00 54.09 768 SER A N 1
ATOM 6187 C CA . SER A 1 768 ? 2.487 1.786 65.682 1.00 54.09 768 SER A CA 1
ATOM 6188 C C . SER A 1 768 ? 2.293 2.951 64.700 1.00 54.09 768 SER A C 1
ATOM 6190 O O . SER A 1 768 ? 1.496 3.848 64.965 1.00 54.09 768 SER A O 1
ATOM 6192 N N . ILE A 1 769 ? 2.968 2.933 63.546 1.00 53.91 769 ILE A N 1
ATOM 6193 C CA . ILE A 1 769 ? 2.807 3.959 62.503 1.00 53.91 769 ILE A CA 1
ATOM 6194 C C . ILE A 1 769 ? 1.463 3.794 61.780 1.00 53.91 769 ILE A C 1
ATOM 6196 O O . ILE A 1 769 ? 0.766 4.780 61.551 1.00 53.91 769 ILE A O 1
ATOM 6200 N N . PHE A 1 770 ? 1.062 2.561 61.456 1.00 56.84 770 PHE A N 1
ATOM 6201 C CA . PHE A 1 770 ? -0.217 2.288 60.794 1.00 56.84 770 PHE A CA 1
ATOM 6202 C C . PHE A 1 770 ? -1.436 2.427 61.723 1.00 56.84 770 PHE A C 1
ATOM 6204 O O . PHE A 1 770 ? -2.538 2.645 61.222 1.00 56.84 770 PHE A O 1
ATOM 6211 N N . SER A 1 771 ? -1.272 2.351 63.050 1.00 61.41 771 SER A N 1
ATOM 6212 C CA . SER A 1 771 ? -2.375 2.565 64.001 1.00 61.41 771 SER A CA 1
ATOM 6213 C C . SER A 1 771 ? -2.723 4.040 64.227 1.00 61.41 771 SER A C 1
ATOM 6215 O O . SER A 1 771 ? -3.855 4.341 64.605 1.00 61.41 771 SER A O 1
ATOM 6217 N N . ASN A 1 772 ? -1.799 4.973 63.961 1.00 76.06 772 ASN A N 1
ATOM 6218 C CA . ASN A 1 772 ? -2.044 6.409 64.090 1.00 76.06 772 ASN A CA 1
ATOM 6219 C C . ASN A 1 772 ? -2.138 7.094 62.718 1.00 76.06 772 ASN A C 1
ATOM 6221 O O . ASN A 1 772 ? -1.142 7.483 62.105 1.00 76.06 772 ASN A O 1
ATOM 6225 N N . LEU A 1 773 ? -3.379 7.304 62.279 1.00 71.19 773 LEU A N 1
ATOM 6226 C CA . LEU A 1 773 ? -3.725 7.891 60.983 1.00 71.19 773 LEU A CA 1
ATOM 6227 C C . LEU A 1 773 ? -3.118 9.293 60.760 1.00 71.19 773 LEU A C 1
ATOM 6229 O O . LEU A 1 773 ? -2.795 9.642 59.627 1.00 71.19 773 LEU A O 1
ATOM 6233 N N . GLY A 1 774 ? -2.927 10.078 61.828 1.00 77.56 774 GLY A N 1
ATOM 6234 C CA . GLY A 1 774 ? -2.309 11.407 61.762 1.00 77.56 774 GLY A CA 1
ATOM 6235 C C . GLY A 1 774 ? -0.800 11.350 61.519 1.00 77.56 774 GLY A C 1
ATOM 6236 O O . GLY A 1 774 ? -0.284 12.086 60.679 1.00 77.56 774 GLY A O 1
ATOM 6237 N N . ILE A 1 775 ? -0.098 10.427 62.189 1.00 79.38 775 ILE A N 1
ATOM 6238 C CA . ILE A 1 775 ? 1.337 10.186 61.959 1.00 79.38 775 ILE A CA 1
ATOM 6239 C C . ILE A 1 775 ? 1.552 9.639 60.543 1.00 79.38 775 ILE A C 1
ATOM 6241 O O . ILE A 1 775 ? 2.407 10.144 59.816 1.00 79.38 775 ILE A O 1
ATOM 6245 N N . LEU A 1 776 ? 0.735 8.670 60.116 1.00 78.19 776 LEU A N 1
ATOM 6246 C CA . LEU A 1 776 ? 0.782 8.117 58.761 1.00 78.19 776 LEU A CA 1
ATOM 6247 C C . LEU A 1 776 ? 0.578 9.205 57.691 1.00 78.19 776 LEU A C 1
ATOM 6249 O O . LEU A 1 776 ? 1.356 9.283 56.740 1.00 78.19 776 LEU A O 1
ATOM 6253 N N . ALA A 1 777 ? -0.419 10.079 57.863 1.00 81.38 777 ALA A N 1
ATOM 6254 C CA . ALA A 1 777 ? -0.670 11.194 56.952 1.00 81.38 777 ALA A CA 1
ATOM 6255 C C . ALA A 1 777 ? 0.500 12.192 56.904 1.00 81.38 777 ALA A C 1
ATOM 6257 O O . ALA A 1 777 ? 0.878 12.629 55.815 1.00 81.38 777 ALA A O 1
ATOM 6258 N N . ALA A 1 778 ? 1.111 12.522 58.047 1.00 84.19 778 ALA A N 1
ATOM 6259 C CA . ALA A 1 778 ? 2.270 13.412 58.111 1.00 84.19 778 ALA A CA 1
ATOM 6260 C C . ALA A 1 778 ? 3.498 12.821 57.392 1.00 84.19 778 ALA A C 1
ATOM 6262 O O . ALA A 1 778 ? 4.113 13.501 56.569 1.00 84.19 778 ALA A O 1
ATOM 6263 N N . VAL A 1 779 ? 3.812 11.542 57.636 1.00 85.06 779 VAL A N 1
ATOM 6264 C CA . VAL A 1 779 ? 4.927 10.826 56.986 1.00 85.06 779 VAL A CA 1
ATOM 6265 C C . VAL A 1 779 ? 4.721 10.738 55.472 1.00 85.06 779 VAL A C 1
ATOM 6267 O O . VAL A 1 779 ? 5.637 11.053 54.710 1.00 85.06 779 VAL A O 1
ATOM 6270 N N . ILE A 1 780 ? 3.516 10.372 55.022 1.00 85.62 780 ILE A N 1
ATOM 6271 C CA . ILE A 1 780 ? 3.176 10.302 53.593 1.00 85.62 780 ILE A CA 1
ATOM 6272 C C . ILE A 1 780 ? 3.279 11.687 52.941 1.00 85.62 780 ILE A C 1
ATOM 6274 O O . ILE A 1 780 ? 3.907 11.818 51.892 1.00 85.62 780 ILE A O 1
ATOM 6278 N N . THR A 1 781 ? 2.737 12.731 53.574 1.00 86.56 781 THR A N 1
ATOM 6279 C CA . THR A 1 781 ? 2.776 14.107 53.045 1.00 86.56 781 THR A CA 1
ATOM 6280 C C . THR A 1 781 ? 4.211 14.619 52.913 1.00 86.56 781 THR A C 1
ATOM 6282 O O . THR A 1 781 ? 4.584 15.134 51.859 1.00 86.56 781 THR A O 1
ATOM 6285 N N . PHE A 1 782 ? 5.046 14.427 53.940 1.00 89.75 782 PHE A N 1
ATOM 6286 C CA . PHE A 1 782 ? 6.459 14.807 53.897 1.00 89.75 782 PHE A CA 1
ATOM 6287 C C . PHE A 1 782 ? 7.225 14.042 52.807 1.00 89.75 782 PHE A C 1
ATOM 6289 O O . PHE A 1 782 ? 7.963 14.647 52.027 1.00 89.75 782 PHE A O 1
ATOM 6296 N N . GLY A 1 783 ? 6.994 12.728 52.696 1.00 89.50 783 GLY A N 1
ATOM 6297 C CA . GLY A 1 783 ? 7.573 11.892 51.645 1.00 89.50 783 GLY A CA 1
ATOM 6298 C C . GLY A 1 783 ? 7.201 12.369 50.239 1.00 89.50 783 GLY A C 1
ATOM 6299 O O . GLY A 1 783 ? 8.085 12.517 49.399 1.00 89.50 783 GLY A O 1
ATOM 6300 N N . ILE A 1 784 ? 5.921 12.685 50.002 1.00 91.06 784 ILE A N 1
ATOM 6301 C CA . ILE A 1 784 ? 5.408 13.219 48.729 1.00 91.06 784 ILE A CA 1
ATOM 6302 C C . ILE A 1 784 ? 6.081 14.552 48.372 1.00 91.06 784 ILE A C 1
ATOM 6304 O O . ILE A 1 784 ? 6.563 14.717 47.249 1.00 91.06 784 ILE A O 1
ATOM 6308 N N . ILE A 1 785 ? 6.159 15.492 49.322 1.00 91.56 785 ILE A N 1
ATOM 6309 C CA . ILE A 1 785 ? 6.821 16.791 49.118 1.00 91.56 785 ILE A CA 1
ATOM 6310 C C . ILE A 1 785 ? 8.289 16.584 48.726 1.00 91.56 785 ILE A C 1
ATOM 6312 O O . ILE A 1 785 ? 8.763 17.206 47.771 1.00 91.56 785 ILE A O 1
ATOM 6316 N N . LEU A 1 786 ? 8.997 15.680 49.410 1.00 92.81 786 LEU A N 1
ATOM 6317 C CA . LEU A 1 786 ? 10.397 15.376 49.127 1.00 92.81 786 LEU A CA 1
ATOM 6318 C C . LEU A 1 786 ? 10.587 14.798 47.714 1.00 92.81 786 LEU A C 1
ATOM 6320 O O . LEU A 1 786 ? 11.394 15.331 46.948 1.00 92.81 786 LEU A O 1
ATOM 6324 N N . ILE A 1 787 ? 9.827 13.761 47.333 1.00 93.50 787 ILE A N 1
ATOM 6325 C CA . ILE A 1 787 ? 9.987 13.114 46.017 1.00 93.50 787 ILE A CA 1
ATOM 6326 C C . ILE A 1 787 ? 9.638 14.056 44.860 1.00 93.50 787 ILE A C 1
ATOM 6328 O O . ILE A 1 787 ? 10.388 14.110 43.885 1.00 93.50 787 ILE A O 1
ATOM 6332 N N . TYR A 1 788 ? 8.576 14.865 44.973 1.00 94.44 788 TYR A N 1
ATOM 6333 C CA . TYR A 1 788 ? 8.254 15.856 43.943 1.00 94.44 788 TYR A CA 1
ATOM 6334 C C . TYR A 1 788 ? 9.304 16.962 43.867 1.00 94.44 788 TYR A C 1
ATOM 6336 O O . TYR A 1 788 ? 9.681 17.348 42.763 1.00 94.44 788 TYR A O 1
ATOM 6344 N N . THR A 1 789 ? 9.830 17.440 44.999 1.00 93.19 789 THR A N 1
ATOM 6345 C CA . THR A 1 789 ? 10.891 18.462 45.011 1.00 93.19 789 THR A CA 1
ATOM 6346 C C . THR A 1 789 ? 12.135 17.970 44.269 1.00 93.19 789 THR A C 1
ATOM 6348 O O . THR A 1 789 ? 12.654 18.669 43.397 1.00 93.19 789 THR A O 1
ATOM 6351 N N . VAL A 1 790 ? 12.574 16.735 44.539 1.00 94.31 790 VAL A N 1
ATOM 6352 C CA . VAL A 1 790 ? 13.691 16.096 43.822 1.00 94.31 790 VAL A CA 1
ATOM 6353 C C . VAL A 1 790 ? 13.370 15.946 42.328 1.00 94.31 790 VAL A C 1
ATOM 6355 O O . VAL A 1 790 ? 14.165 16.357 41.480 1.00 94.31 790 VAL A O 1
ATOM 6358 N N . SER A 1 791 ? 12.184 15.433 41.994 1.00 94.81 791 SER A N 1
ATOM 6359 C CA . SER A 1 791 ? 11.726 15.205 40.618 1.00 94.81 791 SER A CA 1
ATOM 6360 C C . SER A 1 791 ? 11.666 16.485 39.774 1.00 94.81 791 SER A C 1
ATOM 6362 O O . SER A 1 791 ? 12.145 16.520 38.634 1.00 94.81 791 SER A O 1
ATOM 6364 N N . ILE A 1 792 ? 11.126 17.565 40.346 1.00 93.94 792 ILE A N 1
ATOM 6365 C CA . ILE A 1 792 ? 11.043 18.896 39.735 1.00 93.94 792 ILE A CA 1
ATOM 6366 C C . ILE A 1 792 ? 12.450 19.456 39.505 1.00 93.94 792 ILE A C 1
ATOM 6368 O O . ILE A 1 792 ? 12.754 19.894 38.395 1.00 93.94 792 ILE A O 1
ATOM 6372 N N . CYS A 1 793 ? 13.339 19.386 40.501 1.00 92.19 793 CYS A N 1
ATOM 6373 C CA . CYS A 1 793 ? 14.728 19.836 40.369 1.00 92.19 793 CYS A CA 1
ATOM 6374 C C . CYS A 1 793 ? 15.487 19.090 39.258 1.00 92.19 793 CYS A C 1
ATOM 6376 O O . CYS A 1 793 ? 16.167 19.726 38.446 1.00 92.19 793 CYS A O 1
ATOM 6378 N N . ILE A 1 794 ? 15.329 17.765 39.166 1.00 92.81 794 ILE A N 1
ATOM 6379 C CA . ILE A 1 794 ? 15.900 16.951 38.082 1.00 92.81 794 ILE A CA 1
ATOM 6380 C C . ILE A 1 794 ? 15.318 17.379 36.724 1.00 92.81 794 ILE A C 1
ATOM 6382 O O . ILE A 1 794 ? 16.070 17.612 35.779 1.00 92.81 794 ILE A O 1
ATOM 6386 N N . SER A 1 795 ? 13.999 17.559 36.632 1.00 92.44 795 SER A N 1
ATOM 6387 C CA . SER A 1 795 ? 13.309 17.934 35.386 1.00 92.44 795 SER A CA 1
ATOM 6388 C C . SER A 1 795 ? 13.710 19.322 34.877 1.00 92.44 795 SER A C 1
ATOM 6390 O O . SER A 1 795 ? 13.984 19.490 33.689 1.00 92.44 795 SER A O 1
ATOM 6392 N N . ILE A 1 796 ? 13.831 20.308 35.775 1.00 90.44 796 ILE A N 1
ATOM 6393 C CA . ILE A 1 796 ? 14.341 21.648 35.449 1.00 90.44 796 ILE A CA 1
ATOM 6394 C C . ILE A 1 796 ? 15.790 21.560 34.952 1.00 90.44 796 ILE A C 1
ATOM 6396 O O . ILE A 1 796 ? 16.137 22.221 33.973 1.00 90.44 796 ILE A O 1
ATOM 6400 N N . ARG A 1 797 ? 16.641 20.742 35.590 1.00 89.44 797 ARG A N 1
ATOM 6401 C CA . ARG A 1 797 ? 18.041 20.556 35.171 1.00 89.44 797 ARG A CA 1
ATOM 6402 C C . ARG A 1 797 ? 18.142 19.918 33.783 1.00 89.44 797 ARG A C 1
ATOM 6404 O O . ARG A 1 797 ? 18.947 20.374 32.980 1.00 89.44 797 ARG A O 1
ATOM 6411 N N . ILE A 1 798 ? 17.300 18.928 33.483 1.00 87.38 798 ILE A N 1
ATOM 6412 C CA . ILE A 1 798 ? 17.211 18.314 32.150 1.00 87.38 798 ILE A CA 1
ATOM 6413 C C . ILE A 1 798 ? 16.783 19.353 31.102 1.00 87.38 798 ILE A C 1
ATOM 6415 O O . ILE A 1 798 ? 17.445 19.489 30.077 1.00 87.38 798 ILE A O 1
ATOM 6419 N N . MET A 1 799 ? 15.721 20.125 31.364 1.00 81.44 799 MET A N 1
ATOM 6420 C CA . MET A 1 799 ? 15.226 21.134 30.418 1.00 81.44 799 MET A CA 1
ATOM 6421 C C . MET A 1 799 ? 16.185 22.310 30.198 1.00 81.44 799 MET A C 1
ATOM 6423 O O . MET A 1 799 ? 16.219 22.860 29.098 1.00 81.44 799 MET A O 1
ATOM 6427 N N . LYS A 1 800 ? 16.978 22.705 31.203 1.00 77.88 800 LYS A N 1
ATOM 6428 C CA . LYS A 1 800 ? 18.009 23.744 31.031 1.00 77.88 800 LYS A CA 1
ATOM 6429 C C . LYS A 1 800 ? 19.069 23.358 29.996 1.00 77.88 800 LYS A C 1
ATOM 6431 O O . LYS A 1 800 ? 19.543 24.242 29.295 1.00 77.88 800 LYS A O 1
ATOM 6436 N N . ASN A 1 801 ? 19.390 22.069 29.888 1.00 65.25 801 ASN A N 1
ATOM 6437 C CA . ASN A 1 801 ? 20.445 21.549 29.017 1.00 65.25 801 ASN A CA 1
ATOM 6438 C C . ASN A 1 801 ? 19.967 21.191 27.596 1.00 65.25 801 ASN A C 1
ATOM 6440 O O . ASN A 1 801 ? 20.771 20.719 26.799 1.00 65.25 801 ASN A O 1
ATOM 6444 N N . LYS A 1 802 ? 18.679 21.373 27.278 1.00 64.50 802 LYS A N 1
ATOM 6445 C CA . LYS A 1 802 ? 18.153 21.240 25.912 1.00 64.50 802 LYS A CA 1
ATOM 6446 C C . LYS A 1 802 ? 18.040 22.617 25.270 1.00 64.50 802 LYS A C 1
ATOM 6448 O O . LYS A 1 802 ? 17.475 23.520 25.890 1.00 64.50 802 LYS A O 1
ATOM 6453 N N . GLU A 1 803 ? 18.526 22.770 24.045 1.00 51.38 803 GLU A N 1
ATOM 6454 C CA . GLU A 1 803 ? 18.124 23.882 23.174 1.00 51.38 803 GLU A CA 1
ATOM 6455 C C . GLU A 1 803 ? 16.620 23.758 22.837 1.00 51.38 803 GLU A C 1
ATOM 6457 O O . GLU A 1 803 ? 16.027 22.694 23.049 1.00 51.38 803 GLU A O 1
ATOM 6462 N N . ILE A 1 804 ? 15.983 24.873 22.457 1.00 49.81 804 ILE A N 1
ATOM 6463 C CA . ILE A 1 804 ? 14.589 24.916 21.966 1.00 49.81 804 ILE A CA 1
ATOM 6464 C C . ILE A 1 804 ? 14.654 25.062 20.451 1.00 49.81 804 ILE A C 1
ATOM 6466 O O . ILE A 1 804 ? 15.414 25.961 20.031 1.00 49.81 804 ILE A O 1
#

Secondary structure (DSSP, 8-state):
-----------EEEEEETTEEEEE-TTT--EEEEHHHHHHHHHHHTTS-HHHHHHTSTT-TTSHHHHHHHHHHTTSS-S----------PPP--EEEEEEES--S---TT--S-SS--S-PPPHHHHHHHHHHHHHTT--EEEEEES-GGGSTTHHHHHHHHHHTT-EEEEEE-STT--HHHHHHHHHTTEEEEEEE---SSHHHHHHHHT-TTHHHHHHHHHHHHHHTT-EEEEEEE--TTTGGGHHHHHHHHTTSTTEEEEEEPP--TT--SSSS------HHHHHHHHHHHHHTTTTS-HHHHTTTTSSSS------BTTTEEEE-TTSEEES-GGG-S-EEEEGGG-HHHHHHH-HHHHHHHHHHS-S----EE-STTGGG-HHHHHHTS--SEEE-S--HHHHHHHHHHHH-TTTS-GGG--SEEEEETTEEEEPPPPPP-S-GGGSPPP--SSS-GGGS-SSEEE--EE--S---TT-HHHHHH-SS-EE--HHHHHHHHHHHHHHTT--EEEE--TTTTS-HHHHHHHHHHHHHSSS--EEEEEE-GGG--HHHHHHHHHTTEEEEEE----S-HHHHHHTT----HHHHHHHHHHHHHTTPEEE---HHHHHHHHH--HHHHHHHHHHHHHHHHHHHHHHHHHTTTHHHHHHSS--HHHHHHHHHHHHHHHHHHHHHHHHHHHHHHHHHTT----HHHHHHHHHHHHHHHHHHHHHHHHHHHHHHHHHGGGGGHHHHHHHHHHHHHGGG--GGG-HHHHHHHH-HHHHHHHHHHHHHHHHHHHHHHHHHHHHTS--

Foldseek 3Di:
DDDDDDDDDWWAFDDDDVQWTWIADPPFAIWIAGVQVVVVVCLVQLRHDPVVVVVVDPPPPPPPVVVVVVCVVVVVGDPDGIDGDHDDPALQQQEEEEQQEQDAPWDAQQDLRDPDDPDDFDDPVLLLVVLVLCLVSVHQEYEYHHNASVPRPCSLVSLLSNVVSVHAYEYEGCQPVADLVVLVSCLVSHHQAYEHEDAALDQVLRCNRRVHHCSNVNNLVRLVSNVVSNRQYEYEHEDEPSHLVGPVSNVVSQVVRPRYAYEYDYYTYSHDNHPLDDPDPQDVVSLVSVLVSCVVPVVRYDVQQVVQNPDDDDRDRPDCFLRNYWYAHRRFWIARDVSNPPGTLGGVVCRPVCSSRPRPVSVVVVVPSPDPDDQFEEEDLPCQQCVCCCCPVVVHFKYAHFDCDVLVVLVVCCVVPVVVRPPQPRARMWGDDPHDIDHHHHDDADQAPLVDDQDDPPVDDLVVDDQAEEDEFWAADCAPFQPDSSCVRRNNDIHGYALSSVVSNLVVCCVVSVHLHYEYPYQAPLQDPVRLLVNLVVLLVDPDAHAYEYEHELVSDDLVSLVSCLSNHYQEYEYAPPDPDPVVCVVRRRPDDNVSSVVSCVSSVVSNRDYDYPPPLQVVLLVPLDLLLSLLVQLLVLLLVLLVVQVVCVSVVVVVVVVVDPDDLLRVLVVSLVVLLVSQLVSLVVSLVNSCVSSVVVVHDDDPLNSLVSSLVSSLLSLVLNLVLLLLCLQVNSPRSSVSSCVSVVSSVCVVPPPVPPPQVPDVVSCVCSVDSVSVSVVSVVVSVVSVVVSSVSSSVSSVPDDD

pLDDT: mean 74.75, std 19.07, range [19.64, 97.19]

Radius of gyration: 37.74 Å; chains: 1; bounding box: 79×75×116 Å

Sequence (804 aa):
MENIYGFAEQLSIKKRIDNKIVISGLNNGNWVLSQIESIVLQEFNGGRDLEEILAILPGREVSIIKIYENFIDKGILVKNSARKIDLSAKWTLDEVFFELTKQCNLRCHHCYIPKEIEKKELGLEKWFQIVDSCKDLGVGLIKLTGGEAMLHPHFWDIVKYINKNGISMRLYTNGSCLNKKTVENLKTVGISEIQISLDGGTEETHDTFRNAPGNYKHILRTLPILIRFEIRVILSFTVTDYNVNEINLFIREARQFPNVKIVISPYINYHQTYQGDRFVDVSEETVEKLKECFENNKNIWSDKIKYSLSFSNRFIGYCGFGIYSLYIDSFGKIILCPLLGNIQLGTITDGIENIWENSKILMEYRSHTIADEGITVVGGPHPSFNEREMLDDIGADFVIKGEGEFTFLKLLESLKYPVQYPISRVKGISYRIKNDIYISEKIEYIENLDALPLQAIGIIDPEKYSTAFTLITSRGCPGNCVYCASRALSGNKYRMRSAENIICEIYFLSEKLNSRKFLILDDTFTANKERLEYFCLLLSKYNEKYAFRIESRVDAVREKDIDALKKVGCEVIHFGVESGSQEIIKKIGKNINLSWAKEIMCYANKQNIHVVTLLIPVVFAIINRSLMTSVSFATCFIAMASGYTFSISEKNGMERLYGILPITKKEFVLGRYLYTIIMGGIAVLFSCIVHPIVLFILGDKVTWQQIIFTFLYGILLYSIYTVFQLPGYYKYGSINGRMFMYIPIIGFLLVLFGMEKVNLSKNGFAISIFSNLGILAAVITFGIILIYTVSICISIRIMKNKEI